Protein 5LNL (pdb70)

B-factor: mean 58.86, std 18.22, range [22.39, 134.0]

Nearest PDB structures (foldseek):
  5lnl-assembly1_C  TM=1.008E+00  e=3.114E-24  Haemophilus influenzae
  5lnl-assembly1_A  TM=9.939E-01  e=5.742E-22  Haemophilus influenzae
  5lnl-assembly3_G  TM=9.935E-01  e=2.084E-21  Haemophilus influenzae
  5lnl-assembly2_F  TM=9.838E-01  e=1.442E-21  Haemophilus influenzae
  5lnl-assembly2_D  TM=9.966E-01  e=5.563E-21  Haemophilus influenzae

Organism: Haemophilus influenzae (NCBI:txid727)

Radius of gyration: 45.95 Å; Cα contacts (8 Å, |Δi|>4): 3246; chains: 9; bounding box: 70×62×180 Å

Solvent-accessible surface area: 55765 Å² total; per-residue (Å²): 32,43,6,49,34,61,43,84,74,11,10,41,18,82,41,64,65,109,97,59,53,67,28,46,3,43,13,10,22,42,68,13,48,12,57,47,50,76,4,86,1,52,4,0,93,73,7,50,80,90,41,131,127,82,49,140,36,84,156,114,32,10,80,24,89,0,66,3,2,1,28,0,121,24,0,6,53,2,5,26,117,2,8,10,35,0,55,21,69,98,47,112,64,7,54,0,17,19,16,28,51,0,42,13,35,71,18,101,20,11,50,17,67,1,55,54,57,162,131,32,36,3,45,5,73,8,27,59,126,126,145,24,41,8,59,38,57,40,87,77,12,10,49,22,87,38,55,64,98,59,75,68,61,36,34,44,0,32,4,8,25,37,64,12,48,9,61,36,62,65,1,85,0,44,5,0,99,74,11,46,87,84,35,126,135,84,44,137,37,82,93,113,39,16,80,28,92,1,67,5,2,1,30,0,95,25,0,3,55,2,5,32,129,4,10,9,37,2,64,42,60,124,126,61,5,54,1,21,18,19,28,54,1,33,7,30,74,24,93,26,8,41,13,58,0,62,110,42,163,133,17,27,2,42,5,53,8,13,41,130,132,82,194,27,54,20,66,29,57,40,85,73,10,13,44,23,89,39,63,58,111,60,113,36,42,37,22,36,4,35,6,11,22,42,67,14,55,14,62,39,55,62,3,88,0,51,10,0,100,91,3,48,78,88,42,123,131,80,43,131,39,82,94,112,37,12,79,26,106,0,60,5,2,1,26,0,98,26,0,2,57,2,8,31,132,4,9,7,43,0,27,22,65,100,101,113,65,20,61,0,15,14,21,30,49,0,38,7,27,73,24,93,47,21,60,15,59,3,60,102,45,159,137,24,36,4,45,3,58,6,21,40,166,134,80,200,118,98,25,85,24,59,41,82,74,9,12,46,24,71,80,121,58,55,159,56,110,86,52,38,2,88,5,9,21,44,64,13,51,13,59,42,73,68,3,76,0,50,18,0,98,28,4,44,84,79,25,120,128,94,53,135,39,85,92,117,34,23,86,28,95,0,64,6,2,1,28,0,96,26,0,2,52,3,9,28,134,6,9,12,36,1,57,22,39,111,74,103,66,14,62,0,16,16,21,31,52,1,28,8,29,74,28,88,24,17,62,14,65,0,56,57,44,58,59,11,31,1,36,2,49,8,19,61,197,113,76,35,65,38,49,26,90,77,12,9,45,23,87,85,60,67,118,90,112,75,50,40,2,37,2,11,17,41,68,14,50,14,58,49,72,68,3,56,0,58,24,0,87,39,7,40,40,70,38,115,108,84,52,134,39,79,112,106,26,13,82,24,123,0,69,4,3,2,31,1,112,26,0,12,64,2,6,23,135,3,8,14,34,0,33,22,51,48,129,89,13,63,51,13,55,0,19,20,22,26,53,2,33,11,35,76,26,89,34,15,28,11,50,0,53,56,56,157,136,27,32,1,37,4,66,8,29,61,142,127,147,114,79,25,78,33,48,42,88,80,12,10,49,21,84,77,59,74,108,185,86,45,4,39,3,14,22,43,62,10,55,13,39,40,64,70,2,90,1,45,4,0,97,67,16,49,79,87,34,120,131,75,43,116,36,82,92,111,30,18,80,27,94,0,62,6,3,2,30,0,55,20,0,7,68,1,8,28,107,3,11,10,37,0,65,11,56,111,90,87,58,16,31,0,3,18,20,12,53,0,37,10,25,63,19,106,27,7,52,16,54,0,57,61,54,165,129,25,29,2,40,4,47,8,16,52,117,133,87,195,121,66,46,73,31,50,43,86,86,12,11,46,18,67,76,119,64,100,49,165,50,110,30,64,21,4,51,4,11,24,42,64,14,52,11,69,23,54,70,2,89,0,52,4,0,96,82,10,42,80,87,39,122,127,91,45,117,47,84,96,113,23,24,91,26,102,0,66,4,2,1,26,0,98,21,1,2,58,2,8,20,103,3,9,9,38,1,94,30,65,96,145,60,16,43,1,2,19,20,14,56,2,36,6,30,77,14,36,12,14,51,13,66,0,57,58,49,163,134,26,34,3,36,1,68,6,28,34,118,35,52,94,110,80,39,76,25,59,44,88,80,12,11,48,21,85,79,60,57,171,58,113,80,79,46,8,47,5,10,25,38,68,7,53,14,50,46,70,67,4,77,0,56,17,0,92,38,3,53,92,91,28,128,141,80,42,124,33,82,96,114,28,19,81,28,97,0,66,8,2,1,32,0,114,28,1,3,59,4,7,27,132,3,11,10,39,1,68,32,65,126,148,56,19,56,1,15,18,22,27,47,1,26,4,28,79,22,76,14,19,55,8,50,2,60,64,47,69,57,14,33,2,43,2,62,4,28,39,69,30,53,65,91,81,38,80,22,50,42,91,84,15,9,48,24,84,89,59,88,108,117,56,27,1,35,4,12,24,38,68,13,56,15,57,40,68,71,4,43,0,47,5,0,86,55,14,44,28,63,29,89,108,84,39,137,34,82,156,113,31,17,87,24,104,0,55,5,2,2,31,0,102,27,0,5,46,4,7,30,120,4,8,10,34,0,32,22,47,77,76,81,95,56,16,58,0,17,16,23,27,54,2,36,5,18,69,24,63,8,13,51,16,75,2,66,62,54,163,133,28,35,2,52,1,11,8,24,43,130,36,54,106

InterPro domains:
  IPR005594 Trimeric autotransporter adhesin YadA-like, C-terminal membrane anchor domain [PF03895] (2353-2413)
  IPR024973 ESPR domain [PF13018] (1-48)
  IPR028230 Trimeric autotransporter adhesin, tryptophan-ring motif [PF15401] (254-320)
  IPR028230 Trimeric autotransporter adhesin, tryptophan-ring motif [PF15401] (920-986)
  IPR028230 Trimeric autotransporter adhesin, tryptophan-ring motif [PF15401] (1619-1686)
  IPR028230 Trimeric autotransporter adhesin, tryptophan-ring motif [PF15401] (2032-2108)
  IPR029275 Trimeric autotransporter adhesin, putative GIN domain [PF15403] (540-591)
  IPR029275 Trimeric autotransporter adhesin, putative GIN domain [PF15403] (1217-1261)
  IPR029275 Trimeric autotransporter adhesin, putative GIN domain [PF15403] (1907-1957)
  IPR037174 Trimeric adhesin [G3DSA:3.90.1780.10] (150-240)
  IPR037174 Trimeric adhesin [G3DSA:3.90.1780.10] (259-375)
  IPR037174 Trimeric adhesin [G3DSA:3.90.1780.10] (376-479)
  IPR037174 Trimeric adhesin [G3DSA:3.90.1780.10] (539-652)
  IPR037174 Trimeric adhesin [G3DSA:3.90.1780.10] (662-791)
  IPR037174 Trimeric adhesin [G3DSA:3.90.1780.10] (925-1046)
  IPR037174 Trimeric adhesin [G3DSA:3.90.1780.10] (1047-1153)
  IPR037174 Trimeric adhesin [G3DSA:3.90.1780.10] (1216-1309)
  IPR037174 Trimeric adhesin [G3DSA:3.90.1780.10] (1624-1741)
  IPR037174 Trimeric adhesin [G3DSA:3.90.1780.10] (1744-1847)
  IPR037174 Trimeric adhesin [G3DSA:3.90.1780.10] (1906-1994)

Structure (mmCIF, N/CA/C/O backbone):
data_5LNL
#
_entry.id   5LNL
#
_cell.length_a   128.438
_cell.length_b   50.400
_cell.length_c   256.796
_cell.angle_alpha   90.00
_cell.angle_beta   101.94
_cell.angle_gamma   90.00
#
_symmetry.space_group_name_H-M   'C 1 2 1'
#
loop_
_atom_site.group_PDB
_atom_site.id
_atom_site.type_symbol
_atom_site.label_atom_id
_atom_site.label_alt_id
_atom_site.label_comp_id
_atom_site.label_asym_id
_atom_site.label_entity_id
_atom_site.label_seq_id
_atom_site.pdbx_PDB_ins_code
_atom_site.Cartn_x
_atom_site.Cartn_y
_atom_site.Cartn_z
_atom_site.occupancy
_atom_site.B_iso_or_equiv
_atom_site.auth_seq_id
_atom_site.auth_comp_id
_atom_site.auth_asym_id
_atom_site.auth_atom_id
_atom_site.pdbx_PDB_model_num
ATOM 1 N N . MET A 1 1 ? 143.376 19.310 72.870 1.00 46.01 1607 MET A N 1
ATOM 2 C CA . MET A 1 1 ? 143.859 18.508 73.987 1.00 68.36 1607 MET A CA 1
ATOM 3 C C . MET A 1 1 ? 144.417 19.411 75.083 1.00 71.40 1607 MET A C 1
ATOM 4 O O . MET A 1 1 ? 145.493 19.988 74.930 1.00 78.65 1607 MET A O 1
ATOM 9 N N . ASP A 1 2 ? 143.694 19.517 76.194 1.00 48.10 1608 ASP A N 1
ATOM 10 C CA . ASP A 1 2 ? 144.127 20.356 77.309 1.00 49.71 1608 ASP A CA 1
ATOM 11 C C . ASP A 1 2 ? 144.424 19.575 78.585 1.00 63.21 1608 ASP A C 1
ATOM 12 O O . ASP A 1 2 ? 143.751 18.593 78.898 1.00 58.76 1608 ASP A O 1
ATOM 17 N N . PHE A 1 3 ? 145.435 20.029 79.318 1.00 61.11 1609 PHE A N 1
ATOM 18 C CA . PHE A 1 3 ? 145.800 19.435 80.598 1.00 51.53 1609 PHE A CA 1
ATOM 19 C C . PHE A 1 3 ? 145.747 20.498 81.690 1.00 54.53 1609 PHE A C 1
ATOM 20 O O . PHE A 1 3 ? 146.709 21.237 81.895 1.00 55.34 1609 PHE A O 1
ATOM 28 N N . VAL A 1 4 ? 144.619 20.573 82.388 1.00 47.47 1610 VAL A N 1
ATOM 29 C CA . VAL A 1 4 ? 144.443 21.567 83.440 1.00 56.23 1610 VAL A CA 1
ATOM 30 C C . VAL A 1 4 ? 144.287 20.912 84.807 1.00 63.81 1610 VAL A C 1
ATOM 31 O O . VAL A 1 4 ? 143.883 19.755 84.911 1.00 58.81 1610 VAL A O 1
ATOM 35 N N . SER A 1 5 ? 144.623 21.659 85.853 1.00 48.68 1611 SER A N 1
ATOM 36 C CA . SER A 1 5 ? 144.543 21.147 87.214 1.00 38.79 1611 SER A CA 1
ATOM 37 C C . SER A 1 5 ? 143.268 21.621 87.902 1.00 53.46 1611 SER A C 1
ATOM 38 O O . SER A 1 5 ? 142.710 22.659 87.545 1.00 46.92 1611 SER A O 1
ATOM 41 N N . GLY A 1 6 ? 142.810 20.853 88.886 1.00 67.91 1612 GLY A N 1
ATOM 42 C CA . GLY A 1 6 ? 141.612 21.199 89.629 1.00 65.63 1612 GLY A CA 1
ATOM 43 C C . GLY A 1 6 ? 141.820 22.445 90.466 1.00 53.33 1612 GLY A C 1
ATOM 44 O O . GLY A 1 6 ? 141.101 23.433 90.319 1.00 69.47 1612 GLY A O 1
ATOM 45 N N . ASP A 1 7 ? 142.810 22.394 91.350 1.00 41.31 1613 ASP A N 1
ATOM 46 C CA . ASP A 1 7 ? 143.172 23.547 92.164 1.00 47.15 1613 ASP A CA 1
ATOM 47 C C . ASP A 1 7 ? 144.618 23.940 91.888 1.00 53.12 1613 ASP A C 1
ATOM 48 O O . ASP A 1 7 ? 145.515 23.099 91.928 1.00 49.71 1613 ASP A O 1
ATOM 50 N N . LYS A 1 8 ? 144.839 25.222 91.614 1.00 55.05 1614 LYS A N 1
ATOM 51 C CA . LYS A 1 8 ? 146.161 25.714 91.242 1.00 51.05 1614 LYS A CA 1
ATOM 52 C C . LYS A 1 8 ? 147.140 25.688 92.413 1.00 54.03 1614 LYS A C 1
ATOM 53 O O . LYS A 1 8 ? 148.355 25.692 92.215 1.00 52.47 1614 LYS A O 1
ATOM 55 N N . ASP A 1 9 ? 146.607 25.659 93.630 1.00 53.29 1615 ASP A N 1
ATOM 56 C CA . ASP A 1 9 ? 147.437 25.691 94.828 1.00 42.76 1615 ASP A CA 1
ATOM 57 C C . ASP A 1 9 ? 147.858 24.288 95.253 1.00 44.62 1615 ASP A C 1
ATOM 58 O O . ASP A 1 9 ? 148.964 24.089 95.753 1.00 45.91 1615 ASP A O 1
ATOM 63 N N . THR A 1 10 ? 146.972 23.320 95.048 1.00 42.57 1616 THR A N 1
ATOM 64 C CA . THR A 1 10 ? 147.246 21.942 95.437 1.00 45.97 1616 THR A CA 1
ATOM 65 C C . THR A 1 10 ? 147.964 21.190 94.322 1.00 42.35 1616 THR A C 1
ATOM 66 O O . THR A 1 10 ? 148.884 20.414 94.574 1.00 41.91 1616 THR A O 1
ATOM 70 N N . THR A 1 11 ? 147.537 21.430 93.086 1.00 46.60 1617 THR A N 1
ATOM 71 C CA . THR A 1 11 ? 148.093 20.732 91.934 1.00 49.37 1617 THR A CA 1
ATOM 72 C C . THR A 1 11 ? 148.563 21.721 90.872 1.00 45.09 1617 THR A C 1
ATOM 73 O O . THR A 1 11 ? 147.884 22.703 90.578 1.00 41.96 1617 THR A O 1
ATOM 77 N N . SER A 1 12 ? 149.733 21.456 90.301 1.00 45.50 1618 SER A N 1
ATOM 78 C CA . SER A 1 12 ? 150.289 22.310 89.261 1.00 64.45 1618 SER A CA 1
ATOM 79 C C . SER A 1 12 ? 150.646 21.501 88.018 1.00 72.47 1618 SER A C 1
ATOM 80 O O . SER A 1 12 ? 151.481 20.598 88.070 1.00 69.57 1618 SER A O 1
ATOM 83 N N . VAL A 1 13 ? 150.005 21.836 86.903 1.00 61.03 1619 VAL A N 1
ATOM 84 C CA . VAL A 1 13 ? 150.258 21.163 85.635 1.00 65.29 1619 VAL A CA 1
ATOM 85 C C . VAL A 1 13 ? 150.749 22.161 84.596 1.00 66.35 1619 VAL A C 1
ATOM 86 O O . VAL A 1 13 ? 150.052 23.121 84.268 1.00 57.17 1619 VAL A O 1
ATOM 90 N N . THR A 1 14 ? 151.952 21.932 84.078 1.00 69.43 1620 THR A N 1
ATOM 91 C CA . THR A 1 14 ? 152.537 22.836 83.095 1.00 71.49 1620 THR A CA 1
ATOM 92 C C . THR A 1 14 ? 152.957 22.107 81.826 1.00 72.76 1620 THR A C 1
ATOM 93 O O . THR A 1 14 ? 153.640 21.087 81.884 1.00 71.92 1620 THR A O 1
ATOM 97 N N . VAL A 1 15 ? 152.544 22.636 80.679 1.00 77.36 1621 VAL A N 1
ATOM 98 C CA . VAL A 1 15 ? 152.923 22.060 79.395 1.00 76.88 1621 VAL A CA 1
ATOM 99 C C . VAL A 1 15 ? 153.958 22.952 78.720 1.00 79.26 1621 VAL A C 1
ATOM 100 O O . VAL A 1 15 ? 153.690 24.119 78.435 1.00 80.99 1621 VAL A O 1
ATOM 104 N N . GLU A 1 16 ? 155.138 22.399 78.464 1.00 67.81 1622 GLU A N 1
ATOM 105 C CA . GLU A 1 16 ? 156.211 23.159 77.834 1.00 79.68 1622 GLU A CA 1
ATOM 106 C C . GLU A 1 16 ? 156.738 22.443 76.599 1.00 98.29 1622 GLU A C 1
ATOM 107 O O . GLU A 1 16 ? 156.414 21.282 76.363 1.00 104.63 1622 GLU A O 1
ATOM 109 N N . SER A 1 17 ? 157.547 23.142 75.809 1.00 89.76 1623 SER A N 1
ATOM 110 C CA . SER A 1 17 ? 158.110 22.552 74.602 1.00 91.24 1623 SER A CA 1
ATOM 111 C C . SER A 1 17 ? 159.616 22.779 74.521 1.00 99.33 1623 SER A C 1
ATOM 112 O O . SER A 1 17 ? 160.120 23.350 73.554 1.00 103.81 1623 SER A O 1
ATOM 115 N N . ASP A 1 19 ? 163.300 22.229 73.731 1.00 118.53 1625 ASP A N 1
ATOM 116 C CA . ASP A 1 19 ? 163.473 23.675 73.734 1.00 112.86 1625 ASP A CA 1
ATOM 117 C C . ASP A 1 19 ? 163.112 24.252 72.371 1.00 104.66 1625 ASP A C 1
ATOM 118 O O . ASP A 1 19 ? 162.531 25.335 72.275 1.00 101.98 1625 ASP A O 1
ATOM 120 N N . ASN A 1 20 ? 163.461 23.521 71.316 1.00 83.47 1626 ASN A N 1
ATOM 121 C CA . ASN A 1 20 ? 163.197 23.982 69.960 1.00 97.82 1626 ASN A CA 1
ATOM 122 C C . ASN A 1 20 ? 161.854 23.501 69.417 1.00 88.15 1626 ASN A C 1
ATOM 123 O O . ASN A 1 20 ? 160.804 24.015 69.800 1.00 81.66 1626 ASN A O 1
ATOM 125 N N . GLY A 1 21 ? 161.889 22.523 68.518 1.00 84.23 1627 GLY A N 1
ATOM 126 C CA . GLY A 1 21 ? 160.667 21.986 67.950 1.00 95.37 1627 GLY A CA 1
ATOM 127 C C . GLY A 1 21 ? 160.413 20.504 68.143 1.00 96.73 1627 GLY A C 1
ATOM 128 O O . GLY A 1 21 ? 161.359 19.712 68.149 1.00 102.34 1627 GLY A O 1
ATOM 129 N N . LYS A 1 22 ? 159.146 20.170 68.402 1.00 85.87 1628 LYS A N 1
ATOM 130 C CA . LYS A 1 22 ? 158.584 18.811 68.346 1.00 87.87 1628 LYS A CA 1
ATOM 131 C C . LYS A 1 22 ? 158.600 18.084 69.686 1.00 101.01 1628 LYS A C 1
ATOM 132 O O . LYS A 1 22 ? 157.941 17.057 69.841 1.00 104.92 1628 LYS A O 1
ATOM 134 N N . ARG A 1 23 ? 159.341 18.608 70.656 1.00 93.52 1629 ARG A N 1
ATOM 135 C CA . ARG A 1 23 ? 159.397 17.964 71.962 1.00 99.97 1629 ARG A CA 1
ATOM 136 C C . ARG A 1 23 ? 158.568 18.710 72.996 1.00 96.24 1629 ARG A C 1
ATOM 137 O O . ARG A 1 23 ? 159.008 19.715 73.549 1.00 95.65 1629 ARG A O 1
ATOM 139 N N . THR A 1 24 ? 157.369 18.201 73.260 1.00 94.03 1630 THR A N 1
ATOM 140 C CA . THR A 1 24 ? 156.478 18.816 74.235 1.00 88.96 1630 THR A CA 1
ATOM 141 C C . THR A 1 24 ? 156.383 17.994 75.517 1.00 82.15 1630 THR A C 1
ATOM 142 O O . THR A 1 24 ? 155.725 16.954 75.552 1.00 62.26 1630 THR A O 1
ATOM 146 N N . GLU A 1 25 ? 157.045 18.466 76.568 1.00 85.20 1631 GLU A N 1
ATOM 147 C CA . GLU A 1 25 ? 157.026 17.783 77.854 1.00 63.14 1631 GLU A CA 1
ATOM 148 C C . GLU A 1 25 ? 155.939 18.356 78.757 1.00 59.52 1631 GLU A C 1
ATOM 149 O O . GLU A 1 25 ? 155.744 19.572 78.814 1.00 49.12 1631 GLU A O 1
ATOM 151 N N . VAL A 1 26 ? 155.229 17.478 79.459 1.00 59.28 1632 VAL A N 1
ATOM 152 C CA . VAL A 1 26 ? 154.203 17.912 80.399 1.00 64.61 1632 VAL A CA 1
ATOM 153 C C . VAL A 1 26 ? 154.617 17.595 81.832 1.00 71.11 1632 VAL A C 1
ATOM 154 O O . VAL A 1 26 ? 154.599 16.438 82.253 1.00 58.98 1632 VAL A O 1
ATOM 158 N N . LYS A 1 27 ? 154.992 18.630 82.575 1.00 74.39 1633 LYS A N 1
ATOM 159 C CA . LYS A 1 27 ? 155.414 18.468 83.960 1.00 60.15 1633 LYS A CA 1
ATOM 160 C C . LYS A 1 27 ? 154.252 18.670 84.926 1.00 59.79 1633 LYS A C 1
ATOM 161 O O . LYS A 1 27 ? 153.645 19.742 84.968 1.00 60.87 1633 LYS A O 1
ATOM 163 N N . ILE A 1 28 ? 153.944 17.632 85.696 1.00 54.92 1634 ILE A N 1
ATOM 164 C CA . ILE A 1 28 ? 152.883 17.706 86.693 1.00 58.89 1634 ILE A CA 1
ATOM 165 C C . ILE A 1 28 ? 153.451 17.518 88.095 1.00 66.74 1634 ILE A C 1
ATOM 166 O O . ILE A 1 28 ? 153.920 16.437 88.448 1.00 64.41 1634 ILE A O 1
ATOM 171 N N . GLY A 1 29 ? 153.400 18.579 88.892 1.00 60.20 1635 GLY A N 1
ATOM 172 C CA . GLY A 1 29 ? 153.934 18.551 90.239 1.00 71.01 1635 GLY A CA 1
ATOM 173 C C . GLY A 1 29 ? 152.905 19.044 91.233 1.00 67.41 1635 GLY A C 1
ATOM 174 O O . GLY A 1 29 ? 151.898 19.632 90.847 1.00 48.67 1635 GLY A O 1
ATOM 175 N N . ALA A 1 30 ? 153.151 18.803 92.516 1.00 63.31 1636 ALA A N 1
ATOM 176 C CA . ALA A 1 30 ? 152.232 19.253 93.552 1.00 55.97 1636 ALA A CA 1
ATOM 177 C C . ALA A 1 30 ? 152.823 20.414 94.340 1.00 61.39 1636 ALA A C 1
ATOM 178 O O . ALA A 1 30 ? 153.837 20.266 95.021 1.00 74.52 1636 ALA A O 1
ATOM 180 N N . LYS A 1 31 ? 152.178 21.572 94.239 1.00 53.29 1637 LYS A N 1
ATOM 181 C CA . LYS A 1 31 ? 152.623 22.762 94.949 1.00 57.92 1637 LYS A CA 1
ATOM 182 C C . LYS A 1 31 ? 152.353 22.614 96.440 1.00 53.10 1637 LYS A C 1
ATOM 183 O O . LYS A 1 31 ? 151.205 22.490 96.864 1.00 60.79 1637 LYS A O 1
ATOM 185 N N . THR A 1 32 ? 153.420 22.629 97.232 1.00 43.81 1638 THR A N 1
ATOM 186 C CA . THR A 1 32 ? 153.304 22.439 98.671 1.00 34.23 1638 THR A CA 1
ATOM 187 C C . THR A 1 32 ? 153.550 23.737 99.427 1.00 46.42 1638 THR A C 1
ATOM 188 O O . THR A 1 32 ? 154.347 24.575 99.003 1.00 59.00 1638 THR A O 1
ATOM 192 N N . SER A 1 33 ? 152.860 23.896 100.551 1.00 43.85 1639 SER A N 1
ATOM 193 C CA . SER A 1 33 ? 153.024 25.075 101.389 1.00 37.57 1639 SER A CA 1
ATOM 194 C C . SER A 1 33 ? 153.777 24.714 102.661 1.00 52.82 1639 SER A C 1
ATOM 195 O O . SER A 1 33 ? 153.704 23.582 103.138 1.00 55.52 1639 SER A O 1
ATOM 198 N N . VAL A 1 34 ? 154.500 25.684 103.209 1.00 59.32 1640 VAL A N 1
ATOM 199 C CA . VAL A 1 34 ? 155.281 25.458 104.416 1.00 43.00 1640 VAL A CA 1
ATOM 200 C C . VAL A 1 34 ? 154.490 25.882 105.652 1.00 54.97 1640 VAL A C 1
ATOM 201 O O . VAL A 1 34 ? 153.770 26.882 105.632 1.00 48.66 1640 VAL A O 1
ATOM 205 N N . ILE A 1 35 ? 154.614 25.102 106.720 1.00 66.20 1641 ILE A N 1
ATOM 206 C CA . ILE A 1 35 ? 153.943 25.411 107.974 1.00 56.87 1641 ILE A CA 1
ATOM 207 C C . ILE A 1 35 ? 154.938 26.011 108.957 1.00 53.03 1641 ILE A C 1
ATOM 208 O O . ILE A 1 35 ? 155.972 25.410 109.249 1.00 52.19 1641 ILE A O 1
ATOM 213 N N . LYS A 1 36 ? 154.625 27.197 109.465 1.00 56.06 1642 LYS A N 1
ATOM 214 C CA . LYS A 1 36 ? 155.501 27.856 110.423 1.00 58.29 1642 LYS A CA 1
ATOM 215 C C . LYS A 1 36 ? 154.919 27.793 111.828 1.00 60.67 1642 LYS A C 1
ATOM 216 O O . LYS A 1 36 ? 153.814 27.290 112.030 1.00 64.39 1642 LYS A O 1
ATOM 222 N N . ASP A 1 37 ? 155.671 28.305 112.796 1.00 51.40 1643 ASP A N 1
ATOM 223 C CA . ASP A 1 37 ? 155.222 28.320 114.181 1.00 45.36 1643 ASP A CA 1
ATOM 224 C C . ASP A 1 37 ? 155.949 29.393 114.979 1.00 39.18 1643 ASP A C 1
ATOM 225 O O . ASP A 1 37 ? 157.083 29.757 114.668 1.00 45.64 1643 ASP A O 1
ATOM 230 N N . HIS A 1 38 ? 155.283 29.893 116.012 1.00 38.64 1644 HIS A N 1
ATOM 231 C CA . HIS A 1 38 ? 155.862 30.888 116.899 1.00 33.99 1644 HIS A CA 1
ATOM 232 C C . HIS A 1 38 ? 155.192 30.790 118.264 1.00 42.14 1644 HIS A C 1
ATOM 233 O O . HIS A 1 38 ? 153.964 30.725 118.354 1.00 41.98 1644 HIS A O 1
ATOM 240 N N . ASN A 1 39 ? 156.005 30.770 119.316 1.00 50.20 1645 ASN A N 1
ATOM 241 C CA . ASN A 1 39 ? 155.516 30.662 120.688 1.00 41.81 1645 ASN A CA 1
ATOM 242 C C . ASN A 1 39 ? 154.596 29.458 120.888 1.00 39.86 1645 ASN A C 1
ATOM 243 O O . ASN A 1 39 ? 153.630 29.522 121.647 1.00 53.42 1645 ASN A O 1
ATOM 248 N N . GLY A 1 40 ? 154.905 28.364 120.199 1.00 27.52 1646 GLY A N 1
ATOM 249 C CA . GLY A 1 40 ? 154.139 27.137 120.322 1.00 24.83 1646 GLY A CA 1
ATOM 250 C C . GLY A 1 40 ? 152.845 27.123 119.530 1.00 45.67 1646 GLY A C 1
ATOM 251 O O . GLY A 1 40 ? 152.108 26.138 119.558 1.00 45.84 1646 GLY A O 1
ATOM 252 N N . LYS A 1 41 ? 152.566 28.212 118.820 1.00 61.88 1647 LYS A N 1
ATOM 253 C CA . LYS A 1 41 ? 151.352 28.305 118.013 1.00 42.98 1647 LYS A CA 1
ATOM 254 C C . LYS A 1 41 ? 151.676 28.290 116.523 1.00 33.24 1647 LYS A C 1
ATOM 255 O O . LYS A 1 41 ? 152.525 29.049 116.061 1.00 42.01 1647 LYS A O 1
ATOM 261 N N . LEU A 1 42 ? 150.994 27.430 115.772 1.00 39.02 1648 LEU A N 1
ATOM 262 C CA . LEU A 1 42 ? 151.258 27.292 114.342 1.00 42.80 1648 LEU A CA 1
ATOM 263 C C . LEU A 1 42 ? 150.725 28.477 113.543 1.00 35.59 1648 LEU A C 1
ATOM 264 O O . LEU A 1 42 ? 149.588 28.907 113.733 1.00 37.84 1648 LEU A O 1
ATOM 269 N N . PHE A 1 43 ? 151.558 28.998 112.648 1.00 31.96 1649 PHE A N 1
ATOM 270 C CA . PHE A 1 43 ? 151.166 30.101 111.780 1.00 45.07 1649 PHE A CA 1
ATOM 271 C C . PHE A 1 43 ? 151.510 29.800 110.326 1.00 57.54 1649 PHE A C 1
ATOM 272 O O . PHE A 1 43 ? 152.423 29.021 110.041 1.00 58.80 1649 PHE A O 1
ATOM 280 N N . THR A 1 44 ? 150.776 30.421 109.409 1.00 61.14 1650 THR A N 1
ATOM 281 C CA . THR A 1 44 ? 151.094 30.325 107.991 1.00 53.16 1650 THR A CA 1
ATOM 282 C C . THR A 1 44 ? 152.252 31.258 107.665 1.00 48.74 1650 THR A C 1
ATOM 283 O O . THR A 1 44 ? 152.758 31.961 108.540 1.00 74.59 1650 THR A O 1
ATOM 287 N N . GLY A 1 45 ? 152.670 31.264 106.406 1.00 35.39 1651 GLY A N 1
ATOM 288 C CA . GLY A 1 45 ? 153.745 32.135 105.975 1.00 39.98 1651 GLY A CA 1
ATOM 289 C C . GLY A 1 45 ? 153.359 33.602 106.009 1.00 47.21 1651 GLY A C 1
ATOM 290 O O . GLY A 1 45 ? 154.064 34.427 106.593 1.00 47.74 1651 GLY A O 1
ATOM 291 N N . LYS A 1 46 ? 152.232 33.922 105.378 1.00 53.94 1652 LYS A N 1
ATOM 292 C CA . LYS A 1 46 ? 151.750 35.297 105.298 1.00 54.22 1652 LYS A CA 1
ATOM 293 C C . LYS A 1 46 ? 151.461 35.874 106.678 1.00 66.04 1652 LYS A C 1
ATOM 294 O O . LYS A 1 46 ? 151.799 37.023 106.963 1.00 67.91 1652 LYS A O 1
ATOM 300 N N . GLU A 1 47 ? 150.831 35.070 107.530 1.00 61.62 1653 GLU A N 1
ATOM 301 C CA . GLU A 1 47 ? 150.493 35.500 108.881 1.00 70.90 1653 GLU A CA 1
ATOM 302 C C . GLU A 1 47 ? 151.746 35.831 109.682 1.00 78.92 1653 GLU A C 1
ATOM 303 O O . GLU A 1 47 ? 151.834 36.892 110.293 1.00 87.81 1653 GLU A O 1
ATOM 309 N N . LEU A 1 48 ? 152.714 34.922 109.673 1.00 68.56 1654 LEU A N 1
ATOM 310 C CA . LEU A 1 48 ? 153.948 35.122 110.424 1.00 60.48 1654 LEU A CA 1
ATOM 311 C C . LEU A 1 48 ? 154.750 36.302 109.880 1.00 68.85 1654 LEU A C 1
ATOM 312 O O . LEU A 1 48 ? 155.352 37.057 110.644 1.00 77.63 1654 LEU A O 1
ATOM 317 N N . LYS A 1 49 ? 154.756 36.459 108.560 1.00 68.98 1655 LYS A N 1
ATOM 318 C CA . LYS A 1 49 ? 155.526 37.526 107.930 1.00 75.28 1655 LYS A CA 1
ATOM 319 C C . LYS A 1 49 ? 154.918 38.912 108.153 1.00 79.19 1655 LYS A C 1
ATOM 320 O O . LYS A 1 49 ? 155.641 39.882 108.381 1.00 88.27 1655 LYS A O 1
ATOM 323 N N . ASP A 1 50 ? 153.593 39.003 108.094 1.00 67.60 1656 ASP A N 1
ATOM 324 C CA . ASP A 1 50 ? 152.922 40.297 108.183 1.00 71.79 1656 ASP A CA 1
ATOM 325 C C . ASP A 1 50 ? 152.597 40.720 109.616 1.00 83.74 1656 ASP A C 1
ATOM 326 O O . ASP A 1 50 ? 152.692 41.899 109.957 1.00 93.90 1656 ASP A O 1
ATOM 329 N N . ALA A 1 51 ? 152.217 39.757 110.448 1.00 86.83 1657 ALA A N 1
ATOM 330 C CA . ALA A 1 51 ? 151.782 40.047 111.812 1.00 90.63 1657 ALA A CA 1
ATOM 331 C C . ALA A 1 51 ? 152.948 40.122 112.792 1.00 84.24 1657 ALA A C 1
ATOM 332 O O . ALA A 1 51 ? 152.945 40.947 113.706 1.00 78.70 1657 ALA A O 1
ATOM 334 N N . ASN A 1 52 ? 153.944 39.264 112.599 1.00 78.75 1658 ASN A N 1
ATOM 335 C CA . ASN A 1 52 ? 155.067 39.198 113.527 1.00 74.21 1658 ASN A CA 1
ATOM 336 C C . ASN A 1 52 ? 156.342 39.796 112.948 1.00 75.04 1658 ASN A C 1
ATOM 337 O O . ASN A 1 52 ? 156.698 39.547 111.796 1.00 87.63 1658 ASN A O 1
ATOM 342 N N . ASN A 1 53 ? 157.020 40.592 113.768 1.00 77.75 1659 ASN A N 1
ATOM 343 C CA . ASN A 1 53 ? 158.223 41.296 113.352 1.00 96.02 1659 ASN A CA 1
ATOM 344 C C . ASN A 1 53 ? 159.443 40.894 114.173 1.00 101.70 1659 ASN A C 1
ATOM 345 O O . ASN A 1 53 ? 160.567 40.891 113.671 1.00 114.89 1659 ASN A O 1
ATOM 350 N N . ASN A 1 54 ? 159.215 40.548 115.436 1.00 88.85 1660 ASN A N 1
ATOM 351 C CA . ASN A 1 54 ? 160.306 40.321 116.377 1.00 98.88 1660 ASN A CA 1
ATOM 352 C C . ASN A 1 54 ? 160.972 38.953 116.256 1.00 94.32 1660 ASN A C 1
ATOM 353 O O . ASN A 1 54 ? 160.306 37.918 116.230 1.00 101.89 1660 ASN A O 1
ATOM 358 N N . GLY A 1 55 ? 162.300 38.970 116.181 1.00 83.25 1661 GLY A N 1
ATOM 359 C CA . GLY A 1 55 ? 163.117 37.768 116.225 1.00 85.10 1661 GLY A CA 1
ATOM 360 C C . GLY A 1 55 ? 162.936 36.734 115.127 1.00 106.00 1661 GLY A C 1
ATOM 361 O O . GLY A 1 55 ? 163.553 35.670 115.180 1.00 107.95 1661 GLY A O 1
ATOM 362 N N . VAL A 1 56 ? 162.108 37.032 114.131 1.00 102.45 1662 VAL A N 1
ATOM 363 C CA . VAL A 1 56 ? 161.812 36.055 113.084 1.00 102.24 1662 VAL A CA 1
ATOM 364 C C . VAL A 1 56 ? 162.213 36.538 111.689 1.00 115.65 1662 VAL A C 1
ATOM 365 O O . VAL A 1 56 ? 161.964 37.687 111.324 1.00 118.71 1662 VAL A O 1
ATOM 369 N N . THR A 1 57 ? 162.835 35.651 110.917 1.00 112.29 1663 THR A N 1
ATOM 370 C CA . THR A 1 57 ? 163.233 35.954 109.546 1.00 101.67 1663 THR A CA 1
ATOM 371 C C . THR A 1 57 ? 162.529 35.025 108.559 1.00 95.89 1663 THR A C 1
ATOM 372 O O . THR A 1 57 ? 162.892 33.857 108.426 1.00 95.77 1663 THR A O 1
ATOM 376 N N . VAL A 1 58 ? 161.520 35.552 107.872 1.00 94.54 1664 VAL A N 1
ATOM 377 C CA . VAL A 1 58 ? 160.760 34.779 106.894 1.00 89.03 1664 VAL A CA 1
ATOM 378 C C . VAL A 1 58 ? 161.064 35.233 105.468 1.00 96.79 1664 VAL A C 1
ATOM 379 O O . VAL A 1 58 ? 161.069 36.429 105.178 1.00 101.71 1664 VAL A O 1
ATOM 383 N N . THR A 1 59 ? 161.316 34.273 104.583 1.00 87.69 1665 THR A N 1
ATOM 384 C CA . THR A 1 59 ? 161.642 34.575 103.193 1.00 82.26 1665 THR A CA 1
ATOM 385 C C . THR A 1 59 ? 160.438 35.131 102.435 1.00 78.41 1665 THR A C 1
ATOM 386 O O . THR A 1 59 ? 159.298 35.010 102.885 1.00 75.15 1665 THR A O 1
ATOM 390 N N . GLU A 1 60 ? 160.702 35.738 101.282 1.00 75.74 1666 GLU A N 1
ATOM 391 C CA . GLU A 1 60 ? 159.654 36.353 100.473 1.00 71.32 1666 GLU A CA 1
ATOM 392 C C . GLU A 1 60 ? 158.713 35.330 99.845 1.00 71.16 1666 GLU A C 1
ATOM 393 O O . GLU A 1 60 ? 157.514 35.581 99.719 1.00 72.52 1666 GLU A O 1
ATOM 399 N N . THR A 1 61 ? 159.255 34.183 99.447 1.00 68.27 1667 THR A N 1
ATOM 400 C CA . THR A 1 61 ? 158.436 33.134 98.851 1.00 65.78 1667 THR A CA 1
ATOM 401 C C . THR A 1 61 ? 157.500 32.560 99.904 1.00 70.43 1667 THR A C 1
ATOM 402 O O . THR A 1 61 ? 156.350 32.226 99.616 1.00 73.29 1667 THR A O 1
ATOM 406 N N . ASP A 1 62 ? 158.003 32.449 101.129 1.00 77.10 1668 ASP A N 1
ATOM 407 C CA . ASP A 1 62 ? 157.195 31.988 102.248 1.00 62.80 1668 ASP A CA 1
ATOM 408 C C . ASP A 1 62 ? 156.337 33.130 102.778 1.00 59.58 1668 ASP A C 1
ATOM 409 O O . ASP A 1 62 ? 155.313 32.902 103.415 1.00 60.40 1668 ASP A O 1
ATOM 414 N N . GLY A 1 63 ? 156.761 34.360 102.506 1.00 57.96 1669 GLY A N 1
ATOM 415 C CA . GLY A 1 63 ? 156.030 35.534 102.948 1.00 53.80 1669 GLY A CA 1
ATOM 416 C C . GLY A 1 63 ? 154.688 35.658 102.255 1.00 55.82 1669 GLY A C 1
ATOM 417 O O . GLY A 1 63 ? 153.726 36.171 102.826 1.00 62.64 1669 GLY A O 1
ATOM 418 N N . LYS A 1 64 ? 154.628 35.188 101.014 1.00 63.49 1670 LYS A N 1
ATOM 419 C CA . LYS A 1 64 ? 153.397 35.226 100.235 1.00 63.67 1670 LYS A CA 1
ATOM 420 C C . LYS A 1 64 ? 152.592 33.946 100.427 1.00 52.11 1670 LYS A C 1
ATOM 421 O O . LYS A 1 64 ? 151.457 33.839 99.964 1.00 57.34 1670 LYS A O 1
ATOM 423 N N . ASP A 1 65 ? 153.189 32.976 101.113 1.00 50.68 1671 ASP A N 1
ATOM 424 C CA . ASP A 1 65 ? 152.544 31.690 101.350 1.00 46.36 1671 ASP A CA 1
ATOM 425 C C . ASP A 1 65 ? 151.368 31.838 102.310 1.00 42.63 1671 ASP A C 1
ATOM 426 O O . ASP A 1 65 ? 151.536 32.257 103.455 1.00 60.99 1671 ASP A O 1
ATOM 431 N N . GLU A 1 66 ? 150.179 31.490 101.831 1.00 39.39 1672 GLU A N 1
ATOM 432 C CA . GLU A 1 66 ? 148.970 31.571 102.641 1.00 38.16 1672 GLU A CA 1
ATOM 433 C C . GLU A 1 66 ? 148.525 30.187 103.101 1.00 37.04 1672 GLU A C 1
ATOM 434 O O . GLU A 1 66 ? 147.448 30.032 103.677 1.00 44.66 1672 GLU A O 1
ATOM 440 N N . GLY A 1 67 ? 149.358 29.184 102.840 1.00 35.33 1673 GLY A N 1
ATOM 441 C CA . GLY A 1 67 ? 149.080 27.830 103.285 1.00 35.90 1673 GLY A CA 1
ATOM 442 C C . GLY A 1 67 ? 147.906 27.184 102.575 1.00 36.62 1673 GLY A C 1
ATOM 443 O O . GLY A 1 67 ? 147.103 26.489 103.197 1.00 38.98 1673 GLY A O 1
ATOM 444 N N . ASN A 1 68 ? 147.805 27.414 101.270 1.00 38.95 1674 ASN A N 1
ATOM 445 C CA . ASN A 1 68 ? 146.720 26.844 100.480 1.00 36.46 1674 ASN A CA 1
ATOM 446 C C . ASN A 1 68 ? 147.137 25.565 99.761 1.00 39.68 1674 ASN A C 1
ATOM 447 O O . ASN A 1 68 ? 146.295 24.836 99.237 1.00 51.62 1674 ASN A O 1
ATOM 452 N N . GLY A 1 69 ? 148.438 25.296 99.742 1.00 36.57 1675 GLY A N 1
ATOM 453 C CA . GLY A 1 69 ? 148.957 24.109 99.088 1.00 34.14 1675 GLY A CA 1
ATOM 454 C C . GLY A 1 69 ? 148.969 22.901 100.003 1.00 29.80 1675 GLY A C 1
ATOM 455 O O . GLY A 1 69 ? 148.601 22.993 101.173 1.00 46.19 1675 GLY A O 1
ATOM 456 N N . LEU A 1 70 ? 149.397 21.763 99.465 1.00 28.05 1676 LEU A N 1
ATOM 457 C CA . LEU A 1 70 ? 149.458 20.524 100.232 1.00 27.93 1676 LEU A CA 1
ATOM 458 C C . LEU A 1 70 ? 150.670 20.515 101.159 1.00 32.54 1676 LEU A C 1
ATOM 459 O O . LEU A 1 70 ? 151.476 21.444 101.145 1.00 37.17 1676 LEU A O 1
ATOM 464 N N . VAL A 1 71 ? 150.791 19.468 101.968 1.00 33.79 1677 VAL A N 1
ATOM 465 C CA . VAL A 1 71 ? 151.907 19.353 102.902 1.00 41.38 1677 VAL A CA 1
ATOM 466 C C . VAL A 1 71 ? 152.519 17.958 102.924 1.00 45.30 1677 VAL A C 1
ATOM 467 O O . VAL A 1 71 ? 151.827 16.956 102.740 1.00 47.55 1677 VAL A O 1
ATOM 471 N N . THR A 1 72 ? 153.827 17.909 103.151 1.00 36.55 1678 THR A N 1
ATOM 472 C CA . THR A 1 72 ? 154.552 16.650 103.251 1.00 43.67 1678 THR A CA 1
ATOM 473 C C . THR A 1 72 ? 154.526 16.137 104.686 1.00 50.01 1678 THR A C 1
ATOM 474 O O . THR A 1 72 ? 154.029 16.813 105.586 1.00 53.41 1678 THR A O 1
ATOM 478 N N . ALA A 1 73 ? 155.061 14.938 104.892 1.00 51.11 1679 ALA A N 1
ATOM 479 C CA . ALA A 1 73 ? 155.108 14.341 106.221 1.00 41.96 1679 ALA A CA 1
ATOM 480 C C . ALA A 1 73 ? 156.056 15.122 107.123 1.00 36.56 1679 ALA A C 1
ATOM 481 O O . ALA A 1 73 ? 155.741 15.400 108.280 1.00 47.31 1679 ALA A O 1
ATOM 483 N N . LYS A 1 74 ? 157.216 15.475 106.578 1.00 35.11 1680 LYS A N 1
ATOM 484 C CA . LYS A 1 74 ? 158.242 16.190 107.329 1.00 35.89 1680 LYS A CA 1
ATOM 485 C C . LYS A 1 74 ? 157.745 17.541 107.832 1.00 48.29 1680 LYS A C 1
ATOM 486 O O . LYS A 1 74 ? 158.046 17.939 108.956 1.00 62.06 1680 LYS A O 1
ATOM 492 N N . ALA A 1 75 ? 156.981 18.241 106.999 1.00 34.95 1681 ALA A N 1
ATOM 493 C CA . ALA A 1 75 ? 156.452 19.548 107.370 1.00 34.38 1681 ALA A CA 1
ATOM 494 C C . ALA A 1 75 ? 155.509 19.449 108.565 1.00 47.58 1681 ALA A C 1
ATOM 495 O O . ALA A 1 75 ? 155.645 20.194 109.536 1.00 69.50 1681 ALA A O 1
ATOM 497 N N . VAL A 1 76 ? 154.562 18.518 108.489 1.00 60.43 1682 VAL A N 1
ATOM 498 C CA . VAL A 1 76 ? 153.603 18.301 109.568 1.00 53.07 1682 VAL A CA 1
ATOM 499 C C . VAL A 1 76 ? 154.293 17.853 110.854 1.00 38.47 1682 VAL A C 1
ATOM 500 O O . VAL A 1 76 ? 154.035 18.399 111.929 1.00 51.46 1682 VAL A O 1
ATOM 504 N N . ILE A 1 77 ? 155.174 16.864 110.731 1.00 27.11 1683 ILE A N 1
ATOM 505 C CA . ILE A 1 77 ? 155.912 16.336 111.874 1.00 32.28 1683 ILE A CA 1
ATOM 506 C C . ILE A 1 77 ? 156.728 17.422 112.571 1.00 37.54 1683 ILE A C 1
ATOM 507 O O . ILE A 1 77 ? 156.655 17.574 113.790 1.00 44.98 1683 ILE A O 1
ATOM 512 N N . ASP A 1 78 ? 157.499 18.177 111.795 1.00 38.30 1684 ASP A N 1
ATOM 513 C CA . ASP A 1 78 ? 158.317 19.248 112.353 1.00 48.49 1684 ASP A CA 1
ATOM 514 C C . ASP A 1 78 ? 157.449 20.348 112.957 1.00 41.31 1684 ASP A C 1
ATOM 515 O O . ASP A 1 78 ? 157.828 20.974 113.945 1.00 46.22 1684 ASP A O 1
ATOM 520 N N . ALA A 1 79 ? 156.286 20.583 112.355 1.00 41.57 1685 ALA A N 1
ATOM 521 C CA . ALA A 1 79 ? 155.374 21.613 112.843 1.00 48.90 1685 ALA A CA 1
ATOM 522 C C . ALA A 1 79 ? 154.774 21.258 114.203 1.00 41.97 1685 ALA A C 1
ATOM 523 O O . ALA A 1 79 ? 154.756 22.084 115.115 1.00 39.27 1685 ALA A O 1
ATOM 525 N N . VAL A 1 80 ? 154.281 20.029 114.330 1.00 32.86 1686 VAL A N 1
ATOM 526 C CA . VAL A 1 80 ? 153.659 19.575 115.572 1.00 34.35 1686 VAL A CA 1
ATOM 527 C C . VAL A 1 80 ? 154.657 19.442 116.724 1.00 37.90 1686 VAL A C 1
ATOM 528 O O . VAL A 1 80 ? 154.379 19.858 117.850 1.00 25.40 1686 VAL A O 1
ATOM 532 N N . ASN A 1 81 ? 155.823 18.875 116.433 1.00 38.93 1687 ASN A N 1
ATOM 533 C CA . ASN A 1 81 ? 156.851 18.660 117.447 1.00 31.67 1687 ASN A CA 1
ATOM 534 C C . ASN A 1 81 ? 157.459 19.953 117.982 1.00 30.55 1687 ASN A C 1
ATOM 535 O O . ASN A 1 81 ? 158.147 19.946 119.002 1.00 29.00 1687 ASN A O 1
ATOM 540 N N . LYS A 1 82 ? 157.210 21.059 117.290 1.00 34.75 1688 LYS A N 1
ATOM 541 C CA . LYS A 1 82 ? 157.657 22.366 117.758 1.00 35.28 1688 LYS A CA 1
ATOM 542 C C . LYS A 1 82 ? 156.480 23.204 118.245 1.00 29.61 1688 LYS A C 1
ATOM 543 O O . LYS A 1 82 ? 156.616 24.403 118.488 1.00 28.68 1688 LYS A O 1
ATOM 549 N N . ALA A 1 83 ? 155.326 22.561 118.390 1.00 26.70 1689 ALA A N 1
ATOM 550 C CA . ALA A 1 83 ? 154.117 23.239 118.842 1.00 28.42 1689 ALA A CA 1
ATOM 551 C C . ALA A 1 83 ? 153.652 22.675 120.179 1.00 44.14 1689 ALA A C 1
ATOM 552 O O . ALA A 1 83 ? 153.856 21.496 120.469 1.00 49.15 1689 ALA A O 1
ATOM 554 N N . GLY A 1 84 ? 153.022 23.519 120.990 1.00 42.95 1690 GLY A N 1
ATOM 555 C CA . GLY A 1 84 ? 152.541 23.094 122.291 1.00 41.11 1690 GLY A CA 1
ATOM 556 C C . GLY A 1 84 ? 152.020 24.230 123.149 1.00 39.21 1690 GLY A C 1
ATOM 557 O O . GLY A 1 84 ? 151.650 25.288 122.641 1.00 37.69 1690 GLY A O 1
ATOM 558 N N . TRP A 1 85 ? 152.003 24.012 124.460 1.00 41.00 1691 TRP A N 1
ATOM 559 C CA . TRP A 1 85 ? 151.440 24.986 125.392 1.00 39.27 1691 TRP A CA 1
ATOM 560 C C . TRP A 1 85 ? 152.514 25.629 126.264 1.00 30.22 1691 TRP A C 1
ATOM 561 O O . TRP A 1 85 ? 153.473 24.976 126.666 1.00 29.62 1691 TRP A O 1
ATOM 572 N N . ARG A 1 86 ? 152.340 26.914 126.556 1.00 24.77 1692 ARG A N 1
ATOM 573 C CA . ARG A 1 86 ? 153.343 27.676 127.294 1.00 30.53 1692 ARG A CA 1
ATOM 574 C C . ARG A 1 86 ? 153.068 27.717 128.796 1.00 48.02 1692 ARG A C 1
ATOM 575 O O . ARG A 1 86 ? 151.919 27.813 129.228 1.00 51.89 1692 ARG A O 1
ATOM 583 N N . VAL A 1 87 ? 154.138 27.644 129.582 1.00 36.58 1693 VAL A N 1
ATOM 584 C CA . VAL A 1 87 ? 154.045 27.673 131.038 1.00 28.06 1693 VAL A CA 1
ATOM 585 C C . VAL A 1 87 ? 154.827 28.854 131.602 1.00 36.74 1693 VAL A C 1
ATOM 586 O O . VAL A 1 87 ? 155.893 29.193 131.091 1.00 51.95 1693 VAL A O 1
ATOM 590 N N . LYS A 1 88 ? 154.304 29.481 132.651 1.00 24.87 1694 LYS A N 1
ATOM 591 C CA . LYS A 1 88 ? 155.011 30.590 133.275 1.00 29.10 1694 LYS A CA 1
ATOM 592 C C . LYS A 1 88 ? 156.220 30.090 134.055 1.00 31.75 1694 LYS A C 1
ATOM 593 O O . LYS A 1 88 ? 156.080 29.389 135.056 1.00 32.32 1694 LYS A O 1
ATOM 599 N N . THR A 1 89 ? 157.407 30.458 133.588 1.00 48.16 1695 THR A N 1
ATOM 600 C CA . THR A 1 89 ? 158.643 30.106 134.270 1.00 51.11 1695 THR A CA 1
ATOM 601 C C . THR A 1 89 ? 159.123 31.261 135.137 1.00 57.24 1695 THR A C 1
ATOM 602 O O . THR A 1 89 ? 159.218 32.400 134.668 1.00 65.30 1695 THR A O 1
ATOM 606 N N . THR A 1 90 ? 159.437 30.958 136.393 1.00 46.83 1696 THR A N 1
ATOM 607 C CA . THR A 1 90 ? 159.901 31.966 137.333 1.00 48.92 1696 THR A CA 1
ATOM 608 C C . THR A 1 90 ? 161.421 31.917 137.428 1.00 57.65 1696 THR A C 1
ATOM 609 O O . THR A 1 90 ? 161.978 31.211 138.269 1.00 53.19 1696 THR A O 1
ATOM 613 N N . GLY A 1 91 ? 162.084 32.672 136.560 1.00 64.47 1697 GLY A N 1
ATOM 614 C CA . GLY A 1 91 ? 163.533 32.739 136.549 1.00 69.60 1697 GLY A CA 1
ATOM 615 C C . GLY A 1 91 ? 164.042 34.148 136.321 1.00 80.38 1697 GLY A C 1
ATOM 616 O O . GLY A 1 91 ? 164.118 34.612 135.183 1.00 77.59 1697 GLY A O 1
ATOM 617 C CA . ASP A 1 97 ? 160.733 35.063 134.885 1.00 68.21 1703 ASP A CA 1
ATOM 618 C C . ASP A 1 97 ? 159.685 35.285 133.804 1.00 80.48 1703 ASP A C 1
ATOM 619 O O . ASP A 1 97 ? 158.780 36.106 133.962 1.00 86.57 1703 ASP A O 1
ATOM 620 N N . ASP A 1 98 ? 159.815 34.557 132.699 1.00 72.16 1704 ASP A N 1
ATOM 621 C CA . ASP A 1 98 ? 158.913 34.768 131.569 1.00 67.00 1704 ASP A CA 1
ATOM 622 C C . ASP A 1 98 ? 158.064 33.548 131.216 1.00 64.89 1704 ASP A C 1
ATOM 623 O O . ASP A 1 98 ? 157.493 32.901 132.092 1.00 61.31 1704 ASP A O 1
ATOM 628 N N . PHE A 1 99 ? 157.981 33.241 129.925 1.00 58.24 1705 PHE A N 1
ATOM 629 C CA . PHE A 1 99 ? 157.227 32.079 129.462 1.00 35.47 1705 PHE A CA 1
ATOM 630 C C . PHE A 1 99 ? 158.125 31.028 128.807 1.00 28.77 1705 PHE A C 1
ATOM 631 O O . PHE A 1 99 ? 159.130 31.365 128.180 1.00 29.93 1705 PHE A O 1
ATOM 639 N N . ALA A 1 100 ? 157.750 29.759 128.944 1.00 30.17 1706 ALA A N 1
ATOM 640 C CA . ALA A 1 100 ? 158.486 28.664 128.313 1.00 26.72 1706 ALA A CA 1
ATOM 641 C C . ALA A 1 100 ? 157.570 27.762 127.485 1.00 31.96 1706 ALA A C 1
ATOM 642 O O . ALA A 1 100 ? 156.517 27.335 127.957 1.00 39.55 1706 ALA A O 1
ATOM 644 N N . THR A 1 101 ? 157.977 27.470 126.254 1.00 37.21 1707 THR A N 1
ATOM 645 C CA . THR A 1 101 ? 157.168 26.651 125.354 1.00 36.20 1707 THR A CA 1
ATOM 646 C C . THR A 1 101 ? 157.338 25.154 125.613 1.00 42.81 1707 THR A C 1
ATOM 647 O O . THR A 1 101 ? 158.435 24.612 125.480 1.00 66.44 1707 THR A O 1
ATOM 651 N N . VAL A 1 102 ? 156.246 24.494 125.984 1.00 32.58 1708 VAL A N 1
ATOM 652 C CA . VAL A 1 102 ? 156.239 23.044 126.160 1.00 34.34 1708 VAL A CA 1
ATOM 653 C C . VAL A 1 102 ? 155.641 22.350 124.942 1.00 37.33 1708 VAL A C 1
ATOM 654 O O . VAL A 1 102 ? 154.429 22.402 124.724 1.00 46.48 1708 VAL A O 1
ATOM 658 N N . ALA A 1 103 ? 156.495 21.710 124.149 1.00 40.56 1709 ALA A N 1
ATOM 659 C CA . ALA A 1 103 ? 156.051 21.026 122.939 1.00 37.14 1709 ALA A CA 1
ATOM 660 C C . ALA A 1 103 ? 155.706 19.564 123.210 1.00 40.68 1709 ALA A C 1
ATOM 661 O O . ALA A 1 103 ? 155.756 19.103 124.351 1.00 49.81 1709 ALA A O 1
ATOM 663 N N . SER A 1 104 ? 155.360 18.839 122.150 1.00 34.74 1710 SER A N 1
ATOM 664 C CA . SER A 1 104 ? 154.986 17.433 122.258 1.00 40.26 1710 SER A CA 1
ATOM 665 C C . SER A 1 104 ? 156.190 16.529 122.502 1.00 49.72 1710 SER A C 1
ATOM 666 O O . SER A 1 104 ? 157.203 16.628 121.810 1.00 58.96 1710 SER A O 1
ATOM 669 N N . GLY A 1 105 ? 156.070 15.647 123.489 1.00 50.46 1711 GLY A N 1
ATOM 670 C CA . GLY A 1 105 ? 157.131 14.711 123.810 1.00 49.91 1711 GLY A CA 1
ATOM 671 C C . GLY A 1 105 ? 158.018 15.208 124.933 1.00 41.77 1711 GLY A C 1
ATOM 672 O O . GLY A 1 105 ? 158.875 14.478 125.432 1.00 44.63 1711 GLY A O 1
ATOM 673 N N . THR A 1 106 ? 157.810 16.459 125.331 1.00 47.98 1712 THR A N 1
ATOM 674 C CA . THR A 1 106 ? 158.598 17.069 126.394 1.00 58.44 1712 THR A CA 1
ATOM 675 C C . THR A 1 106 ? 158.139 16.584 127.766 1.00 52.39 1712 THR A C 1
ATOM 676 O O . THR A 1 106 ? 156.945 16.585 128.067 1.00 56.85 1712 THR A O 1
ATOM 680 N N . ASN A 1 107 ? 159.093 16.171 128.594 1.00 42.34 1713 ASN A N 1
ATOM 681 C CA . ASN A 1 107 ? 158.783 15.660 129.923 1.00 45.60 1713 ASN A CA 1
ATOM 682 C C . ASN A 1 107 ? 158.528 16.780 130.925 1.00 44.19 1713 ASN A C 1
ATOM 683 O O . ASN A 1 107 ? 159.367 17.660 131.114 1.00 36.54 1713 ASN A O 1
ATOM 688 N N . VAL A 1 108 ? 157.363 16.740 131.563 1.00 46.09 1714 VAL A N 1
ATOM 689 C CA . VAL A 1 108 ? 157.025 17.698 132.610 1.00 53.98 1714 VAL A CA 1
ATOM 690 C C . VAL A 1 108 ? 156.851 16.988 133.949 1.00 55.07 1714 VAL A C 1
ATOM 691 O O . VAL A 1 108 ? 155.892 16.241 134.147 1.00 43.35 1714 VAL A O 1
ATOM 695 N N . THR A 1 109 ? 157.785 17.225 134.864 1.00 44.01 1715 THR A N 1
ATOM 696 C CA . THR A 1 109 ? 157.781 16.545 136.154 1.00 52.20 1715 THR A CA 1
ATOM 697 C C . THR A 1 109 ? 157.233 17.425 137.273 1.00 53.25 1715 THR A C 1
ATOM 698 O O . THR A 1 109 ? 157.793 18.476 137.585 1.00 44.09 1715 THR A O 1
ATOM 702 N N . PHE A 1 110 ? 156.130 16.985 137.871 1.00 64.76 1716 PHE A N 1
ATOM 703 C CA . PHE A 1 110 ? 155.554 17.663 139.025 1.00 47.67 1716 PHE A CA 1
ATOM 704 C C . PHE A 1 110 ? 156.251 17.196 140.295 1.00 46.37 1716 PHE A C 1
ATOM 705 O O . PHE A 1 110 ? 155.857 16.197 140.894 1.00 43.51 1716 PHE A O 1
ATOM 713 N N . ALA A 1 111 ? 157.294 17.914 140.699 1.00 47.46 1717 ALA A N 1
ATOM 714 C CA . ALA A 1 111 ? 158.068 17.532 141.875 1.00 31.98 1717 ALA A CA 1
ATOM 715 C C . ALA A 1 111 ? 157.581 18.241 143.135 1.00 47.18 1717 ALA A C 1
ATOM 716 O O . ALA A 1 111 ? 156.869 19.243 143.063 1.00 41.67 1717 ALA A O 1
ATOM 718 N N . ASP A 1 112 ? 157.976 17.710 144.288 1.00 48.74 1718 ASP A N 1
ATOM 719 C CA . ASP A 1 112 ? 157.612 18.288 145.576 1.00 35.72 1718 ASP A CA 1
ATOM 720 C C . ASP A 1 112 ? 158.733 19.147 146.155 1.00 26.36 1718 ASP A C 1
ATOM 721 O O . ASP A 1 112 ? 159.902 18.973 145.810 1.00 22.39 1718 ASP A O 1
ATOM 726 N N . GLY A 1 113 ? 158.369 20.077 147.033 1.00 39.92 1719 GLY A N 1
ATOM 727 C CA . GLY A 1 113 ? 159.339 20.975 147.632 1.00 58.77 1719 GLY A CA 1
ATOM 728 C C . GLY A 1 113 ? 159.301 21.030 149.146 1.00 56.88 1719 GLY A C 1
ATOM 729 O O . GLY A 1 113 ? 159.332 20.002 149.823 1.00 35.98 1719 GLY A O 1
ATOM 730 N N . ASN A 1 114 ? 159.231 22.248 149.674 1.00 50.72 1720 ASN A N 1
ATOM 731 C CA . ASN A 1 114 ? 159.223 22.467 151.114 1.00 44.82 1720 ASN A CA 1
ATOM 732 C C . ASN A 1 114 ? 157.851 22.202 151.720 1.00 50.26 1720 ASN A C 1
ATOM 733 O O . ASN A 1 114 ? 156.901 22.944 151.476 1.00 45.18 1720 ASN A O 1
ATOM 738 N N . GLY A 1 115 ? 157.759 21.137 152.509 1.00 74.30 1721 GLY A N 1
ATOM 739 C CA . GLY A 1 115 ? 156.532 20.790 153.202 1.00 80.02 1721 GLY A CA 1
ATOM 740 C C . GLY A 1 115 ? 155.408 20.340 152.288 1.00 69.46 1721 GLY A C 1
ATOM 741 O O . GLY A 1 115 ? 154.242 20.336 152.684 1.00 66.73 1721 GLY A O 1
ATOM 742 N N . THR A 1 116 ? 155.756 19.961 151.063 1.00 51.59 1722 THR A N 1
ATOM 743 C CA . THR A 1 116 ? 154.767 19.491 150.101 1.00 47.12 1722 THR A CA 1
ATOM 744 C C . THR A 1 116 ? 155.105 18.083 149.622 1.00 47.92 1722 THR A C 1
ATOM 745 O O . THR A 1 116 ? 156.260 17.661 149.675 1.00 58.23 1722 THR A O 1
ATOM 749 N N . THR A 1 117 ? 154.093 17.360 149.155 1.00 42.45 1723 THR A N 1
ATOM 750 C CA . THR A 1 117 ? 154.289 16.007 148.648 1.00 52.63 1723 THR A CA 1
ATOM 751 C C . THR A 1 117 ? 153.539 15.805 147.335 1.00 70.90 1723 THR A C 1
ATOM 752 O O . THR A 1 117 ? 152.309 15.759 147.314 1.00 81.99 1723 THR A O 1
ATOM 756 N N . ALA A 1 118 ? 154.286 15.687 146.243 1.00 55.22 1724 ALA A N 1
ATOM 757 C CA . ALA A 1 118 ? 153.693 15.523 144.921 1.00 44.87 1724 ALA A CA 1
ATOM 758 C C . ALA A 1 118 ? 153.201 14.101 144.681 1.00 57.18 1724 ALA A C 1
ATOM 759 O O . ALA A 1 118 ? 153.904 13.133 144.972 1.00 48.61 1724 ALA A O 1
ATOM 761 N N . GLU A 1 119 ? 151.986 13.981 144.155 1.00 48.27 1725 GLU A N 1
ATOM 762 C CA . GLU A 1 119 ? 151.427 12.678 143.812 1.00 49.01 1725 GLU A CA 1
ATOM 763 C C . GLU A 1 119 ? 150.667 12.731 142.490 1.00 62.46 1725 GLU A C 1
ATOM 764 O O . GLU A 1 119 ? 149.528 13.193 142.440 1.00 75.86 1725 GLU A O 1
ATOM 770 N N . VAL A 1 120 ? 151.299 12.257 141.421 1.00 64.41 1726 VAL A N 1
ATOM 771 C CA . VAL A 1 120 ? 150.656 12.223 140.112 1.00 48.12 1726 VAL A CA 1
ATOM 772 C C . VAL A 1 120 ? 150.322 10.786 139.727 1.00 53.35 1726 VAL A C 1
ATOM 773 O O . VAL A 1 120 ? 151.209 9.942 139.611 1.00 62.77 1726 VAL A O 1
ATOM 777 N N . THR A 1 121 ? 149.035 10.517 139.530 1.00 49.55 1727 THR A N 1
ATOM 778 C CA . THR A 1 121 ? 148.573 9.169 139.215 1.00 56.28 1727 THR A CA 1
ATOM 779 C C . THR A 1 121 ? 147.862 9.104 137.868 1.00 60.59 1727 THR A C 1
ATOM 780 O O . THR A 1 121 ? 147.256 10.079 137.426 1.00 52.53 1727 THR A O 1
ATOM 784 N N . LYS A 1 122 ? 147.943 7.947 137.218 1.00 62.60 1728 LYS A N 1
ATOM 785 C CA . LYS A 1 122 ? 147.279 7.740 135.937 1.00 49.30 1728 LYS A CA 1
ATOM 786 C C . LYS A 1 122 ? 146.251 6.613 136.025 1.00 50.50 1728 LYS A C 1
ATOM 787 O O . LYS A 1 122 ? 146.580 5.477 136.367 1.00 49.98 1728 LYS A O 1
ATOM 790 N N . ALA A 1 123 ? 144.999 6.945 135.729 1.00 52.92 1729 ALA A N 1
ATOM 791 C CA . ALA A 1 123 ? 143.918 5.969 135.759 1.00 63.54 1729 ALA A CA 1
ATOM 792 C C . ALA A 1 123 ? 143.975 5.061 134.536 1.00 79.85 1729 ALA A C 1
ATOM 793 O O . ALA A 1 123 ? 144.784 5.273 133.633 1.00 83.02 1729 ALA A O 1
ATOM 795 N N . ASN A 1 124 ? 143.113 4.050 134.511 1.00 82.27 1730 ASN A N 1
ATOM 796 C CA . ASN A 1 124 ? 143.047 3.133 133.378 1.00 86.10 1730 ASN A CA 1
ATOM 797 C C . ASN A 1 124 ? 142.498 3.809 132.128 1.00 95.90 1730 ASN A C 1
ATOM 798 O O . ASN A 1 124 ? 142.739 3.356 131.009 1.00 82.96 1730 ASN A O 1
ATOM 803 N N . ASP A 1 125 ? 141.759 4.896 132.327 1.00 95.22 1731 ASP A N 1
ATOM 804 C CA . ASP A 1 125 ? 141.200 5.659 131.219 1.00 64.82 1731 ASP A CA 1
ATOM 805 C C . ASP A 1 125 ? 142.254 6.547 130.569 1.00 59.39 1731 ASP A C 1
ATOM 806 O O . ASP A 1 125 ? 142.028 7.116 129.501 1.00 71.12 1731 ASP A O 1
ATOM 811 N N . GLY A 1 126 ? 143.408 6.661 131.218 1.00 60.03 1732 GLY A N 1
ATOM 812 C CA . GLY A 1 126 ? 144.482 7.500 130.722 1.00 53.76 1732 GLY A CA 1
ATOM 813 C C . GLY A 1 126 ? 144.419 8.882 131.341 1.00 48.29 1732 GLY A C 1
ATOM 814 O O . GLY A 1 126 ? 145.339 9.686 131.189 1.00 44.95 1732 GLY A O 1
ATOM 815 N N . SER A 1 127 ? 143.320 9.155 132.037 1.00 60.92 1733 SER A N 1
ATOM 816 C CA . SER A 1 127 ? 143.116 10.439 132.698 1.00 58.79 1733 SER A CA 1
ATOM 817 C C . SER A 1 127 ? 144.117 10.637 133.832 1.00 61.68 1733 SER A C 1
ATOM 818 O O . SER A 1 127 ? 144.304 9.755 134.669 1.00 54.68 1733 SER A O 1
ATOM 821 N N . ILE A 1 128 ? 144.757 11.801 133.851 1.00 55.81 1734 ILE A N 1
ATOM 822 C CA . ILE A 1 128 ? 145.776 12.102 134.850 1.00 63.05 1734 ILE A CA 1
ATOM 823 C C . ILE A 1 128 ? 145.208 12.866 136.041 1.00 65.31 1734 ILE A C 1
ATOM 824 O O . ILE A 1 128 ? 144.519 13.873 135.877 1.00 65.63 1734 ILE A O 1
ATOM 829 N N . THR A 1 129 ? 145.503 12.375 137.240 1.00 62.89 1735 THR A N 1
ATOM 830 C CA . THR A 1 129 ? 145.090 13.040 138.468 1.00 60.41 1735 THR A CA 1
ATOM 831 C C . THR A 1 129 ? 146.313 13.492 139.259 1.00 56.82 1735 THR A C 1
ATOM 832 O O . THR A 1 129 ? 147.090 12.670 139.749 1.00 47.59 1735 THR A O 1
ATOM 836 N N . VAL A 1 130 ? 146.477 14.805 139.373 1.00 52.07 1736 VAL A N 1
ATOM 837 C CA . VAL A 1 130 ? 147.606 15.384 140.091 1.00 44.68 1736 VAL A CA 1
ATOM 838 C C . VAL A 1 130 ? 147.154 15.956 141.428 1.00 65.60 1736 VAL A C 1
ATOM 839 O O . VAL A 1 130 ? 146.245 16.785 141.481 1.00 77.84 1736 VAL A O 1
ATOM 843 N N . LYS A 1 131 ? 147.791 15.511 142.505 1.00 73.78 1737 LYS A N 1
ATOM 844 C CA . LYS A 1 131 ? 147.419 15.946 143.846 1.00 55.27 1737 LYS A CA 1
ATOM 845 C C . LYS A 1 131 ? 148.629 16.298 144.702 1.00 63.22 1737 LYS A C 1
ATOM 846 O O . LYS A 1 131 ? 149.633 15.585 144.710 1.00 60.13 1737 LYS A O 1
ATOM 852 N N . TYR A 1 132 ? 148.518 17.413 145.416 1.00 73.86 1738 TYR A N 1
ATOM 853 C CA . TYR A 1 132 ? 149.545 17.846 146.355 1.00 74.75 1738 TYR A CA 1
ATOM 854 C C . TYR A 1 132 ? 149.141 17.604 147.803 1.00 59.66 1738 TYR A C 1
ATOM 855 O O . TYR A 1 132 ? 147.993 17.826 148.194 1.00 54.23 1738 TYR A O 1
ATOM 864 N N . ASN A 1 133 ? 150.107 17.145 148.590 1.00 53.04 1739 ASN A N 1
ATOM 865 C CA . ASN A 1 133 ? 149.895 16.827 149.994 1.00 65.40 1739 ASN A CA 1
ATOM 866 C C . ASN A 1 133 ? 150.765 17.726 150.860 1.00 69.68 1739 ASN A C 1
ATOM 867 O O . ASN A 1 133 ? 151.670 18.390 150.358 1.00 61.85 1739 ASN A O 1
ATOM 872 N N . VAL A 1 134 ? 150.487 17.755 152.157 1.00 61.21 1740 VAL A N 1
ATOM 873 C CA . VAL A 1 134 ? 151.294 18.548 153.075 1.00 52.27 1740 VAL A CA 1
ATOM 874 C C . VAL A 1 134 ? 152.125 17.636 153.974 1.00 60.02 1740 VAL A C 1
ATOM 875 O O . VAL A 1 134 ? 151.661 16.581 154.413 1.00 51.24 1740 VAL A O 1
ATOM 879 N N . LYS A 1 135 ? 153.371 18.031 154.216 1.00 63.19 1741 LYS A N 1
ATOM 880 C CA . LYS A 1 135 ? 154.265 17.237 155.044 1.00 57.08 1741 LYS A CA 1
ATOM 881 C C . LYS A 1 135 ? 154.480 17.916 156.388 1.00 67.52 1741 LYS A C 1
ATOM 882 O O . LYS A 1 135 ? 155.203 18.907 156.489 1.00 75.44 1741 LYS A O 1
ATOM 888 N N . VAL A 1 136 ? 153.844 17.371 157.419 1.00 72.03 1742 VAL A N 1
ATOM 889 C CA . VAL A 1 136 ? 153.962 17.907 158.767 1.00 68.86 1742 VAL A CA 1
ATOM 890 C C . VAL A 1 136 ? 154.338 16.791 159.739 1.00 61.93 1742 VAL A C 1
ATOM 891 O O . VAL A 1 136 ? 153.475 16.037 160.189 1.00 55.94 1742 VAL A O 1
ATOM 895 N N . ALA A 1 137 ? 155.625 16.677 160.051 1.00 61.84 1743 ALA A N 1
ATOM 896 C CA . ALA A 1 137 ? 156.096 15.643 160.966 1.00 66.45 1743 ALA A CA 1
ATOM 897 C C . ALA A 1 137 ? 156.226 16.172 162.391 1.00 68.98 1743 ALA A C 1
ATOM 898 O O . ALA A 1 137 ? 156.185 17.380 162.623 1.00 70.86 1743 ALA A O 1
ATOM 900 N N . MET B 1 1 ? 145.584 6.025 74.123 1.00 87.98 1607 MET B N 1
ATOM 901 C CA . MET B 1 1 ? 146.094 6.560 75.379 1.00 94.14 1607 MET B CA 1
ATOM 902 C C . MET B 1 1 ? 145.011 6.590 76.450 1.00 85.09 1607 MET B C 1
ATOM 903 O O . MET B 1 1 ? 143.949 7.178 76.252 1.00 93.75 1607 MET B O 1
ATOM 905 N N . ASP B 1 2 ? 145.291 5.963 77.589 1.00 75.07 1608 ASP B N 1
ATOM 906 C CA . ASP B 1 2 ? 144.340 5.932 78.693 1.00 71.89 1608 ASP 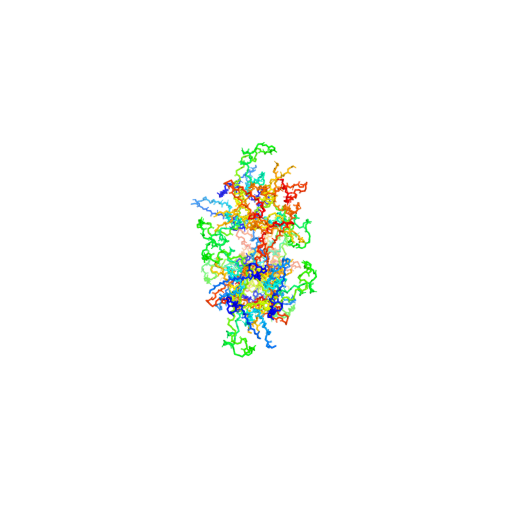B CA 1
ATOM 907 C C . ASP B 1 2 ? 144.873 6.743 79.867 1.00 72.00 1608 ASP B C 1
ATOM 908 O O . ASP B 1 2 ? 146.075 6.756 80.131 1.00 84.87 1608 ASP B O 1
ATOM 913 N N . PHE B 1 3 ? 143.975 7.422 80.573 1.00 81.11 1609 PHE B N 1
ATOM 914 C CA . PHE B 1 3 ? 144.370 8.238 81.714 1.00 81.51 1609 PHE B CA 1
ATOM 915 C C . PHE B 1 3 ? 143.667 7.803 82.994 1.00 59.05 1609 PHE B C 1
ATOM 916 O O . PHE B 1 3 ? 142.547 8.230 83.272 1.00 59.77 1609 PHE B O 1
ATOM 924 N N . VAL B 1 4 ? 144.329 6.952 83.771 1.00 47.39 1610 VAL B N 1
ATOM 925 C CA . VAL B 1 4 ? 143.762 6.464 85.022 1.00 46.96 1610 VAL B CA 1
ATOM 926 C C . VAL B 1 4 ? 144.606 6.912 86.212 1.00 66.01 1610 VAL B C 1
ATOM 927 O O . VAL B 1 4 ? 145.801 7.170 86.072 1.00 75.60 1610 VAL B O 1
ATOM 931 N N . SER B 1 5 ? 143.979 7.009 87.380 1.00 71.33 1611 SER B N 1
ATOM 932 C CA . SER B 1 5 ? 144.679 7.446 88.582 1.00 57.20 1611 SER B CA 1
ATOM 933 C C . SER B 1 5 ? 145.063 6.260 89.460 1.00 59.78 1611 SER B C 1
ATOM 934 O O . SER B 1 5 ? 144.418 5.212 89.419 1.00 58.16 1611 SER B O 1
ATOM 937 N N . GLY B 1 6 ? 146.118 6.430 90.251 1.00 76.46 1612 GLY B N 1
ATOM 938 C CA . GLY B 1 6 ? 146.577 5.385 91.148 1.00 82.56 1612 GLY B CA 1
ATOM 939 C C . GLY B 1 6 ? 145.598 5.129 92.277 1.00 83.92 1612 GLY B C 1
ATOM 940 O O . GLY B 1 6 ? 145.104 4.014 92.445 1.00 93.75 1612 GLY B O 1
ATOM 941 N N . ASP B 1 7 ? 145.319 6.171 93.054 1.00 59.91 1613 ASP B N 1
ATOM 942 C CA . ASP B 1 7 ? 144.341 6.085 94.132 1.00 69.65 1613 ASP B CA 1
ATOM 943 C C . ASP B 1 7 ? 143.212 7.086 93.913 1.00 60.56 1613 ASP B C 1
ATOM 944 O O . ASP B 1 7 ? 143.458 8.268 93.677 1.00 49.92 1613 ASP B O 1
ATOM 946 N N . LYS B 1 8 ? 141.976 6.604 93.993 1.00 46.99 1614 LYS B N 1
ATOM 947 C CA . LYS B 1 8 ? 140.806 7.434 93.728 1.00 48.60 1614 LYS B CA 1
ATOM 948 C C . LYS B 1 8 ? 140.564 8.468 94.826 1.00 69.97 1614 LYS B C 1
ATOM 949 O O . LYS B 1 8 ? 139.892 9.475 94.602 1.00 52.85 1614 LYS B O 1
ATOM 951 N N . ASP B 1 9 ? 141.115 8.216 96.010 1.00 65.27 1615 ASP B N 1
ATOM 952 C CA . ASP B 1 9 ? 140.899 9.092 97.157 1.00 40.80 1615 ASP B CA 1
ATOM 953 C C . ASP B 1 9 ? 141.919 10.223 97.222 1.00 35.98 1615 ASP B C 1
ATOM 954 O O . ASP B 1 9 ? 141.596 11.336 97.637 1.00 33.11 1615 ASP B O 1
ATOM 959 N N . THR B 1 10 ? 143.149 9.937 96.811 1.00 36.26 1616 THR B N 1
ATOM 960 C CA . THR B 1 10 ? 144.217 10.928 96.859 1.00 37.98 1616 THR B CA 1
ATOM 961 C C . THR B 1 10 ? 144.247 11.769 95.588 1.00 51.75 1616 THR B C 1
ATOM 962 O O . THR B 1 10 ? 144.453 12.982 95.639 1.00 45.42 1616 THR B O 1
ATOM 966 N N . THR B 1 11 ? 144.037 11.118 94.449 1.00 56.99 1617 THR B N 1
ATOM 967 C CA . THR B 1 11 ? 144.104 11.788 93.156 1.00 47.49 1617 THR B CA 1
ATOM 968 C C . THR B 1 11 ? 142.838 11.542 92.337 1.00 57.45 1617 THR B C 1
ATOM 969 O O . THR B 1 11 ? 142.323 10.426 92.292 1.00 58.99 1617 THR B O 1
ATOM 973 N N . SER B 1 12 ? 142.342 12.594 91.694 1.00 50.70 1618 SER B N 1
ATOM 974 C CA . SER B 1 12 ? 141.149 12.497 90.862 1.00 57.21 1618 SER B CA 1
ATOM 975 C C . SER B 1 12 ? 141.421 13.035 89.461 1.00 54.75 1618 SER B C 1
ATOM 976 O O . SER B 1 12 ? 141.757 14.208 89.288 1.00 54.01 1618 SER B O 1
ATOM 979 N N . VAL B 1 13 ? 141.272 12.167 88.466 1.00 75.00 1619 VAL B N 1
ATOM 980 C CA . VAL B 1 13 ? 141.494 12.539 87.073 1.00 73.97 1619 VAL B CA 1
ATOM 981 C C . VAL B 1 13 ? 140.236 12.336 86.234 1.00 65.49 1619 VAL B C 1
ATOM 982 O O . VAL B 1 13 ? 139.714 11.225 86.143 1.00 64.20 1619 VAL B O 1
ATOM 986 N N . THR B 1 14 ? 139.754 13.413 85.622 1.00 58.85 1620 THR B N 1
ATOM 987 C CA . THR B 1 14 ? 138.550 13.346 84.803 1.00 61.71 1620 THR B CA 1
ATOM 988 C C . THR B 1 14 ? 138.819 13.876 83.400 1.00 68.58 1620 THR B C 1
ATOM 989 O O . THR B 1 14 ? 139.359 14.967 83.234 1.00 64.17 1620 THR B O 1
ATOM 993 N N . VAL B 1 15 ? 138.433 13.100 82.393 1.00 89.79 1621 VAL B N 1
ATOM 994 C CA . VAL B 1 15 ? 138.614 13.501 81.003 1.00 72.07 1621 VAL B CA 1
ATOM 995 C C . VAL B 1 15 ? 137.288 13.892 80.362 1.00 62.85 1621 VAL B C 1
ATOM 996 O O . VAL B 1 15 ? 136.366 13.079 80.284 1.00 64.36 1621 VAL B O 1
ATOM 1000 N N . GLU B 1 16 ? 137.190 15.136 79.905 1.00 65.58 1622 GLU B N 1
ATOM 1001 C CA . GLU B 1 16 ? 135.964 15.604 79.269 1.00 86.48 1622 GLU B CA 1
ATOM 1002 C C . GLU B 1 16 ? 136.233 16.215 77.899 1.00 71.98 1622 GLU B C 1
ATOM 1003 O O . GLU B 1 16 ? 137.377 16.492 77.546 1.00 77.12 1622 GLU B O 1
ATOM 1005 N N . SER B 1 17 ? 135.168 16.415 77.130 1.00 70.58 1623 SER B N 1
ATOM 1006 C CA . SER B 1 17 ? 135.274 17.013 75.805 1.00 71.93 1623 SER B CA 1
ATOM 1007 C C . SER B 1 17 ? 134.225 18.108 75.645 1.00 73.61 1623 SER B C 1
ATOM 1008 O O . SER B 1 17 ? 133.760 18.382 74.539 1.00 65.00 1623 SER B O 1
ATOM 1011 N N . LYS B 1 18 ? 133.862 18.731 76.762 1.00 103.96 1624 LYS B N 1
ATOM 1012 C CA . LYS B 1 18 ? 132.832 19.764 76.778 1.00 106.30 1624 LYS B CA 1
ATOM 1013 C C . LYS B 1 18 ? 133.259 21.029 76.041 1.00 96.32 1624 LYS B C 1
ATOM 1014 O O . LYS B 1 18 ? 132.423 21.746 75.491 1.00 97.96 1624 LYS B O 1
ATOM 1016 N N . ASP B 1 19 ? 134.560 21.300 76.030 1.00 98.30 1625 ASP B N 1
ATOM 1017 C CA . ASP B 1 19 ? 135.082 22.501 75.385 1.00 93.78 1625 ASP B CA 1
ATOM 1018 C C . ASP B 1 19 ? 134.985 22.410 73.864 1.00 89.24 1625 ASP B C 1
ATOM 1019 O O . ASP B 1 19 ? 136.002 22.428 73.171 1.00 99.93 1625 ASP B O 1
ATOM 1021 N N . ASN B 1 20 ? 133.754 22.310 73.365 1.00 96.07 1626 ASN B N 1
ATOM 1022 C CA . ASN B 1 20 ? 133.464 22.196 71.935 1.00 86.54 1626 ASN B CA 1
ATOM 1023 C C . ASN B 1 20 ? 134.077 20.960 71.278 1.00 82.32 1626 ASN B C 1
ATOM 1024 O O . ASN B 1 20 ? 134.779 20.180 71.918 1.00 97.26 1626 ASN B O 1
ATOM 1026 N N . GLY B 1 21 ? 133.796 20.790 69.991 1.00 88.88 1627 GLY B N 1
ATOM 1027 C CA . GLY B 1 21 ? 134.319 19.678 69.220 1.00 91.49 1627 GLY B CA 1
ATOM 1028 C C . GLY B 1 21 ? 135.823 19.709 69.033 1.00 88.95 1627 GLY B C 1
ATOM 1029 O O . GLY B 1 21 ? 136.414 20.783 68.899 1.00 92.84 1627 GLY B O 1
ATOM 1030 N N . LYS B 1 22 ? 136.430 18.522 69.074 1.00 86.32 1628 LYS B N 1
ATOM 1031 C CA . LYS B 1 22 ? 137.843 18.299 68.746 1.00 89.00 1628 LYS B CA 1
ATOM 1032 C C . LYS B 1 22 ? 138.779 18.737 69.870 1.00 98.09 1628 LYS B C 1
ATOM 1033 O O . LYS B 1 22 ? 139.969 18.422 69.851 1.00 94.96 1628 LYS B O 1
ATOM 1035 N N . ARG B 1 23 ? 138.242 19.462 70.845 1.00 94.22 1629 ARG B N 1
ATOM 1036 C CA . ARG B 1 23 ? 139.028 19.900 71.992 1.00 71.87 1629 ARG B CA 1
ATOM 1037 C C . ARG B 1 23 ? 138.686 19.063 73.220 1.00 61.90 1629 ARG B C 1
ATOM 1038 O O . ARG B 1 23 ? 137.648 19.261 73.852 1.00 71.26 1629 ARG B O 1
ATOM 1040 N N . THR B 1 24 ? 139.568 18.125 73.547 1.00 62.06 1630 THR B N 1
ATOM 1041 C CA . THR B 1 24 ? 139.366 17.229 74.680 1.00 59.45 1630 THR B CA 1
ATOM 1042 C C . THR B 1 24 ? 140.247 17.624 75.860 1.00 60.00 1630 THR B C 1
ATOM 1043 O O . THR B 1 24 ? 141.460 17.418 75.838 1.00 64.42 1630 THR B O 1
ATOM 1047 N N . GLU B 1 25 ? 139.628 18.185 76.894 1.00 65.14 1631 GLU B N 1
ATOM 1048 C CA . GLU B 1 25 ? 140.363 18.641 78.068 1.00 61.73 1631 GLU B CA 1
ATOM 1049 C C . GLU B 1 25 ? 140.469 17.558 79.139 1.00 54.28 1631 GLU B C 1
ATOM 1050 O O . GLU B 1 25 ? 139.501 16.851 79.431 1.00 47.57 1631 GLU B O 1
ATOM 1054 N N . VAL B 1 26 ? 141.660 17.442 79.719 1.00 54.57 1632 VAL B N 1
ATOM 1055 C CA . VAL B 1 26 ? 141.923 16.489 80.790 1.00 64.05 1632 VAL B CA 1
ATOM 1056 C C . VAL B 1 26 ? 142.205 17.205 82.108 1.00 69.52 1632 VAL B C 1
ATOM 1057 O O . VAL B 1 26 ? 143.261 17.815 82.277 1.00 61.67 1632 VAL B O 1
ATOM 1061 N N . LYS B 1 27 ? 141.258 17.132 83.036 1.00 79.10 1633 LYS B N 1
ATOM 1062 C CA . LYS B 1 27 ? 141.409 17.779 84.333 1.00 66.32 1633 LYS B CA 1
ATOM 1063 C C . LYS B 1 27 ? 142.008 16.827 85.366 1.00 56.74 1633 LYS B C 1
ATOM 1064 O O . LYS B 1 27 ? 141.435 15.779 85.667 1.00 44.05 1633 LYS B O 1
ATOM 1066 N N . ILE B 1 28 ? 143.167 17.200 85.900 1.00 59.14 1634 ILE B N 1
ATOM 1067 C CA . ILE B 1 28 ? 143.840 16.406 86.922 1.00 64.36 1634 ILE B CA 1
ATOM 1068 C C . ILE B 1 28 ? 143.942 17.178 88.233 1.00 58.12 1634 ILE B C 1
ATOM 1069 O O . ILE B 1 28 ? 144.658 18.174 88.322 1.00 49.98 1634 ILE B O 1
ATOM 1074 N N . GLY B 1 29 ? 143.231 16.709 89.253 1.00 57.93 1635 GLY B N 1
ATOM 1075 C CA . GLY B 1 29 ? 143.216 17.380 90.540 1.00 65.73 1635 GLY B CA 1
ATOM 1076 C C . GLY B 1 29 ? 143.525 16.447 91.693 1.00 59.70 1635 GLY B C 1
ATOM 1077 O O . GLY B 1 29 ? 143.509 15.228 91.536 1.00 51.15 1635 GLY B O 1
ATOM 1078 N N . ALA B 1 30 ? 143.818 17.023 92.855 1.00 49.40 1636 ALA B N 1
ATOM 1079 C CA . ALA B 1 30 ? 144.101 16.234 94.048 1.00 32.70 1636 ALA B CA 1
ATOM 1080 C C . ALA B 1 30 ? 142.956 16.345 95.049 1.00 32.41 1636 ALA B C 1
ATOM 1081 O O . ALA B 1 30 ? 142.675 17.425 95.567 1.00 37.33 1636 ALA B O 1
ATOM 1083 N N . LYS B 1 31 ? 142.299 15.220 95.313 1.00 40.60 1637 LYS B N 1
ATOM 1084 C CA . LYS B 1 31 ? 141.184 15.181 96.252 1.00 47.61 1637 LYS B CA 1
ATOM 1085 C C . LYS B 1 31 ? 141.666 15.345 97.690 1.00 49.56 1637 LYS B C 1
ATOM 1086 O O . LYS B 1 31 ? 142.428 14.522 98.198 1.00 47.23 1637 LYS B O 1
ATOM 1088 N N . THR B 1 32 ? 141.217 16.414 98.339 1.00 40.63 1638 THR B N 1
ATOM 1089 C CA . THR B 1 32 ? 141.642 16.721 99.699 1.00 35.94 1638 THR B CA 1
ATOM 1090 C C . THR B 1 32 ? 140.531 16.488 100.720 1.00 55.47 1638 THR B C 1
ATOM 1091 O O . THR B 1 32 ? 139.351 16.680 100.425 1.00 68.64 1638 THR B O 1
ATOM 1095 N N . SER B 1 33 ? 140.919 16.071 101.922 1.00 41.97 1639 SER B N 1
ATOM 1096 C CA . SER B 1 33 ? 139.967 15.848 103.005 1.00 34.23 1639 SER B CA 1
ATOM 1097 C C . SER B 1 33 ? 140.098 16.924 104.077 1.00 43.30 1639 SER B C 1
ATOM 1098 O O . SER B 1 33 ? 141.174 17.487 104.277 1.00 44.09 1639 SER B O 1
ATOM 1101 N N . VAL B 1 34 ? 138.995 17.207 104.763 1.00 54.30 1640 VAL B N 1
ATOM 1102 C CA . VAL B 1 34 ? 138.978 18.228 105.804 1.00 36.23 1640 VAL B CA 1
ATOM 1103 C C . VAL B 1 34 ? 139.176 17.610 107.191 1.00 38.23 1640 VAL B C 1
ATOM 1104 O O . VAL B 1 34 ? 138.670 16.524 107.478 1.00 30.30 1640 VAL B O 1
ATOM 1108 N N . ILE B 1 35 ? 139.932 18.300 108.041 1.00 55.13 1641 ILE B N 1
ATOM 1109 C CA . ILE B 1 35 ? 140.173 17.843 109.405 1.00 34.03 1641 ILE B CA 1
ATOM 1110 C C . ILE B 1 35 ? 139.336 18.614 110.423 1.00 33.99 1641 ILE B C 1
ATOM 1111 O O . ILE B 1 35 ? 139.372 19.844 110.470 1.00 34.80 1641 ILE B O 1
ATOM 1116 N N . LYS B 1 36 ? 138.583 17.879 111.235 1.00 34.07 1642 LYS B N 1
ATOM 1117 C CA . LYS B 1 36 ? 137.757 18.473 112.279 1.00 44.40 1642 LYS B CA 1
ATOM 1118 C C . LYS B 1 36 ? 138.379 18.261 113.654 1.00 34.28 1642 LYS B C 1
ATOM 1119 O O . LYS B 1 36 ? 139.406 17.594 113.782 1.00 32.38 1642 LYS B O 1
ATOM 1125 N N . ASP B 1 37 ? 137.753 18.829 114.679 1.00 41.73 1643 ASP B N 1
ATOM 1126 C CA . ASP B 1 37 ? 138.252 18.690 116.043 1.00 52.80 1643 ASP B CA 1
ATOM 1127 C C . ASP B 1 37 ? 137.163 18.940 117.079 1.00 42.96 1643 ASP B C 1
ATOM 1128 O O . ASP B 1 37 ? 136.214 19.684 116.836 1.00 55.41 1643 ASP B O 1
ATOM 1133 N N . HIS B 1 38 ? 137.314 18.309 118.238 1.00 31.30 1644 HIS B N 1
ATOM 1134 C CA . HIS B 1 38 ? 136.403 18.514 119.355 1.00 54.12 1644 HIS B CA 1
ATOM 1135 C C . HIS B 1 38 ? 137.105 18.200 120.670 1.00 56.38 1644 HIS B C 1
ATOM 1136 O O . HIS B 1 38 ? 137.779 17.175 120.788 1.00 54.28 1644 HIS B O 1
ATOM 1143 N N . ASN B 1 39 ? 136.944 19.088 121.647 1.00 48.92 1645 ASN B N 1
ATOM 1144 C CA . ASN B 1 39 ? 137.554 18.929 122.964 1.00 48.75 1645 ASN B CA 1
ATOM 1145 C C . ASN B 1 39 ? 139.064 18.719 122.896 1.00 44.16 1645 ASN B C 1
ATOM 1146 O O . ASN B 1 39 ? 139.634 17.972 123.692 1.00 30.76 1645 ASN B O 1
ATOM 1151 N N . GLY B 1 40 ? 139.704 19.386 121.941 1.00 50.57 1646 GLY B N 1
ATOM 1152 C CA . GLY B 1 40 ? 141.143 19.305 121.783 1.00 55.06 1646 GLY B CA 1
ATOM 1153 C C . GLY B 1 40 ? 141.621 18.056 121.065 1.00 41.76 1646 GLY B C 1
ATOM 1154 O O . GLY B 1 40 ? 142.821 17.867 120.872 1.00 34.49 1646 GLY B O 1
ATOM 1155 N N . LYS B 1 41 ? 140.684 17.202 120.666 1.00 35.83 1647 LYS B N 1
ATOM 1156 C CA . LYS B 1 41 ? 141.027 15.972 119.961 1.00 34.80 1647 LYS B CA 1
ATOM 1157 C C . LYS B 1 41 ? 140.588 16.029 118.503 1.00 43.24 1647 LYS B C 1
ATOM 1158 O O . LYS B 1 41 ? 139.441 16.357 118.207 1.00 47.59 1647 LYS B O 1
ATOM 1164 N N . LEU B 1 42 ? 141.503 15.708 117.594 1.00 45.81 1648 LEU B N 1
ATOM 1165 C CA . LEU B 1 42 ? 141.205 15.767 116.168 1.00 39.29 1648 LEU B CA 1
ATOM 1166 C C . LEU B 1 42 ? 140.305 14.617 115.734 1.00 40.37 1648 LEU B C 1
ATOM 1167 O O . LEU B 1 42 ? 140.532 13.461 116.093 1.00 35.33 1648 LEU B O 1
ATOM 1172 N N . PHE B 1 43 ? 139.280 14.949 114.958 1.00 38.64 1649 PHE B N 1
ATOM 1173 C CA . PHE B 1 43 ? 138.348 13.961 114.435 1.00 42.64 1649 PHE B CA 1
ATOM 1174 C C . PHE B 1 43 ? 138.186 14.156 112.936 1.00 34.88 1649 PHE B C 1
ATOM 1175 O O . PHE B 1 43 ? 138.409 15.250 112.422 1.00 31.08 1649 PHE B O 1
ATOM 1183 N N . THR B 1 44 ? 137.801 13.098 112.232 1.00 28.08 1650 THR B N 1
ATOM 1184 C CA . THR B 1 44 ? 137.487 13.226 110.816 1.00 32.31 1650 THR B CA 1
ATOM 1185 C C . THR B 1 44 ? 136.105 13.851 110.682 1.00 33.77 1650 THR B C 1
ATOM 1186 O O . THR B 1 44 ? 135.455 14.150 111.684 1.00 39.62 1650 THR B O 1
ATOM 1190 N N . GLY B 1 45 ? 135.655 14.049 109.450 1.00 33.67 1651 GLY B N 1
ATOM 1191 C CA . GLY B 1 45 ? 134.338 14.610 109.217 1.00 30.12 1651 GLY B CA 1
ATOM 1192 C C . GLY B 1 45 ? 133.265 13.648 109.684 1.00 33.24 1651 GLY B C 1
ATOM 1193 O O . GLY B 1 45 ? 132.367 14.016 110.447 1.00 51.59 1651 GLY B O 1
ATOM 1194 N N . LYS B 1 46 ? 133.373 12.404 109.227 1.00 33.54 1652 LYS B N 1
ATOM 1195 C CA . LYS B 1 46 ? 132.410 11.366 109.568 1.00 36.80 1652 LYS B CA 1
ATOM 1196 C C . LYS B 1 46 ? 132.381 11.119 111.072 1.00 43.86 1652 LYS B C 1
ATOM 1197 O O . LYS B 1 46 ? 131.311 10.967 111.660 1.00 59.44 1652 LYS B O 1
ATOM 1203 N N . GLU B 1 47 ? 133.557 11.081 111.691 1.00 43.92 1653 GLU B N 1
ATOM 1204 C CA . GLU B 1 47 ? 133.653 10.852 113.130 1.00 38.68 1653 GLU B CA 1
ATOM 1205 C C . GLU B 1 47 ? 132.965 11.954 113.931 1.00 30.74 1653 GLU B C 1
ATOM 1206 O O . GLU B 1 47 ? 132.155 11.669 114.808 1.00 38.69 1653 GLU B O 1
ATOM 1212 N N . LEU B 1 48 ? 133.281 13.209 113.625 1.00 29.53 1654 LEU B N 1
ATOM 1213 C CA . LEU B 1 48 ? 132.692 14.330 114.352 1.00 30.16 1654 LEU B CA 1
ATOM 1214 C C . LEU B 1 48 ? 131.188 14.426 114.122 1.00 46.34 1654 LEU B C 1
ATOM 1215 O O . LEU B 1 48 ? 130.430 14.727 115.045 1.00 45.19 1654 LEU B O 1
ATOM 1220 N N . LYS B 1 49 ? 130.759 14.159 112.894 1.00 49.15 1655 LYS B N 1
ATOM 1221 C CA . LYS B 1 49 ? 129.345 14.270 112.554 1.00 42.70 1655 LYS B CA 1
ATOM 1222 C C . LYS B 1 49 ? 128.514 13.154 113.183 1.00 52.03 1655 LYS B C 1
ATOM 1223 O O . LYS B 1 49 ? 127.391 13.382 113.633 1.00 61.83 1655 LYS B O 1
ATOM 1226 N N . ASP B 1 50 ? 129.074 11.949 113.218 1.00 45.21 1656 ASP B N 1
ATOM 1227 C CA . ASP B 1 50 ? 128.337 10.777 113.676 1.00 55.03 1656 ASP B CA 1
ATOM 1228 C C . ASP B 1 50 ? 128.412 10.535 115.185 1.00 61.96 1656 ASP B C 1
ATOM 1229 O O . ASP B 1 50 ? 127.439 10.087 115.792 1.00 52.49 1656 ASP B O 1
ATOM 1232 N N . ALA B 1 51 ? 129.558 10.829 115.789 1.00 63.44 1657 ALA B N 1
ATOM 1233 C CA . ALA B 1 51 ? 129.764 10.518 117.201 1.00 56.81 1657 ALA B CA 1
ATOM 1234 C C . ALA B 1 51 ? 129.208 11.601 118.118 1.00 60.18 1657 ALA B C 1
ATOM 1235 O O . ALA B 1 51 ? 128.656 11.301 119.176 1.00 68.73 1657 ALA B O 1
ATOM 1237 N N . ASN B 1 52 ? 129.358 12.859 117.722 1.00 65.29 1658 ASN B N 1
ATOM 1238 C CA . ASN B 1 52 ? 128.891 13.958 118.558 1.00 67.01 1658 ASN B CA 1
ATOM 1239 C C . ASN B 1 52 ? 127.666 14.635 117.958 1.00 67.30 1658 ASN B C 1
ATOM 1240 O O . ASN B 1 52 ? 127.603 14.886 116.755 1.00 90.82 1658 ASN B O 1
ATOM 1245 N N . ASN B 1 53 ? 126.693 14.926 118.813 1.00 58.71 1659 ASN B N 1
ATOM 1246 C CA . ASN B 1 53 ? 125.431 15.506 118.381 1.00 72.90 1659 ASN B CA 1
ATOM 1247 C C . ASN B 1 53 ? 125.190 16.886 118.987 1.00 83.71 1659 ASN B C 1
ATOM 1248 O O . ASN B 1 53 ? 124.560 17.743 118.368 1.00 76.00 1659 ASN B O 1
ATOM 1253 N N . ASN B 1 54 ? 125.699 17.096 120.198 1.00 80.19 1660 ASN B N 1
ATOM 1254 C CA . ASN B 1 54 ? 125.393 18.305 120.955 1.00 67.82 1660 ASN B CA 1
ATOM 1255 C C . ASN B 1 54 ? 126.220 19.505 120.502 1.00 64.07 1660 ASN B C 1
ATOM 1256 O O . ASN B 1 54 ? 127.440 19.424 120.360 1.00 72.14 1660 ASN B O 1
ATOM 1261 N N . GLY B 1 55 ? 125.532 20.620 120.274 1.00 62.13 1661 GLY B N 1
ATOM 1262 C CA . GLY B 1 55 ? 126.165 21.894 119.977 1.00 66.08 1661 GLY B CA 1
ATOM 1263 C C . GLY B 1 55 ? 126.989 21.979 118.704 1.00 68.75 1661 GLY B C 1
ATOM 1264 O O . GLY B 1 55 ? 127.623 23.002 118.449 1.00 65.87 1661 GLY B O 1
ATOM 1265 N N . VAL B 1 56 ? 126.983 20.920 117.901 1.00 73.18 1662 VAL B N 1
ATOM 1266 C CA . VAL B 1 56 ? 127.811 20.887 116.699 1.00 74.66 1662 VAL B CA 1
ATOM 1267 C C . VAL B 1 56 ? 126.980 20.741 115.422 1.00 76.50 1662 VAL B C 1
ATOM 1268 O O . VAL B 1 56 ? 126.041 19.946 115.362 1.00 82.84 1662 VAL B O 1
ATOM 1272 N N . THR B 1 57 ? 127.324 21.530 114.407 1.00 68.38 1663 THR B N 1
ATOM 1273 C CA . THR B 1 57 ? 126.652 21.468 113.113 1.00 83.22 1663 THR B CA 1
ATOM 1274 C C . THR B 1 57 ? 127.621 21.090 111.998 1.00 79.31 1663 THR B C 1
ATOM 1275 O O . THR B 1 57 ? 128.428 21.910 111.559 1.00 78.19 1663 THR B O 1
ATOM 1279 N N . VAL B 1 58 ? 127.538 19.844 111.546 1.00 69.25 1664 VAL B N 1
ATOM 1280 C CA . VAL B 1 58 ? 128.393 19.359 110.470 1.00 62.12 1664 VAL B CA 1
ATOM 1281 C C . VAL B 1 58 ? 127.572 19.175 109.198 1.00 77.23 1664 VAL B C 1
ATOM 1282 O O . VAL B 1 58 ? 126.492 18.585 109.226 1.00 87.51 1664 VAL B O 1
ATOM 1286 N N . THR B 1 59 ? 128.090 19.684 108.084 1.00 53.22 1665 THR B N 1
ATOM 1287 C CA . THR B 1 59 ? 127.391 19.604 106.807 1.00 47.86 1665 THR B CA 1
ATOM 1288 C C . THR B 1 59 ? 127.338 18.172 106.281 1.00 55.42 1665 THR B C 1
ATOM 1289 O O . THR B 1 59 ? 128.070 17.300 106.748 1.00 41.85 1665 THR B O 1
ATOM 1293 N N . GLU B 1 60 ? 126.463 17.941 105.307 1.00 79.82 1666 GLU B N 1
ATOM 1294 C CA . GLU B 1 60 ? 126.275 16.612 104.735 1.00 75.49 1666 GLU B CA 1
ATOM 1295 C C . GLU B 1 60 ? 127.495 16.163 103.939 1.00 67.62 1666 GLU B C 1
ATOM 1296 O O . GLU B 1 60 ? 127.843 14.982 103.935 1.00 68.77 1666 GLU B O 1
ATOM 1298 N N . THR B 1 61 ? 128.138 17.108 103.261 1.00 51.01 1667 THR B N 1
ATOM 1299 C CA . THR B 1 61 ? 129.329 16.809 102.476 1.00 65.27 1667 THR B CA 1
ATOM 1300 C C . THR B 1 61 ? 130.498 16.430 103.381 1.00 72.43 1667 THR B C 1
ATOM 1301 O O . THR B 1 61 ? 131.299 15.559 103.044 1.00 74.25 1667 THR B O 1
ATOM 1305 N N . ASP B 1 62 ? 130.587 17.089 104.532 1.00 61.60 1668 ASP B N 1
ATOM 1306 C CA . ASP B 1 62 ? 131.629 16.790 105.507 1.00 46.68 1668 ASP B CA 1
ATOM 1307 C C . ASP B 1 62 ? 131.281 15.548 106.319 1.00 56.00 1668 ASP B C 1
ATOM 1308 O O . ASP B 1 62 ? 132.160 14.900 106.886 1.00 55.40 1668 ASP B O 1
ATOM 1313 N N . GLY B 1 63 ? 129.994 15.221 106.369 1.00 59.99 1669 GLY B N 1
ATOM 1314 C CA . GLY B 1 63 ? 129.527 14.060 107.103 1.00 40.89 1669 GLY B CA 1
ATOM 1315 C C . GLY B 1 63 ? 129.994 12.752 106.496 1.00 50.45 1669 GLY B C 1
ATOM 1316 O O . GLY B 1 63 ? 130.195 11.765 107.204 1.00 34.75 1669 GLY B O 1
ATOM 1317 N N . LYS B 1 64 ? 130.163 12.743 105.178 1.00 62.21 1670 LYS B N 1
ATOM 1318 C CA . LYS B 1 64 ? 130.603 11.548 104.467 1.00 45.02 1670 LYS B CA 1
ATOM 1319 C C . LYS B 1 64 ? 132.123 11.477 104.343 1.00 40.44 1670 LYS B C 1
ATOM 1320 O O . LYS B 1 64 ? 132.667 10.466 103.900 1.00 39.76 1670 LYS B O 1
ATOM 1322 N N . ASP B 1 65 ? 132.802 12.549 104.736 1.00 36.55 1671 ASP B N 1
ATOM 1323 C CA . ASP B 1 65 ? 134.257 12.605 104.644 1.00 29.98 1671 ASP B CA 1
ATOM 1324 C C . ASP B 1 65 ? 134.894 11.647 105.647 1.00 29.81 1671 ASP B C 1
ATOM 1325 O O . ASP B 1 65 ? 134.711 11.788 106.855 1.00 57.07 1671 ASP B O 1
ATOM 1330 N N . GLU B 1 66 ? 135.645 10.675 105.138 1.00 27.69 1672 GLU B N 1
ATOM 1331 C CA . GLU B 1 66 ? 136.306 9.695 105.992 1.00 27.54 1672 GLU B CA 1
ATOM 1332 C C . GLU B 1 66 ? 137.803 9.958 106.110 1.00 27.65 1672 GLU B C 1
ATOM 1333 O O . GLU B 1 66 ? 138.535 9.161 106.697 1.00 44.26 1672 GLU B O 1
ATOM 1339 N N . GLY B 1 67 ? 138.255 11.075 105.551 1.00 30.46 1673 GLY B N 1
ATOM 1340 C CA . GLY B 1 67 ? 139.648 11.467 105.660 1.00 35.23 1673 GLY B CA 1
ATOM 1341 C C . GLY B 1 67 ? 140.616 10.565 104.915 1.00 42.26 1673 GLY B C 1
ATOM 1342 O O . GLY B 1 67 ? 141.702 10.271 105.413 1.00 54.83 1673 GLY B O 1
ATOM 1343 N N . ASN B 1 68 ? 140.229 10.124 103.722 1.00 43.47 1674 ASN B N 1
ATOM 1344 C CA . ASN B 1 68 ? 141.093 9.263 102.922 1.00 40.61 1674 ASN B CA 1
ATOM 1345 C C . ASN B 1 68 ? 141.873 10.066 101.890 1.00 34.11 1674 ASN B C 1
ATOM 1346 O O . ASN B 1 68 ? 142.818 9.566 101.279 1.00 24.64 1674 ASN B O 1
ATOM 1351 N N . GLY B 1 69 ? 141.468 11.318 101.704 1.00 28.34 1675 GLY B N 1
ATOM 1352 C CA . GLY B 1 69 ? 142.128 12.206 100.768 1.00 33.68 1675 GLY B CA 1
ATOM 1353 C C . GLY B 1 69 ? 143.283 12.928 101.429 1.00 27.85 1675 GLY B C 1
ATOM 1354 O O . GLY B 1 69 ? 143.544 12.740 102.616 1.00 28.79 1675 GLY B O 1
ATOM 1355 N N . LEU B 1 70 ? 143.975 13.761 100.660 1.00 33.12 1676 LEU B N 1
ATOM 1356 C CA . LEU B 1 70 ? 145.108 14.517 101.178 1.00 37.11 1676 LEU B CA 1
ATOM 1357 C C . LEU B 1 70 ? 144.611 15.687 102.021 1.00 34.49 1676 LEU B C 1
ATOM 1358 O O . LEU B 1 70 ? 143.407 15.895 102.154 1.00 33.43 1676 LEU B O 1
ATOM 1363 N N . VAL B 1 71 ? 145.536 16.437 102.611 1.00 22.39 1677 VAL B N 1
ATOM 1364 C CA . VAL B 1 71 ? 145.158 17.571 103.445 1.00 28.03 1677 VAL B CA 1
ATOM 1365 C C . VAL B 1 71 ? 146.029 18.790 103.133 1.00 22.39 1677 VAL B C 1
ATOM 1366 O O . VAL B 1 71 ? 147.199 18.653 102.777 1.00 22.39 1677 VAL B O 1
ATOM 1370 N N . THR B 1 72 ? 145.446 19.980 103.251 1.00 22.39 1678 THR B N 1
ATOM 1371 C CA . THR B 1 72 ? 146.174 21.219 103.003 1.00 22.39 1678 THR B CA 1
ATOM 1372 C C . THR B 1 72 ? 146.888 21.711 104.259 1.00 30.84 1678 THR B C 1
ATOM 1373 O O . THR B 1 72 ? 146.711 21.156 105.342 1.00 38.21 1678 THR B O 1
ATOM 1377 N N . ALA B 1 73 ? 147.697 22.755 104.103 1.00 29.25 1679 ALA B N 1
ATOM 1378 C CA . ALA B 1 73 ? 148.445 23.321 105.219 1.00 28.22 1679 ALA B CA 1
ATOM 1379 C C . ALA B 1 73 ? 147.556 24.037 106.230 1.00 39.30 1679 ALA B C 1
ATOM 1380 O O . ALA B 1 73 ? 147.687 23.832 107.436 1.00 47.45 1679 ALA B O 1
ATOM 1382 N N . LYS B 1 74 ? 146.648 24.870 105.730 1.00 36.57 1680 LYS B N 1
ATOM 1383 C CA . LYS B 1 74 ? 145.778 25.668 106.589 1.00 24.24 1680 LYS B CA 1
ATOM 1384 C C . LYS B 1 74 ? 144.880 24.792 107.457 1.00 33.83 1680 LYS B C 1
ATOM 1385 O O . LYS B 1 74 ? 144.641 25.100 108.626 1.00 70.42 1680 LYS B O 1
ATOM 1391 N N . ALA B 1 75 ? 144.387 23.701 106.879 1.00 22.39 1681 ALA B N 1
ATOM 1392 C CA . ALA B 1 75 ? 143.518 22.777 107.598 1.00 28.77 1681 ALA B CA 1
ATOM 1393 C C . ALA B 1 75 ? 144.253 22.165 108.783 1.00 41.17 1681 ALA B C 1
ATOM 1394 O O . ALA B 1 75 ? 143.735 22.138 109.899 1.00 47.12 1681 ALA B O 1
ATOM 1396 N N . VAL B 1 76 ? 145.467 21.683 108.531 1.00 38.39 1682 VAL B N 1
ATOM 1397 C CA . VAL B 1 76 ? 146.301 21.099 109.575 1.00 37.50 1682 VAL B CA 1
ATOM 1398 C C . VAL B 1 76 ? 146.627 22.130 110.650 1.00 40.08 1682 VAL B C 1
ATOM 1399 O O . VAL B 1 76 ? 146.513 21.851 111.844 1.00 48.43 1682 VAL B O 1
ATOM 1403 N N . ILE B 1 77 ? 147.028 23.322 110.216 1.00 28.00 1683 ILE B N 1
ATOM 1404 C CA . ILE B 1 77 ? 147.374 24.404 111.133 1.00 32.45 1683 ILE B CA 1
ATOM 1405 C C . ILE B 1 77 ? 146.221 24.750 112.071 1.00 46.63 1683 ILE B C 1
ATOM 1406 O O . ILE B 1 77 ? 146.396 24.792 113.289 1.00 62.49 1683 ILE B O 1
ATOM 1411 N N . ASP B 1 78 ? 145.041 24.982 111.503 1.00 28.39 1684 ASP B N 1
ATOM 1412 C CA . ASP B 1 78 ? 143.868 25.320 112.303 1.00 39.18 1684 ASP B CA 1
ATOM 1413 C C . ASP B 1 78 ? 143.444 24.156 113.197 1.00 41.08 1684 ASP B C 1
ATOM 1414 O O . ASP B 1 78 ? 142.984 24.359 114.325 1.00 33.16 1684 ASP B O 1
ATOM 1419 N N . ALA B 1 79 ? 143.631 22.938 112.698 1.00 38.62 1685 ALA B N 1
ATOM 1420 C CA . ALA B 1 79 ? 143.253 21.743 113.443 1.00 33.86 1685 ALA B CA 1
ATOM 1421 C C . ALA B 1 79 ? 144.109 21.603 114.693 1.00 37.91 1685 ALA B C 1
ATOM 1422 O O . ALA B 1 79 ? 143.594 21.350 115.781 1.00 53.39 1685 ALA B O 1
ATOM 1424 N N . VAL B 1 80 ? 145.416 21.772 114.530 1.00 33.25 1686 VAL B N 1
ATOM 1425 C CA . VAL B 1 80 ? 146.341 21.686 115.651 1.00 45.16 1686 VAL B CA 1
ATOM 1426 C C . VAL B 1 80 ? 146.099 22.850 116.607 1.00 43.80 1686 VAL B C 1
ATOM 1427 O O . VAL B 1 80 ? 146.099 22.676 117.826 1.00 37.72 1686 VAL B O 1
ATOM 1431 N N . ASN B 1 81 ? 145.879 24.037 116.046 1.00 37.51 1687 ASN B N 1
ATOM 1432 C CA . ASN B 1 81 ? 145.637 25.228 116.854 1.00 37.84 1687 ASN B CA 1
ATOM 1433 C C . ASN B 1 81 ? 144.317 25.149 117.618 1.00 50.28 1687 ASN B C 1
ATOM 1434 O O . ASN B 1 81 ? 144.084 25.923 118.547 1.00 35.87 1687 ASN B O 1
ATOM 1439 N N . LYS B 1 82 ? 143.458 24.214 117.226 1.00 57.95 1688 LYS B N 1
ATOM 1440 C CA . LYS B 1 82 ? 142.224 23.966 117.964 1.00 40.25 1688 LYS B CA 1
ATOM 1441 C C . LYS B 1 82 ? 142.289 22.641 118.720 1.00 43.10 1688 LYS B C 1
ATOM 1442 O O . LYS B 1 82 ? 141.276 22.156 119.224 1.00 60.92 1688 LYS B O 1
ATOM 1448 N N . ALA B 1 83 ? 143.482 22.059 118.797 1.00 31.09 1689 ALA B N 1
ATOM 1449 C CA . ALA B 1 83 ? 143.663 20.782 119.480 1.00 35.44 1689 ALA B CA 1
ATOM 1450 C C . ALA B 1 83 ? 144.577 20.908 120.695 1.00 42.82 1689 ALA B C 1
ATOM 1451 O O . ALA B 1 83 ? 145.489 21.734 120.716 1.00 59.78 1689 ALA B O 1
ATOM 1453 N N . GLY B 1 84 ? 144.327 20.078 121.703 1.00 44.57 1690 GLY B N 1
ATOM 1454 C CA . GLY B 1 84 ? 145.123 20.085 122.916 1.00 53.24 1690 GLY B CA 1
ATOM 1455 C C . GLY B 1 84 ? 144.550 19.212 124.018 1.00 59.76 1690 GLY B C 1
ATOM 1456 O O . GLY B 1 84 ? 143.758 18.309 123.753 1.00 65.50 1690 GLY B O 1
ATOM 1457 N N . TRP B 1 85 ? 144.936 19.491 125.261 1.00 47.64 1691 TRP B N 1
ATOM 1458 C CA . TRP B 1 85 ? 144.516 18.658 126.389 1.00 43.49 1691 TRP B CA 1
ATOM 1459 C C . TRP B 1 85 ? 143.569 19.405 127.324 1.00 44.58 1691 TRP B C 1
ATOM 1460 O O . TRP B 1 85 ? 143.726 20.599 127.543 1.00 47.29 1691 TRP B O 1
ATOM 1471 N N . ARG B 1 86 ? 142.595 18.696 127.886 1.00 44.16 1692 ARG B N 1
ATOM 1472 C CA . ARG B 1 86 ? 141.582 19.333 128.725 1.00 48.01 1692 ARG B CA 1
ATOM 1473 C C . ARG B 1 86 ? 141.922 19.295 130.214 1.00 51.49 1692 ARG B C 1
ATOM 1474 O O . ARG B 1 86 ? 142.480 18.317 130.713 1.00 31.76 1692 ARG B O 1
ATOM 1482 N N . VAL B 1 87 ? 141.579 20.374 130.912 1.00 49.11 1693 VAL B N 1
ATOM 1483 C CA . VAL B 1 87 ? 141.833 20.490 132.345 1.00 46.96 1693 VAL B CA 1
ATOM 1484 C C . VAL B 1 87 ? 140.528 20.666 133.115 1.00 63.80 1693 VAL B C 1
ATOM 1485 O O . VAL B 1 87 ? 139.609 21.341 132.653 1.00 66.77 1693 VAL B O 1
ATOM 1489 N N . LYS B 1 88 ? 140.455 20.056 134.293 1.00 54.02 1694 LYS B N 1
ATOM 1490 C CA . LYS B 1 88 ? 139.280 20.159 135.148 1.00 35.35 1694 LYS B CA 1
ATOM 1491 C C . LYS B 1 88 ? 139.186 21.548 135.774 1.00 36.27 1694 LYS B C 1
ATOM 1492 O O . LYS B 1 88 ? 140.088 21.978 136.491 1.00 53.67 1694 LYS B O 1
ATOM 1498 N N . THR B 1 89 ? 138.091 22.246 135.494 1.00 37.91 1695 THR B N 1
ATOM 1499 C CA . THR B 1 89 ? 137.869 23.582 136.036 1.00 37.65 1695 THR B CA 1
ATOM 1500 C C . THR B 1 89 ? 137.084 23.498 137.342 1.00 66.91 1695 THR B C 1
ATOM 1501 O O . THR B 1 89 ? 136.087 22.782 137.434 1.00 88.20 1695 THR B O 1
ATOM 1505 N N . THR B 1 90 ? 137.542 24.237 138.348 1.00 60.67 1696 THR B N 1
ATOM 1506 C CA . THR B 1 90 ? 136.943 24.193 139.676 1.00 38.37 1696 THR B CA 1
ATOM 1507 C C . THR B 1 90 ? 135.928 25.307 139.889 1.00 47.26 1696 THR B C 1
ATOM 1508 O O . THR B 1 90 ? 136.273 26.406 140.324 1.00 50.25 1696 THR B O 1
ATOM 1512 N N . GLY B 1 91 ? 134.671 25.014 139.575 1.00 55.87 1697 GLY B N 1
ATOM 1513 C CA . GLY B 1 91 ? 133.599 25.972 139.758 1.00 73.17 1697 GLY B CA 1
ATOM 1514 C C . GLY B 1 91 ? 132.345 25.327 140.314 1.00 87.64 1697 GLY B C 1
ATOM 1515 O O . GLY B 1 91 ? 131.829 25.740 141.354 1.00 79.70 1697 GLY B O 1
ATOM 1516 N N . ASP B 1 98 ? 132.622 21.872 132.676 1.00 79.10 1704 ASP B N 1
ATOM 1517 C CA . ASP B 1 98 ? 133.519 21.709 133.814 1.00 68.22 1704 ASP B CA 1
ATOM 1518 C C . ASP B 1 98 ? 134.962 21.489 133.366 1.00 49.22 1704 ASP B C 1
ATOM 1519 O O . ASP B 1 98 ? 135.888 21.554 134.172 1.00 55.25 1704 ASP B O 1
ATOM 1524 N N . PHE B 1 99 ? 135.141 21.227 132.075 1.00 58.39 1705 PHE B N 1
ATOM 1525 C CA . PHE B 1 99 ? 136.470 21.036 131.502 1.00 46.52 1705 PHE B CA 1
ATOM 1526 C C . PHE B 1 99 ? 136.820 22.181 130.558 1.00 47.83 1705 PHE B C 1
ATOM 1527 O O . PHE B 1 99 ? 135.941 22.767 129.926 1.00 60.47 1705 PHE B O 1
ATOM 1535 N N . ALA B 1 100 ? 138.108 22.493 130.466 1.00 41.93 1706 ALA B N 1
ATOM 1536 C CA . ALA B 1 100 ? 138.581 23.549 129.579 1.00 62.47 1706 ALA B CA 1
ATOM 1537 C C . ALA B 1 100 ? 139.657 23.039 128.627 1.00 54.67 1706 ALA B C 1
ATOM 1538 O O . ALA B 1 100 ? 140.610 22.381 129.045 1.00 45.84 1706 ALA B O 1
ATOM 1540 N N . THR B 1 101 ? 139.498 23.353 127.345 1.00 53.46 1707 THR B N 1
ATOM 1541 C CA . THR B 1 101 ? 140.422 22.890 126.317 1.00 61.59 1707 THR B CA 1
ATOM 1542 C C . THR B 1 101 ? 141.677 23.755 126.260 1.00 49.34 1707 THR B C 1
ATOM 1543 O O . THR B 1 101 ? 141.608 24.955 125.991 1.00 53.94 1707 THR B O 1
ATOM 1547 N N . VAL B 1 102 ? 142.823 23.133 126.513 1.00 41.09 1708 VAL B N 1
ATOM 1548 C CA . VAL B 1 102 ? 144.112 23.805 126.410 1.00 54.15 1708 VAL B CA 1
ATOM 1549 C C . VAL B 1 102 ? 144.759 23.483 125.072 1.00 60.97 1708 VAL B C 1
ATOM 1550 O O . VAL B 1 102 ? 145.275 22.382 124.874 1.00 53.79 1708 VAL B O 1
ATOM 1554 N N . ALA B 1 103 ? 144.728 24.452 124.162 1.00 47.78 1709 ALA B N 1
ATOM 1555 C CA . ALA B 1 103 ? 145.284 24.276 122.826 1.00 37.54 1709 ALA B CA 1
ATOM 1556 C C . ALA B 1 103 ? 146.737 24.725 122.765 1.00 38.63 1709 ALA B C 1
ATOM 1557 O O . ALA B 1 103 ? 147.325 25.096 123.779 1.00 43.35 1709 ALA B O 1
ATOM 1559 N N . SER B 1 104 ? 147.317 24.675 121.572 1.00 35.52 1710 SER B N 1
ATOM 1560 C CA . SER B 1 104 ? 148.704 25.077 121.382 1.00 27.13 1710 SER B CA 1
ATOM 1561 C C . SER B 1 104 ? 148.881 26.594 121.400 1.00 30.24 1710 SER B C 1
ATOM 1562 O O . SER B 1 104 ? 148.169 27.321 120.707 1.00 40.02 1710 SER B O 1
ATOM 1565 N N . GLY B 1 105 ? 149.836 27.063 122.197 1.00 37.57 1711 GLY B N 1
ATOM 1566 C CA . GLY B 1 105 ? 150.156 28.478 122.271 1.00 44.50 1711 GLY B CA 1
ATOM 1567 C C . GLY B 1 105 ? 149.473 29.250 123.385 1.00 31.15 1711 GLY B C 1
ATOM 1568 O O . GLY B 1 105 ? 149.814 30.405 123.641 1.00 25.24 1711 GLY B O 1
ATOM 1569 N N . THR B 1 106 ? 148.509 28.620 124.047 1.00 38.92 1712 THR B N 1
ATOM 1570 C CA . THR B 1 106 ? 147.789 29.266 125.141 1.00 49.47 1712 THR B CA 1
ATOM 1571 C C . THR B 1 106 ? 148.632 29.235 126.420 1.00 39.03 1712 THR B C 1
ATOM 1572 O O . THR B 1 106 ? 149.260 28.226 126.748 1.00 33.82 1712 THR B O 1
ATOM 1576 N N . ASN B 1 107 ? 148.672 30.364 127.118 1.00 30.19 1713 ASN B N 1
ATOM 1577 C CA . ASN B 1 107 ? 149.487 30.500 128.319 1.00 31.37 1713 ASN B CA 1
ATOM 1578 C C . ASN B 1 107 ? 148.884 29.843 129.557 1.00 45.54 1713 ASN B C 1
ATOM 1579 O O . ASN B 1 107 ? 147.746 30.120 129.932 1.00 46.25 1713 ASN B O 1
ATOM 1584 N N . VAL B 1 108 ? 149.662 28.969 130.188 1.00 43.14 1714 VAL B N 1
ATOM 1585 C CA . VAL B 1 108 ? 149.258 28.336 131.437 1.00 36.97 1714 VAL B CA 1
ATOM 1586 C C . VAL B 1 108 ? 150.185 28.782 132.562 1.00 37.19 1714 VAL B C 1
ATOM 1587 O O . VAL B 1 108 ? 151.350 28.392 132.611 1.00 49.61 1714 VAL B O 1
ATOM 1591 N N . THR B 1 109 ? 149.661 29.599 133.470 1.00 22.39 1715 THR B N 1
ATOM 1592 C CA . THR B 1 109 ? 150.471 30.171 134.538 1.00 22.39 1715 THR B CA 1
ATOM 1593 C C . THR B 1 109 ? 150.279 29.466 135.876 1.00 35.58 1715 THR B C 1
ATOM 1594 O O . THR B 1 109 ? 149.185 29.470 136.441 1.00 36.61 1715 THR B O 1
ATOM 1598 N N . PHE B 1 110 ? 151.350 28.860 136.377 1.00 34.27 1716 PHE B N 1
ATOM 1599 C CA . PHE B 1 110 ? 151.337 28.258 137.704 1.00 35.14 1716 PHE B CA 1
ATOM 1600 C C . PHE B 1 110 ? 151.656 29.309 138.760 1.00 43.89 1716 PHE B C 1
ATOM 1601 O O . PHE B 1 110 ? 152.821 29.543 139.079 1.00 46.49 1716 PHE B O 1
ATOM 1609 N N . ALA B 1 111 ? 150.619 29.950 139.290 1.00 43.35 1717 ALA B N 1
ATOM 1610 C CA . ALA B 1 111 ? 150.804 30.994 140.289 1.00 37.10 1717 ALA B CA 1
ATOM 1611 C C . ALA B 1 111 ? 150.668 30.443 141.704 1.00 44.55 1717 ALA B C 1
ATOM 1612 O O . ALA B 1 111 ? 150.135 29.352 141.908 1.00 40.46 1717 ALA B O 1
ATOM 1614 N N . ASP B 1 112 ? 151.154 31.206 142.677 1.00 42.15 1718 ASP B N 1
ATOM 1615 C CA . ASP B 1 112 ? 151.054 30.823 144.080 1.00 45.31 1718 ASP B CA 1
ATOM 1616 C C . ASP B 1 112 ? 149.892 31.544 144.755 1.00 64.48 1718 ASP B C 1
ATOM 1617 O O . ASP B 1 112 ? 149.457 32.599 144.295 1.00 54.80 1718 ASP B O 1
ATOM 1622 N N . GLY B 1 113 ? 149.392 30.973 145.847 1.00 64.09 1719 GLY B N 1
ATOM 1623 C CA . GLY B 1 113 ? 148.269 31.558 146.555 1.00 67.04 1719 GLY B CA 1
ATOM 1624 C C . GLY B 1 113 ? 148.520 31.765 148.034 1.00 70.82 1719 GLY B C 1
ATOM 1625 O O . GLY B 1 113 ? 149.529 32.347 148.430 1.00 69.73 1719 GLY B O 1
ATOM 1626 N N . ASN B 1 114 ? 147.590 31.284 148.852 1.00 66.74 1720 ASN B N 1
ATOM 1627 C CA . ASN B 1 114 ? 147.683 31.439 150.298 1.00 60.60 1720 ASN B CA 1
ATOM 1628 C C . ASN B 1 114 ? 148.649 30.435 150.913 1.00 55.91 1720 ASN B C 1
ATOM 1629 O O . ASN B 1 114 ? 148.382 29.234 150.931 1.00 49.62 1720 ASN B O 1
ATOM 1634 N N . GLY B 1 115 ? 149.772 30.937 151.414 1.00 48.78 1721 GLY B N 1
ATOM 1635 C CA . GLY B 1 115 ? 150.760 30.107 152.079 1.00 68.25 1721 GLY B CA 1
ATOM 1636 C C . GLY B 1 115 ? 151.484 29.143 151.157 1.00 62.26 1721 GLY B C 1
ATOM 1637 O O . GLY B 1 115 ? 152.080 28.168 151.613 1.00 69.20 1721 GLY B O 1
ATOM 1638 N N . THR B 1 116 ? 151.431 29.415 149.857 1.00 53.69 1722 THR B N 1
ATOM 1639 C CA . THR B 1 116 ? 152.102 28.572 148.873 1.00 47.96 1722 THR B CA 1
ATOM 1640 C C . THR B 1 116 ? 153.103 29.379 148.055 1.00 53.45 1722 THR B C 1
ATOM 1641 O O . THR B 1 116 ? 152.991 30.599 147.947 1.00 48.89 1722 THR B O 1
ATOM 1645 N N . THR B 1 117 ? 154.083 28.688 147.482 1.00 56.02 1723 THR B N 1
ATOM 1646 C CA . THR B 1 117 ? 155.100 29.337 146.664 1.00 49.31 1723 THR B CA 1
ATOM 1647 C C . THR B 1 117 ? 155.342 28.567 145.371 1.00 46.15 1723 THR B C 1
ATOM 1648 O O . THR B 1 117 ? 155.886 27.464 145.388 1.00 55.19 1723 THR B O 1
ATOM 1652 N N . ALA B 1 118 ? 154.930 29.152 144.252 1.00 43.56 1724 ALA B N 1
ATOM 1653 C CA . ALA B 1 118 ? 155.083 28.508 142.954 1.00 45.94 1724 ALA B CA 1
ATOM 1654 C C . ALA B 1 118 ? 156.514 28.615 142.444 1.00 42.26 1724 ALA B C 1
ATOM 1655 O O . ALA B 1 118 ? 157.112 29.691 142.468 1.00 44.93 1724 ALA B O 1
ATOM 1657 N N . GLU B 1 119 ? 157.058 27.496 141.977 1.00 35.28 1725 GLU B N 1
ATOM 1658 C CA . GLU B 1 119 ? 158.400 27.479 141.407 1.00 42.43 1725 GLU B CA 1
ATOM 1659 C C . GLU B 1 119 ? 158.463 26.593 140.168 1.00 40.55 1725 GLU B C 1
ATOM 1660 O O . GLU B 1 119 ? 158.547 25.370 140.275 1.00 40.54 1725 GLU B O 1
ATOM 1666 N N . VAL B 1 120 ? 158.423 27.215 138.995 1.00 39.71 1726 VAL B N 1
ATOM 1667 C CA . VAL B 1 120 ? 158.514 26.478 137.741 1.00 49.43 1726 VAL B CA 1
ATOM 1668 C C . VAL B 1 120 ? 159.855 26.745 137.068 1.00 45.69 1726 VAL B C 1
ATOM 1669 O O . VAL B 1 120 ? 160.178 27.886 136.741 1.00 43.06 1726 VAL B O 1
ATOM 1673 N N . THR B 1 121 ? 160.633 25.687 136.863 1.00 43.15 1727 THR B N 1
ATOM 1674 C CA . THR B 1 121 ? 161.958 25.824 136.271 1.00 51.16 1727 THR B CA 1
ATOM 1675 C C . THR B 1 121 ? 162.068 25.045 134.964 1.00 68.57 1727 THR B C 1
ATOM 1676 O O . THR B 1 121 ? 161.410 24.021 134.781 1.00 71.02 1727 THR B O 1
ATOM 1680 N N . LYS B 1 122 ? 162.909 25.540 134.062 1.00 55.07 1728 LYS B N 1
ATOM 1681 C CA . LYS B 1 122 ? 163.130 24.891 132.776 1.00 43.25 1728 LYS B CA 1
ATOM 1682 C C . LYS B 1 122 ? 164.581 24.458 132.607 1.00 48.49 1728 LYS B C 1
ATOM 1683 O O . LYS B 1 122 ? 165.493 25.283 132.639 1.00 62.19 1728 LYS B O 1
ATOM 1689 N N . ALA B 1 123 ? 164.784 23.157 132.428 1.00 44.57 1729 ALA B N 1
ATOM 1690 C CA . ALA B 1 123 ? 166.121 22.610 132.236 1.00 59.94 1729 ALA B CA 1
ATOM 1691 C C . ALA B 1 123 ? 166.618 22.865 130.817 1.00 63.04 1729 ALA B C 1
ATOM 1692 O O . ALA B 1 123 ? 165.872 23.347 129.965 1.00 72.70 1729 ALA B O 1
ATOM 1694 N N . ASN B 1 124 ? 167.882 22.537 130.570 1.00 56.58 1730 ASN B N 1
ATOM 1695 C CA . ASN B 1 124 ? 168.466 22.680 129.242 1.00 59.42 1730 ASN B CA 1
ATOM 1696 C C . ASN B 1 124 ? 167.894 21.664 128.260 1.00 52.94 1730 ASN B C 1
ATOM 1697 O O . ASN B 1 124 ? 167.944 21.862 127.046 1.00 47.11 1730 ASN B O 1
ATOM 1702 N N . ASP B 1 125 ? 167.347 20.576 128.794 1.00 52.89 1731 ASP B N 1
ATOM 1703 C CA . ASP B 1 125 ? 166.737 19.539 127.972 1.00 46.33 1731 ASP B CA 1
ATOM 1704 C C . ASP B 1 125 ? 165.357 19.968 127.489 1.00 48.43 1731 ASP B C 1
ATOM 1705 O O . ASP B 1 125 ? 164.759 19.320 126.630 1.00 67.65 1731 ASP B O 1
ATOM 1710 N N . GLY B 1 126 ? 164.857 21.063 128.050 1.00 41.52 1732 GLY B N 1
ATOM 1711 C CA . GLY B 1 126 ? 163.542 21.567 127.705 1.00 43.69 1732 GLY B CA 1
ATOM 1712 C C . GLY B 1 126 ? 162.501 21.030 128.664 1.00 43.24 1732 GLY B C 1
ATOM 1713 O O . GLY B 1 126 ? 161.355 21.481 128.677 1.00 32.94 1732 GLY B O 1
ATOM 1714 N N . SER B 1 127 ? 162.912 20.061 129.476 1.00 51.46 1733 SER B N 1
ATOM 1715 C CA . SER B 1 127 ? 162.028 19.443 130.455 1.00 46.68 1733 SER B CA 1
ATOM 1716 C C . SER B 1 127 ? 161.623 20.441 131.532 1.00 61.39 1733 SER B C 1
ATOM 1717 O O . SER B 1 127 ? 162.467 21.130 132.105 1.00 60.25 1733 SER B O 1
ATOM 1720 N N . ILE B 1 128 ? 160.325 20.512 131.799 1.00 61.47 1734 ILE B N 1
ATOM 1721 C CA . ILE B 1 128 ? 159.793 21.448 132.780 1.00 56.54 1734 ILE B CA 1
ATOM 1722 C C . ILE B 1 128 ? 159.623 20.788 134.142 1.00 55.10 1734 ILE B C 1
ATOM 1723 O O . ILE B 1 128 ? 159.043 19.708 134.253 1.00 54.90 1734 ILE B O 1
ATOM 1728 N N . THR B 1 129 ? 160.138 21.443 135.176 1.00 54.89 1735 THR B N 1
ATOM 1729 C CA . THR B 1 129 ? 159.982 20.954 136.537 1.00 66.59 1735 THR B CA 1
ATOM 1730 C C . THR B 1 129 ? 159.152 21.944 137.342 1.00 50.61 1735 THR B C 1
ATOM 1731 O O . THR B 1 129 ? 159.574 23.076 137.587 1.00 50.73 1735 THR B O 1
ATOM 1735 N N . VAL B 1 130 ? 157.962 21.507 137.740 1.00 45.77 1736 VAL B N 1
ATOM 1736 C CA . VAL B 1 130 ? 157.045 22.343 138.503 1.00 52.78 1736 VAL B CA 1
ATOM 1737 C C . VAL B 1 130 ? 157.009 21.899 139.958 1.00 46.40 1736 VAL B C 1
ATOM 1738 O O . VAL B 1 130 ? 156.751 20.732 140.255 1.00 47.39 1736 VAL B O 1
ATOM 1742 N N . LYS B 1 131 ? 157.270 22.838 140.861 1.00 36.98 1737 LYS B N 1
ATOM 1743 C CA . LYS B 1 131 ? 157.326 22.530 142.281 1.00 39.67 1737 LYS B CA 1
ATOM 1744 C C . LYS B 1 131 ? 156.593 23.572 143.123 1.00 36.28 1737 LYS B C 1
ATOM 1745 O O . LYS B 1 131 ? 156.760 24.776 142.922 1.00 31.95 1737 LYS B O 1
ATOM 1751 N N . TYR B 1 132 ? 155.779 23.099 144.063 1.00 37.90 1738 TYR B N 1
ATOM 1752 C CA . TYR B 1 132 ? 155.081 23.974 145.001 1.00 49.36 1738 TYR B CA 1
ATOM 1753 C C . TYR B 1 132 ? 155.699 23.910 146.392 1.00 55.81 1738 TYR B C 1
ATOM 1754 O O . TYR B 1 132 ? 156.069 22.838 146.876 1.00 45.85 1738 TYR B O 1
ATOM 1763 N N . ASN B 1 133 ? 155.812 25.072 147.024 1.00 40.36 1739 ASN B N 1
ATOM 1764 C CA . ASN B 1 133 ? 156.412 25.185 148.346 1.00 46.23 1739 ASN B CA 1
ATOM 1765 C C . ASN B 1 133 ? 155.434 25.732 149.378 1.00 61.99 1739 ASN B C 1
ATOM 1766 O O . ASN B 1 133 ? 154.372 26.251 149.034 1.00 63.90 1739 ASN B O 1
ATOM 1771 N N . VAL B 1 134 ? 155.805 25.604 150.646 1.00 69.61 1740 VAL B N 1
ATOM 1772 C CA . VAL B 1 134 ? 155.025 26.146 151.750 1.00 71.72 1740 VAL B CA 1
ATOM 1773 C C . VAL B 1 134 ? 155.804 27.326 152.318 1.00 70.18 1740 VAL B C 1
ATOM 1774 O O . VAL B 1 134 ? 157.029 27.271 152.427 1.00 73.89 1740 VAL B O 1
ATOM 1778 N N . LYS B 1 135 ? 155.099 28.393 152.679 1.00 61.94 1741 LYS B N 1
ATOM 1779 C CA . LYS B 1 135 ? 155.761 29.600 153.156 1.00 66.31 1741 LYS B CA 1
ATOM 1780 C C . LYS B 1 135 ? 155.626 29.781 154.662 1.00 69.28 1741 LYS B C 1
ATOM 1781 O O . LYS B 1 135 ? 154.559 30.116 155.177 1.00 68.06 1741 LYS B O 1
ATOM 1787 N N . VAL B 1 136 ? 156.738 29.551 155.353 1.00 74.63 1742 VAL B N 1
ATOM 1788 C CA . VAL B 1 136 ? 156.818 29.674 156.803 1.00 65.05 1742 VAL B CA 1
ATOM 1789 C C . VAL B 1 136 ? 157.973 30.594 157.188 1.00 60.83 1742 VAL B C 1
ATOM 1790 O O . VAL B 1 136 ? 159.127 30.166 157.219 1.00 68.85 1742 VAL B O 1
ATOM 1794 N N . ALA B 1 137 ? 157.671 31.858 157.464 1.00 59.24 1743 ALA B N 1
ATOM 1795 C CA . ALA B 1 137 ? 158.713 32.810 157.837 1.00 69.58 1743 ALA B CA 1
ATOM 1796 C C . ALA B 1 137 ? 158.844 32.933 159.350 1.00 61.77 1743 ALA B C 1
ATOM 1797 O O . ALA B 1 137 ? 158.045 32.368 160.097 1.00 60.71 1743 ALA B O 1
ATOM 1799 N N . ASP B 1 138 ? 159.849 33.692 159.784 1.00 65.83 1744 ASP B N 1
ATOM 1800 C CA . ASP B 1 138 ? 160.088 33.978 161.198 1.00 60.45 1744 ASP B CA 1
ATOM 1801 C C . ASP B 1 138 ? 160.134 32.712 162.050 1.00 61.66 1744 ASP B C 1
ATOM 1802 O O . ASP B 1 138 ? 159.998 32.771 163.271 1.00 74.12 1744 ASP B O 1
ATOM 1807 N N . MET C 1 1 ? 155.530 12.883 73.045 1.00 74.54 1607 MET C N 1
ATOM 1808 C CA . MET C 1 1 ? 155.030 13.478 74.278 1.00 88.09 1607 MET C CA 1
ATOM 1809 C C . MET C 1 1 ? 155.524 12.714 75.500 1.00 78.12 1607 MET C C 1
ATOM 1810 O O . MET C 1 1 ? 155.315 11.507 75.614 1.00 75.19 1607 MET C O 1
ATOM 1812 N N . ASP C 1 2 ? 156.168 13.428 76.418 1.00 72.77 1608 ASP C N 1
ATOM 1813 C CA . ASP C 1 2 ? 156.686 12.820 77.639 1.00 70.46 1608 ASP C CA 1
ATOM 1814 C C . ASP C 1 2 ? 155.929 13.325 78.863 1.00 72.53 1608 ASP C C 1
ATOM 1815 O O . ASP C 1 2 ? 155.513 14.483 78.920 1.00 70.28 1608 ASP C O 1
ATOM 1820 N N . PHE C 1 3 ? 155.760 12.445 79.843 1.00 80.06 1609 PHE C N 1
ATOM 1821 C CA . PHE C 1 3 ? 155.039 12.773 81.067 1.00 84.28 1609 PHE C CA 1
ATOM 1822 C C . PHE C 1 3 ? 155.926 12.618 82.298 1.00 67.13 1609 PHE C C 1
ATOM 1823 O O . PHE C 1 3 ? 156.096 11.515 82.816 1.00 49.82 1609 PHE C O 1
ATOM 1831 N N . VAL C 1 4 ? 156.491 13.729 82.760 1.00 57.81 1610 VAL C N 1
ATOM 1832 C CA . VAL C 1 4 ? 157.374 13.709 83.919 1.00 60.61 1610 VAL C CA 1
ATOM 1833 C C . VAL C 1 4 ? 156.734 14.477 85.074 1.00 72.31 1610 VAL C C 1
ATOM 1834 O O . VAL C 1 4 ? 155.916 15.369 84.856 1.00 65.53 1610 VAL C O 1
ATOM 1838 N N . SER C 1 5 ? 157.111 14.124 86.299 1.00 71.17 1611 SER C N 1
ATOM 1839 C CA . SER C 1 5 ? 156.546 14.744 87.491 1.00 40.87 1611 SER C CA 1
ATOM 1840 C C . SER C 1 5 ? 157.460 15.818 88.071 1.00 40.56 1611 SER C C 1
ATOM 1841 O O . SER C 1 5 ? 158.674 15.786 87.872 1.00 40.61 1611 SER C O 1
ATOM 1844 N N . GLY C 1 6 ? 156.867 16.768 88.789 1.00 41.64 1612 GLY C N 1
ATOM 1845 C CA . GLY C 1 6 ? 157.624 17.837 89.413 1.00 55.97 1612 GLY C CA 1
ATOM 1846 C C . GLY C 1 6 ? 158.506 17.296 90.521 1.00 70.82 1612 GLY C C 1
ATOM 1847 O O . GLY C 1 6 ? 159.725 17.465 90.498 1.00 100.93 1612 GLY C O 1
ATOM 1848 N N . ASP C 1 7 ? 157.883 16.642 91.496 1.00 44.60 1613 ASP C N 1
ATOM 1849 C CA . ASP C 1 7 ? 158.615 15.995 92.577 1.00 43.06 1613 ASP C CA 1
ATOM 1850 C C . ASP C 1 7 ? 158.310 14.501 92.581 1.00 43.86 1613 ASP C C 1
ATOM 1851 O O . ASP C 1 7 ? 157.148 14.097 92.553 1.00 45.71 1613 ASP C O 1
ATOM 1853 N N . LYS C 1 8 ? 159.358 13.684 92.615 1.00 46.66 1614 LYS C N 1
ATOM 1854 C CA . LYS C 1 8 ? 159.203 12.235 92.531 1.00 47.88 1614 LYS C CA 1
ATOM 1855 C C . LYS C 1 8 ? 158.579 11.641 93.791 1.00 48.12 1614 LYS C C 1
ATOM 1856 O O . LYS C 1 8 ? 158.022 10.544 93.758 1.00 53.20 1614 LYS C O 1
ATOM 1858 N N . ASP C 1 9 ? 158.676 12.370 94.899 1.00 51.55 1615 ASP C N 1
ATOM 1859 C CA . ASP C 1 9 ? 158.168 11.893 96.181 1.00 58.00 1615 ASP C CA 1
ATOM 1860 C C . ASP C 1 9 ? 156.705 12.270 96.397 1.00 42.54 1615 ASP C C 1
ATOM 1861 O O . ASP C 1 9 ? 155.947 11.519 97.009 1.00 38.88 1615 ASP C O 1
ATOM 1866 N N . THR C 1 10 ? 156.312 13.434 95.890 1.00 41.38 1616 THR C N 1
ATOM 1867 C CA . THR C 1 10 ? 154.950 13.923 96.072 1.00 39.64 1616 THR C CA 1
ATOM 1868 C C . THR C 1 10 ? 154.025 13.381 94.989 1.00 39.39 1616 THR C C 1
ATOM 1869 O O . THR C 1 10 ? 152.882 13.015 95.263 1.00 49.12 1616 THR C O 1
ATOM 1873 N N . THR C 1 11 ? 154.524 13.329 93.759 1.00 52.43 1617 THR C N 1
ATOM 1874 C CA . THR C 1 11 ? 153.722 12.877 92.630 1.00 59.94 1617 THR C CA 1
ATOM 1875 C C . THR C 1 11 ? 154.439 11.757 91.885 1.00 55.01 1617 THR C C 1
ATOM 1876 O O . THR C 1 11 ? 155.640 11.839 91.629 1.00 47.12 1617 THR C O 1
ATOM 1880 N N . SER C 1 12 ? 153.696 10.711 91.536 1.00 48.22 1618 SER C N 1
ATOM 1881 C CA . SER C 1 12 ? 154.266 9.584 90.808 1.00 49.31 1618 SER C CA 1
ATOM 1882 C C . SER C 1 12 ? 153.463 9.266 89.553 1.00 74.93 1618 SER C C 1
ATOM 1883 O O . SER C 1 12 ? 152.281 8.930 89.628 1.00 77.22 1618 SER C O 1
ATOM 1886 N N . VAL C 1 13 ? 154.114 9.375 88.399 1.00 81.29 1619 VAL C N 1
ATOM 1887 C CA . VAL C 1 13 ? 153.471 9.081 87.125 1.00 55.64 1619 VAL C CA 1
ATOM 1888 C C . VAL C 1 13 ? 154.200 7.968 86.379 1.00 58.78 1619 VAL C C 1
ATOM 1889 O O . VAL C 1 13 ? 155.381 8.098 86.059 1.00 82.39 1619 VAL C O 1
ATOM 1893 N N . THR C 1 14 ? 153.495 6.875 86.105 1.00 58.45 1620 THR C N 1
ATOM 1894 C CA . THR C 1 14 ? 154.091 5.750 85.393 1.00 58.28 1620 THR C CA 1
ATOM 1895 C C . THR C 1 14 ? 153.256 5.400 84.168 1.00 74.60 1620 THR C C 1
ATOM 1896 O O . THR C 1 14 ? 152.045 5.222 84.269 1.00 76.93 1620 THR C O 1
ATOM 1900 N N . VAL C 1 15 ? 153.906 5.288 83.015 1.00 81.05 1621 VAL C N 1
ATOM 1901 C CA . VAL C 1 15 ? 153.206 4.951 81.782 1.00 65.75 1621 VAL C CA 1
ATOM 1902 C C . VAL C 1 15 ? 153.490 3.520 81.342 1.00 63.03 1621 VAL C C 1
ATOM 1903 O O . VAL C 1 15 ? 154.638 3.161 81.083 1.00 61.99 1621 VAL C O 1
ATOM 1907 N N . GLU C 1 16 ? 152.444 2.703 81.258 1.00 64.87 1622 GLU C N 1
ATOM 1908 C CA . GLU C 1 16 ? 152.613 1.317 80.830 1.00 79.82 1622 GLU C CA 1
ATOM 1909 C C . GLU C 1 16 ? 151.666 0.982 79.683 1.00 76.49 1622 GLU C C 1
ATOM 1910 O O . GLU C 1 16 ? 150.739 1.734 79.406 1.00 77.61 1622 GLU C O 1
ATOM 1912 N N . SER C 1 17 ? 151.903 -0.142 79.014 1.00 74.93 1623 SER C N 1
ATOM 1913 C CA . SER C 1 17 ? 151.043 -0.556 77.911 1.00 76.76 1623 SER C CA 1
ATOM 1914 C C . SER C 1 17 ? 150.660 -2.030 78.018 1.00 67.53 1623 SER C C 1
ATOM 1915 O O . SER C 1 17 ? 150.914 -2.808 77.099 1.00 57.38 1623 SER C O 1
ATOM 1918 N N . LYS C 1 18 ? 150.050 -2.412 79.136 1.00 74.73 1624 LYS C N 1
ATOM 1919 C CA . LYS C 1 18 ? 149.678 -3.809 79.364 1.00 88.19 1624 LYS C CA 1
ATOM 1920 C C . LYS C 1 18 ? 148.535 -4.317 78.477 1.00 89.73 1624 LYS C C 1
ATOM 1921 O O . LYS C 1 18 ? 147.675 -5.066 78.940 1.00 88.90 1624 LYS C O 1
ATOM 1923 N N . ASP C 1 19 ? 148.526 -3.913 77.210 1.00 80.59 1625 ASP C N 1
ATOM 1924 C CA . ASP C 1 19 ? 147.594 -4.469 76.236 1.00 84.35 1625 ASP C CA 1
ATOM 1925 C C . ASP C 1 19 ? 148.347 -5.050 75.046 1.00 81.82 1625 ASP C C 1
ATOM 1926 O O . ASP C 1 19 ? 147.749 -5.361 74.015 1.00 58.73 1625 ASP C O 1
ATOM 1928 N N . ASN C 1 20 ? 149.664 -5.166 75.201 1.00 86.15 1626 ASN C N 1
ATOM 1929 C CA . ASN C 1 20 ? 150.553 -5.678 74.162 1.00 74.52 1626 ASN C CA 1
ATOM 1930 C C . ASN C 1 20 ? 150.511 -4.838 72.885 1.00 51.68 1626 ASN C C 1
ATOM 1931 O O . ASN C 1 20 ? 150.842 -5.330 71.804 1.00 67.02 1626 ASN C O 1
ATOM 1933 N N . GLY C 1 21 ? 150.104 -3.576 73.010 1.00 50.48 1627 GLY C N 1
ATOM 1934 C CA . GLY C 1 21 ? 150.070 -2.688 71.863 1.00 75.12 1627 GLY C CA 1
ATOM 1935 C C . GLY C 1 21 ? 148.914 -1.710 71.797 1.00 75.55 1627 GLY C C 1
ATOM 1936 O O . GLY C 1 21 ? 147.783 -2.025 72.171 1.00 62.65 1627 GLY C O 1
ATOM 1937 N N . LYS C 1 22 ? 149.231 -0.504 71.332 1.00 82.37 1628 LYS C N 1
ATOM 1938 C CA . LYS C 1 22 ? 148.265 0.551 71.012 1.00 78.64 1628 LYS C CA 1
ATOM 1939 C C . LYS C 1 22 ? 147.471 1.112 72.195 1.00 64.99 1628 LYS C C 1
ATOM 1940 O O . LYS C 1 22 ? 146.865 2.177 72.080 1.00 70.65 1628 LYS C O 1
ATOM 1942 N N . ARG C 1 23 ? 147.466 0.410 73.322 1.00 74.89 1629 ARG C N 1
ATOM 1943 C CA . ARG C 1 23 ? 146.795 0.925 74.508 1.00 93.90 1629 ARG C CA 1
ATOM 1944 C C . ARG C 1 23 ? 147.829 1.361 75.537 1.00 80.00 1629 ARG C C 1
ATOM 1945 O O . ARG C 1 23 ? 148.391 0.532 76.251 1.00 63.96 1629 ARG C O 1
ATOM 1947 N N . THR C 1 24 ? 148.075 2.663 75.612 1.00 78.54 1630 THR C N 1
ATOM 1948 C CA . THR C 1 24 ? 149.049 3.185 76.558 1.00 60.95 1630 THR C CA 1
ATOM 1949 C C . THR C 1 24 ? 148.354 3.879 77.720 1.00 84.92 1630 THR C C 1
ATOM 1950 O O . THR C 1 24 ? 147.842 4.988 77.578 1.00 88.77 1630 THR C O 1
ATOM 1954 N N . GLU C 1 25 ? 148.345 3.220 78.872 1.00 87.38 1631 GLU C N 1
ATOM 1955 C CA . GLU C 1 25 ? 147.713 3.779 80.053 1.00 62.78 1631 GLU C CA 1
ATOM 1956 C C . GLU C 1 25 ? 148.735 4.559 80.868 1.00 64.20 1631 GLU C C 1
ATOM 1957 O O . GLU C 1 25 ? 149.876 4.120 81.056 1.00 73.08 1631 GLU C O 1
ATOM 1959 N N . VAL C 1 26 ? 148.308 5.723 81.346 1.00 67.91 1632 VAL C N 1
ATOM 1960 C CA . VAL C 1 26 ? 149.144 6.578 82.172 1.00 69.13 1632 VAL C CA 1
ATOM 1961 C C . VAL C 1 26 ? 148.586 6.633 83.587 1.00 58.99 1632 VAL C C 1
ATOM 1962 O O . VAL C 1 26 ? 147.546 7.244 83.829 1.00 71.37 1632 VAL C O 1
ATOM 1966 N N . LYS C 1 27 ? 149.279 5.990 84.519 1.00 62.86 1633 LYS C N 1
ATOM 1967 C CA . LYS C 1 27 ? 148.840 5.960 85.906 1.00 70.10 1633 LYS C CA 1
ATOM 1968 C C . LYS C 1 27 ? 149.459 7.108 86.692 1.00 61.11 1633 LYS C C 1
ATOM 1969 O O . LYS C 1 27 ? 150.683 7.214 86.803 1.00 69.93 1633 LYS C O 1
ATOM 1971 N N . ILE C 1 28 ? 148.600 7.967 87.232 1.00 58.16 1634 ILE C N 1
ATOM 1972 C CA . ILE C 1 28 ? 149.045 9.098 88.033 1.00 66.59 1634 ILE C CA 1
ATOM 1973 C C . ILE C 1 28 ? 148.555 8.949 89.465 1.00 70.20 1634 ILE C C 1
ATOM 1974 O O . ILE C 1 28 ? 147.356 9.027 89.733 1.00 65.50 1634 ILE C O 1
ATOM 1979 N N . GLY C 1 29 ? 149.488 8.735 90.385 1.00 57.09 1635 GLY C N 1
ATOM 1980 C CA . GLY C 1 29 ? 149.144 8.551 91.780 1.00 59.24 1635 GLY C CA 1
ATOM 1981 C C . GLY C 1 29 ? 149.955 9.456 92.680 1.00 66.93 1635 GLY C C 1
ATOM 1982 O O . GLY C 1 29 ? 150.970 10.018 92.264 1.00 77.71 1635 GLY C O 1
ATOM 1983 N N . ALA C 1 30 ? 149.507 9.597 93.922 1.00 55.61 1636 ALA C N 1
ATOM 1984 C CA . ALA C 1 30 ? 150.217 10.414 94.894 1.00 55.39 1636 ALA C CA 1
ATOM 1985 C C . ALA C 1 30 ? 150.873 9.529 95.943 1.00 62.47 1636 ALA C C 1
ATOM 1986 O O . ALA C 1 30 ? 150.193 8.838 96.701 1.00 65.26 1636 ALA C O 1
ATOM 1988 N N . LYS C 1 31 ? 152.201 9.553 95.978 1.00 62.81 1637 LYS C N 1
ATOM 1989 C CA . LYS C 1 31 ? 152.950 8.764 96.944 1.00 56.37 1637 LYS C CA 1
ATOM 1990 C C . LYS C 1 31 ? 152.780 9.356 98.334 1.00 62.60 1637 LYS C C 1
ATOM 1991 O O . LYS C 1 31 ? 153.164 10.499 98.584 1.00 65.45 1637 LYS C O 1
ATOM 1993 N N . THR C 1 32 ? 152.200 8.576 99.238 1.00 57.91 1638 THR C N 1
ATOM 1994 C CA . THR C 1 32 ? 151.935 9.054 100.587 1.00 53.89 1638 THR C CA 1
ATOM 1995 C C . THR C 1 32 ? 152.880 8.408 101.590 1.00 67.01 1638 THR C C 1
ATOM 1996 O O . THR C 1 32 ? 153.260 7.247 101.445 1.00 68.29 1638 THR C O 1
ATOM 2000 N N . SER C 1 33 ? 153.252 9.172 102.610 1.00 69.02 1639 SER C N 1
ATOM 2001 C CA . SER C 1 33 ? 154.127 8.670 103.660 1.00 71.92 1639 SER C CA 1
ATOM 2002 C C . SER C 1 33 ? 153.351 8.480 104.954 1.00 73.56 1639 SER C C 1
ATOM 2003 O O . SER C 1 33 ? 152.368 9.175 105.209 1.00 70.46 1639 SER C O 1
ATOM 2006 N N . VAL C 1 34 ? 153.798 7.533 105.770 1.00 59.84 1640 VAL C N 1
ATOM 2007 C CA . VAL C 1 34 ? 153.137 7.251 107.034 1.00 53.65 1640 VAL C CA 1
ATOM 2008 C C . VAL C 1 34 ? 153.826 8.012 108.164 1.00 56.25 1640 VAL C C 1
ATOM 2009 O O . VAL C 1 34 ? 155.051 8.143 108.184 1.00 52.37 1640 VAL C O 1
ATOM 2013 N N . ILE C 1 35 ? 153.031 8.531 109.093 1.00 61.07 1641 ILE C N 1
ATOM 2014 C CA . ILE C 1 35 ? 153.569 9.245 110.242 1.00 45.34 1641 ILE C CA 1
ATOM 2015 C C . ILE C 1 35 ? 153.527 8.343 111.465 1.00 34.98 1641 ILE C C 1
ATOM 2016 O O . ILE C 1 35 ? 152.473 7.820 111.825 1.00 40.10 1641 ILE C O 1
ATOM 2021 N N . LYS C 1 36 ? 154.678 8.162 112.103 1.00 32.66 1642 LYS C N 1
ATOM 2022 C CA . LYS C 1 36 ? 154.751 7.329 113.292 1.00 43.57 1642 LYS C CA 1
ATOM 2023 C C . LYS C 1 36 ? 154.885 8.205 114.530 1.00 54.83 1642 LYS C C 1
ATOM 2024 O O . LYS C 1 36 ? 154.989 9.427 114.426 1.00 57.38 1642 LYS C O 1
ATOM 2030 N N . ASP C 1 37 ? 154.885 7.577 115.700 1.00 51.92 1643 ASP C N 1
ATOM 2031 C CA . ASP C 1 37 ? 155.004 8.314 116.950 1.00 40.21 1643 ASP C CA 1
ATOM 2032 C C . ASP C 1 37 ? 155.509 7.439 118.091 1.00 38.76 1643 ASP C C 1
ATOM 2033 O O . ASP C 1 37 ? 155.314 6.223 118.096 1.00 33.51 1643 ASP C O 1
ATOM 2038 N N . HIS C 1 38 ? 156.170 8.072 119.052 1.00 37.81 1644 HIS C N 1
ATOM 2039 C CA . HIS C 1 38 ? 156.663 7.376 120.231 1.00 53.71 1644 HIS C CA 1
ATOM 2040 C C . HIS C 1 38 ? 156.802 8.341 121.402 1.00 46.73 1644 HIS C C 1
ATOM 2041 O O . HIS C 1 38 ? 157.347 9.435 121.250 1.00 47.34 1644 HIS C O 1
ATOM 2048 N N . ASN C 1 39 ? 156.298 7.926 122.561 1.00 35.90 1645 ASN C N 1
ATOM 2049 C CA . ASN C 1 39 ? 156.360 8.728 123.779 1.00 48.91 1645 ASN C CA 1
ATOM 2050 C C . ASN C 1 39 ? 155.780 10.131 123.608 1.00 44.72 1645 ASN C C 1
ATOM 2051 O O . ASN C 1 39 ? 156.283 11.096 124.183 1.00 49.64 1645 ASN C O 1
ATOM 2056 N N . GLY C 1 40 ? 154.724 10.236 122.808 1.00 39.53 1646 GLY C N 1
ATOM 2057 C CA . GLY C 1 40 ? 154.054 11.505 122.588 1.00 42.56 1646 GLY C CA 1
ATOM 2058 C C . GLY C 1 40 ? 154.760 12.407 121.593 1.00 37.27 1646 GLY C C 1
ATOM 2059 O O . GLY C 1 40 ? 154.299 13.514 121.316 1.00 35.01 1646 GLY C O 1
ATOM 2060 N N . LYS C 1 41 ? 155.883 11.939 121.057 1.00 34.22 1647 LYS C N 1
ATOM 2061 C CA . LYS C 1 41 ? 156.634 12.712 120.075 1.00 46.01 1647 LYS C CA 1
ATOM 2062 C C . LYS C 1 41 ? 156.552 12.055 118.701 1.00 50.33 1647 LYS C C 1
ATOM 2063 O O . LYS C 1 41 ? 156.800 10.858 118.561 1.00 51.46 1647 LYS C O 1
ATOM 2069 N N . LEU C 1 42 ? 156.203 12.844 117.689 1.00 36.79 1648 LEU C N 1
ATOM 2070 C CA . LEU C 1 42 ? 156.032 12.323 116.337 1.00 45.67 1648 LEU C CA 1
ATOM 2071 C C . LEU C 1 42 ? 157.368 12.004 115.674 1.00 48.56 1648 LEU C C 1
ATOM 2072 O O . LEU C 1 42 ? 158.297 12.811 115.705 1.00 40.01 1648 LEU C O 1
ATOM 2077 N N . PHE C 1 43 ? 157.450 10.824 115.066 1.00 46.98 1649 PHE C N 1
ATOM 2078 C CA . PHE C 1 43 ? 158.656 10.401 114.363 1.00 43.60 1649 PHE C CA 1
ATOM 2079 C C . PHE C 1 43 ? 158.337 9.882 112.965 1.00 64.90 1649 PHE C C 1
ATOM 2080 O O . PHE C 1 43 ? 157.229 9.414 112.703 1.00 49.02 1649 PHE C O 1
ATOM 2088 N N . THR C 1 44 ? 159.315 9.969 112.069 1.00 64.33 1650 THR C N 1
ATOM 2089 C CA . THR C 1 44 ? 159.183 9.388 110.740 1.00 49.63 1650 THR C CA 1
ATOM 2090 C C . THR C 1 44 ? 159.420 7.884 110.801 1.00 47.40 1650 THR C C 1
ATOM 2091 O O . THR C 1 44 ? 159.695 7.334 111.867 1.00 65.03 1650 THR C O 1
ATOM 2095 N N . GLY C 1 45 ? 159.312 7.223 109.654 1.00 44.99 1651 GLY C N 1
ATOM 2096 C CA . GLY C 1 45 ? 159.558 5.795 109.578 1.00 49.02 1651 GLY C CA 1
ATOM 2097 C C . GLY C 1 45 ? 161.019 5.464 109.813 1.00 65.47 1651 GLY C C 1
ATOM 2098 O O . GLY C 1 45 ? 161.352 4.628 110.653 1.00 67.89 1651 GLY C O 1
ATOM 2099 N N . LYS C 1 46 ? 161.892 6.135 109.065 1.00 67.76 1652 LYS C N 1
ATOM 2100 C CA . LYS C 1 46 ? 163.332 5.908 109.142 1.00 72.75 1652 LYS C CA 1
ATOM 2101 C C . LYS C 1 46 ? 163.901 6.210 110.524 1.00 70.31 1652 LYS C C 1
ATOM 2102 O O . LYS C 1 46 ? 164.708 5.444 111.053 1.00 75.51 1652 LYS C O 1
ATOM 2108 N N . GLU C 1 47 ? 163.473 7.326 111.107 1.00 54.98 1653 GLU C N 1
ATOM 2109 C CA . GLU C 1 47 ? 163.948 7.734 112.424 1.00 54.31 1653 GLU C CA 1
ATOM 2110 C C . GLU C 1 47 ? 163.569 6.718 113.496 1.00 63.01 1653 GLU C C 1
ATOM 2111 O O . GLU C 1 47 ? 164.416 6.279 114.273 1.00 78.78 1653 GLU C O 1
ATOM 2117 N N . LEU C 1 48 ? 162.295 6.344 113.527 1.00 59.50 1654 LEU C N 1
ATOM 2118 C CA . LEU C 1 48 ? 161.795 5.397 114.517 1.00 62.92 1654 LEU C CA 1
ATOM 2119 C C . LEU C 1 48 ? 162.410 4.013 114.334 1.00 68.86 1654 LEU C C 1
ATOM 2120 O O . LEU C 1 48 ? 162.714 3.326 115.309 1.00 74.66 1654 LEU C O 1
ATOM 2123 N N . LYS C 1 49 ? 162.594 3.609 113.081 1.00 68.62 1655 LYS C N 1
ATOM 2124 C CA . LYS C 1 49 ? 163.135 2.288 112.781 1.00 77.81 1655 LYS C CA 1
ATOM 2125 C C . LYS C 1 49 ? 164.622 2.184 113.111 1.00 88.82 1655 LYS C C 1
ATOM 2126 O O . LYS C 1 49 ? 165.084 1.151 113.598 1.00 79.42 1655 LYS C O 1
ATOM 2129 N N . ASP C 1 50 ? 165.368 3.253 112.851 1.00 91.60 1656 ASP C N 1
ATOM 2130 C CA . ASP C 1 50 ? 166.817 3.215 113.021 1.00 88.70 1656 ASP C CA 1
ATOM 2131 C C . ASP C 1 50 ? 167.259 3.559 114.442 1.00 94.64 1656 ASP C C 1
ATOM 2132 O O . ASP C 1 50 ? 168.216 2.979 114.955 1.00 105.27 1656 ASP C O 1
ATOM 2135 N N . ALA C 1 51 ? 166.566 4.499 115.078 1.00 87.78 1657 ALA C N 1
ATOM 2136 C CA . ALA C 1 51 ? 166.976 4.962 116.400 1.00 97.95 1657 ALA C CA 1
ATOM 2137 C C . ALA C 1 51 ? 166.413 4.096 117.523 1.00 93.93 1657 ALA C C 1
ATOM 2138 O O . ALA C 1 51 ? 167.105 3.814 118.502 1.00 96.73 1657 ALA C O 1
ATOM 2140 N N . ASN C 1 52 ? 165.160 3.674 117.382 1.00 95.53 1658 ASN C N 1
ATOM 2141 C CA . ASN C 1 52 ? 164.510 2.896 118.432 1.00 100.95 1658 ASN C CA 1
ATOM 2142 C C . ASN C 1 52 ? 164.291 1.440 118.031 1.00 106.63 1658 ASN C C 1
ATOM 2143 O O . ASN C 1 52 ? 163.855 1.144 116.919 1.00 114.11 1658 ASN C O 1
ATOM 2148 N N . ASN C 1 53 ? 164.601 0.539 118.956 1.00 91.10 1659 ASN C N 1
ATOM 2149 C CA . ASN C 1 53 ? 164.490 -0.895 118.724 1.00 104.91 1659 ASN C CA 1
ATOM 2150 C C . ASN C 1 53 ? 163.512 -1.546 119.697 1.00 97.64 1659 ASN C C 1
ATOM 2151 O O . ASN C 1 53 ? 162.858 -2.537 119.370 1.00 98.54 1659 ASN C O 1
ATOM 2156 N N . ASN C 1 54 ? 163.415 -0.975 120.894 1.00 95.33 1660 ASN C N 1
ATOM 2157 C CA . ASN C 1 54 ? 162.660 -1.581 121.985 1.00 109.99 1660 ASN C CA 1
ATOM 2158 C C . ASN C 1 54 ? 161.157 -1.355 121.843 1.00 113.03 1660 ASN C C 1
ATOM 2159 O O . ASN C 1 54 ? 160.701 -0.238 121.600 1.00 110.69 1660 ASN C O 1
ATOM 2164 N N . GLY C 1 55 ? 160.397 -2.435 122.001 1.00 120.63 1661 GLY C N 1
ATOM 2165 C CA . GLY C 1 55 ? 158.945 -2.381 122.025 1.00 120.26 1661 GLY C CA 1
ATOM 2166 C C . GLY C 1 55 ? 158.264 -1.925 120.746 1.00 109.98 1661 GLY C C 1
ATOM 2167 O O . GLY C 1 55 ? 157.046 -1.753 120.721 1.00 98.34 1661 GLY C O 1
ATOM 2168 N N . VAL C 1 56 ? 159.039 -1.732 119.683 1.00 96.68 1662 VAL C N 1
ATOM 2169 C CA . VAL C 1 56 ? 158.493 -1.221 118.430 1.00 104.73 1662 VAL C CA 1
ATOM 2170 C C . VAL C 1 56 ? 158.678 -2.210 117.279 1.00 99.25 1662 VAL C C 1
ATOM 2171 O O . VAL C 1 56 ? 159.747 -2.799 117.121 1.00 103.75 1662 VAL C O 1
ATOM 2175 N N . THR C 1 57 ? 157.629 -2.387 116.482 1.00 77.90 1663 THR C N 1
ATOM 2176 C CA . THR C 1 57 ? 157.678 -3.267 115.320 1.00 67.61 1663 THR C CA 1
ATOM 2177 C C . THR C 1 57 ? 157.436 -2.474 114.040 1.00 84.65 1663 THR C C 1
ATOM 2178 O O . THR C 1 57 ? 156.302 -2.106 113.734 1.00 98.06 1663 THR C O 1
ATOM 2182 N N . VAL C 1 58 ? 158.506 -2.212 113.296 1.00 88.33 1664 VAL C N 1
ATOM 2183 C CA . VAL C 1 58 ? 158.404 -1.460 112.050 1.00 70.93 1664 VAL C CA 1
ATOM 2184 C C . VAL C 1 58 ? 158.635 -2.344 110.829 1.00 80.46 1664 VAL C C 1
ATOM 2185 O O . VAL C 1 58 ? 159.600 -3.107 110.775 1.00 80.95 1664 VAL C O 1
ATOM 2189 N N . THR C 1 59 ? 157.739 -2.237 109.852 1.00 88.81 1665 THR C N 1
ATOM 2190 C CA . THR C 1 59 ? 157.842 -3.013 108.622 1.00 85.31 1665 THR C CA 1
ATOM 2191 C C . THR C 1 59 ? 159.003 -2.513 107.769 1.00 79.87 1665 THR C C 1
ATOM 2192 O O . THR C 1 59 ? 159.527 -1.423 107.998 1.00 78.51 1665 THR C O 1
ATOM 2196 N N . GLU C 1 60 ? 159.402 -3.313 106.785 1.00 72.81 1666 GLU C N 1
ATOM 2197 C CA . GLU C 1 60 ? 160.521 -2.958 105.921 1.00 65.57 1666 GLU C CA 1
ATOM 2198 C C . GLU C 1 60 ? 160.175 -1.769 105.030 1.00 71.75 1666 GLU C C 1
ATOM 2199 O O . GLU C 1 60 ? 161.027 -0.926 104.748 1.00 67.24 1666 GLU C O 1
ATOM 2201 N N . THR C 1 61 ? 158.922 -1.707 104.591 1.00 77.94 1667 THR C N 1
ATOM 2202 C CA . THR C 1 61 ? 158.463 -0.612 103.744 1.00 92.78 1667 THR C CA 1
ATOM 2203 C C . THR C 1 61 ? 158.423 0.704 104.514 1.00 87.12 1667 THR C C 1
ATOM 2204 O O . THR C 1 61 ? 158.736 1.762 103.969 1.00 78.95 1667 THR C O 1
ATOM 2208 N N . ASP C 1 62 ? 158.037 0.632 105.784 1.00 91.36 1668 ASP C N 1
ATOM 2209 C CA . ASP C 1 62 ? 158.009 1.812 106.639 1.00 94.35 1668 ASP C CA 1
ATOM 2210 C C . ASP C 1 62 ? 159.407 2.139 107.153 1.00 87.80 1668 ASP C C 1
ATOM 2211 O O . ASP C 1 62 ? 159.689 3.276 107.530 1.00 89.42 1668 ASP C O 1
ATOM 2216 N N . GLY C 1 63 ? 160.276 1.134 107.166 1.00 82.23 1669 GLY C N 1
ATOM 2217 C CA . GLY C 1 63 ? 161.642 1.311 107.621 1.00 72.09 1669 GLY C CA 1
ATOM 2218 C C . GLY C 1 63 ? 162.453 2.194 106.693 1.00 74.98 1669 GLY C C 1
ATOM 2219 O O . GLY C 1 63 ? 163.352 2.912 107.131 1.00 54.52 1669 GLY C O 1
ATOM 2220 N N . LYS C 1 64 ? 162.132 2.139 105.404 1.00 95.69 1670 LYS C N 1
ATOM 2221 C CA . LYS C 1 64 ? 162.832 2.937 104.404 1.00 81.88 1670 LYS C CA 1
ATOM 2222 C C . LYS C 1 64 ? 162.156 4.287 104.191 1.00 70.92 1670 LYS C C 1
ATOM 2223 O O . LYS C 1 64 ? 162.689 5.153 103.497 1.00 50.07 1670 LYS C O 1
ATOM 2225 N N . ASP C 1 65 ? 160.983 4.460 104.792 1.00 74.28 1671 ASP C N 1
ATOM 2226 C CA . ASP C 1 65 ? 160.229 5.701 104.659 1.00 57.67 1671 ASP C CA 1
ATOM 2227 C C . ASP C 1 65 ? 160.934 6.832 105.400 1.00 54.64 1671 ASP C C 1
ATOM 2228 O O . ASP C 1 65 ? 161.126 6.765 106.614 1.00 70.19 1671 ASP C O 1
ATOM 2233 N N . GLU C 1 66 ? 161.316 7.870 104.664 1.00 52.59 1672 GLU C N 1
ATOM 2234 C CA . GLU C 1 66 ? 161.999 9.015 105.255 1.00 52.55 1672 GLU C CA 1
ATOM 2235 C C . GLU C 1 66 ? 161.065 10.215 105.392 1.00 51.46 1672 GLU C C 1
ATOM 2236 O O . GLU C 1 66 ? 161.495 11.310 105.753 1.00 60.10 1672 GLU C O 1
ATOM 2242 N N . GLY C 1 67 ? 159.786 10.000 105.100 1.00 48.79 1673 GLY C N 1
ATOM 2243 C CA . GLY C 1 67 ? 158.774 11.027 105.272 1.00 52.34 1673 GLY C CA 1
ATOM 2244 C C . GLY C 1 67 ? 158.877 12.219 104.338 1.00 70.65 1673 GLY C C 1
ATOM 2245 O O . GLY C 1 67 ? 158.654 13.356 104.752 1.00 78.38 1673 GLY C O 1
ATOM 2246 N N . ASN C 1 68 ? 159.215 11.966 103.078 1.00 78.65 1674 ASN C N 1
ATOM 2247 C CA . ASN C 1 68 ? 159.323 13.038 102.095 1.00 65.81 1674 ASN C CA 1
ATOM 2248 C C . ASN C 1 68 ? 158.065 13.163 101.240 1.00 76.68 1674 ASN C C 1
ATOM 2249 O O . ASN C 1 68 ? 157.895 14.141 100.511 1.00 66.74 1674 ASN C O 1
ATOM 2254 N N . GLY C 1 69 ? 157.187 12.170 101.334 1.00 70.87 1675 GLY C N 1
ATOM 2255 C CA . GLY C 1 69 ? 155.952 12.174 100.571 1.00 51.80 1675 GLY C CA 1
ATOM 2256 C C . GLY C 1 69 ? 154.842 12.917 101.288 1.00 49.41 1675 GLY C C 1
ATOM 2257 O O . GLY C 1 69 ? 155.030 13.406 102.402 1.00 46.94 1675 GLY C O 1
ATOM 2258 N N . LEU C 1 70 ? 153.681 13.004 100.647 1.00 57.21 1676 LEU C N 1
ATOM 2259 C CA . LEU C 1 70 ? 152.541 13.704 101.226 1.00 49.68 1676 LEU C CA 1
ATOM 2260 C C . LEU C 1 70 ? 151.856 12.860 102.297 1.00 47.64 1676 LEU C C 1
ATOM 2261 O O . LEU C 1 70 ? 152.222 11.707 102.520 1.00 60.43 1676 LEU C O 1
ATOM 2266 N N . VAL C 1 71 ? 150.861 13.445 102.957 1.00 35.26 1677 VAL C N 1
ATOM 2267 C CA . VAL C 1 71 ? 150.123 12.753 104.009 1.00 42.45 1677 VAL C CA 1
ATOM 2268 C C . VAL C 1 71 ? 148.623 12.985 103.888 1.00 39.87 1677 VAL C C 1
ATOM 2269 O O . VAL C 1 71 ? 148.180 14.047 103.450 1.00 44.53 1677 VAL C O 1
ATOM 2273 N N . THR C 1 72 ? 147.844 11.984 104.282 1.00 27.78 1678 THR C N 1
ATOM 2274 C CA . THR C 1 72 ? 146.393 12.093 104.258 1.00 26.63 1678 THR C CA 1
ATOM 2275 C C . THR C 1 72 ? 145.889 12.714 105.556 1.00 36.45 1678 THR C C 1
ATOM 2276 O O . THR C 1 72 ? 146.664 12.943 106.485 1.00 42.71 1678 THR C O 1
ATOM 2280 N N . ALA C 1 73 ? 144.590 12.987 105.614 1.00 27.38 1679 ALA C N 1
ATOM 2281 C CA . ALA C 1 73 ? 143.986 13.586 106.798 1.00 22.39 1679 ALA C CA 1
ATOM 2282 C C . ALA C 1 73 ? 143.998 12.620 107.977 1.00 27.66 1679 ALA C C 1
ATOM 2283 O O . ALA C 1 73 ? 144.324 13.004 109.099 1.00 43.06 1679 ALA C O 1
ATOM 2285 N N . LYS C 1 74 ? 143.649 11.365 107.711 1.00 22.39 1680 LYS C N 1
ATOM 2286 C CA . LYS C 1 74 ? 143.563 10.343 108.750 1.00 24.82 1680 LYS C CA 1
ATOM 2287 C C . LYS C 1 74 ? 144.901 10.118 109.454 1.00 36.11 1680 LYS C C 1
ATOM 2288 O O . LYS C 1 74 ? 144.950 9.957 110.677 1.00 57.87 1680 LYS C O 1
ATOM 2294 N N . ALA C 1 75 ? 145.981 10.121 108.679 1.00 23.37 1681 ALA C N 1
ATOM 2295 C CA . ALA C 1 75 ? 147.320 9.922 109.222 1.00 23.91 1681 ALA C CA 1
ATOM 2296 C C . ALA C 1 75 ? 147.697 11.041 110.187 1.00 25.97 1681 ALA C C 1
ATOM 2297 O O . ALA C 1 75 ? 148.169 10.785 111.295 1.00 44.58 1681 ALA C O 1
ATOM 2299 N N . VAL C 1 76 ? 147.480 12.280 109.756 1.00 22.39 1682 VAL C N 1
ATOM 2300 C CA . VAL C 1 76 ? 147.769 13.451 110.576 1.00 22.39 1682 VAL C CA 1
ATOM 2301 C C . VAL C 1 76 ? 146.925 13.449 111.846 1.00 37.62 1682 VAL C C 1
ATOM 2302 O O . VAL C 1 76 ? 147.438 13.668 112.947 1.00 36.91 1682 VAL C O 1
ATOM 2306 N N . ILE C 1 77 ? 145.630 13.193 111.683 1.00 36.53 1683 ILE C N 1
ATOM 2307 C CA . ILE C 1 77 ? 144.699 13.151 112.805 1.00 28.04 1683 ILE C CA 1
ATOM 2308 C C . ILE C 1 77 ? 145.127 12.125 113.848 1.00 30.94 1683 ILE C C 1
ATOM 2309 O O . ILE C 1 77 ? 145.216 12.441 115.033 1.00 49.27 1683 ILE C O 1
ATOM 2314 N N . ASP C 1 78 ? 145.402 10.902 113.404 1.00 26.52 1684 ASP C N 1
ATOM 2315 C CA . ASP C 1 78 ? 145.815 9.845 114.321 1.00 31.46 1684 ASP C CA 1
ATOM 2316 C C . ASP C 1 78 ? 147.165 10.158 114.966 1.00 36.99 1684 ASP C C 1
ATOM 2317 O O . ASP C 1 78 ? 147.396 9.843 116.140 1.00 45.75 1684 ASP C O 1
ATOM 2322 N N . ALA C 1 79 ? 148.039 10.812 114.205 1.00 26.32 1685 ALA C N 1
ATOM 2323 C CA . ALA C 1 79 ? 149.368 11.156 114.694 1.00 33.99 1685 ALA C CA 1
ATOM 2324 C C . ALA C 1 79 ? 149.275 12.164 115.831 1.00 44.43 1685 ALA C C 1
ATOM 2325 O O . ALA C 1 79 ? 149.916 12.001 116.868 1.00 40.23 1685 ALA C O 1
ATOM 2327 N N . VAL C 1 80 ? 148.469 13.201 115.631 1.00 38.79 1686 VAL C N 1
ATOM 2328 C CA . VAL C 1 80 ? 148.281 14.222 116.654 1.00 41.76 1686 VAL C CA 1
ATOM 2329 C C . VAL C 1 80 ? 147.557 13.619 117.854 1.00 37.54 1686 VAL C C 1
ATOM 2330 O O . VAL C 1 80 ? 147.906 13.891 119.004 1.00 33.88 1686 VAL C O 1
ATOM 2334 N N . ASN C 1 81 ? 146.554 12.789 117.581 1.00 32.87 1687 ASN C N 1
ATOM 2335 C CA . ASN C 1 81 ? 145.779 12.150 118.640 1.00 37.12 1687 ASN C CA 1
ATOM 2336 C C . ASN C 1 81 ? 146.604 11.151 119.447 1.00 45.86 1687 ASN C C 1
ATOM 2337 O O . ASN C 1 81 ? 146.195 10.738 120.532 1.00 53.17 1687 ASN C O 1
ATOM 2342 N N . LYS C 1 82 ? 147.762 10.764 118.921 1.00 37.18 1688 LYS C N 1
ATOM 2343 C CA . LYS C 1 82 ? 148.676 9.914 119.678 1.00 30.20 1688 LYS C CA 1
ATOM 2344 C C . LYS C 1 82 ? 149.912 10.689 120.134 1.00 39.43 1688 LYS C C 1
ATOM 2345 O O . LYS C 1 82 ? 150.885 10.098 120.602 1.00 38.13 1688 LYS C O 1
ATOM 2351 N N . ALA C 1 83 ? 149.866 12.011 120.000 1.00 43.28 1689 ALA C N 1
ATOM 2352 C CA . ALA C 1 83 ? 150.990 12.859 120.388 1.00 43.19 1689 ALA C CA 1
ATOM 2353 C C . ALA C 1 83 ? 150.624 13.804 121.528 1.00 39.59 1689 ALA C C 1
ATOM 2354 O O . ALA C 1 83 ? 149.477 14.234 121.646 1.00 53.09 1689 ALA C O 1
ATOM 2356 N N . GLY C 1 84 ? 151.609 14.128 122.360 1.00 50.46 1690 GLY C N 1
ATOM 2357 C CA . GLY C 1 84 ? 151.401 15.020 123.486 1.00 59.77 1690 GLY C CA 1
ATOM 2358 C C . GLY C 1 84 ? 152.605 15.087 124.408 1.00 43.41 1690 GLY C C 1
ATOM 2359 O O . GLY C 1 84 ? 153.725 14.779 124.002 1.00 48.02 1690 GLY C O 1
ATOM 2360 N N . TRP C 1 85 ? 152.374 15.491 125.654 1.00 33.55 1691 TRP C N 1
ATOM 2361 C CA . TRP C 1 85 ? 153.459 15.656 126.616 1.00 48.75 1691 TRP C CA 1
ATOM 2362 C C . TRP C 1 85 ? 153.353 14.610 127.722 1.00 37.00 1691 TRP C C 1
ATOM 2363 O O . TRP C 1 85 ? 152.254 14.251 128.139 1.00 39.65 1691 TRP C O 1
ATOM 2374 N N . ARG C 1 86 ? 154.496 14.118 128.189 1.00 29.14 1692 ARG C N 1
ATOM 2375 C CA . ARG C 1 86 ? 154.511 13.047 129.180 1.00 35.65 1692 ARG C CA 1
ATOM 2376 C C . ARG C 1 86 ? 154.640 13.591 130.601 1.00 45.40 1692 ARG C C 1
ATOM 2377 O O . ARG C 1 86 ? 155.345 14.572 130.839 1.00 49.03 1692 ARG C O 1
ATOM 2385 N N . VAL C 1 87 ? 153.955 12.947 131.542 1.00 37.50 1693 VAL C N 1
ATOM 2386 C CA . VAL C 1 87 ? 153.990 13.357 132.941 1.00 47.32 1693 VAL C CA 1
ATOM 2387 C C . VAL C 1 87 ? 154.545 12.223 133.795 1.00 59.88 1693 VAL C C 1
ATOM 2388 O O . VAL C 1 87 ? 154.253 11.055 133.549 1.00 67.10 1693 VAL C O 1
ATOM 2392 N N . LYS C 1 88 ? 155.338 12.569 134.803 1.00 51.18 1694 LYS C N 1
ATOM 2393 C CA . LYS C 1 88 ? 155.918 11.568 135.688 1.00 45.17 1694 LYS C CA 1
ATOM 2394 C C . LYS C 1 88 ? 154.863 10.972 136.614 1.00 43.37 1694 LYS C C 1
ATOM 2395 O O . LYS C 1 88 ? 154.255 11.679 137.418 1.00 40.79 1694 LYS C O 1
ATOM 2398 N N . THR C 1 89 ? 154.650 9.666 136.491 1.00 45.85 1695 THR C N 1
ATOM 2399 C CA . THR C 1 89 ? 153.692 8.960 137.334 1.00 51.79 1695 THR C CA 1
ATOM 2400 C C . THR C 1 89 ? 154.394 8.362 138.546 1.00 62.49 1695 THR C C 1
ATOM 2401 O O . THR C 1 89 ? 155.435 7.722 138.415 1.00 63.87 1695 THR C O 1
ATOM 2405 N N . THR C 1 90 ? 153.818 8.572 139.724 1.00 60.44 1696 THR C N 1
ATOM 2406 C CA . THR C 1 90 ? 154.416 8.099 140.967 1.00 49.63 1696 THR C CA 1
ATOM 2407 C C . THR C 1 90 ? 153.807 6.777 141.423 1.00 55.56 1696 THR C C 1
ATOM 2408 O O . THR C 1 90 ? 152.816 6.760 142.152 1.00 64.79 1696 THR C O 1
ATOM 2412 N N . GLY C 1 91 ? 154.406 5.672 140.991 1.00 54.15 1697 GLY C N 1
ATOM 2413 C CA . GLY C 1 91 ? 153.939 4.354 141.379 1.00 51.99 1697 GLY C CA 1
ATOM 2414 C C . GLY C 1 91 ? 154.276 3.286 140.357 1.00 64.89 1697 GLY C C 1
ATOM 2415 O O . GLY C 1 91 ? 153.751 2.174 140.412 1.00 62.15 1697 GLY C O 1
ATOM 2416 N N . ASP C 1 97 ? 157.103 4.691 138.603 1.00 75.65 1703 ASP C N 1
ATOM 2417 C CA . ASP C 1 97 ? 157.949 5.870 138.755 1.00 77.07 1703 ASP C CA 1
ATOM 2418 C C . ASP C 1 97 ? 158.389 6.388 137.389 1.00 63.78 1703 ASP C C 1
ATOM 2419 O O . ASP C 1 97 ? 159.276 7.235 137.304 1.00 50.20 1703 ASP C O 1
ATOM 2421 N N . ASP C 1 98 ? 157.842 5.821 136.317 1.00 73.80 1704 ASP C N 1
ATOM 2422 C CA . ASP C 1 98 ? 158.244 6.260 134.987 1.00 82.47 1704 ASP C CA 1
ATOM 2423 C C . ASP C 1 98 ? 157.397 7.417 134.452 1.00 73.60 1704 ASP C C 1
ATOM 2424 O O . ASP C 1 98 ? 156.969 8.294 135.207 1.00 59.94 1704 ASP C O 1
ATOM 2429 N N . PHE C 1 99 ? 157.142 7.396 133.148 1.00 62.65 1705 PHE C N 1
ATOM 2430 C CA . PHE C 1 99 ? 156.343 8.434 132.505 1.00 54.39 1705 PHE C CA 1
ATOM 2431 C C . PHE C 1 99 ? 155.057 7.899 131.878 1.00 53.79 1705 PHE C C 1
ATOM 2432 O O . PHE C 1 99 ? 154.994 6.747 131.448 1.00 61.10 1705 PHE C O 1
ATOM 2440 N N . ALA C 1 100 ? 154.035 8.746 131.833 1.00 40.28 1706 ALA C N 1
ATOM 2441 C CA . ALA C 1 100 ? 152.770 8.408 131.197 1.00 39.12 1706 ALA C CA 1
ATOM 2442 C C . ALA C 1 100 ? 152.460 9.479 130.162 1.00 51.43 1706 ALA C C 1
ATOM 2443 O O . ALA C 1 100 ? 152.535 10.672 130.455 1.00 51.91 1706 ALA C O 1
ATOM 2445 N N . THR C 1 101 ? 152.110 9.052 128.954 1.00 58.03 1707 THR C N 1
ATOM 2446 C CA . THR C 1 101 ? 151.882 9.979 127.851 1.00 42.53 1707 THR C CA 1
ATOM 2447 C C . THR C 1 101 ? 150.503 10.629 127.873 1.00 35.30 1707 THR C C 1
ATOM 2448 O O . THR C 1 101 ? 149.480 9.948 127.793 1.00 35.28 1707 THR C O 1
ATOM 2452 N N . VAL C 1 102 ? 150.488 11.954 127.983 1.00 32.58 1708 VAL C N 1
ATOM 2453 C CA . VAL C 1 102 ? 149.253 12.723 127.900 1.00 35.41 1708 VAL C CA 1
ATOM 2454 C C . VAL C 1 102 ? 149.097 13.309 126.503 1.00 58.33 1708 VAL C C 1
ATOM 2455 O O . VAL C 1 102 ? 149.789 14.259 126.140 1.00 69.54 1708 VAL C O 1
ATOM 2459 N N . ALA C 1 103 ? 148.185 12.739 125.724 1.00 48.84 1709 ALA C N 1
ATOM 2460 C CA . ALA C 1 103 ? 147.964 13.196 124.359 1.00 41.69 1709 ALA C CA 1
ATOM 2461 C C . ALA C 1 103 ? 146.898 14.282 124.328 1.00 60.10 1709 ALA C C 1
ATOM 2462 O O . ALA C 1 103 ? 146.410 14.715 125.372 1.00 71.79 1709 ALA C O 1
ATOM 2464 N N . SER C 1 104 ? 146.541 14.723 123.128 1.00 59.95 1710 SER C N 1
ATOM 2465 C CA . SER C 1 104 ? 145.538 15.767 122.975 1.00 64.10 1710 SER C CA 1
ATOM 2466 C C . SER C 1 104 ? 144.146 15.217 123.265 1.00 66.56 1710 SER C C 1
ATOM 2467 O O . SER C 1 104 ? 143.761 14.171 122.743 1.00 68.23 1710 SER C O 1
ATOM 2470 N N . GLY C 1 105 ? 143.396 15.928 124.102 1.00 62.28 1711 GLY C N 1
ATOM 2471 C CA . GLY C 1 105 ? 142.050 15.515 124.452 1.00 59.25 1711 GLY C CA 1
ATOM 2472 C C . GLY C 1 105 ? 142.006 14.737 125.753 1.00 56.25 1711 GLY C C 1
ATOM 2473 O O . GLY C 1 105 ? 140.930 14.434 126.269 1.00 64.39 1711 GLY C O 1
ATOM 2474 N N . THR C 1 106 ? 143.181 14.415 126.285 1.00 53.20 1712 THR C N 1
ATOM 2475 C CA . THR C 1 106 ? 143.280 13.659 127.529 1.00 59.13 1712 THR C CA 1
ATOM 2476 C C . THR C 1 106 ? 142.996 14.556 128.730 1.00 55.45 1712 THR C C 1
ATOM 2477 O O . THR C 1 106 ? 143.545 15.652 128.841 1.00 51.23 1712 THR C O 1
ATOM 2481 N N . ASN C 1 107 ? 142.135 14.084 129.626 1.00 57.73 1713 ASN C N 1
ATOM 2482 C CA . ASN C 1 107 ? 141.746 14.864 130.795 1.00 50.17 1713 ASN C CA 1
ATOM 2483 C C . ASN C 1 107 ? 142.782 14.824 131.913 1.00 55.60 1713 ASN C C 1
ATOM 2484 O O . ASN C 1 107 ? 143.160 13.753 132.389 1.00 48.91 1713 ASN C O 1
ATOM 2489 N N . VAL C 1 108 ? 143.235 16.003 132.325 1.00 54.92 1714 VAL C N 1
ATOM 2490 C CA . VAL C 1 108 ? 144.149 16.134 133.453 1.00 49.03 1714 VAL C CA 1
ATOM 2491 C C . VAL C 1 108 ? 143.480 16.925 134.571 1.00 44.04 1714 VAL C C 1
ATOM 2492 O O . VAL C 1 108 ? 143.249 18.127 134.438 1.00 36.77 1714 VAL C O 1
ATOM 2496 N N . THR C 1 109 ? 143.167 16.250 135.672 1.00 48.98 1715 THR C N 1
ATOM 2497 C CA . THR C 1 109 ? 142.448 16.887 136.769 1.00 60.42 1715 THR C CA 1
ATOM 2498 C C . THR C 1 109 ? 143.376 17.288 137.909 1.00 55.67 1715 THR C C 1
ATOM 2499 O O . THR C 1 109 ? 143.993 16.440 138.553 1.00 52.58 1715 THR C O 1
ATOM 2503 N N . PHE C 1 110 ? 143.467 18.592 138.151 1.00 48.56 1716 PHE C N 1
ATOM 2504 C CA . PHE C 1 110 ? 144.227 19.111 139.280 1.00 57.90 1716 PHE C CA 1
ATOM 2505 C C . PHE C 1 110 ? 143.363 19.130 140.534 1.00 72.68 1716 PHE C C 1
ATOM 2506 O O . PHE C 1 110 ? 142.668 20.109 140.806 1.00 73.71 1716 PHE C O 1
ATOM 2514 N N . ALA C 1 111 ? 143.412 18.043 141.296 1.00 61.73 1717 ALA C N 1
ATOM 2515 C CA . ALA C 1 111 ? 142.606 17.920 142.503 1.00 65.37 1717 ALA C CA 1
ATOM 2516 C C . ALA C 1 111 ? 143.390 18.350 143.737 1.00 64.56 1717 ALA C C 1
ATOM 2517 O O . ALA C 1 111 ? 144.615 18.466 143.699 1.00 51.79 1717 ALA C O 1
ATOM 2519 N N . ASP C 1 112 ? 142.675 18.587 144.831 1.00 65.86 1718 ASP C N 1
ATOM 2520 C CA . ASP C 1 112 ? 143.307 18.970 146.085 1.00 53.33 1718 ASP C CA 1
ATOM 2521 C C . ASP C 1 112 ? 143.467 17.746 146.976 1.00 61.31 1718 ASP C C 1
ATOM 2522 O O . ASP C 1 112 ? 142.747 16.759 146.821 1.00 56.08 1718 ASP C O 1
ATOM 2527 N N . GLY C 1 113 ? 144.412 17.811 147.907 1.00 64.08 1719 GLY C N 1
ATOM 2528 C CA . GLY C 1 113 ? 144.684 16.687 148.782 1.00 50.06 1719 GLY C CA 1
ATOM 2529 C C . GLY C 1 113 ? 144.650 17.030 150.257 1.00 63.25 1719 GLY C C 1
ATOM 2530 O O . GLY C 1 113 ? 143.692 17.624 150.751 1.00 75.59 1719 GLY C O 1
ATOM 2531 N N . ASN C 1 114 ? 145.711 16.650 150.961 1.00 59.49 1720 ASN C N 1
ATOM 2532 C CA . ASN C 1 114 ? 145.801 16.865 152.399 1.00 54.14 1720 ASN C CA 1
ATOM 2533 C C . ASN C 1 114 ? 146.177 18.298 152.757 1.00 52.82 1720 ASN C C 1
ATOM 2534 O O . ASN C 1 114 ? 147.296 18.738 152.495 1.00 50.71 1720 ASN C O 1
ATOM 2539 N N . GLY C 1 115 ? 145.232 19.026 153.343 1.00 64.10 1721 GLY C N 1
ATOM 2540 C CA . GLY C 1 115 ? 145.481 20.381 153.804 1.00 67.81 1721 GLY C CA 1
ATOM 2541 C C . GLY C 1 115 ? 145.735 21.371 152.685 1.00 59.89 1721 GLY C C 1
ATOM 2542 O O . GLY C 1 115 ? 146.288 22.448 152.911 1.00 61.83 1721 GLY C O 1
ATOM 2543 N N . THR C 1 116 ? 145.327 21.007 151.474 1.00 63.90 1722 THR C N 1
ATOM 2544 C CA . THR C 1 116 ? 145.523 21.860 150.308 1.00 55.35 1722 THR C CA 1
ATOM 2545 C C . THR C 1 116 ? 144.194 22.202 149.650 1.00 47.70 1722 THR C C 1
ATOM 2546 O O . THR C 1 116 ? 143.204 21.492 149.825 1.00 45.59 1722 THR C O 1
ATOM 2550 N N . THR C 1 117 ? 144.174 23.292 148.889 1.00 42.19 1723 THR C N 1
ATOM 2551 C CA . THR C 1 117 ? 142.959 23.699 148.195 1.00 58.47 1723 THR C CA 1
ATOM 2552 C C . THR C 1 117 ? 143.260 24.043 146.741 1.00 64.90 1723 THR C C 1
ATOM 2553 O O . THR C 1 117 ? 143.890 25.059 146.448 1.00 68.33 1723 THR C O 1
ATOM 2557 N N . ALA C 1 118 ? 142.800 23.186 145.835 1.00 47.92 1724 ALA C N 1
ATOM 2558 C CA . ALA C 1 118 ? 143.041 23.367 144.408 1.00 58.11 1724 ALA C CA 1
ATOM 2559 C C . ALA C 1 118 ? 142.124 24.426 143.809 1.00 52.38 1724 ALA C C 1
ATOM 2560 O O . ALA C 1 118 ? 140.919 24.435 144.060 1.00 55.85 1724 ALA C O 1
ATOM 2562 N N . GLU C 1 119 ? 142.707 25.318 143.016 1.00 34.81 1725 GLU C N 1
ATOM 2563 C CA . GLU C 1 119 ? 141.948 26.355 142.332 1.00 40.72 1725 GLU C CA 1
ATOM 2564 C C . GLU C 1 119 ? 142.458 26.539 140.906 1.00 49.54 1725 GLU C C 1
ATOM 2565 O O . GLU C 1 119 ? 143.464 27.212 140.682 1.00 58.05 1725 GLU C O 1
ATOM 2571 N N . VAL C 1 120 ? 141.762 25.942 139.944 1.00 45.20 1726 VAL C N 1
ATOM 2572 C CA . VAL C 1 120 ? 142.139 26.074 138.541 1.00 41.63 1726 VAL C CA 1
ATOM 2573 C C . VAL C 1 120 ? 141.124 26.924 137.788 1.00 46.21 1726 VAL C C 1
ATOM 2574 O O . VAL C 1 120 ? 139.949 26.568 137.697 1.00 65.69 1726 VAL C O 1
ATOM 2578 N N . THR C 1 121 ? 141.580 28.048 137.246 1.00 35.27 1727 THR C N 1
ATOM 2579 C CA . THR C 1 121 ? 140.688 28.963 136.544 1.00 37.16 1727 THR C CA 1
ATOM 2580 C C . THR C 1 121 ? 141.102 29.199 135.095 1.00 53.84 1727 THR C C 1
ATOM 2581 O O . THR C 1 121 ? 142.282 29.142 134.760 1.00 63.16 1727 THR C O 1
ATOM 2585 N N . LYS C 1 122 ? 140.120 29.461 134.239 1.00 55.86 1728 LYS C N 1
ATOM 2586 C CA . LYS C 1 122 ? 140.382 29.766 132.837 1.00 40.49 1728 LYS C CA 1
ATOM 2587 C C . LYS C 1 122 ? 139.857 31.156 132.499 1.00 41.42 1728 LYS C C 1
ATOM 2588 O O . LYS C 1 122 ? 138.669 31.432 132.662 1.00 69.67 1728 LYS C O 1
ATOM 2594 N N . ALA C 1 123 ? 140.742 32.031 132.034 1.00 39.42 1729 ALA C N 1
ATOM 2595 C CA . ALA C 1 123 ? 140.342 33.387 131.679 1.00 46.14 1729 ALA C CA 1
ATOM 2596 C C . ALA C 1 123 ? 139.590 33.405 130.351 1.00 51.49 1729 ALA C C 1
ATOM 2597 O O . ALA C 1 123 ? 139.520 32.392 129.655 1.00 49.17 1729 ALA C O 1
ATOM 2599 N N . ASN C 1 124 ? 139.030 34.560 130.003 1.00 55.72 1730 ASN C N 1
ATOM 2600 C CA . ASN C 1 124 ? 138.325 34.714 128.736 1.00 55.60 1730 ASN C CA 1
ATOM 2601 C C . ASN C 1 124 ? 139.287 34.699 127.556 1.00 51.94 1730 ASN C C 1
ATOM 2602 O O . ASN C 1 124 ? 138.900 34.400 126.426 1.00 51.57 1730 ASN C O 1
ATOM 2607 N N . ASP C 1 125 ? 140.547 35.022 127.831 1.00 48.50 1731 ASP C N 1
ATOM 2608 C CA . ASP C 1 125 ? 141.590 35.006 126.815 1.00 44.00 1731 ASP C CA 1
ATOM 2609 C C . ASP C 1 125 ? 142.047 33.577 126.549 1.00 42.09 1731 ASP C C 1
ATOM 2610 O O . ASP C 1 125 ? 142.791 33.315 125.604 1.00 59.90 1731 ASP C O 1
ATOM 2615 N N . GLY C 1 126 ? 141.592 32.656 127.392 1.00 39.56 1732 GLY C N 1
ATOM 2616 C CA . GLY C 1 126 ? 141.960 31.260 127.271 1.00 37.74 1732 GLY C CA 1
ATOM 2617 C C . GLY C 1 126 ? 143.137 30.876 128.143 1.00 35.43 1732 GLY C C 1
ATOM 2618 O O . GLY C 1 126 ? 143.451 29.697 128.278 1.00 34.83 1732 GLY C O 1
ATOM 2619 N N . SER C 1 127 ? 143.792 31.871 128.735 1.00 38.59 1733 SER C N 1
ATOM 2620 C CA . SER C 1 127 ? 144.940 31.620 129.601 1.00 39.95 1733 SER C CA 1
ATOM 2621 C C . SER C 1 127 ? 144.529 30.873 130.867 1.00 33.55 1733 SER C C 1
ATOM 2622 O O . SER C 1 127 ? 143.586 31.267 131.553 1.00 46.75 1733 SER C O 1
ATOM 2625 N N . ILE C 1 128 ? 145.242 29.793 131.171 1.00 30.17 1734 ILE C N 1
ATOM 2626 C CA . ILE C 1 128 ? 144.929 28.963 132.331 1.00 39.96 1734 ILE C CA 1
ATOM 2627 C C . ILE C 1 128 ? 145.787 29.326 133.541 1.00 37.07 1734 ILE C C 1
ATOM 2628 O O . ILE C 1 128 ? 147.011 29.403 133.446 1.00 54.44 1734 ILE C O 1
ATOM 2633 N N . THR C 1 129 ? 145.138 29.551 134.679 1.00 25.81 1735 THR C N 1
ATOM 2634 C CA . THR C 1 129 ? 145.843 29.830 135.923 1.00 38.08 1735 THR C CA 1
ATOM 2635 C C . THR C 1 129 ? 145.561 28.760 136.978 1.00 41.00 1735 THR C C 1
ATOM 2636 O O . THR C 1 129 ? 144.430 28.622 137.448 1.00 46.70 1735 THR C O 1
ATOM 2640 N N . VAL C 1 130 ? 146.592 28.002 137.340 1.00 31.11 1736 VAL C N 1
ATOM 2641 C CA . VAL C 1 130 ? 146.459 26.952 138.345 1.00 35.99 1736 VAL C CA 1
ATOM 2642 C C . VAL C 1 130 ? 147.120 27.396 139.645 1.00 49.58 1736 VAL C C 1
ATOM 2643 O O . VAL C 1 130 ? 148.300 27.746 139.662 1.00 53.46 1736 VAL C O 1
ATOM 2647 N N . LYS C 1 131 ? 146.356 27.382 140.732 1.00 54.81 1737 LYS C N 1
ATOM 2648 C CA . LYS C 1 131 ? 146.858 27.850 142.018 1.00 44.92 1737 LYS C CA 1
ATOM 2649 C C . LYS C 1 131 ? 146.462 26.939 143.182 1.00 38.13 1737 LYS C C 1
ATOM 2650 O O . LYS C 1 131 ? 145.313 26.518 143.287 1.00 35.89 1737 LYS C O 1
ATOM 2656 N N . TYR C 1 132 ? 147.423 26.645 144.053 1.00 46.08 1738 TYR C N 1
ATOM 2657 C CA . TYR C 1 132 ? 147.176 25.853 145.257 1.00 54.46 1738 TYR C CA 1
ATOM 2658 C C . TYR C 1 132 ? 147.159 26.733 146.503 1.00 63.24 1738 TYR C C 1
ATOM 2659 O O . TYR C 1 132 ? 147.965 27.655 146.623 1.00 54.72 1738 TYR C O 1
ATOM 2668 N N . ASN C 1 133 ? 146.230 26.466 147.417 1.00 52.83 1739 ASN C N 1
ATOM 2669 C CA . ASN C 1 133 ? 146.138 27.251 148.643 1.00 52.48 1739 ASN C CA 1
ATOM 2670 C C . ASN C 1 133 ? 146.336 26.404 149.899 1.00 59.11 1739 ASN C C 1
ATOM 2671 O O . ASN C 1 133 ? 146.177 25.181 149.868 1.00 50.33 1739 ASN C O 1
ATOM 2676 N N . VAL C 1 134 ? 146.670 27.071 151.002 1.00 65.29 1740 VAL C N 1
ATOM 2677 C CA . VAL C 1 134 ? 146.807 26.422 152.303 1.00 78.47 1740 VAL C CA 1
ATOM 2678 C C . VAL C 1 134 ? 145.740 26.934 153.272 1.00 78.31 1740 VAL C C 1
ATOM 2679 O O . VAL C 1 134 ? 145.458 28.132 153.317 1.00 74.38 1740 VAL C O 1
ATOM 2683 N N . LYS C 1 135 ? 145.152 26.027 154.046 1.00 66.76 1741 LYS C N 1
ATOM 2684 C CA . LYS C 1 135 ? 144.117 26.395 155.007 1.00 70.09 1741 LYS C CA 1
ATOM 2685 C C . LYS C 1 135 ? 144.620 26.269 156.443 1.00 84.57 1741 LYS C C 1
ATOM 2686 O O . LYS C 1 135 ? 144.867 25.164 156.926 1.00 78.20 1741 LYS C O 1
ATOM 2692 N N . VAL C 1 136 ? 144.772 27.402 157.122 1.00 94.44 1742 VAL C N 1
ATOM 2693 C CA . VAL C 1 136 ? 145.253 27.400 158.499 1.00 72.35 1742 VAL C CA 1
ATOM 2694 C C . VAL C 1 136 ? 144.247 28.091 159.416 1.00 67.52 1742 VAL C C 1
ATOM 2695 O O . VAL C 1 136 ? 144.219 29.318 159.524 1.00 65.43 1742 VAL C O 1
ATOM 2699 N N . ALA C 1 137 ? 143.412 27.282 160.062 1.00 55.73 1743 ALA C N 1
ATOM 2700 C CA . ALA C 1 137 ? 142.383 27.770 160.975 1.00 68.46 1743 ALA C CA 1
ATOM 2701 C C . ALA C 1 137 ? 142.835 27.722 162.431 1.00 83.89 1743 ALA C C 1
ATOM 2702 O O . ALA C 1 137 ? 143.929 27.245 162.735 1.00 76.18 1743 ALA C O 1
ATOM 2704 N N . ASP C 1 138 ? 141.971 28.212 163.319 1.00 86.49 1744 ASP C N 1
ATOM 2705 C CA . ASP C 1 138 ? 142.198 28.184 164.764 1.00 64.80 1744 ASP C CA 1
ATOM 2706 C C . ASP C 1 138 ? 143.541 28.791 165.154 1.00 73.41 1744 ASP C C 1
ATOM 2707 O O . ASP C 1 138 ? 143.594 29.809 165.845 1.00 71.10 1744 ASP C O 1
ATOM 2712 N N . MET D 1 1 ? 185.937 22.658 93.462 1.00 51.89 1607 MET D N 1
ATOM 2713 C CA . MET D 1 1 ? 185.246 22.536 92.185 1.00 59.45 1607 MET D CA 1
ATOM 2714 C C . MET D 1 1 ? 185.810 23.504 91.154 1.00 73.15 1607 MET D C 1
ATOM 2715 O O . MET D 1 1 ? 185.861 24.710 91.385 1.00 73.40 1607 MET D O 1
ATOM 2718 N N . ASP D 1 2 ? 186.219 22.964 90.010 1.00 66.19 1608 ASP D N 1
ATOM 2719 C CA . ASP D 1 2 ? 186.782 23.769 88.932 1.00 59.50 1608 ASP D CA 1
ATOM 2720 C C . ASP D 1 2 ? 185.847 23.790 87.729 1.00 68.70 1608 ASP D C 1
ATOM 2721 O O . ASP D 1 2 ? 185.158 22.810 87.445 1.00 66.38 1608 ASP D O 1
ATOM 2726 N N . PHE D 1 3 ? 185.826 24.916 87.025 1.00 71.52 1609 PHE D N 1
ATOM 2727 C CA . PHE D 1 3 ? 184.963 25.067 85.862 1.00 66.22 1609 PHE D CA 1
ATOM 2728 C C . PHE D 1 3 ? 185.783 25.344 84.609 1.00 62.96 1609 PHE D C 1
ATOM 2729 O O . PHE D 1 3 ? 186.149 26.485 84.331 1.00 71.66 1609 PHE D O 1
ATOM 2737 N N . VAL D 1 4 ? 186.067 24.286 83.858 1.00 57.93 1610 VAL D N 1
ATOM 2738 C CA . VAL D 1 4 ? 186.853 24.390 82.637 1.00 57.47 1610 VAL D CA 1
ATOM 2739 C C . VAL D 1 4 ? 185.968 24.013 81.448 1.00 64.39 1610 VAL D C 1
ATOM 2740 O O . VAL D 1 4 ? 184.987 23.288 81.608 1.00 69.02 1610 VAL D O 1
ATOM 2744 N N . SER D 1 5 ? 186.302 24.514 80.264 1.00 55.79 1611 SER D N 1
ATOM 2745 C CA . SER D 1 5 ? 185.493 24.256 79.078 1.00 50.26 1611 SER D CA 1
ATOM 2746 C C . SER D 1 5 ? 186.059 23.141 78.206 1.00 44.94 1611 SER D C 1
ATOM 2747 O O . SER D 1 5 ? 187.261 22.874 78.217 1.00 50.33 1611 SER D O 1
ATOM 2750 N N . GLY D 1 6 ? 185.175 22.492 77.453 1.00 49.47 1612 GLY D N 1
ATOM 2751 C CA . GLY D 1 6 ? 185.561 21.421 76.552 1.00 69.68 1612 GLY D CA 1
ATOM 2752 C C . GLY D 1 6 ? 186.389 21.942 75.394 1.00 56.83 1612 GLY D C 1
ATOM 2753 O O . GLY D 1 6 ? 187.516 21.499 75.172 1.00 65.09 1612 GLY D O 1
ATOM 2754 N N . ASP D 1 7 ? 185.822 22.887 74.652 1.00 50.71 1613 ASP D N 1
ATOM 2755 C CA . ASP D 1 7 ? 186.529 23.527 73.551 1.00 53.04 1613 ASP D CA 1
ATOM 2756 C C . ASP D 1 7 ? 186.654 25.026 73.801 1.00 48.52 1613 ASP D C 1
ATOM 2757 O O . ASP D 1 7 ? 185.670 25.700 74.100 1.00 48.82 1613 ASP D O 1
ATOM 2759 N N . LYS D 1 8 ? 187.873 25.539 73.672 1.00 29.89 1614 LYS D N 1
ATOM 2760 C CA . LYS D 1 8 ? 188.162 26.939 73.966 1.00 28.80 1614 LYS D CA 1
ATOM 2761 C C . LYS D 1 8 ? 187.559 27.893 72.939 1.00 36.72 1614 LYS D C 1
ATOM 2762 O O . LYS D 1 8 ? 187.381 29.080 73.215 1.00 35.15 1614 LYS D O 1
ATOM 2764 N N . ASP D 1 9 ? 187.246 27.374 71.757 1.00 37.58 1615 ASP D N 1
ATOM 2765 C CA . ASP D 1 9 ? 186.733 28.203 70.672 1.00 33.05 1615 ASP D CA 1
ATOM 2766 C C . ASP D 1 9 ? 185.215 28.351 70.727 1.00 41.36 1615 ASP D C 1
ATOM 2767 O O . ASP D 1 9 ? 184.675 29.405 70.389 1.00 41.56 1615 ASP D O 1
ATOM 2772 N N . THR D 1 10 ? 184.530 27.297 71.155 1.00 37.48 1616 THR D N 1
ATOM 2773 C CA . THR D 1 10 ? 183.074 27.320 71.217 1.00 38.11 1616 THR D CA 1
ATOM 2774 C C . THR D 1 10 ? 182.583 27.878 72.550 1.00 53.49 1616 THR D C 1
ATOM 2775 O O . THR D 1 10 ? 181.631 28.656 72.595 1.00 59.42 1616 THR D O 1
ATOM 2779 N N . THR D 1 11 ? 183.241 27.477 73.634 1.00 55.85 1617 THR D N 1
ATOM 2780 C CA . THR D 1 11 ? 182.839 27.892 74.974 1.00 46.49 1617 THR D CA 1
ATOM 2781 C C . THR D 1 11 ? 184.006 28.487 75.758 1.00 44.69 1617 THR D C 1
ATOM 2782 O O . THR D 1 11 ? 185.120 27.964 75.728 1.00 42.94 1617 THR D O 1
ATOM 2786 N N . SER D 1 12 ? 183.739 29.583 76.460 1.00 38.27 1618 SER D N 1
ATOM 2787 C CA . SER D 1 12 ? 184.749 30.244 77.277 1.00 34.53 1618 SER D CA 1
ATOM 2788 C C . SER D 1 12 ? 184.244 30.431 78.703 1.00 49.80 1618 SER D C 1
ATOM 2789 O O . SER D 1 12 ? 183.236 31.101 78.934 1.00 49.19 1618 SER D O 1
ATOM 2792 N N . VAL D 1 13 ? 184.950 29.832 79.657 1.00 50.45 1619 VAL D N 1
ATOM 2793 C CA . VAL D 1 13 ? 184.583 29.928 81.064 1.00 42.95 1619 VAL D CA 1
ATOM 2794 C C . VAL D 1 13 ? 185.698 30.563 81.896 1.00 45.33 1619 VAL D C 1
ATOM 2795 O O . VAL D 1 13 ? 186.827 30.072 81.925 1.00 54.57 1619 VAL D O 1
ATOM 2799 N N . THR D 1 14 ? 185.384 31.673 82.556 1.00 40.58 1620 THR D N 1
ATOM 2800 C CA . THR D 1 14 ? 186.379 32.364 83.369 1.00 43.98 1620 THR D CA 1
ATOM 2801 C C . THR D 1 14 ? 185.894 32.565 84.800 1.00 50.12 1620 THR D C 1
ATOM 2802 O O . THR D 1 14 ? 184.795 33.066 85.027 1.00 48.27 1620 THR D O 1
ATOM 2806 N N . VAL D 1 15 ? 186.724 32.181 85.764 1.00 59.43 1621 VAL D N 1
ATOM 2807 C CA . VAL D 1 15 ? 186.389 32.350 87.173 1.00 42.60 1621 VAL D CA 1
ATOM 2808 C C . VAL D 1 15 ? 187.209 33.472 87.795 1.00 39.87 1621 VAL D C 1
ATOM 2809 O O . VAL D 1 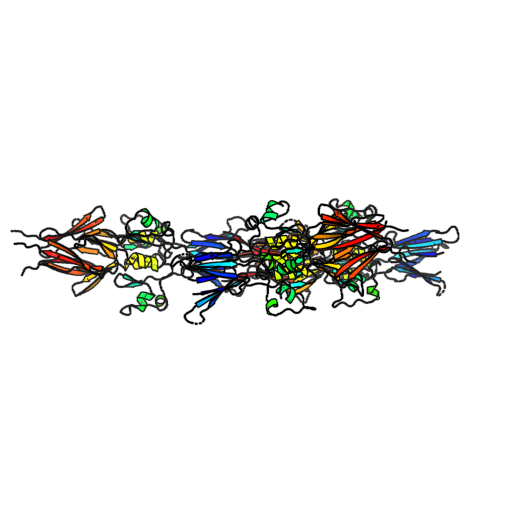15 ? 188.438 33.414 87.817 1.00 56.15 1621 VAL D O 1
ATOM 2813 N N . GLU D 1 16 ? 186.527 34.494 88.302 1.00 40.07 1622 GLU D N 1
ATOM 2814 C CA . GLU D 1 16 ? 187.212 35.623 88.923 1.00 51.72 1622 GLU D CA 1
ATOM 2815 C C . GLU D 1 16 ? 186.675 35.872 90.326 1.00 66.10 1622 GLU D C 1
ATOM 2816 O O . GLU D 1 16 ? 185.662 35.300 90.713 1.00 64.02 1622 GLU D O 1
ATOM 2822 N N . SER D 1 17 ? 187.361 36.715 91.090 1.00 73.40 1623 SER D N 1
ATOM 2823 C CA . SER D 1 17 ? 186.942 37.011 92.456 1.00 63.69 1623 SER D CA 1
ATOM 2824 C C . SER D 1 17 ? 186.904 38.512 92.726 1.00 56.33 1623 SER D C 1
ATOM 2825 O O . SER D 1 17 ? 187.586 39.008 93.622 1.00 58.61 1623 SER D O 1
ATOM 2828 N N . LYS D 1 18 ? 186.103 39.230 91.945 1.00 55.08 1624 LYS D N 1
ATOM 2829 C CA . LYS D 1 18 ? 185.998 40.678 92.083 1.00 53.21 1624 LYS D CA 1
ATOM 2830 N N . ASN D 1 20 ? 187.457 42.235 95.438 1.00 82.00 1626 ASN D N 1
ATOM 2831 C CA . ASN D 1 20 ? 186.665 41.999 96.638 1.00 53.83 1626 ASN D CA 1
ATOM 2832 C C . ASN D 1 20 ? 187.030 40.689 97.322 1.00 44.99 1626 ASN D C 1
ATOM 2833 O O . ASN D 1 20 ? 187.945 39.989 96.896 1.00 47.72 1626 ASN D O 1
ATOM 2838 N N . GLY D 1 21 ? 186.310 40.363 98.388 1.00 53.25 1627 GLY D N 1
ATOM 2839 C CA . GLY D 1 21 ? 186.551 39.135 99.124 1.00 71.58 1627 GLY D CA 1
ATOM 2840 C C . GLY D 1 21 ? 185.383 38.170 99.152 1.00 62.76 1627 GLY D C 1
ATOM 2841 O O . GLY D 1 21 ? 184.227 38.594 99.204 1.00 60.90 1627 GLY D O 1
ATOM 2842 N N . LYS D 1 22 ? 185.696 36.876 99.079 1.00 58.90 1628 LYS D N 1
ATOM 2843 C CA . LYS D 1 22 ? 184.733 35.788 99.279 1.00 63.40 1628 LYS D CA 1
ATOM 2844 C C . LYS D 1 22 ? 183.707 35.632 98.154 1.00 68.43 1628 LYS D C 1
ATOM 2845 O O . LYS D 1 22 ? 182.983 34.638 98.110 1.00 70.62 1628 LYS D O 1
ATOM 2847 N N . ARG D 1 23 ? 183.641 36.603 97.250 1.00 81.43 1629 ARG D N 1
ATOM 2848 C CA . ARG D 1 23 ? 182.705 36.518 96.135 1.00 76.96 1629 ARG D CA 1
ATOM 2849 C C . ARG D 1 23 ? 183.411 36.139 94.835 1.00 62.81 1629 ARG D C 1
ATOM 2850 O O . ARG D 1 23 ? 184.041 36.975 94.187 1.00 54.01 1629 ARG D O 1
ATOM 2853 N N . THR D 1 24 ? 183.296 34.868 94.466 1.00 62.70 1630 THR D N 1
ATOM 2854 C CA . THR D 1 24 ? 183.911 34.354 93.248 1.00 57.42 1630 THR D CA 1
ATOM 2855 C C . THR D 1 24 ? 182.870 34.095 92.163 1.00 50.04 1630 THR D C 1
ATOM 2856 O O . THR D 1 24 ? 182.113 33.127 92.236 1.00 42.64 1630 THR D O 1
ATOM 2860 N N . GLU D 1 25 ? 182.843 34.958 91.153 1.00 58.12 1631 GLU D N 1
ATOM 2861 C CA . GLU D 1 25 ? 181.886 34.833 90.061 1.00 49.77 1631 GLU D CA 1
ATOM 2862 C C . GLU D 1 25 ? 182.453 34.016 88.903 1.00 39.93 1631 GLU D C 1
ATOM 2863 O O . GLU D 1 25 ? 183.626 34.153 88.540 1.00 49.46 1631 GLU D O 1
ATOM 2865 N N . VAL D 1 26 ? 181.606 33.162 88.335 1.00 32.33 1632 VAL D N 1
ATOM 2866 C CA . VAL D 1 26 ? 181.980 32.337 87.193 1.00 44.42 1632 VAL D CA 1
ATOM 2867 C C . VAL D 1 26 ? 181.223 32.776 85.943 1.00 51.36 1632 VAL D C 1
ATOM 2868 O O . VAL D 1 26 ? 180.022 32.539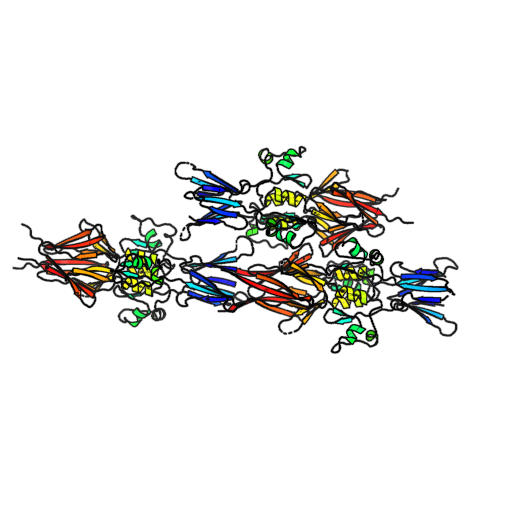 85.817 1.00 58.24 1632 VAL D O 1
ATOM 2872 N N . LYS D 1 27 ? 181.935 33.419 85.024 1.00 40.79 1633 LYS D N 1
ATOM 2873 C CA . LYS D 1 27 ? 181.342 33.906 83.783 1.00 40.47 1633 LYS D CA 1
ATOM 2874 C C . LYS D 1 27 ? 181.483 32.888 82.656 1.00 39.57 1633 LYS D C 1
ATOM 2875 O O . LYS D 1 27 ? 182.593 32.487 82.299 1.00 51.68 1633 LYS D O 1
ATOM 2880 N N . ILE D 1 28 ? 180.347 32.469 82.106 1.00 42.27 1634 ILE D N 1
ATOM 2881 C CA . ILE D 1 28 ? 180.324 31.511 81.007 1.00 47.89 1634 ILE D CA 1
ATOM 2882 C C . ILE D 1 28 ? 179.755 32.146 79.742 1.00 55.14 1634 ILE D C 1
ATOM 2883 O O . ILE D 1 28 ? 178.570 32.474 79.683 1.00 62.92 1634 ILE D O 1
ATOM 2888 N N . GLY D 1 29 ? 180.600 32.313 78.730 1.00 52.30 1635 GLY D N 1
ATOM 2889 C CA . GLY D 1 29 ? 180.181 32.937 77.487 1.00 56.69 1635 GLY D CA 1
ATOM 2890 C C . GLY D 1 29 ? 180.540 32.116 76.265 1.00 60.22 1635 GLY D C 1
ATOM 2891 O O . GLY D 1 29 ? 181.346 31.192 76.345 1.00 51.73 1635 GLY D O 1
ATOM 2892 N N . ALA D 1 30 ? 179.933 32.449 75.130 1.00 58.75 1636 ALA D N 1
ATOM 2893 C CA . ALA D 1 30 ? 180.216 31.753 73.879 1.00 41.69 1636 ALA D CA 1
ATOM 2894 C C . ALA D 1 30 ? 180.994 32.640 72.912 1.00 44.01 1636 ALA D C 1
ATOM 2895 O O . ALA D 1 30 ? 180.493 33.670 72.461 1.00 50.61 1636 ALA D O 1
ATOM 2897 N N . LYS D 1 31 ? 182.221 32.234 72.599 1.00 42.65 1637 LYS D N 1
ATOM 2898 C CA . LYS D 1 31 ? 183.065 32.981 71.674 1.00 46.23 1637 LYS D CA 1
ATOM 2899 C C . LYS D 1 31 ? 182.576 32.847 70.234 1.00 51.32 1637 LYS D C 1
ATOM 2900 O O . LYS D 1 31 ? 182.557 31.749 69.676 1.00 54.89 1637 LYS D O 1
ATOM 2902 N N . THR D 1 32 ? 182.180 33.966 69.636 1.00 43.94 1638 THR D N 1
ATOM 2903 C CA . THR D 1 32 ? 181.658 33.962 68.273 1.00 44.21 1638 THR D CA 1
ATOM 2904 C C . THR D 1 32 ? 182.631 34.608 67.289 1.00 48.94 1638 THR D C 1
ATOM 2905 O O . THR D 1 32 ? 183.343 35.552 67.634 1.00 49.15 1638 THR D O 1
ATOM 2909 N N . SER D 1 33 ? 182.656 34.094 66.063 1.00 35.84 1639 SER D N 1
ATOM 2910 C CA . SER D 1 33 ? 183.508 34.644 65.013 1.00 46.10 1639 SER D CA 1
ATOM 2911 C C . SER D 1 33 ? 182.676 35.360 63.953 1.00 49.51 1639 SER D C 1
ATOM 2912 O O . SER D 1 33 ? 181.519 35.010 63.722 1.00 51.35 1639 SER D O 1
ATOM 2915 N N . VAL D 1 34 ? 183.268 36.364 63.312 1.00 52.95 1640 VAL D N 1
ATOM 2916 C CA . VAL D 1 34 ? 182.568 37.127 62.285 1.00 53.31 1640 VAL D CA 1
ATOM 2917 C C . VAL D 1 34 ? 182.888 36.601 60.883 1.00 34.55 1640 VAL D C 1
ATOM 2918 O O . VAL D 1 34 ? 184.025 36.231 60.589 1.00 30.70 1640 VAL D O 1
ATOM 2922 N N . ILE D 1 35 ? 181.869 36.551 60.029 1.00 41.82 1641 ILE D N 1
ATOM 2923 C CA . ILE D 1 35 ? 182.033 36.109 58.648 1.00 39.88 1641 ILE D CA 1
ATOM 2924 C C . ILE D 1 35 ? 182.015 37.276 57.665 1.00 43.83 1641 ILE D C 1
ATOM 2925 O O . ILE D 1 35 ? 181.066 38.060 57.641 1.00 46.98 1641 ILE D O 1
ATOM 2930 N N . LYS D 1 36 ? 183.064 37.389 56.857 1.00 40.51 1642 LYS D N 1
ATOM 2931 C CA . LYS D 1 36 ? 183.134 38.443 55.848 1.00 42.62 1642 LYS D CA 1
ATOM 2932 C C . LYS D 1 36 ? 182.917 37.865 54.456 1.00 60.43 1642 LYS D C 1
ATOM 2933 O O . LYS D 1 36 ? 182.711 36.663 54.306 1.00 62.21 1642 LYS D O 1
ATOM 2939 N N . ASP D 1 37 ? 182.937 38.725 53.443 1.00 57.17 1643 ASP D N 1
ATOM 2940 C CA . ASP D 1 37 ? 182.726 38.280 52.069 1.00 46.39 1643 ASP D CA 1
ATOM 2941 C C . ASP D 1 37 ? 183.319 39.234 51.036 1.00 61.97 1643 ASP D C 1
ATOM 2942 O O . ASP D 1 37 ? 183.481 40.428 51.291 1.00 65.62 1643 ASP D O 1
ATOM 2947 N N . HIS D 1 38 ? 183.650 38.687 49.872 1.00 52.95 1644 HIS D N 1
ATOM 2948 C CA . HIS D 1 38 ? 184.187 39.477 48.771 1.00 58.33 1644 HIS D CA 1
ATOM 2949 C C . HIS D 1 38 ? 183.872 38.825 47.430 1.00 78.25 1644 HIS D C 1
ATOM 2950 O O . HIS D 1 38 ? 184.045 37.616 47.263 1.00 82.67 1644 HIS D O 1
ATOM 2957 N N . ASN D 1 39 ? 183.399 39.637 46.487 1.00 68.00 1645 ASN D N 1
ATOM 2958 C CA . ASN D 1 39 ? 183.043 39.174 45.149 1.00 47.04 1645 ASN D CA 1
ATOM 2959 C C . ASN D 1 39 ? 182.051 38.015 45.175 1.00 49.30 1645 ASN D C 1
ATOM 2960 O O . ASN D 1 39 ? 182.120 37.103 44.351 1.00 46.65 1645 ASN D O 1
ATOM 2965 N N . GLY D 1 40 ? 181.133 38.059 46.134 1.00 62.83 1646 GLY D N 1
ATOM 2966 C CA . GLY D 1 40 ? 180.104 37.045 46.260 1.00 61.22 1646 GLY D CA 1
ATOM 2967 C C . GLY D 1 40 ? 180.568 35.767 46.933 1.00 62.43 1646 GLY D C 1
ATOM 2968 O O . GLY D 1 40 ? 179.786 34.830 47.095 1.00 53.32 1646 GLY D O 1
ATOM 2969 N N . LYS D 1 41 ? 181.836 35.721 47.329 1.00 60.98 1647 LYS D N 1
ATOM 2970 C CA . LYS D 1 41 ? 182.370 34.538 47.994 1.00 52.77 1647 LYS D CA 1
ATOM 2971 C C . LYS D 1 41 ? 182.673 34.813 49.464 1.00 48.30 1647 LYS D C 1
ATOM 2972 O O . LYS D 1 41 ? 183.336 35.796 49.799 1.00 52.22 1647 LYS D O 1
ATOM 2978 N N . LEU D 1 42 ? 182.176 33.940 50.334 1.00 51.32 1648 LEU D N 1
ATOM 2979 C CA . LEU D 1 42 ? 182.348 34.097 51.774 1.00 41.92 1648 LEU D CA 1
ATOM 2980 C C . LEU D 1 42 ? 183.765 33.766 52.230 1.00 53.83 1648 LEU D C 1
ATOM 2981 O O . LEU D 1 42 ? 184.328 32.739 51.851 1.00 58.00 1648 LEU D O 1
ATOM 2986 N N . PHE D 1 43 ? 184.327 34.643 53.054 1.00 48.35 1649 PHE D N 1
ATOM 2987 C CA . PHE D 1 43 ? 185.659 34.446 53.611 1.00 47.12 1649 PHE D CA 1
ATOM 2988 C C . PHE D 1 43 ? 185.687 34.658 55.122 1.00 39.76 1649 PHE D C 1
ATOM 2989 O O . PHE D 1 43 ? 184.865 35.390 55.684 1.00 38.14 1649 PHE D O 1
ATOM 2997 N N . THR D 1 44 ? 186.652 34.010 55.768 1.00 35.91 1650 THR D N 1
ATOM 2998 C CA . THR D 1 44 ? 186.911 34.206 57.187 1.00 32.59 1650 THR D CA 1
ATOM 2999 C C . THR D 1 44 ? 187.682 35.504 57.389 1.00 33.48 1650 THR D C 1
ATOM 3000 O O . THR D 1 44 ? 187.978 36.211 56.428 1.00 42.31 1650 THR D O 1
ATOM 3004 N N . GLY D 1 45 ? 188.005 35.817 58.639 1.00 39.71 1651 GLY D N 1
ATOM 3005 C CA . GLY D 1 45 ? 188.756 37.021 58.941 1.00 48.95 1651 GLY D CA 1
ATOM 3006 C C . GLY D 1 45 ? 190.174 36.980 58.403 1.00 52.74 1651 GLY D C 1
ATOM 3007 O O . GLY D 1 45 ? 190.602 37.895 57.697 1.00 57.10 1651 GLY D O 1
ATOM 3008 N N . LYS D 1 46 ? 190.899 35.912 58.724 1.00 48.02 1652 LYS D N 1
ATOM 3009 C CA . LYS D 1 46 ? 192.287 35.766 58.297 1.00 45.73 1652 LYS D CA 1
ATOM 3010 C C . LYS D 1 46 ? 192.408 35.736 56.777 1.00 57.40 1652 LYS D C 1
ATOM 3011 O O . LYS D 1 46 ? 193.284 36.383 56.200 1.00 53.65 1652 LYS D O 1
ATOM 3017 N N . GLU D 1 47 ? 191.511 34.991 56.138 1.00 59.11 1653 GLU D N 1
ATOM 3018 C CA . GLU D 1 47 ? 191.508 34.857 54.686 1.00 50.34 1653 GLU D CA 1
ATOM 3019 C C . GLU D 1 47 ? 191.280 36.202 54.008 1.00 50.02 1653 GLU D C 1
ATOM 3020 O O . GLU D 1 47 ? 192.025 36.585 53.108 1.00 62.60 1653 GLU D O 1
ATOM 3022 N N . LEU D 1 48 ? 190.252 36.918 54.452 1.00 42.30 1654 LEU D N 1
ATOM 3023 C CA . LEU D 1 48 ? 189.913 38.213 53.873 1.00 49.02 1654 LEU D CA 1
ATOM 3024 C C . LEU D 1 48 ? 191.019 39.235 54.114 1.00 51.84 1654 LEU D C 1
ATOM 3025 O O . LEU D 1 48 ? 191.309 40.063 53.250 1.00 69.20 1654 LEU D O 1
ATOM 3028 N N . LYS D 1 49 ? 191.636 39.173 55.290 1.00 49.10 1655 LYS D N 1
ATOM 3029 C CA . LYS D 1 49 ? 192.686 40.121 55.649 1.00 65.22 1655 LYS D CA 1
ATOM 3030 C C . LYS D 1 49 ? 193.974 39.885 54.869 1.00 63.27 1655 LYS D C 1
ATOM 3031 O O . LYS D 1 49 ? 194.659 40.836 54.492 1.00 63.30 1655 LYS D O 1
ATOM 3034 N N . ASP D 1 50 ? 194.303 38.621 54.628 1.00 66.76 1656 ASP D N 1
ATOM 3035 C CA . ASP D 1 50 ? 195.570 38.287 53.987 1.00 68.83 1656 ASP D CA 1
ATOM 3036 C C . ASP D 1 50 ? 195.466 38.325 52.464 1.00 58.55 1656 ASP D C 1
ATOM 3037 O O . ASP D 1 50 ? 196.418 38.704 51.782 1.00 73.84 1656 ASP D O 1
ATOM 3040 N N . ALA D 1 51 ? 194.311 37.936 51.934 1.00 53.48 1657 ALA D N 1
ATOM 3041 C CA . ALA D 1 51 ? 194.139 37.822 50.490 1.00 65.98 1657 ALA D CA 1
ATOM 3042 C C . ALA D 1 51 ? 193.754 39.136 49.812 1.00 69.02 1657 ALA D C 1
ATOM 3043 O O . ALA D 1 51 ? 194.223 39.424 48.710 1.00 81.96 1657 ALA D O 1
ATOM 3045 N N . ASN D 1 52 ? 192.910 39.935 50.456 1.00 57.98 1658 ASN D N 1
ATOM 3046 C CA . ASN D 1 52 ? 192.432 41.160 49.821 1.00 64.85 1658 ASN D CA 1
ATOM 3047 C C . ASN D 1 52 ? 193.008 42.440 50.419 1.00 69.38 1658 ASN D C 1
ATOM 3048 O O . ASN D 1 52 ? 193.073 42.607 51.636 1.00 93.42 1658 ASN D O 1
ATOM 3053 N N . ASN D 1 53 ? 193.426 43.338 49.534 1.00 66.16 1659 ASN D N 1
ATOM 3054 C CA . ASN D 1 53 ? 194.020 44.607 49.923 1.00 85.21 1659 ASN D CA 1
ATOM 3055 C C . ASN D 1 53 ? 193.225 45.791 49.379 1.00 90.87 1659 ASN D C 1
ATOM 3056 O O . ASN D 1 53 ? 193.163 46.850 50.004 1.00 99.15 1659 ASN D O 1
ATOM 3061 N N . ASN D 1 54 ? 192.618 45.603 48.209 1.00 70.29 1660 ASN D N 1
ATOM 3062 C CA . ASN D 1 54 ? 191.982 46.703 47.493 1.00 68.82 1660 ASN D CA 1
ATOM 3063 C C . ASN D 1 54 ? 190.597 47.055 48.024 1.00 66.39 1660 ASN D C 1
ATOM 3064 O O . ASN D 1 54 ? 189.746 46.184 48.205 1.00 61.39 1660 ASN D O 1
ATOM 3069 N N . GLY D 1 55 ? 190.382 48.345 48.271 1.00 67.98 1661 GLY D N 1
ATOM 3070 C CA . GLY D 1 55 ? 189.075 48.871 48.629 1.00 71.16 1661 GLY D CA 1
ATOM 3071 C C . GLY D 1 55 ? 188.450 48.357 49.914 1.00 77.58 1661 GLY D C 1
ATOM 3072 O O . GLY D 1 55 ? 187.309 48.701 50.223 1.00 59.16 1661 GLY D O 1
ATOM 3073 N N . VAL D 1 56 ? 189.183 47.544 50.667 1.00 84.03 1662 VAL D N 1
ATOM 3074 C CA . VAL D 1 56 ? 188.627 46.935 51.871 1.00 75.44 1662 VAL D CA 1
ATOM 3075 C C . VAL D 1 56 ? 189.392 47.331 53.136 1.00 90.94 1662 VAL D C 1
ATOM 3076 O O . VAL D 1 56 ? 190.623 47.347 53.155 1.00 93.31 1662 VAL D O 1
ATOM 3080 N N . THR D 1 57 ? 188.649 47.670 54.187 1.00 96.63 1663 THR D N 1
ATOM 3081 C CA . THR D 1 57 ? 189.241 48.024 55.472 1.00 103.61 1663 THR D CA 1
ATOM 3082 C C . THR D 1 57 ? 188.778 47.075 56.577 1.00 95.73 1663 THR D C 1
ATOM 3083 O O . THR D 1 57 ? 187.652 47.181 57.063 1.00 95.82 1663 THR D O 1
ATOM 3087 N N . VAL D 1 58 ? 189.648 46.150 56.969 1.00 90.50 1664 VAL D N 1
ATOM 3088 C CA . VAL D 1 58 ? 189.330 45.197 58.028 1.00 89.69 1664 VAL D CA 1
ATOM 3089 C C . VAL D 1 58 ? 190.142 45.508 59.285 1.00 100.71 1664 VAL D C 1
ATOM 3090 O O . VAL D 1 58 ? 191.349 45.739 59.210 1.00 85.12 1664 VAL D O 1
ATOM 3094 N N . THR D 1 59 ? 189.474 45.512 60.435 1.00 106.76 1665 THR D N 1
ATOM 3095 C CA . THR D 1 59 ? 190.125 45.834 61.702 1.00 89.77 1665 THR D CA 1
ATOM 3096 C C . THR D 1 59 ? 191.122 44.766 62.149 1.00 72.66 1665 THR D C 1
ATOM 3097 O O . THR D 1 59 ? 191.110 43.638 61.654 1.00 72.81 1665 THR D O 1
ATOM 3101 N N . GLU D 1 60 ? 191.980 45.139 63.094 1.00 67.37 1666 GLU D N 1
ATOM 3102 C CA . GLU D 1 60 ? 193.028 44.257 63.602 1.00 79.23 1666 GLU D CA 1
ATOM 3103 C C . GLU D 1 60 ? 192.488 43.090 64.426 1.00 72.04 1666 GLU D C 1
ATOM 3104 O O . GLU D 1 60 ? 193.035 41.988 64.385 1.00 74.07 1666 GLU D O 1
ATOM 3106 N N . THR D 1 61 ? 191.419 43.338 65.176 1.00 70.77 1667 THR D N 1
ATOM 3107 C CA . THR D 1 61 ? 190.814 42.305 66.011 1.00 70.50 1667 THR D CA 1
ATOM 3108 C C . THR D 1 61 ? 190.192 41.207 65.156 1.00 74.28 1667 THR D C 1
ATOM 3109 O O . THR D 1 61 ? 190.227 40.030 65.514 1.00 66.41 1667 THR D O 1
ATOM 3113 N N . ASP D 1 62 ? 189.625 41.605 64.023 1.00 80.70 1668 ASP D N 1
ATOM 3114 C CA . ASP D 1 62 ? 189.042 40.662 63.077 1.00 71.76 1668 ASP D CA 1
ATOM 3115 C C . ASP D 1 62 ? 190.134 40.001 62.241 1.00 71.10 1668 ASP D C 1
ATOM 3116 O O . ASP D 1 62 ? 189.925 38.941 61.653 1.00 71.00 1668 ASP D O 1
ATOM 3121 N N . GLY D 1 63 ? 191.297 40.642 62.193 1.00 60.02 1669 GLY D N 1
ATOM 3122 C CA . GLY D 1 63 ? 192.426 40.138 61.432 1.00 57.39 1669 GLY D CA 1
ATOM 3123 C C . GLY D 1 63 ? 192.996 38.834 61.957 1.00 64.28 1669 GLY D C 1
ATOM 3124 O O . GLY D 1 63 ? 193.517 38.025 61.190 1.00 54.53 1669 GLY D O 1
ATOM 3125 N N . LYS D 1 64 ? 192.897 38.628 63.266 1.00 78.69 1670 LYS D N 1
ATOM 3126 C CA . LYS D 1 64 ? 193.410 37.412 63.887 1.00 59.74 1670 LYS D CA 1
ATOM 3127 C C . LYS D 1 64 ? 192.346 36.320 63.921 1.00 57.34 1670 LYS D C 1
ATOM 3128 O O . LYS D 1 64 ? 192.627 35.177 64.280 1.00 56.46 1670 LYS D O 1
ATOM 3130 N N . ASP D 1 65 ? 191.124 36.682 63.543 1.00 54.34 1671 ASP D N 1
ATOM 3131 C CA . ASP D 1 65 ? 190.007 35.745 63.533 1.00 52.71 1671 ASP D CA 1
ATOM 3132 C C . ASP D 1 65 ? 190.196 34.705 62.433 1.00 50.07 1671 ASP D C 1
ATOM 3133 O O . ASP D 1 65 ? 190.290 35.047 61.254 1.00 74.37 1671 ASP D O 1
ATOM 3138 N N . GLU D 1 66 ? 190.252 33.436 62.824 1.00 49.69 1672 GLU D N 1
ATOM 3139 C CA . GLU D 1 66 ? 190.433 32.350 61.868 1.00 56.37 1672 GLU D CA 1
ATOM 3140 C C . GLU D 1 66 ? 189.122 31.615 61.611 1.00 53.73 1672 GLU D C 1
ATOM 3141 O O . GLU D 1 66 ? 189.098 30.590 60.930 1.00 50.59 1672 GLU D O 1
ATOM 3147 N N . GLY D 1 67 ? 188.034 32.145 62.160 1.00 59.46 1673 GLY D N 1
ATOM 3148 C CA . GLY D 1 67 ? 186.716 31.581 61.938 1.00 64.06 1673 GLY D CA 1
ATOM 3149 C C . GLY D 1 67 ? 186.536 30.216 62.572 1.00 75.83 1673 GLY D C 1
ATOM 3150 O O . GLY D 1 67 ? 185.911 29.329 61.990 1.00 75.67 1673 GLY D O 1
ATOM 3151 N N . ASN D 1 68 ? 187.090 30.044 63.767 1.00 65.34 1674 ASN D N 1
ATOM 3152 C CA . ASN D 1 68 ? 186.974 28.782 64.487 1.00 53.66 1674 ASN D CA 1
ATOM 3153 C C . ASN D 1 68 ? 185.864 28.825 65.531 1.00 45.94 1674 ASN D C 1
ATOM 3154 O O . ASN D 1 68 ? 185.475 27.794 66.082 1.00 37.22 1674 ASN D O 1
ATOM 3159 N N . GLY D 1 69 ? 185.357 30.024 65.796 1.00 42.54 1675 GLY D N 1
ATOM 3160 C CA . GLY D 1 69 ? 184.300 30.205 66.772 1.00 46.92 1675 GLY D CA 1
ATOM 3161 C C . GLY D 1 69 ? 182.923 30.014 66.171 1.00 35.51 1675 GLY D C 1
ATOM 3162 O O . GLY D 1 69 ? 182.788 29.764 64.973 1.00 35.74 1675 GLY D O 1
ATOM 3163 N N . LEU D 1 70 ? 181.898 30.133 67.007 1.00 41.40 1676 LEU D N 1
ATOM 3164 C CA . LEU D 1 70 ? 180.520 29.961 66.562 1.00 39.53 1676 LEU D CA 1
ATOM 3165 C C . LEU D 1 70 ? 180.031 31.196 65.811 1.00 48.08 1676 LEU D C 1
ATOM 3166 O O . LEU D 1 70 ? 180.747 32.191 65.703 1.00 51.56 1676 LEU D O 1
ATOM 3171 N N . VAL D 1 71 ? 178.811 31.125 65.288 1.00 32.73 1677 VAL D N 1
ATOM 3172 C CA . VAL D 1 71 ? 178.239 32.236 64.533 1.00 22.39 1677 VAL D CA 1
ATOM 3173 C C . VAL D 1 71 ? 176.792 32.508 64.927 1.00 22.56 1677 VAL D C 1
ATOM 3174 O O . VAL D 1 71 ? 176.047 31.590 65.272 1.00 29.06 1677 VAL D O 1
ATOM 3178 N N . THR D 1 72 ? 176.399 33.777 64.873 1.00 26.05 1678 THR D N 1
ATOM 3179 C CA . THR D 1 72 ? 175.029 34.167 65.182 1.00 28.40 1678 THR D CA 1
ATOM 3180 C C . THR D 1 72 ? 174.157 34.087 63.933 1.00 37.58 1678 THR D C 1
ATOM 3181 O O . THR D 1 72 ? 174.657 33.854 62.833 1.00 40.87 1678 THR D O 1
ATOM 3185 N N . ALA D 1 73 ? 172.854 34.280 64.106 1.00 34.60 1679 ALA D N 1
ATOM 3186 C CA . ALA D 1 73 ? 171.923 34.228 62.985 1.00 24.61 1679 ALA D CA 1
ATOM 3187 C C . ALA D 1 73 ? 172.103 35.408 62.038 1.00 32.82 1679 ALA D C 1
ATOM 3188 O O . ALA D 1 73 ? 172.137 35.232 60.823 1.00 51.87 1679 ALA D O 1
ATOM 3190 N N . LYS D 1 74 ? 172.222 36.605 62.602 1.00 26.74 1680 LYS D N 1
ATOM 3191 C CA . LYS D 1 74 ? 172.340 37.822 61.804 1.00 27.90 1680 LYS D CA 1
ATOM 3192 C C . LYS D 1 74 ? 173.589 37.812 60.927 1.00 45.38 1680 LYS D C 1
ATOM 3193 O O . LYS D 1 74 ? 173.550 38.236 59.770 1.00 69.08 1680 LYS D O 1
ATOM 3199 N N . ALA D 1 75 ? 174.692 37.317 61.482 1.00 35.72 1681 ALA D N 1
ATOM 3200 C CA . ALA D 1 75 ? 175.954 37.247 60.753 1.00 38.47 1681 ALA D CA 1
ATOM 3201 C C . ALA D 1 75 ? 175.839 36.326 59.542 1.00 45.17 1681 ALA D C 1
ATOM 3202 O O . ALA D 1 75 ? 176.230 36.693 58.433 1.00 54.67 1681 ALA D O 1
ATOM 3204 N N . VAL D 1 76 ? 175.293 35.135 59.764 1.00 39.98 1682 VAL D N 1
ATOM 3205 C CA . VAL D 1 76 ? 175.098 34.160 58.696 1.00 40.54 1682 VAL D CA 1
ATOM 3206 C C . VAL D 1 76 ? 174.152 34.701 57.628 1.00 38.67 1682 VAL D C 1
ATOM 3207 O O . VAL D 1 76 ? 174.435 34.610 56.432 1.00 37.28 1682 VAL D O 1
ATOM 3211 N N . ILE D 1 77 ? 173.033 35.265 58.071 1.00 36.65 1683 ILE D N 1
ATOM 3212 C CA . ILE D 1 77 ? 172.040 35.833 57.166 1.00 35.76 1683 ILE D CA 1
ATOM 3213 C C . ILE D 1 77 ? 172.639 36.916 56.277 1.00 43.52 1683 ILE D C 1
ATOM 3214 O O . ILE D 1 77 ? 172.488 36.876 55.057 1.00 59.76 1683 ILE D O 1
ATOM 3219 N N . ASP D 1 78 ? 173.330 37.874 56.887 1.00 37.47 1684 ASP D N 1
ATOM 3220 C CA . ASP D 1 78 ? 173.938 38.961 56.128 1.00 50.00 1684 ASP D CA 1
ATOM 3221 C C . ASP D 1 78 ? 175.038 38.447 55.201 1.00 43.06 1684 ASP D C 1
ATOM 3222 O O . ASP D 1 78 ? 175.206 38.944 54.083 1.00 48.35 1684 ASP D O 1
ATOM 3227 N N . ALA D 1 79 ? 175.757 37.423 55.653 1.00 42.78 1685 ALA D N 1
ATOM 3228 C CA . ALA D 1 79 ? 176.846 36.856 54.867 1.00 46.11 1685 ALA D CA 1
ATOM 3229 C C . ALA D 1 79 ? 176.313 36.192 53.604 1.00 56.55 1685 ALA D C 1
ATOM 3230 O O . ALA D 1 79 ? 176.825 36.424 52.510 1.00 63.90 1685 ALA D O 1
ATOM 3232 N N . VAL D 1 80 ? 175.273 35.379 53.758 1.00 50.18 1686 VAL D N 1
ATOM 3233 C CA . VAL D 1 80 ? 174.672 34.695 52.620 1.00 50.25 1686 VAL D CA 1
ATOM 3234 C C . VAL D 1 80 ? 174.011 35.711 51.694 1.00 47.50 1686 VAL D C 1
ATOM 3235 O O . VAL D 1 80 ? 174.134 35.625 50.472 1.00 47.39 1686 VAL D O 1
ATOM 3239 N N . ASN D 1 81 ? 173.319 36.681 52.285 1.00 47.74 1687 ASN D N 1
ATOM 3240 C CA . ASN D 1 81 ? 172.637 37.715 51.514 1.00 45.94 1687 ASN D CA 1
ATOM 3241 C C . ASN D 1 81 ? 173.603 38.648 50.787 1.00 48.19 1687 ASN D C 1
ATOM 3242 O O . ASN D 1 81 ? 173.198 39.393 49.895 1.00 57.80 1687 ASN D O 1
ATOM 3247 N N . LYS D 1 82 ? 174.876 38.611 51.170 1.00 46.43 1688 LYS D N 1
ATOM 3248 C CA . LYS D 1 82 ? 175.894 39.377 50.456 1.00 46.21 1688 LYS D CA 1
ATOM 3249 C C . LYS D 1 82 ? 176.814 38.470 49.639 1.00 49.32 1688 LYS D C 1
ATOM 3250 O O . LYS D 1 82 ? 177.854 38.909 49.148 1.00 51.37 1688 LYS D O 1
ATOM 3256 N N . ALA D 1 83 ? 176.426 37.206 49.494 1.00 46.50 1689 ALA D N 1
ATOM 3257 C CA . ALA D 1 83 ? 177.227 36.236 48.751 1.00 50.06 1689 ALA D CA 1
ATOM 3258 C C . ALA D 1 83 ? 176.500 35.719 47.512 1.00 57.77 1689 ALA D C 1
ATOM 3259 O O . ALA D 1 83 ? 175.272 35.636 47.491 1.00 76.27 1689 ALA D O 1
ATOM 3261 N N . GLY D 1 84 ? 177.267 35.370 46.482 1.00 67.57 1690 GLY D N 1
ATOM 3262 C CA . GLY D 1 84 ? 176.698 34.856 45.249 1.00 73.90 1690 GLY D CA 1
ATOM 3263 C C . GLY D 1 84 ? 177.701 34.687 44.121 1.00 65.47 1690 GLY D C 1
ATOM 3264 O O . GLY D 1 84 ? 178.905 34.583 44.354 1.00 68.28 1690 GLY D O 1
ATOM 3265 N N . TRP D 1 85 ? 177.194 34.657 42.892 1.00 49.62 1691 TRP D N 1
ATOM 3266 C CA . TRP D 1 85 ? 178.022 34.425 41.710 1.00 57.60 1691 TRP D CA 1
ATOM 3267 C C . TRP D 1 85 ? 178.102 35.661 40.814 1.00 61.28 1691 TRP D C 1
ATOM 3268 O O . TRP D 1 85 ? 177.134 36.407 40.685 1.00 60.25 1691 TRP D O 1
ATOM 3279 N N . ARG D 1 86 ? 179.264 35.874 40.202 1.00 50.52 1692 ARG D N 1
ATOM 3280 C CA . ARG D 1 86 ? 179.502 37.070 39.396 1.00 51.74 1692 ARG D CA 1
ATOM 3281 C C . ARG D 1 86 ? 179.232 36.849 37.907 1.00 60.11 1692 ARG D C 1
ATOM 3282 O O . ARG D 1 86 ? 179.531 35.788 37.360 1.00 67.42 1692 ARG D O 1
ATOM 3290 N N . VAL D 1 87 ? 178.665 37.866 37.261 1.00 68.42 1693 VAL D N 1
ATOM 3291 C CA . VAL D 1 87 ? 178.348 37.813 35.836 1.00 66.94 1693 VAL D CA 1
ATOM 3292 C C . VAL D 1 87 ? 179.068 38.923 35.069 1.00 70.29 1693 VAL D C 1
ATOM 3293 O O . VAL D 1 87 ? 179.218 40.038 35.572 1.00 83.57 1693 VAL D O 1
ATOM 3297 N N . LYS D 1 88 ? 179.510 38.613 33.853 1.00 58.26 1694 LYS D N 1
ATOM 3298 C CA . LYS D 1 88 ? 180.186 39.592 33.006 1.00 57.49 1694 LYS D CA 1
ATOM 3299 C C . LYS D 1 88 ? 179.230 40.641 32.444 1.00 52.43 1694 LYS D C 1
ATOM 3300 O O . LYS D 1 88 ? 178.318 40.32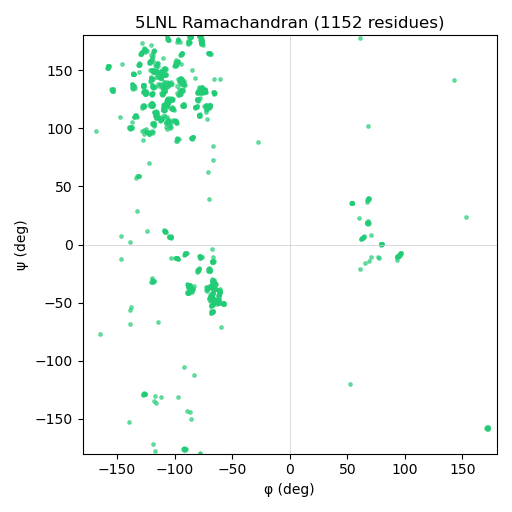4 31.683 1.00 52.48 1694 LYS D O 1
ATOM 3306 N N . THR D 1 89 ? 179.453 41.894 32.824 1.00 53.16 1695 THR D N 1
ATOM 3307 C CA . THR D 1 89 ? 178.665 43.014 32.329 1.00 56.76 1695 THR D CA 1
ATOM 3308 C C . THR D 1 89 ? 179.367 43.676 31.146 1.00 57.43 1695 THR D C 1
ATOM 3309 O O . THR D 1 89 ? 180.563 43.982 31.208 1.00 62.68 1695 THR D O 1
ATOM 3313 N N . THR D 1 90 ? 178.612 43.908 30.076 1.00 56.51 1696 THR D N 1
ATOM 3314 C CA . THR D 1 90 ? 179.154 44.494 28.857 1.00 58.76 1696 THR D CA 1
ATOM 3315 C C . THR D 1 90 ? 178.888 45.994 28.805 1.00 63.48 1696 THR D C 1
ATOM 3316 O O . THR D 1 90 ? 177.849 46.431 28.311 1.00 51.33 1696 THR D O 1
ATOM 3320 N N . GLY D 1 91 ? 179.829 46.777 29.323 1.00 74.25 1697 GLY D N 1
ATOM 3321 C CA . GLY D 1 91 ? 179.711 48.224 29.320 1.00 79.27 1697 GLY D CA 1
ATOM 3322 C C . GLY D 1 91 ? 179.641 48.815 27.925 1.00 63.68 1697 GLY D C 1
ATOM 3323 O O . GLY D 1 91 ? 178.590 49.291 27.495 1.00 65.58 1697 GLY D O 1
ATOM 3324 C CA . ASP D 1 97 ? 183.556 44.879 30.190 1.00 54.08 1703 ASP D CA 1
ATOM 3325 C C . ASP D 1 97 ? 183.994 44.689 31.637 1.00 71.11 1703 ASP D C 1
ATOM 3326 O O . ASP D 1 97 ? 185.173 44.443 31.915 1.00 80.47 1703 ASP D O 1
ATOM 3327 N N . ASP D 1 98 ? 183.039 44.802 32.554 1.00 70.08 1704 ASP D N 1
ATOM 3328 C CA . ASP D 1 98 ? 183.334 44.697 33.978 1.00 73.86 1704 ASP D CA 1
ATOM 3329 C C . ASP D 1 98 ? 182.612 43.484 34.565 1.00 70.69 1704 ASP D C 1
ATOM 3330 O O . ASP D 1 98 ? 181.981 42.722 33.835 1.00 75.45 1704 ASP D O 1
ATOM 3335 N N . PHE D 1 99 ? 182.735 43.280 35.871 1.00 65.00 1705 PHE D N 1
ATOM 3336 C CA . PHE D 1 99 ? 182.018 42.195 36.535 1.00 59.93 1705 PHE D CA 1
ATOM 3337 C C . PHE D 1 99 ? 180.953 42.737 37.487 1.00 59.22 1705 PHE D C 1
ATOM 3338 O O . PHE D 1 99 ? 181.118 43.803 38.082 1.00 62.65 1705 PHE D O 1
ATOM 3346 N N . ALA D 1 100 ? 179.860 41.994 37.627 1.00 54.78 1706 ALA D N 1
ATOM 3347 C CA . ALA D 1 100 ? 178.787 42.368 38.543 1.00 57.30 1706 ALA D CA 1
ATOM 3348 C C . ALA D 1 100 ? 178.435 41.226 39.492 1.00 69.73 1706 ALA D C 1
ATOM 3349 O O . ALA D 1 100 ? 178.240 40.091 39.060 1.00 73.60 1706 ALA D O 1
ATOM 3351 N N . THR D 1 101 ? 178.353 41.528 40.784 1.00 67.39 1707 THR D N 1
ATOM 3352 C CA . THR D 1 101 ? 178.060 40.506 41.782 1.00 59.24 1707 THR D CA 1
ATOM 3353 C C . THR D 1 101 ? 176.563 40.227 41.884 1.00 45.39 1707 THR D C 1
ATOM 3354 O O . THR D 1 101 ? 175.781 41.111 42.232 1.00 62.89 1707 THR D O 1
ATOM 3358 N N . VAL D 1 102 ? 176.168 38.996 41.573 1.00 38.42 1708 VAL D N 1
ATOM 3359 C CA . VAL D 1 102 ? 174.781 38.573 41.744 1.00 54.85 1708 VAL D CA 1
ATOM 3360 C C . VAL D 1 102 ? 174.626 37.759 43.023 1.00 77.14 1708 VAL D C 1
ATOM 3361 O O . VAL D 1 102 ? 175.048 36.604 43.087 1.00 76.50 1708 VAL D O 1
ATOM 3365 N N . ALA D 1 103 ? 174.024 38.367 44.040 1.00 70.88 1709 ALA D N 1
ATOM 3366 C CA . ALA D 1 103 ? 173.839 37.700 45.322 1.00 61.94 1709 ALA D CA 1
ATOM 3367 C C . ALA D 1 103 ? 172.501 36.973 45.374 1.00 61.84 1709 ALA D C 1
ATOM 3368 O O . ALA D 1 103 ? 171.765 36.934 44.388 1.00 56.23 1709 ALA D O 1
ATOM 3370 N N . SER D 1 104 ? 172.193 36.395 46.531 1.00 66.31 1710 SER D N 1
ATOM 3371 C CA . SER D 1 104 ? 170.945 35.665 46.714 1.00 58.96 1710 SER D CA 1
ATOM 3372 C C . SER D 1 104 ? 169.765 36.625 46.823 1.00 56.53 1710 SER D C 1
ATOM 3373 O O . SER D 1 104 ? 169.811 37.595 47.579 1.00 61.91 1710 SER D O 1
ATOM 3376 N N . GLY D 1 105 ? 168.709 36.348 46.065 1.00 48.70 1711 GLY D N 1
ATOM 3377 C CA . GLY D 1 105 ? 167.520 37.180 46.085 1.00 45.64 1711 GLY D CA 1
ATOM 3378 C C . GLY D 1 105 ? 167.527 38.200 44.964 1.00 63.01 1711 GLY D C 1
ATOM 3379 O O . GLY D 1 105 ? 166.538 38.897 44.738 1.00 68.16 1711 GLY D O 1
ATOM 3380 N N . THR D 1 106 ? 168.653 38.287 44.262 1.00 67.23 1712 THR D N 1
ATOM 3381 C CA . THR D 1 106 ? 168.804 39.232 43.161 1.00 68.14 1712 THR D CA 1
ATOM 3382 C C . THR D 1 106 ? 168.090 38.732 41.908 1.00 68.88 1712 THR D C 1
ATOM 3383 O O . THR D 1 106 ? 168.251 37.579 41.507 1.00 56.54 1712 THR D O 1
ATOM 3387 N N . ASN D 1 107 ? 167.302 39.610 41.295 1.00 80.34 1713 ASN D N 1
ATOM 3388 C CA . ASN D 1 107 ? 166.529 39.259 40.109 1.00 71.15 1713 ASN D CA 1
ATOM 3389 C C . ASN D 1 107 ? 167.361 39.271 38.830 1.00 76.85 1713 ASN D C 1
ATOM 3390 O O . ASN D 1 107 ? 167.999 40.271 38.501 1.00 65.81 1713 ASN D O 1
ATOM 3395 N N . VAL D 1 108 ? 167.347 38.151 38.115 1.00 77.48 1714 VAL D N 1
ATOM 3396 C CA . VAL D 1 108 ? 168.018 38.051 36.824 1.00 68.77 1714 VAL D CA 1
ATOM 3397 C C . VAL D 1 108 ? 166.993 37.814 35.720 1.00 62.82 1714 VAL D C 1
ATOM 3398 O O . VAL D 1 108 ? 166.392 36.742 35.638 1.00 55.94 1714 VAL D O 1
ATOM 3402 N N . THR D 1 109 ? 166.796 38.820 34.875 1.00 56.61 1715 THR D N 1
ATOM 3403 C CA . THR D 1 109 ? 165.784 38.751 33.829 1.00 55.74 1715 THR D CA 1
ATOM 3404 C C . THR D 1 109 ? 166.386 38.434 32.465 1.00 56.26 1715 THR D C 1
ATOM 3405 O O . THR D 1 109 ? 167.180 39.207 31.929 1.00 60.77 1715 THR D O 1
ATOM 3409 N N . PHE D 1 110 ? 166.003 37.289 31.908 1.00 54.46 1716 PHE D N 1
ATOM 3410 C CA . PHE D 1 110 ? 166.416 36.920 30.561 1.00 69.49 1716 PHE D CA 1
ATOM 3411 C C . PHE D 1 110 ? 165.481 37.529 29.525 1.00 75.67 1716 PHE D C 1
ATOM 3412 O O . PHE D 1 110 ? 164.462 36.939 29.169 1.00 88.56 1716 PHE D O 1
ATOM 3420 N N . ALA D 1 111 ? 165.835 38.717 29.048 1.00 59.67 1717 ALA D N 1
ATOM 3421 C CA . ALA D 1 111 ? 165.017 39.424 28.073 1.00 44.16 1717 ALA D CA 1
ATOM 3422 C C . ALA D 1 111 ? 165.495 39.120 26.661 1.00 66.17 1717 ALA D C 1
ATOM 3423 O O . ALA D 1 111 ? 166.600 38.614 26.466 1.00 71.36 1717 ALA D O 1
ATOM 3425 N N . ASP D 1 112 ? 164.659 39.433 25.677 1.00 82.74 1718 ASP D N 1
ATOM 3426 C CA . ASP D 1 112 ? 165.018 39.212 24.283 1.00 63.38 1718 ASP D CA 1
ATOM 3427 C C . ASP D 1 112 ? 165.549 40.496 23.658 1.00 64.14 1718 ASP D C 1
ATOM 3428 O O . ASP D 1 112 ? 165.267 41.595 24.137 1.00 65.86 1718 ASP D O 1
ATOM 3433 N N . GLY D 1 113 ? 166.324 40.351 22.589 1.00 65.49 1719 GLY D N 1
ATOM 3434 C CA . GLY D 1 113 ? 166.929 41.494 21.935 1.00 58.59 1719 GLY D CA 1
ATOM 3435 C C . GLY D 1 113 ? 166.627 41.559 20.453 1.00 66.38 1719 GLY D C 1
ATOM 3436 O O . GLY D 1 113 ? 165.469 41.487 20.040 1.00 67.12 1719 GLY D O 1
ATOM 3437 N N . ASN D 1 114 ? 167.676 41.696 19.650 1.00 73.17 1720 ASN D N 1
ATOM 3438 C CA . ASN D 1 114 ? 167.519 41.823 18.209 1.00 67.28 1720 ASN D CA 1
ATOM 3439 C C . ASN D 1 114 ? 167.256 40.490 17.517 1.00 54.49 1720 ASN D C 1
ATOM 3440 O O . ASN D 1 114 ? 168.138 39.639 17.438 1.00 60.57 1720 ASN D O 1
ATOM 3445 N N . GLY D 1 115 ? 166.034 40.317 17.020 1.00 53.14 1721 GLY D N 1
ATOM 3446 C CA . GLY D 1 115 ? 165.671 39.128 16.269 1.00 75.71 1721 GLY D CA 1
ATOM 3447 C C . GLY D 1 115 ? 165.664 37.854 17.092 1.00 74.81 1721 GLY D C 1
ATOM 3448 O O . GLY D 1 115 ? 165.713 36.753 16.543 1.00 78.87 1721 GLY D O 1
ATOM 3449 N N . THR D 1 116 ? 165.602 38.001 18.411 1.00 66.18 1722 THR D N 1
ATOM 3450 C CA . THR D 1 116 ? 165.611 36.852 19.309 1.00 60.58 1722 THR D CA 1
ATOM 3451 C C . THR D 1 116 ? 164.366 36.807 20.188 1.00 77.63 1722 THR D C 1
ATOM 3452 O O . THR D 1 116 ? 163.706 37.823 20.402 1.00 81.72 1722 THR D O 1
ATOM 3456 N N . THR D 1 117 ? 164.050 35.617 20.689 1.00 74.55 1723 THR D N 1
ATOM 3457 C CA . THR D 1 117 ? 162.897 35.431 21.562 1.00 59.88 1723 THR D CA 1
ATOM 3458 C C . THR D 1 117 ? 163.272 34.588 22.775 1.00 73.00 1723 THR D C 1
ATOM 3459 O O . THR D 1 117 ? 163.522 33.389 22.658 1.00 84.33 1723 THR D O 1
ATOM 3463 N N . ALA D 1 118 ? 163.304 35.224 23.941 1.00 81.71 1724 ALA D N 1
ATOM 3464 C CA . ALA D 1 118 ? 163.678 34.553 25.180 1.00 66.58 1724 ALA D CA 1
ATOM 3465 C C . ALA D 1 118 ? 162.541 33.684 25.705 1.00 55.74 1724 ALA D C 1
ATOM 3466 O O . ALA D 1 118 ? 161.385 34.106 25.731 1.00 56.74 1724 ALA D O 1
ATOM 3468 N N . GLU D 1 119 ? 162.876 32.468 26.125 1.00 51.32 1725 GLU D N 1
ATOM 3469 C CA . GLU D 1 119 ? 161.886 31.556 26.684 1.00 57.51 1725 GLU D CA 1
ATOM 3470 C C . GLU D 1 119 ? 162.423 30.848 27.922 1.00 60.27 1725 GLU D C 1
ATOM 3471 O O . GLU D 1 119 ? 163.183 29.886 27.822 1.00 75.55 1725 GLU D O 1
ATOM 3477 N N . VAL D 1 120 ? 162.017 31.333 29.091 1.00 54.68 1726 VAL D N 1
ATOM 3478 C CA . VAL D 1 120 ? 162.429 30.739 30.355 1.00 67.60 1726 VAL D CA 1
ATOM 3479 C C . VAL D 1 120 ? 161.251 30.018 30.998 1.00 64.72 1726 VAL D C 1
ATOM 3480 O O . VAL D 1 120 ? 160.228 30.632 31.301 1.00 54.14 1726 VAL D O 1
ATOM 3484 N N . THR D 1 121 ? 161.401 28.715 31.208 1.00 57.40 1727 THR D N 1
ATOM 3485 C CA . THR D 1 121 ? 160.319 27.909 31.760 1.00 51.08 1727 THR D CA 1
ATOM 3486 C C . THR D 1 121 ? 160.702 27.261 33.084 1.00 55.52 1727 THR D C 1
ATOM 3487 O O . THR D 1 121 ? 161.870 26.955 33.323 1.00 58.39 1727 THR D O 1
ATOM 3491 N N . LYS D 1 122 ? 159.708 27.057 33.941 1.00 76.67 1728 LYS D N 1
ATOM 3492 C CA . LYS D 1 122 ? 159.928 26.409 35.227 1.00 46.63 1728 LYS D CA 1
ATOM 3493 C C . LYS D 1 122 ? 159.110 25.127 35.320 1.00 45.31 1728 LYS D C 1
ATOM 3494 O O . LYS D 1 122 ? 157.882 25.156 35.249 1.00 45.45 1728 LYS D O 1
ATOM 3497 N N . ALA D 1 123 ? 159.801 24.005 35.484 1.00 44.28 1729 ALA D N 1
ATOM 3498 C CA . ALA D 1 123 ? 159.147 22.708 35.597 1.00 47.52 1729 ALA D CA 1
ATOM 3499 C C . ALA D 1 123 ? 158.544 22.515 36.983 1.00 65.21 1729 ALA D C 1
ATOM 3500 O O . ALA D 1 123 ? 158.736 23.342 37.875 1.00 64.22 1729 ALA D O 1
ATOM 3502 N N . ASN D 1 124 ? 157.810 21.421 37.156 1.00 55.11 1730 ASN D N 1
ATOM 3503 C CA . ASN D 1 124 ? 157.225 21.094 38.450 1.00 48.00 1730 ASN D CA 1
ATOM 3504 C C . ASN D 1 124 ? 158.297 20.700 39.460 1.00 62.70 1730 ASN D C 1
ATOM 3505 O O . ASN D 1 124 ? 158.081 20.777 40.670 1.00 77.64 1730 ASN D O 1
ATOM 3510 N N . ASP D 1 125 ? 159.453 20.279 38.956 1.00 64.33 1731 ASP D N 1
ATOM 3511 C CA . ASP D 1 125 ? 160.575 19.913 39.810 1.00 48.08 1731 ASP D CA 1
ATOM 3512 C C . ASP D 1 125 ? 161.291 21.155 40.331 1.00 46.50 1731 ASP D C 1
ATOM 3513 O O . ASP D 1 125 ? 162.138 21.069 41.220 1.00 70.74 1731 ASP D O 1
ATOM 3518 N N . GLY D 1 126 ? 160.950 22.307 39.765 1.00 41.84 1732 GLY D N 1
ATOM 3519 C CA . GLY D 1 126 ? 161.562 23.564 40.154 1.00 41.07 1732 GLY D CA 1
ATOM 3520 C C . GLY D 1 126 ? 162.753 23.903 39.280 1.00 42.89 1732 GLY D C 1
ATOM 3521 O O . GLY D 1 126 ? 163.274 25.017 39.324 1.00 37.81 1732 GLY D O 1
ATOM 3522 N N . SER D 1 127 ? 163.182 22.930 38.482 1.00 32.69 1733 SER D N 1
ATOM 3523 C CA . SER D 1 127 ? 164.312 23.107 37.579 1.00 27.64 1733 SER D CA 1
ATOM 3524 C C . SER D 1 127 ? 163.982 24.114 36.482 1.00 40.83 1733 SER D C 1
ATOM 3525 O O . SER D 1 127 ? 162.932 24.028 35.846 1.00 69.37 1733 SER D O 1
ATOM 3528 N N . ILE D 1 128 ? 164.882 25.066 36.265 1.00 35.25 1734 ILE D N 1
ATOM 3529 C CA . ILE D 1 128 ? 164.663 26.113 35.275 1.00 44.79 1734 ILE D CA 1
ATOM 3530 C C . ILE D 1 128 ? 165.295 25.754 33.934 1.00 45.77 1734 ILE D C 1
ATOM 3531 O O . ILE D 1 128 ? 166.467 25.388 33.869 1.00 61.23 1734 ILE D O 1
ATOM 3536 N N . THR D 1 129 ? 164.511 25.857 32.866 1.00 44.56 1735 THR D N 1
ATOM 3537 C CA . THR D 1 129 ? 165.014 25.607 31.522 1.00 57.05 1735 THR D CA 1
ATOM 3538 C C . THR D 1 129 ? 164.934 26.874 30.677 1.00 49.47 1735 THR D C 1
ATOM 3539 O O . THR D 1 129 ? 163.844 27.365 30.373 1.00 51.43 1735 THR D O 1
ATOM 3543 N N . VAL D 1 130 ? 166.096 27.403 30.309 1.00 44.48 1736 VAL D N 1
ATOM 3544 C CA . VAL D 1 130 ? 166.171 28.622 29.515 1.00 48.62 1736 VAL D CA 1
ATOM 3545 C C . VAL D 1 130 ? 166.590 28.341 28.075 1.00 62.61 1736 VAL D C 1
ATOM 3546 O O . VAL D 1 130 ? 167.632 27.732 27.829 1.00 57.01 1736 VAL D O 1
ATOM 3550 N N . LYS D 1 131 ? 165.771 28.787 27.128 1.00 57.02 1737 LYS D N 1
ATOM 3551 C CA . LYS D 1 131 ? 166.038 28.569 25.712 1.00 38.86 1737 LYS D CA 1
ATOM 3552 C C . LYS D 1 131 ? 165.776 29.832 24.895 1.00 42.53 1737 LYS D C 1
ATOM 3553 O O . LYS D 1 131 ? 164.785 30.531 25.111 1.00 41.74 1737 LYS D O 1
ATOM 3559 N N . TYR D 1 132 ? 166.678 30.122 23.963 1.00 54.30 1738 TYR D N 1
ATOM 3560 C CA . TYR D 1 132 ? 166.520 31.260 23.063 1.00 63.43 1738 TYR D CA 1
ATOM 3561 C C . TYR D 1 132 ? 166.077 30.820 21.672 1.00 71.03 1738 TYR D C 1
ATOM 3562 O O . TYR D 1 132 ? 166.537 29.806 21.148 1.00 66.39 1738 TYR D O 1
ATOM 3571 N N . ASN D 1 133 ? 165.167 31.595 21.092 1.00 72.66 1739 ASN D N 1
ATOM 3572 C CA . ASN D 1 133 ? 164.609 31.309 19.777 1.00 77.67 1739 ASN D CA 1
ATOM 3573 C C . ASN D 1 133 ? 164.938 32.430 18.798 1.00 82.80 1739 ASN D C 1
ATOM 3574 O O . ASN D 1 133 ? 165.369 33.508 19.206 1.00 82.87 1739 ASN D O 1
ATOM 3579 N N . VAL D 1 134 ? 164.741 32.176 17.509 1.00 74.22 1740 VAL D N 1
ATOM 3580 C CA . VAL D 1 134 ? 164.980 33.199 16.497 1.00 86.29 1740 VAL D CA 1
ATOM 3581 C C . VAL D 1 134 ? 163.682 33.693 15.869 1.00 96.85 1740 VAL D C 1
ATOM 3582 O O . VAL D 1 134 ? 162.648 33.029 15.943 1.00 106.88 1740 VAL D O 1
ATOM 3586 N N . LYS D 1 135 ? 163.749 34.869 15.254 1.00 83.49 1741 LYS D N 1
ATOM 3587 C CA . LYS D 1 135 ? 162.587 35.477 14.620 1.00 86.24 1741 LYS D CA 1
ATOM 3588 C C . LYS D 1 135 ? 162.781 35.581 13.112 1.00 68.23 1741 LYS D C 1
ATOM 3589 O O . LYS D 1 135 ? 163.871 35.329 12.600 1.00 73.01 1741 LYS D O 1
ATOM 3595 N N . MET E 1 1 ? 174.113 21.261 95.080 1.00 69.37 1607 MET E N 1
ATOM 3596 C CA . MET E 1 1 ? 174.212 21.966 93.808 1.00 84.30 1607 MET E CA 1
ATOM 3597 C C . MET E 1 1 ? 174.286 20.992 92.640 1.00 88.18 1607 MET E C 1
ATOM 3598 O O . MET E 1 1 ? 175.158 20.124 92.600 1.00 93.17 1607 MET E O 1
ATOM 3600 N N . ASP E 1 2 ? 173.374 21.151 91.686 1.00 83.13 1608 ASP E N 1
ATOM 3601 C CA . ASP E 1 2 ? 173.338 20.291 90.508 1.00 72.87 1608 ASP E CA 1
ATOM 3602 C C . ASP E 1 2 ? 173.688 21.085 89.256 1.00 74.62 1608 ASP E C 1
ATOM 3603 O O . ASP E 1 2 ? 173.330 22.255 89.133 1.00 67.27 1608 ASP E O 1
ATOM 3608 N N . PHE E 1 3 ? 174.385 20.443 88.324 1.00 86.36 1609 PHE E N 1
ATOM 3609 C CA . PHE E 1 3 ? 174.788 21.098 87.084 1.00 76.34 1609 PHE E CA 1
ATOM 3610 C C . PHE E 1 3 ? 174.252 20.384 85.846 1.00 56.45 1609 PHE E C 1
ATOM 3611 O O . PHE E 1 3 ? 174.839 19.409 85.378 1.00 57.40 1609 PHE E O 1
ATOM 3619 N N . VAL E 1 4 ? 173.133 20.876 85.325 1.00 44.13 1610 VAL E N 1
ATOM 3620 C CA . VAL E 1 4 ? 172.505 20.289 84.146 1.00 51.89 1610 VAL E CA 1
ATOM 3621 C C . VAL E 1 4 ? 172.518 21.265 82.970 1.00 70.07 1610 VAL E C 1
ATOM 3622 O O . VAL E 1 4 ? 172.596 22.478 83.161 1.00 69.18 1610 VAL E O 1
ATOM 3626 N N . SER E 1 5 ? 172.449 20.731 81.755 1.00 74.01 1611 SER E N 1
ATOM 3627 C CA . SER E 1 5 ? 172.486 21.565 80.558 1.00 47.44 1611 SER E CA 1
ATOM 3628 C C . SER E 1 5 ? 171.084 21.813 80.011 1.00 47.70 1611 SER E C 1
ATOM 3629 O O . SER E 1 5 ? 170.177 21.005 80.213 1.00 53.58 1611 SER E O 1
ATOM 3632 N N . GLY E 1 6 ? 170.913 22.934 79.314 1.00 49.90 1612 GLY E N 1
ATOM 3633 C CA . GLY E 1 6 ? 169.626 23.292 78.746 1.00 52.68 1612 GLY E CA 1
ATOM 3634 C C . GLY E 1 6 ? 169.178 22.393 77.610 1.00 67.51 1612 GLY E C 1
ATOM 3635 O O . GLY E 1 6 ? 168.124 21.763 77.685 1.00 86.44 1612 GLY E O 1
ATOM 3636 N N . ASP E 1 7 ? 169.984 22.334 76.555 1.00 52.96 1613 ASP E N 1
ATOM 3637 C CA . ASP E 1 7 ? 169.705 21.458 75.423 1.00 38.59 1613 ASP E CA 1
ATOM 3638 C C . ASP E 1 7 ? 170.849 20.472 75.226 1.00 37.78 1613 ASP E C 1
ATOM 3639 O O . ASP E 1 7 ? 172.010 20.868 75.168 1.00 38.03 1613 ASP E O 1
ATOM 3641 N N . LYS E 1 8 ? 170.514 19.191 75.116 1.00 43.97 1614 LYS E N 1
ATOM 3642 C CA . LYS E 1 8 ? 171.523 18.140 75.020 1.00 45.77 1614 LYS E CA 1
ATOM 3643 C C . LYS E 1 8 ? 172.276 18.151 73.690 1.00 57.55 1614 LYS E C 1
ATOM 3644 O O . LYS E 1 8 ? 173.382 17.620 73.596 1.00 48.33 1614 LYS E O 1
ATOM 3646 N N . ASP E 1 9 ? 171.678 18.753 72.666 1.00 60.89 1615 ASP E N 1
ATOM 3647 C CA . ASP E 1 9 ? 172.288 18.770 71.339 1.00 51.17 1615 ASP E CA 1
ATOM 3648 C C . ASP E 1 9 ? 173.217 19.964 71.149 1.00 46.21 1615 ASP E C 1
ATOM 3649 O O . ASP E 1 9 ? 174.249 19.858 70.487 1.00 53.16 1615 ASP E O 1
ATOM 3654 N N . THR E 1 10 ? 172.847 21.100 71.731 1.00 35.89 1616 THR E N 1
ATOM 3655 C CA . THR E 1 10 ? 173.634 22.320 71.593 1.00 37.37 1616 THR E CA 1
ATOM 3656 C C . THR E 1 10 ? 174.704 22.444 72.674 1.00 52.29 1616 THR E C 1
ATOM 3657 O O . THR E 1 10 ? 175.830 22.857 72.398 1.00 54.00 1616 THR E O 1
ATOM 3661 N N . THR E 1 11 ? 174.347 22.084 73.903 1.00 51.67 1617 THR E N 1
ATOM 3662 C CA . THR E 1 11 ? 175.252 22.237 75.037 1.00 38.71 1617 THR E CA 1
ATOM 3663 C C . THR E 1 11 ? 175.427 20.935 75.816 1.00 38.90 1617 THR E C 1
ATOM 3664 O O . THR E 1 11 ? 174.464 20.216 76.073 1.00 38.63 1617 THR E O 1
ATOM 3668 N N . SER E 1 12 ? 176.667 20.639 76.188 1.00 42.35 1618 SER E N 1
ATOM 3669 C CA . SER E 1 12 ? 176.980 19.439 76.953 1.00 49.66 1618 SER E CA 1
ATOM 3670 C C . SER E 1 12 ? 177.774 19.779 78.210 1.00 72.79 1618 SER E C 1
ATOM 3671 O O . SER E 1 12 ? 178.871 20.333 78.133 1.00 73.50 1618 SER E O 1
ATOM 3674 N N . VAL E 1 13 ? 177.212 19.443 79.367 1.00 78.31 1619 VAL E N 1
ATOM 3675 C CA . VAL E 1 13 ? 177.868 19.695 80.644 1.00 60.12 1619 VAL E CA 1
ATOM 3676 C C . VAL E 1 13 ? 178.102 18.379 81.378 1.00 59.08 1619 VAL E C 1
ATOM 3677 O O . VAL E 1 13 ? 177.157 17.652 81.684 1.00 50.43 1619 VAL E O 1
ATOM 3681 N N . THR E 1 14 ? 179.367 18.079 81.659 1.00 54.65 1620 THR E N 1
ATOM 3682 C CA . THR E 1 14 ? 179.727 16.828 82.319 1.00 61.55 1620 THR E CA 1
ATOM 3683 C C . THR E 1 14 ? 180.549 17.052 83.583 1.00 83.34 1620 THR E C 1
ATOM 3684 O O . THR E 1 14 ? 181.524 17.799 83.578 1.00 89.54 1620 THR E O 1
ATOM 3688 N N . VAL E 1 15 ? 180.147 16.393 84.664 1.00 92.68 1621 VAL E N 1
ATOM 3689 C CA . VAL E 1 15 ? 180.844 16.491 85.941 1.00 79.90 1621 VAL E CA 1
ATOM 3690 C C . VAL E 1 15 ? 181.651 15.236 86.254 1.00 86.52 1621 VAL E C 1
ATOM 3691 O O . VAL E 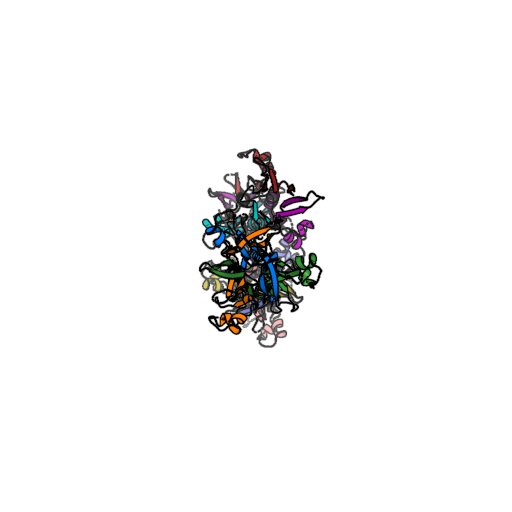1 15 ? 181.101 14.136 86.311 1.00 80.95 1621 VAL E O 1
ATOM 3695 N N . GLU E 1 16 ? 182.955 15.401 86.460 1.00 93.05 1622 GLU E N 1
ATOM 3696 C CA . GLU E 1 16 ? 183.810 14.262 86.770 1.00 92.76 1622 GLU E CA 1
ATOM 3697 C C . GLU E 1 16 ? 184.560 14.486 88.078 1.00 94.39 1622 GLU E C 1
ATOM 3698 O O . GLU E 1 16 ? 184.613 15.605 88.588 1.00 95.62 1622 GLU E O 1
ATOM 3700 N N . SER E 1 17 ? 185.150 13.418 88.606 1.00 92.39 1623 SER E N 1
ATOM 3701 C CA . SER E 1 17 ? 185.864 13.480 89.876 1.00 89.11 1623 SER E CA 1
ATOM 3702 C C . SER E 1 17 ? 187.245 12.835 89.805 1.00 87.38 1623 SER E C 1
ATOM 3703 O O . SER E 1 17 ? 187.533 11.889 90.539 1.00 91.25 1623 SER E O 1
ATOM 3706 N N . LYS E 1 18 ? 188.092 13.344 88.918 1.00 89.97 1624 LYS E N 1
ATOM 3707 C CA . LYS E 1 18 ? 189.433 12.798 88.741 1.00 109.34 1624 LYS E CA 1
ATOM 3708 C C . LYS E 1 18 ? 190.297 13.040 89.976 1.00 102.79 1624 LYS E C 1
ATOM 3709 O O . LYS E 1 18 ? 190.951 12.126 90.478 1.00 93.12 1624 LYS E O 1
ATOM 3711 N N . GLY E 1 21 ? 189.743 10.651 94.286 1.00 51.89 1627 GLY E N 1
ATOM 3712 C CA . GLY E 1 21 ? 189.196 11.850 93.679 1.00 64.26 1627 GLY E CA 1
ATOM 3713 C C . GLY E 1 21 ? 188.424 12.711 94.661 1.00 57.10 1627 GLY E C 1
ATOM 3714 O O . GLY E 1 21 ? 187.250 12.462 94.934 1.00 54.69 1627 GLY E O 1
ATOM 3715 N N . LYS E 1 22 ? 189.091 13.730 95.193 1.00 53.56 1628 LYS E N 1
ATOM 3716 C CA . LYS E 1 22 ? 188.442 14.731 96.033 1.00 75.01 1628 LYS E CA 1
ATOM 3717 C C . LYS E 1 22 ? 188.213 16.020 95.251 1.00 73.72 1628 LYS E C 1
ATOM 3718 O O . LYS E 1 22 ? 187.493 16.916 95.694 1.00 74.68 1628 LYS E O 1
ATOM 3720 N N . ARG E 1 23 ? 188.830 16.095 94.077 1.00 74.95 1629 ARG E N 1
ATOM 3721 C CA . ARG E 1 23 ? 188.714 17.252 93.197 1.00 78.58 1629 ARG E CA 1
ATOM 3722 C C . ARG E 1 23 ? 187.763 16.950 92.046 1.00 82.93 1629 ARG E C 1
ATOM 3723 O O . ARG E 1 23 ? 188.111 16.223 91.115 1.00 91.66 1629 ARG E O 1
ATOM 3725 N N . THR E 1 24 ? 186.563 17.517 92.112 1.00 76.19 1630 THR E N 1
ATOM 3726 C CA . THR E 1 24 ? 185.541 17.272 91.101 1.00 71.75 1630 THR E CA 1
ATOM 3727 C C . THR E 1 24 ? 185.431 18.430 90.113 1.00 72.32 1630 THR E C 1
ATOM 3728 O O . THR E 1 24 ? 184.920 19.501 90.438 1.00 60.69 1630 THR E O 1
ATOM 3732 N N . GLU E 1 25 ? 185.923 18.189 88.901 1.00 81.68 1631 GLU E N 1
ATOM 3733 C CA . GLU E 1 25 ? 185.938 19.189 87.838 1.00 68.58 1631 GLU E CA 1
ATOM 3734 C C . GLU E 1 25 ? 184.697 19.115 86.950 1.00 76.21 1631 GLU E C 1
ATOM 3735 O O . GLU E 1 25 ? 184.207 18.029 86.634 1.00 82.77 1631 GLU E O 1
ATOM 3737 N N . VAL E 1 26 ? 184.195 20.283 86.558 1.00 67.76 1632 VAL E N 1
ATOM 3738 C CA . VAL E 1 26 ? 183.031 20.372 85.684 1.00 67.58 1632 VAL E CA 1
ATOM 3739 C C . VAL E 1 26 ? 183.403 20.891 84.297 1.00 69.31 1632 VAL E C 1
ATOM 3740 O O . VAL E 1 26 ? 183.717 22.069 84.125 1.00 63.21 1632 VAL E O 1
ATOM 3744 N N . LYS E 1 27 ? 183.367 19.997 83.314 1.00 77.72 1633 LYS E N 1
ATOM 3745 C CA . LYS E 1 27 ? 183.697 20.332 81.932 1.00 77.49 1633 LYS E CA 1
ATOM 3746 C C . LYS E 1 27 ? 182.450 20.731 81.146 1.00 63.92 1633 LYS E C 1
ATOM 3747 O O . LYS E 1 27 ? 181.502 19.953 81.025 1.00 54.16 1633 LYS E O 1
ATOM 3749 N N . ILE E 1 28 ? 182.459 21.952 80.619 1.00 54.18 1634 ILE E N 1
ATOM 3750 C CA . ILE E 1 28 ? 181.340 22.467 79.837 1.00 50.65 1634 ILE E CA 1
ATOM 3751 C C . ILE E 1 28 ? 181.738 22.737 78.387 1.00 65.36 1634 ILE E C 1
ATOM 3752 O O . ILE E 1 28 ? 182.531 23.636 78.111 1.00 67.96 1634 ILE E O 1
ATOM 3757 N N . GLY E 1 29 ? 181.176 21.965 77.463 1.00 59.24 1635 GLY E N 1
ATOM 3758 C CA . GLY E 1 29 ? 181.502 22.107 76.056 1.00 62.70 1635 GLY E CA 1
ATOM 3759 C C . GLY E 1 29 ? 180.269 22.249 75.186 1.00 57.15 1635 GLY E C 1
ATOM 3760 O O . GLY E 1 29 ? 179.156 21.980 75.630 1.00 43.62 1635 GLY E O 1
ATOM 3761 N N . ALA E 1 30 ? 180.466 22.681 73.944 1.00 52.06 1636 ALA E N 1
ATOM 3762 C CA . ALA E 1 30 ? 179.360 22.837 73.006 1.00 55.38 1636 ALA E CA 1
ATOM 3763 C C . ALA E 1 30 ? 179.404 21.780 71.907 1.00 44.17 1636 ALA E C 1
ATOM 3764 O O . ALA E 1 30 ? 180.342 21.739 71.111 1.00 42.70 1636 ALA E O 1
ATOM 3766 N N . LYS E 1 31 ? 178.385 20.927 71.871 1.00 39.37 1637 LYS E N 1
ATOM 3767 C CA . LYS E 1 31 ? 178.299 19.879 70.860 1.00 40.91 1637 LYS E CA 1
ATOM 3768 C C . LYS E 1 31 ? 177.976 20.470 69.492 1.00 60.54 1637 LYS E C 1
ATOM 3769 O O . LYS E 1 31 ? 176.916 21.066 69.297 1.00 70.73 1637 LYS E O 1
ATOM 3771 N N . THR E 1 32 ? 178.896 20.301 68.549 1.00 58.32 1638 THR E N 1
ATOM 3772 C CA . THR E 1 32 ? 178.738 20.859 67.211 1.00 35.79 1638 THR E CA 1
ATOM 3773 C C . THR E 1 32 ? 178.468 19.779 66.169 1.00 38.48 1638 THR E C 1
ATOM 3774 O O . THR E 1 32 ? 178.958 18.656 66.280 1.00 37.23 1638 THR E O 1
ATOM 3778 N N . SER E 1 33 ? 177.682 20.130 65.156 1.00 51.52 1639 SER E N 1
ATOM 3779 C CA . SER E 1 33 ? 177.381 19.213 64.064 1.00 50.45 1639 SER E CA 1
ATOM 3780 C C . SER E 1 33 ? 178.102 19.647 62.794 1.00 53.19 1639 SER E C 1
ATOM 3781 O O . SER E 1 33 ? 178.371 20.832 62.595 1.00 48.20 1639 SER E O 1
ATOM 3784 N N . VAL E 1 34 ? 178.411 18.680 61.936 1.00 52.00 1640 VAL E N 1
ATOM 3785 C CA . VAL E 1 34 ? 179.121 18.957 60.694 1.00 44.61 1640 VAL E CA 1
ATOM 3786 C C . VAL E 1 34 ? 178.137 19.133 59.538 1.00 38.09 1640 VAL E C 1
ATOM 3787 O O . VAL E 1 34 ? 177.121 18.441 59.461 1.00 40.05 1640 VAL E O 1
ATOM 3791 N N . ILE E 1 35 ? 178.435 20.077 58.651 1.00 41.48 1641 ILE E N 1
ATOM 3792 C CA . ILE E 1 35 ? 177.591 20.327 57.490 1.00 51.91 1641 ILE E CA 1
ATOM 3793 C C . ILE E 1 35 ? 178.190 19.717 56.229 1.00 43.42 1641 ILE E C 1
ATOM 3794 O O . ILE E 1 35 ? 179.336 19.996 55.876 1.00 47.18 1641 ILE E O 1
ATOM 3799 N N . LYS E 1 36 ? 177.408 18.883 55.552 1.00 37.68 1642 LYS E N 1
ATOM 3800 C CA . LYS E 1 36 ? 177.855 18.265 54.313 1.00 43.85 1642 LYS E CA 1
ATOM 3801 C C . LYS E 1 36 ? 177.157 18.924 53.131 1.00 65.87 1642 LYS E C 1
ATOM 3802 O O . LYS E 1 36 ? 176.299 19.789 53.312 1.00 65.93 1642 LYS E O 1
ATOM 3808 N N . ASP E 1 37 ? 177.524 18.512 51.923 1.00 62.62 1643 ASP E N 1
ATOM 3809 C CA . ASP E 1 37 ? 176.916 19.066 50.721 1.00 53.60 1643 ASP E CA 1
ATOM 3810 C C . ASP E 1 37 ? 177.065 18.114 49.543 1.00 54.83 1643 ASP E C 1
ATOM 3811 O O . ASP E 1 37 ? 178.007 17.325 49.480 1.00 49.57 1643 ASP E O 1
ATOM 3816 N N . HIS E 1 38 ? 176.123 18.198 48.611 1.00 66.96 1644 HIS E N 1
ATOM 3817 C CA . HIS E 1 38 ? 176.158 17.389 47.402 1.00 69.64 1644 HIS E CA 1
ATOM 3818 C C . HIS E 1 38 ? 175.394 18.089 46.286 1.00 59.28 1644 HIS E C 1
ATOM 3819 O O . HIS E 1 38 ? 174.280 18.571 46.499 1.00 51.37 1644 HIS E O 1
ATOM 3826 N N . ASN E 1 39 ? 176.004 18.145 45.105 1.00 44.27 1645 ASN E N 1
ATOM 3827 C CA . ASN E 1 39 ? 175.406 18.790 43.940 1.00 44.90 1645 ASN E CA 1
ATOM 3828 C C . ASN E 1 39 ? 174.985 20.233 44.210 1.00 39.84 1645 ASN E C 1
ATOM 3829 O O . ASN E 1 39 ? 173.971 20.702 43.693 1.00 37.18 1645 ASN E O 1
ATOM 3834 N N . GLY E 1 40 ? 175.770 20.929 45.025 1.00 43.66 1646 GLY E N 1
ATOM 3835 C CA . GLY E 1 40 ? 175.506 22.321 45.339 1.00 45.05 1646 GLY E CA 1
ATOM 3836 C C . GLY E 1 40 ? 174.425 22.522 46.384 1.00 53.49 1646 GLY E C 1
ATOM 3837 O O . GLY E 1 40 ? 174.102 23.655 46.741 1.00 49.50 1646 GLY E O 1
ATOM 3838 N N . LYS E 1 41 ? 173.866 21.423 46.881 1.00 54.24 1647 LYS E N 1
ATOM 3839 C CA . LYS E 1 41 ? 172.818 21.494 47.894 1.00 60.27 1647 LYS E CA 1
ATOM 3840 C C . LYS E 1 41 ? 173.322 20.990 49.242 1.00 63.03 1647 LYS E C 1
ATOM 3841 O O . LYS E 1 41 ? 173.903 19.909 49.333 1.00 65.64 1647 LYS E O 1
ATOM 3847 N N . LEU E 1 42 ? 173.094 21.779 50.287 1.00 57.92 1648 LEU E N 1
ATOM 3848 C CA . LEU E 1 42 ? 173.574 21.443 51.623 1.00 46.32 1648 LEU E CA 1
ATOM 3849 C C . LEU E 1 42 ? 172.769 20.308 52.247 1.00 49.12 1648 LEU E C 1
ATOM 3850 O O . LEU E 1 42 ? 171.539 20.318 52.220 1.00 48.56 1648 LEU E O 1
ATOM 3855 N N . PHE E 1 43 ? 173.477 19.336 52.814 1.00 48.69 1649 PHE E N 1
ATOM 3856 C CA . PHE E 1 43 ? 172.843 18.203 53.480 1.00 59.12 1649 PHE E CA 1
ATOM 3857 C C . PHE E 1 43 ? 173.438 17.970 54.865 1.00 68.68 1649 PHE E C 1
ATOM 3858 O O . PHE E 1 43 ? 174.583 18.338 55.130 1.00 74.08 1649 PHE E O 1
ATOM 3866 N N . THR E 1 44 ? 172.653 17.356 55.746 1.00 73.72 1650 THR E N 1
ATOM 3867 C CA . THR E 1 44 ? 173.148 16.962 57.058 1.00 54.43 1650 THR E CA 1
ATOM 3868 C C . THR E 1 44 ? 173.982 15.693 56.940 1.00 58.49 1650 THR E C 1
ATOM 3869 O O . THR E 1 44 ? 174.133 15.141 55.850 1.00 82.15 1650 THR E O 1
ATOM 3873 N N . GLY E 1 45 ? 174.521 15.231 58.062 1.00 50.95 1651 GLY E N 1
ATOM 3874 C CA . GLY E 1 45 ? 175.312 14.016 58.070 1.00 67.76 1651 GLY E CA 1
ATOM 3875 C C . GLY E 1 45 ? 174.501 12.764 57.797 1.00 69.78 1651 GLY E C 1
ATOM 3876 O O . GLY E 1 45 ? 174.829 11.986 56.901 1.00 64.73 1651 GLY E O 1
ATOM 3877 N N . LYS E 1 46 ? 173.431 12.580 58.565 1.00 74.88 1652 LYS E N 1
ATOM 3878 C CA . LYS E 1 46 ? 172.583 11.396 58.452 1.00 75.45 1652 LYS E CA 1
ATOM 3879 C C . LYS E 1 46 ? 171.921 11.275 57.082 1.00 77.79 1652 LYS E C 1
ATOM 3880 O O . LYS E 1 46 ? 171.899 10.196 56.488 1.00 73.90 1652 LYS E O 1
ATOM 3886 N N . GLU E 1 47 ? 171.394 12.388 56.582 1.00 69.79 1653 GLU E N 1
ATOM 3887 C CA . GLU E 1 47 ? 170.716 12.404 55.291 1.00 60.15 1653 GLU E CA 1
ATOM 3888 C C . GLU E 1 47 ? 171.660 12.038 54.150 1.00 64.37 1653 GLU E C 1
ATOM 3889 O O . GLU E 1 47 ? 171.358 11.160 53.341 1.00 71.41 1653 GLU E O 1
ATOM 3891 N N . LEU E 1 48 ? 172.806 12.709 54.099 1.00 56.30 1654 LEU E N 1
ATOM 3892 C CA . LEU E 1 48 ? 173.786 12.476 53.046 1.00 60.24 1654 LEU E CA 1
ATOM 3893 C C . LEU E 1 48 ? 174.384 11.075 53.126 1.00 77.12 1654 LEU E C 1
ATOM 3894 O O . LEU E 1 48 ? 174.624 10.435 52.102 1.00 86.63 1654 LEU E O 1
ATOM 3897 N N . LYS E 1 49 ? 174.619 10.600 54.346 1.00 76.42 1655 LYS E N 1
ATOM 3898 C CA . LYS E 1 49 ? 175.228 9.289 54.545 1.00 73.33 1655 LYS E CA 1
ATOM 3899 C C . LYS E 1 49 ? 174.266 8.155 54.202 1.00 72.01 1655 LYS E C 1
ATOM 3900 O O . LYS E 1 49 ? 174.674 7.135 53.646 1.00 69.79 1655 LYS E O 1
ATOM 3903 N N . ASP E 1 50 ? 172.990 8.334 54.531 1.00 72.36 1656 ASP E N 1
ATOM 3904 C CA . ASP E 1 50 ? 172.014 7.264 54.349 1.00 86.62 1656 ASP E CA 1
ATOM 3905 C C . ASP E 1 50 ? 171.402 7.248 52.950 1.00 83.71 1656 ASP E C 1
ATOM 3906 O O . ASP E 1 50 ? 171.135 6.179 52.402 1.00 75.06 1656 ASP E O 1
ATOM 3909 N N . ALA E 1 51 ? 171.181 8.424 52.371 1.00 78.22 1657 ALA E N 1
ATOM 3910 C CA . ALA E 1 51 ? 170.510 8.495 51.077 1.00 87.55 1657 ALA E CA 1
ATOM 3911 C C . ALA E 1 51 ? 171.489 8.327 49.919 1.00 91.50 1657 ALA E C 1
ATOM 3912 O O . ALA E 1 51 ? 171.182 7.653 48.935 1.00 97.43 1657 ALA E O 1
ATOM 3914 N N . ASN E 1 52 ? 172.667 8.933 50.035 1.00 79.83 1658 ASN E N 1
ATOM 3915 C CA . ASN E 1 52 ? 173.653 8.860 48.964 1.00 90.25 1658 ASN E CA 1
ATOM 3916 C C . ASN E 1 52 ? 174.858 8.010 49.360 1.00 89.99 1658 ASN E C 1
ATOM 3917 O O . ASN E 1 52 ? 175.392 8.142 50.461 1.00 95.36 1658 ASN E O 1
ATOM 3922 N N . ASN E 1 53 ? 175.275 7.137 48.450 1.00 93.19 1659 ASN E N 1
ATOM 3923 C CA . ASN E 1 53 ? 176.370 6.207 48.699 1.00 97.78 1659 ASN E CA 1
ATOM 3924 C C . ASN E 1 53 ? 177.539 6.378 47.732 1.00 117.15 1659 ASN E C 1
ATOM 3925 O O . ASN E 1 53 ? 178.689 6.105 48.081 1.00 123.60 1659 ASN E O 1
ATOM 3930 N N . ASN E 1 54 ? 177.240 6.838 46.521 1.00 116.27 1660 ASN E N 1
ATOM 3931 C CA . ASN 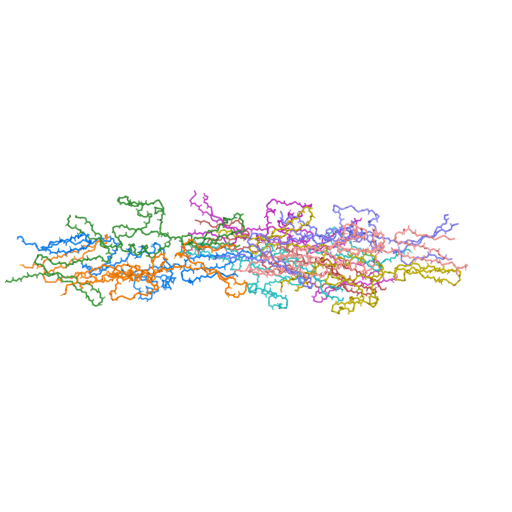E 1 54 ? 178.215 6.854 45.435 1.00 113.58 1660 ASN E CA 1
ATOM 3932 C C . ASN E 1 54 ? 179.234 7.983 45.560 1.00 113.06 1660 ASN E C 1
ATOM 3933 O O . ASN E 1 54 ? 178.884 9.139 45.804 1.00 117.36 1660 ASN E O 1
ATOM 3938 N N . GLY E 1 55 ? 180.504 7.622 45.389 1.00 97.53 1661 GLY E N 1
ATOM 3939 C CA . GLY E 1 55 ? 181.603 8.573 45.355 1.00 86.74 1661 GLY E CA 1
ATOM 3940 C C . GLY E 1 55 ? 181.849 9.337 46.643 1.00 96.48 1661 GLY E C 1
ATOM 3941 O O . GLY E 1 55 ? 182.686 10.239 46.680 1.00 106.07 1661 GLY E O 1
ATOM 3942 N N . VAL E 1 56 ? 181.128 8.978 47.700 1.00 111.27 1662 VAL E N 1
ATOM 3943 C CA . VAL E 1 56 ? 181.222 9.695 48.966 1.00 102.46 1662 VAL E CA 1
ATOM 3944 C C . VAL E 1 56 ? 181.699 8.789 50.106 1.00 91.94 1662 VAL E C 1
ATOM 3945 O O . VAL E 1 56 ? 181.269 7.642 50.227 1.00 80.68 1662 VAL E O 1
ATOM 3949 N N . THR E 1 57 ? 182.606 9.310 50.928 1.00 92.12 1663 THR E N 1
ATOM 3950 C CA . THR E 1 57 ? 183.121 8.579 52.081 1.00 96.35 1663 THR E CA 1
ATOM 3951 C C . THR E 1 57 ? 182.769 9.311 53.374 1.00 80.95 1663 THR E C 1
ATOM 3952 O O . THR E 1 57 ? 183.379 10.326 53.707 1.00 79.80 1663 THR E O 1
ATOM 3956 N N . VAL E 1 58 ? 181.783 8.789 54.097 1.00 78.78 1664 VAL E N 1
ATOM 3957 C CA . VAL E 1 58 ? 181.345 9.399 55.348 1.00 85.12 1664 VAL E CA 1
ATOM 3958 C C . VAL E 1 58 ? 181.761 8.572 56.561 1.00 80.30 1664 VAL E C 1
ATOM 3959 O O . VAL E 1 58 ? 181.562 7.358 56.596 1.00 78.82 1664 VAL E O 1
ATOM 3963 N N . THR E 1 59 ? 182.338 9.243 57.553 1.00 75.92 1665 THR E N 1
ATOM 3964 C CA . THR E 1 59 ? 182.795 8.585 58.771 1.00 87.76 1665 THR E CA 1
ATOM 3965 C C . THR E 1 59 ? 181.620 8.115 59.623 1.00 93.73 1665 THR E C 1
ATOM 3966 O O . THR E 1 59 ? 180.482 8.537 59.416 1.00 87.16 1665 THR E O 1
ATOM 3970 N N . GLU E 1 60 ? 181.905 7.240 60.582 1.00 94.81 1666 GLU E N 1
ATOM 3971 C CA . GLU E 1 60 ? 180.872 6.686 61.451 1.00 90.02 1666 GLU E CA 1
ATOM 3972 C C . GLU E 1 60 ? 180.299 7.746 62.389 1.00 84.22 1666 GLU E C 1
ATOM 3973 O O . GLU E 1 60 ? 179.108 7.731 62.700 1.00 71.62 1666 GLU E O 1
ATOM 3976 N N . THR E 1 61 ? 181.152 8.662 62.836 1.00 95.72 1667 THR E N 1
ATOM 3977 C CA . THR E 1 61 ? 180.728 9.735 63.729 1.00 101.41 1667 THR E CA 1
ATOM 3978 C C . THR E 1 61 ? 179.803 10.716 63.017 1.00 87.46 1667 THR E C 1
ATOM 3979 O O . THR E 1 61 ? 178.858 11.235 63.612 1.00 85.62 1667 THR E O 1
ATOM 3983 N N . ASP E 1 62 ? 180.080 10.966 61.742 1.00 72.10 1668 ASP E N 1
ATOM 3984 C CA . ASP E 1 62 ? 179.246 11.851 60.937 1.00 65.16 1668 ASP E CA 1
ATOM 3985 C C . ASP E 1 62 ? 177.988 11.138 60.453 1.00 65.29 1668 ASP E C 1
ATOM 3986 O O . ASP E 1 62 ? 176.990 11.778 60.120 1.00 55.65 1668 ASP E O 1
ATOM 3991 N N . GLY E 1 63 ? 178.043 9.811 60.414 1.00 69.44 1669 GLY E N 1
ATOM 3992 C CA . GLY E 1 63 ? 176.910 9.014 59.979 1.00 63.66 1669 GLY E CA 1
ATOM 3993 C C . GLY E 1 63 ? 175.744 9.094 60.945 1.00 72.88 1669 GLY E C 1
ATOM 3994 O O . GLY E 1 63 ? 174.584 9.010 60.543 1.00 65.10 1669 GLY E O 1
ATOM 3995 N N . LYS E 1 64 ? 176.057 9.259 62.226 1.00 78.63 1670 LYS E N 1
ATOM 3996 C CA . LYS E 1 64 ? 175.035 9.357 63.263 1.00 61.12 1670 LYS E CA 1
ATOM 3997 C C . LYS E 1 64 ? 174.621 10.806 63.495 1.00 64.16 1670 LYS E C 1
ATOM 3998 O O . LYS E 1 64 ? 173.674 11.080 64.232 1.00 59.68 1670 LYS E O 1
ATOM 4000 N N . ASP E 1 65 ? 175.338 11.729 62.861 1.00 74.16 1671 ASP E N 1
ATOM 4001 C CA . ASP E 1 65 ? 175.063 13.154 63.005 1.00 60.56 1671 ASP E CA 1
ATOM 4002 C C . ASP E 1 65 ? 173.737 13.506 62.339 1.00 48.80 1671 ASP E C 1
ATOM 4003 O O . ASP E 1 65 ? 173.565 13.310 61.137 1.00 58.17 1671 ASP E O 1
ATOM 4008 N N . GLU E 1 66 ? 172.806 14.032 63.128 1.00 48.83 1672 GLU E N 1
ATOM 4009 C CA . GLU E 1 66 ? 171.491 14.402 62.621 1.00 50.59 1672 GLU E CA 1
ATOM 4010 C C . GLU E 1 66 ? 171.390 15.916 62.445 1.00 46.96 1672 GLU E C 1
ATOM 4011 O O . GLU E 1 66 ? 170.324 16.450 62.133 1.00 47.03 1672 GLU E O 1
ATOM 4017 N N . GLY E 1 67 ? 172.511 16.603 62.642 1.00 44.70 1673 GLY E N 1
ATOM 4018 C CA . GLY E 1 67 ? 172.579 18.039 62.438 1.00 46.23 1673 GLY E CA 1
ATOM 4019 C C . GLY E 1 67 ? 171.768 18.845 63.435 1.00 56.24 1673 GLY E C 1
ATOM 4020 O O . GLY E 1 67 ? 171.147 19.844 63.074 1.00 53.90 1673 GLY E O 1
ATOM 4021 N N . ASN E 1 68 ? 171.772 18.412 64.692 1.00 58.87 1674 ASN E N 1
ATOM 4022 C CA . ASN E 1 68 ? 171.039 19.114 65.739 1.00 63.98 1674 ASN E CA 1
ATOM 4023 C C . ASN E 1 68 ? 171.935 20.034 66.563 1.00 63.18 1674 ASN E C 1
ATOM 4024 O O . ASN E 1 68 ? 171.447 20.861 67.334 1.00 63.21 1674 ASN E O 1
ATOM 4029 N N . GLY E 1 69 ? 173.245 19.889 66.395 1.00 56.84 1675 GLY E N 1
ATOM 4030 C CA . GLY E 1 69 ? 174.198 20.701 67.129 1.00 48.81 1675 GLY E CA 1
ATOM 4031 C C . GLY E 1 69 ? 174.503 22.017 66.441 1.00 54.09 1675 GLY E C 1
ATOM 4032 O O . GLY E 1 69 ? 173.989 22.299 65.359 1.00 52.99 1675 GLY E O 1
ATOM 4033 N N . LEU E 1 70 ? 175.344 22.825 67.078 1.00 55.38 1676 LEU E N 1
ATOM 4034 C CA . LEU E 1 70 ? 175.723 24.126 66.538 1.00 52.69 1676 LEU E CA 1
ATOM 4035 C C . LEU E 1 70 ? 176.755 23.986 65.424 1.00 48.60 1676 LEU E C 1
ATOM 4036 O O . LEU E 1 70 ? 177.218 22.884 65.128 1.00 43.79 1676 LEU E O 1
ATOM 4041 N N . VAL E 1 71 ? 177.111 25.108 64.807 1.00 40.49 1677 VAL E N 1
ATOM 4042 C CA . VAL E 1 71 ? 178.087 25.109 63.723 1.00 38.22 1677 VAL E CA 1
ATOM 4043 C C . VAL E 1 71 ? 179.087 26.249 63.885 1.00 44.54 1677 VAL E C 1
ATOM 4044 O O . VAL E 1 71 ? 178.747 27.322 64.384 1.00 48.64 1677 VAL E O 1
ATOM 4048 N N . THR E 1 72 ? 180.323 26.007 63.460 1.00 31.13 1678 THR E N 1
ATOM 4049 C CA . THR E 1 72 ? 181.372 27.017 63.528 1.00 29.53 1678 THR E CA 1
ATOM 4050 C C . THR E 1 72 ? 181.377 27.894 62.282 1.00 35.52 1678 THR E C 1
ATOM 4051 O O . THR E 1 72 ? 180.634 27.643 61.333 1.00 50.16 1678 THR E O 1
ATOM 4055 N N . ALA E 1 73 ? 182.217 28.924 62.293 1.00 39.23 1679 ALA E N 1
ATOM 4056 C CA . ALA E 1 73 ? 182.325 29.835 61.161 1.00 39.84 1679 ALA E CA 1
ATOM 4057 C C . ALA E 1 73 ? 182.937 29.124 59.960 1.00 37.98 1679 ALA E C 1
ATOM 4058 O O . ALA E 1 73 ? 182.466 29.277 58.834 1.00 34.98 1679 ALA E O 1
ATOM 4060 N N . LYS E 1 74 ? 183.991 28.351 60.209 1.00 42.43 1680 LYS E N 1
ATOM 4061 C CA . LYS E 1 74 ? 184.686 27.627 59.149 1.00 42.50 1680 LYS E CA 1
ATOM 4062 C C . LYS E 1 74 ? 183.751 26.642 58.457 1.00 39.87 1680 LYS E C 1
ATOM 4063 O O . LYS E 1 74 ? 183.819 26.459 57.243 1.00 49.50 1680 LYS E O 1
ATOM 4069 N N . ALA E 1 75 ? 182.886 26.006 59.241 1.00 31.67 1681 ALA E N 1
ATOM 4070 C CA . ALA E 1 75 ? 181.928 25.046 58.709 1.00 29.33 1681 ALA E CA 1
ATOM 4071 C C . ALA E 1 75 ? 180.990 25.734 57.724 1.00 40.85 1681 ALA E C 1
ATOM 4072 O O . ALA E 1 75 ? 180.754 25.232 56.625 1.00 44.55 1681 ALA E O 1
ATOM 4074 N N . VAL E 1 76 ? 180.463 26.886 58.127 1.00 38.48 1682 VAL E N 1
ATOM 4075 C CA . VAL E 1 76 ? 179.577 27.675 57.279 1.00 36.55 1682 VAL E CA 1
ATOM 4076 C C . VAL E 1 76 ? 180.297 28.124 56.009 1.00 45.56 1682 VAL E C 1
ATOM 4077 O O . VAL E 1 76 ? 179.760 28.006 54.906 1.00 45.23 1682 VAL E O 1
ATOM 4081 N N . ILE E 1 77 ? 181.514 28.635 56.175 1.00 46.20 1683 ILE E N 1
ATOM 4082 C CA . ILE E 1 77 ? 182.324 29.100 55.053 1.00 30.64 1683 ILE E CA 1
ATOM 4083 C C . ILE E 1 77 ? 182.556 27.999 54.024 1.00 33.44 1683 ILE E C 1
ATOM 4084 O O . ILE E 1 77 ? 182.310 28.190 52.833 1.00 43.91 1683 ILE E O 1
ATOM 4089 N N . ASP E 1 78 ? 183.021 26.846 54.492 1.00 33.79 1684 ASP E N 1
ATOM 4090 C CA . ASP E 1 78 ? 183.294 25.718 53.611 1.00 36.06 1684 ASP E CA 1
ATOM 4091 C C . ASP E 1 78 ? 182.021 25.170 52.976 1.00 37.21 1684 ASP E C 1
ATOM 4092 O O . ASP E 1 78 ? 182.034 24.722 51.830 1.00 48.75 1684 ASP E O 1
ATOM 4097 N N . ALA E 1 79 ? 180.923 25.202 53.725 1.00 39.57 1685 ALA E N 1
ATOM 4098 C CA . ALA E 1 79 ? 179.652 24.694 53.221 1.00 40.82 1685 ALA E CA 1
ATOM 4099 C C . ALA E 1 79 ? 179.077 25.562 52.106 1.00 42.16 1685 ALA E C 1
ATOM 4100 O O . ALA E 1 79 ? 178.691 25.053 51.057 1.00 49.55 1685 ALA E O 1
ATOM 4102 N N . VAL E 1 80 ? 179.029 26.871 52.336 1.00 43.21 1686 VAL E N 1
ATOM 4103 C CA . VAL E 1 80 ? 178.474 27.801 51.356 1.00 47.63 1686 VAL E CA 1
ATOM 4104 C C . VAL E 1 80 ? 179.335 27.939 50.101 1.00 48.80 1686 VAL E C 1
ATOM 4105 O O . VAL E 1 80 ? 178.819 27.929 48.982 1.00 42.73 1686 VAL E O 1
ATOM 4109 N N . ASN E 1 81 ? 180.647 28.048 50.288 1.00 45.67 1687 ASN E N 1
ATOM 4110 C CA . ASN E 1 81 ? 181.564 28.218 49.164 1.00 37.28 1687 ASN E CA 1
ATOM 4111 C C . ASN E 1 81 ? 181.645 26.986 48.269 1.00 37.47 1687 ASN E C 1
ATOM 4112 O O . ASN E 1 81 ? 182.142 27.059 47.145 1.00 56.30 1687 ASN E O 1
ATOM 4117 N N . LYS E 1 82 ? 181.155 25.858 48.769 1.00 34.04 1688 LYS E N 1
ATOM 4118 C CA . LYS E 1 82 ? 181.088 24.641 47.971 1.00 35.82 1688 LYS E CA 1
ATOM 4119 C C . LYS E 1 82 ? 179.642 24.302 47.614 1.00 33.27 1688 LYS E C 1
ATOM 4120 O O . LYS E 1 82 ? 179.350 23.206 47.138 1.00 37.18 1688 LYS E O 1
ATOM 4126 N N . ALA E 1 83 ? 178.743 25.253 47.852 1.00 35.62 1689 ALA E N 1
ATOM 4127 C CA . ALA E 1 83 ? 177.325 25.068 47.559 1.00 51.03 1689 ALA E CA 1
ATOM 4128 C C . ALA E 1 83 ? 176.862 26.048 46.488 1.00 49.76 1689 ALA E C 1
ATOM 4129 O O . ALA E 1 83 ? 177.388 27.155 46.378 1.00 51.54 1689 ALA E O 1
ATOM 4131 N N . GLY E 1 84 ? 175.875 25.635 45.701 1.00 38.74 1690 GLY E N 1
ATOM 4132 C CA . GLY E 1 84 ? 175.354 26.474 44.639 1.00 50.02 1690 GLY E CA 1
ATOM 4133 C C . GLY E 1 84 ? 174.374 25.750 43.737 1.00 51.00 1690 GLY E C 1
ATOM 4134 O O . GLY E 1 84 ? 173.761 24.759 44.134 1.00 36.06 1690 GLY E O 1
ATOM 4135 N N . TRP E 1 85 ? 174.223 26.254 42.518 1.00 53.09 1691 TRP E N 1
ATOM 4136 C CA . TRP E 1 85 ? 173.264 25.698 41.569 1.00 43.24 1691 TRP E CA 1
ATOM 4137 C C . TRP E 1 85 ? 173.967 25.023 40.399 1.00 36.19 1691 TRP E C 1
ATOM 4138 O O . TRP E 1 85 ? 175.017 25.479 39.955 1.00 49.95 1691 TRP E O 1
ATOM 4149 N N . ARG E 1 86 ? 173.387 23.936 39.901 1.00 26.62 1692 ARG E N 1
ATOM 4150 C CA . ARG E 1 86 ? 174.014 23.181 38.825 1.00 32.69 1692 ARG E CA 1
ATOM 4151 C C . ARG E 1 86 ? 173.496 23.639 37.468 1.00 50.35 1692 ARG E C 1
ATOM 4152 O O . ARG E 1 86 ? 172.312 23.936 37.310 1.00 54.84 1692 ARG E O 1
ATOM 4160 N N . VAL E 1 87 ? 174.393 23.692 36.491 1.00 47.70 1693 VAL E N 1
ATOM 4161 C CA . VAL E 1 87 ? 174.036 24.105 35.141 1.00 43.45 1693 VAL E CA 1
ATOM 4162 C C . VAL E 1 87 ? 174.355 22.978 34.162 1.00 52.00 1693 VAL E C 1
ATOM 4163 O O . VAL E 1 87 ? 175.341 22.259 34.330 1.00 48.32 1693 VAL E O 1
ATOM 4167 N N . LYS E 1 88 ? 173.505 22.804 33.155 1.00 56.30 1694 LYS E N 1
ATOM 4168 C CA . LYS E 1 88 ? 173.738 21.774 32.153 1.00 52.94 1694 LYS E CA 1
ATOM 4169 C C . LYS E 1 88 ? 174.886 22.187 31.241 1.00 42.99 1694 LYS E C 1
ATOM 4170 O O . LYS E 1 88 ? 174.792 23.178 30.517 1.00 45.23 1694 LYS E O 1
ATOM 4176 N N . THR E 1 89 ? 175.970 21.420 31.282 1.00 50.80 1695 THR E N 1
ATOM 4177 C CA . THR E 1 89 ? 177.130 21.682 30.439 1.00 53.01 1695 THR E CA 1
ATOM 4178 C C . THR E 1 89 ? 177.080 20.835 29.172 1.00 71.01 1695 THR E C 1
ATOM 4179 O O . THR E 1 89 ? 176.786 19.643 29.227 1.00 70.21 1695 THR E O 1
ATOM 4183 N N . THR E 1 90 ? 177.340 21.457 28.027 1.00 72.90 1696 THR E N 1
ATOM 4184 C CA . THR E 1 90 ? 177.290 20.742 26.757 1.00 49.04 1696 THR E CA 1
ATOM 4185 C C . THR E 1 90 ? 178.688 20.313 26.324 1.00 46.47 1696 THR E C 1
ATOM 4186 O O . THR E 1 90 ? 179.378 21.041 25.613 1.00 57.66 1696 THR E O 1
ATOM 4190 N N . GLY E 1 91 ? 179.100 19.126 26.758 1.00 52.02 1697 GLY E N 1
ATOM 4191 C CA . GLY E 1 91 ? 180.399 18.586 26.399 1.00 62.92 1697 GLY E CA 1
ATOM 4192 C C . GLY E 1 91 ? 180.357 17.100 26.099 1.00 77.05 1697 GLY E C 1
ATOM 4193 O O . GLY E 1 91 ? 179.327 16.574 25.678 1.00 70.87 1697 GLY E O 1
ATOM 4194 N N . ALA E 1 92 ? 181.488 16.432 26.319 1.00 81.23 1698 ALA E N 1
ATOM 4195 C CA . ALA E 1 92 ? 181.611 14.984 26.144 1.00 83.77 1698 ALA E CA 1
ATOM 4196 C C . ALA E 1 92 ? 181.141 14.514 24.770 1.00 89.35 1698 ALA E C 1
ATOM 4197 O O . ALA E 1 92 ? 181.364 13.364 24.389 1.00 81.97 1698 ALA E O 1
ATOM 4199 N N . ASN E 1 96 ? 176.748 10.849 27.414 1.00 98.02 1702 ASN E N 1
ATOM 4200 C CA . ASN E 1 96 ? 176.910 12.171 26.832 1.00 103.38 1702 ASN E CA 1
ATOM 4201 C C . ASN E 1 96 ? 177.387 13.195 27.855 1.00 110.73 1702 ASN E C 1
ATOM 4202 O O . ASN E 1 96 ? 178.164 12.874 28.752 1.00 115.43 1702 ASN E O 1
ATOM 4204 N N . ASP E 1 97 ? 176.896 14.422 27.730 1.00 108.10 1703 ASP E N 1
ATOM 4205 C CA . ASP E 1 97 ? 177.280 15.507 28.633 1.00 89.84 1703 ASP E CA 1
ATOM 4206 C C . ASP E 1 97 ? 176.435 15.497 29.906 1.00 83.58 1703 ASP E C 1
ATOM 4207 O O . ASP E 1 97 ? 175.271 15.080 29.884 1.00 80.13 1703 ASP E O 1
ATOM 4209 N N . ASP E 1 98 ? 177.012 15.962 31.012 1.00 95.88 1704 ASP E N 1
ATOM 4210 C CA . ASP E 1 98 ? 176.302 15.920 32.281 1.00 78.08 1704 ASP E CA 1
ATOM 4211 C C . ASP E 1 98 ? 176.021 17.311 32.859 1.00 67.63 1704 ASP E C 1
ATOM 4212 O O . ASP E 1 98 ? 175.613 18.230 32.143 1.00 73.09 1704 ASP E O 1
ATOM 4217 N N . PHE E 1 99 ? 176.246 17.452 34.161 1.00 70.19 1705 PHE E N 1
ATOM 4218 C CA . PHE E 1 99 ? 176.046 18.710 34.875 1.00 62.24 1705 PHE E CA 1
ATOM 4219 C C . PHE E 1 99 ? 177.333 19.293 35.455 1.00 66.48 1705 PHE E C 1
ATOM 4220 O O . PHE E 1 99 ? 178.269 18.561 35.779 1.00 61.85 1705 PHE E O 1
ATOM 4228 N N . ALA E 1 100 ? 177.370 20.614 35.592 1.00 60.16 1706 ALA E N 1
ATOM 4229 C CA . ALA E 1 100 ? 178.507 21.281 36.219 1.00 45.81 1706 ALA E CA 1
ATOM 4230 C C . ALA E 1 100 ? 178.023 22.135 37.388 1.00 47.65 1706 ALA E C 1
ATOM 4231 O O . ALA E 1 100 ? 177.084 22.920 37.250 1.00 52.11 1706 ALA E O 1
ATOM 4233 N N . THR E 1 101 ? 178.671 21.977 38.538 1.00 54.26 1707 THR E N 1
ATOM 4234 C CA . THR E 1 101 ? 178.264 22.677 39.753 1.00 45.74 1707 THR E CA 1
ATOM 4235 C C . THR E 1 101 ? 178.796 24.106 39.811 1.00 41.56 1707 THR E C 1
ATOM 4236 O O . THR E 1 101 ? 180.007 24.329 39.819 1.00 52.18 1707 THR E O 1
ATOM 4240 N N . VAL E 1 102 ? 177.882 25.070 39.855 1.00 29.01 1708 VAL E N 1
ATOM 4241 C CA . VAL E 1 102 ? 178.258 26.469 40.017 1.00 35.02 1708 VAL E CA 1
ATOM 4242 C C . VAL E 1 102 ? 178.094 26.896 41.471 1.00 44.99 1708 VAL E C 1
ATOM 4243 O O . VAL E 1 102 ? 176.974 27.079 41.954 1.00 49.90 1708 VAL E O 1
ATOM 4247 N N . ALA E 1 103 ? 179.220 27.038 42.163 1.00 46.61 1709 ALA E N 1
ATOM 4248 C CA . ALA E 1 103 ? 179.223 27.426 43.567 1.00 49.52 1709 ALA E CA 1
ATOM 4249 C C . ALA E 1 103 ? 179.333 28.940 43.719 1.00 59.54 1709 ALA E C 1
ATOM 4250 O O . ALA E 1 103 ? 179.332 29.676 42.732 1.00 51.26 1709 ALA E O 1
ATOM 4252 N N . SER E 1 104 ? 179.428 29.396 44.964 1.00 64.41 1710 SER E N 1
ATOM 4253 C CA . SER E 1 104 ? 179.536 30.820 45.258 1.00 58.05 1710 SER E CA 1
ATOM 4254 C C . SER E 1 104 ? 180.922 31.361 44.920 1.00 63.25 1710 SER E C 1
ATOM 4255 O O . SER E 1 104 ? 181.937 30.773 45.295 1.00 61.31 1710 SER E O 1
ATOM 4258 N N . GLY E 1 105 ? 180.957 32.482 44.207 1.00 53.90 1711 GLY E N 1
ATOM 4259 C CA . GLY E 1 105 ? 182.210 33.115 43.841 1.00 49.69 1711 GLY E CA 1
ATOM 4260 C C . GLY E 1 105 ? 182.693 32.745 42.452 1.00 61.29 1711 GLY E C 1
ATOM 4261 O O . GLY E 1 105 ? 183.663 33.314 41.952 1.00 58.00 1711 GLY E O 1
ATOM 4262 N N . THR E 1 106 ? 182.016 31.787 41.826 1.00 64.62 1712 THR E N 1
ATOM 4263 C CA . THR E 1 106 ? 182.391 31.342 40.489 1.00 66.97 1712 THR E CA 1
ATOM 4264 C C . THR E 1 106 ? 181.921 32.332 39.427 1.00 58.18 1712 THR E C 1
ATOM 4265 O O . THR E 1 106 ? 180.761 32.744 39.417 1.00 47.96 1712 THR E O 1
ATOM 4269 N N . ASN E 1 107 ? 182.831 32.709 38.534 1.00 60.85 1713 ASN E N 1
ATOM 4270 C CA . ASN E 1 107 ? 182.520 33.664 37.478 1.00 57.64 1713 ASN E CA 1
ATOM 4271 C C . ASN E 1 107 ? 181.794 33.005 36.311 1.00 71.97 1713 ASN E C 1
ATOM 4272 O O . ASN E 1 107 ? 182.281 32.032 35.737 1.00 79.15 1713 ASN E O 1
ATOM 4277 N N . VAL E 1 108 ? 180.627 33.539 35.964 1.00 71.16 1714 VAL E N 1
ATOM 4278 C CA . VAL E 1 108 ? 179.882 33.051 34.811 1.00 59.48 1714 VAL E CA 1
ATOM 4279 C C . VAL E 1 108 ? 179.777 34.135 33.745 1.00 69.48 1714 VAL E C 1
ATOM 4280 O O . VAL E 1 108 ? 179.072 35.129 33.921 1.00 57.57 1714 VAL E O 1
ATOM 4284 N N . THR E 1 109 ? 180.487 33.935 32.640 1.00 72.07 1715 THR E N 1
ATOM 4285 C CA . THR E 1 109 ? 180.538 34.922 31.570 1.00 61.12 1715 THR E CA 1
ATOM 4286 C C . THR E 1 109 ? 179.634 34.533 30.406 1.00 67.68 1715 THR E C 1
ATOM 4287 O O . THR E 1 109 ? 179.832 33.497 29.771 1.00 63.08 1715 THR E O 1
ATOM 4291 N N . PHE E 1 110 ? 178.641 35.372 30.133 1.00 83.55 1716 PHE E N 1
ATOM 4292 C CA . PHE E 1 110 ? 177.763 35.170 28.987 1.00 80.65 1716 PHE E CA 1
ATOM 4293 C C . PHE E 1 110 ? 178.400 35.743 27.728 1.00 61.81 1716 PHE E C 1
ATOM 4294 O O . PHE E 1 110 ? 178.251 36.926 27.427 1.00 61.45 1716 PHE E O 1
ATOM 4302 N N . ALA E 1 111 ? 179.119 34.892 27.004 1.00 61.42 1717 ALA E N 1
ATOM 4303 C CA . ALA E 1 111 ? 179.819 35.304 25.795 1.00 63.90 1717 ALA E CA 1
ATOM 4304 C C . ALA E 1 111 ? 178.963 35.062 24.558 1.00 61.23 1717 ALA E C 1
ATOM 4305 O O . ALA E 1 111 ? 177.969 34.339 24.610 1.00 61.08 1717 ALA E O 1
ATOM 4307 N N . ASP E 1 112 ? 179.358 35.673 23.446 1.00 60.72 1718 ASP E N 1
ATOM 4308 C CA . ASP E 1 112 ? 178.639 35.518 22.189 1.00 62.70 1718 ASP E CA 1
ATOM 4309 C C . ASP E 1 112 ? 179.288 34.453 21.313 1.00 62.22 1718 ASP E C 1
ATOM 4310 O O . ASP E 1 112 ? 180.467 34.138 21.473 1.00 57.56 1718 ASP E O 1
ATOM 4315 N N . GLY E 1 113 ? 178.511 33.901 20.387 1.00 68.79 1719 GLY E N 1
ATOM 4316 C CA . GLY E 1 113 ? 178.994 32.839 19.524 1.00 67.23 1719 GLY E CA 1
ATOM 4317 C C . GLY E 1 113 ? 178.824 33.125 18.045 1.00 64.28 1719 GLY E C 1
ATOM 4318 O O . GLY E 1 113 ? 179.232 34.178 17.556 1.00 59.74 1719 GLY E O 1
ATOM 4319 N N . ASN E 1 114 ? 178.218 32.182 17.330 1.00 68.51 1720 ASN E N 1
ATOM 4320 C CA . ASN E 1 114 ? 178.048 32.307 15.887 1.00 81.77 1720 ASN E CA 1
ATOM 4321 C C . ASN E 1 114 ? 176.903 33.238 15.507 1.00 72.81 1720 ASN E C 1
ATOM 4322 O O . ASN E 1 114 ? 175.732 32.914 15.710 1.00 61.04 1720 ASN E O 1
ATOM 4327 N N . GLY E 1 115 ? 177.249 34.395 14.951 1.00 77.17 1721 GLY E N 1
ATOM 4328 C CA . GLY E 1 115 ? 176.259 35.348 14.480 1.00 66.05 1721 GLY E CA 1
ATOM 4329 C C . GLY E 1 115 ? 175.442 35.968 15.597 1.00 74.40 1721 GLY E C 1
ATOM 4330 O O . GLY E 1 115 ? 174.365 36.515 15.358 1.00 68.02 1721 GLY E O 1
ATOM 4331 N N . THR E 1 116 ? 175.955 35.886 16.820 1.00 78.53 1722 THR E N 1
ATOM 4332 C CA . THR E 1 116 ? 175.258 36.425 17.982 1.00 58.03 1722 THR E CA 1
ATOM 4333 C C . THR E 1 116 ? 176.090 37.477 18.707 1.00 51.19 1722 THR E C 1
ATOM 4334 O O . THR E 1 116 ? 177.313 37.518 18.578 1.00 57.71 1722 THR E O 1
ATOM 4338 N N . THR E 1 117 ? 175.409 38.329 19.465 1.00 38.71 1723 THR E N 1
ATOM 4339 C CA . THR E 1 117 ? 176.060 39.380 20.235 1.00 49.83 1723 THR E CA 1
ATOM 4340 C C . THR E 1 117 ? 175.499 39.409 21.651 1.00 60.73 1723 THR E C 1
ATOM 4341 O O . THR E 1 117 ? 174.346 39.783 21.863 1.00 57.96 1723 THR E O 1
ATOM 4345 N N . ALA E 1 118 ? 176.321 39.015 22.617 1.00 58.31 1724 ALA E N 1
ATOM 4346 C CA . ALA E 1 118 ? 175.894 38.953 24.009 1.00 37.57 1724 ALA E CA 1
ATOM 4347 C C . ALA E 1 118 ? 175.834 40.341 24.632 1.00 40.98 1724 ALA E C 1
ATOM 4348 O O . ALA E 1 118 ? 176.752 41.143 24.470 1.00 46.21 1724 ALA E O 1
ATOM 4350 N N . GLU E 1 119 ? 174.748 40.621 25.345 1.00 42.73 1725 GLU E N 1
ATOM 4351 C CA . GLU E 1 119 ? 174.605 41.904 26.019 1.00 42.27 1725 GLU E CA 1
ATOM 4352 C C . GLU E 1 119 ? 174.018 41.737 27.418 1.00 66.82 1725 GLU E C 1
ATOM 4353 O O . GLU E 1 119 ? 172.809 41.567 27.580 1.00 79.94 1725 GLU E O 1
ATOM 4359 N N . VAL E 1 120 ? 174.885 41.779 28.424 1.00 67.66 1726 VAL E N 1
ATOM 4360 C CA . VAL E 1 120 ? 174.456 41.672 29.813 1.00 60.65 1726 VAL E CA 1
ATOM 4361 C C . VAL E 1 120 ? 174.620 43.013 30.520 1.00 54.27 1726 VAL E C 1
ATOM 4362 O O . VAL E 1 120 ? 175.727 43.541 30.616 1.00 73.35 1726 VAL E O 1
ATOM 4366 N N . THR E 1 121 ? 173.515 43.558 31.016 1.00 47.10 1727 THR E N 1
ATOM 4367 C CA . THR E 1 121 ? 173.538 44.864 31.665 1.00 56.20 1727 THR E CA 1
ATOM 4368 C C . THR E 1 121 ? 173.084 44.786 33.119 1.00 72.25 1727 THR E C 1
ATOM 4369 O O . THR E 1 121 ? 172.266 43.941 33.481 1.00 85.29 1727 THR E O 1
ATOM 4373 N N . LYS E 1 122 ? 173.623 45.676 33.945 1.00 62.10 1728 LYS E N 1
ATOM 4374 C CA . LYS E 1 122 ? 173.264 45.736 35.356 1.00 58.15 1728 LYS E CA 1
ATOM 4375 C C . LYS E 1 122 ? 172.663 47.090 35.720 1.00 54.53 1728 LYS E C 1
ATOM 4376 O O . LYS E 1 122 ? 173.301 48.129 35.549 1.00 54.20 1728 LYS E O 1
ATOM 4379 N N . ALA E 1 123 ? 171.431 47.072 36.218 1.00 62.98 1729 ALA E N 1
ATOM 4380 C CA . ALA E 1 123 ? 170.750 48.297 36.621 1.00 71.04 1729 ALA E CA 1
ATOM 4381 C C . ALA E 1 123 ? 171.288 48.801 37.956 1.00 71.29 1729 ALA E C 1
ATOM 4382 O O . ALA E 1 123 ? 172.093 48.131 38.602 1.00 68.27 1729 ALA E O 1
ATOM 4384 N N . ASN E 1 124 ? 170.840 49.984 38.365 1.00 70.43 1730 ASN E N 1
ATOM 4385 C CA . ASN E 1 124 ? 171.250 50.558 39.641 1.00 70.02 1730 ASN E CA 1
ATOM 4386 C C . ASN E 1 124 ? 170.663 49.790 40.821 1.00 67.15 1730 ASN E C 1
ATOM 4387 O O . ASN E 1 124 ? 171.198 49.828 41.930 1.00 64.28 1730 ASN E O 1
ATOM 4392 N N . ASP E 1 125 ? 169.565 49.085 40.571 1.00 67.61 1731 ASP E N 1
ATOM 4393 C CA . ASP E 1 125 ? 168.921 48.272 41.595 1.00 54.01 1731 ASP E CA 1
ATOM 4394 C C . ASP E 1 125 ? 169.661 46.956 41.807 1.00 57.87 1731 ASP E C 1
ATOM 4395 O O . ASP E 1 125 ? 169.382 46.222 42.754 1.00 70.62 1731 ASP E O 1
ATOM 4400 N N . GLY E 1 126 ? 170.607 46.663 40.920 1.00 73.11 1732 GLY E N 1
ATOM 4401 C CA . GLY E 1 126 ? 171.363 45.427 40.997 1.00 69.02 1732 GLY E CA 1
ATOM 4402 C C . GLY E 1 126 ? 170.768 44.334 40.131 1.00 75.65 1732 GLY E C 1
ATOM 4403 O O . GLY E 1 126 ? 171.375 43.279 39.947 1.00 65.31 1732 GLY E O 1
ATOM 4404 N N . SER E 1 127 ? 169.575 44.587 39.602 1.00 74.10 1733 SER E N 1
ATOM 4405 C CA . SER E 1 127 ? 168.892 43.621 38.748 1.00 74.77 1733 SER E CA 1
ATOM 4406 C C . SER E 1 127 ? 169.652 43.403 37.444 1.00 78.34 1733 SER E C 1
ATOM 4407 O O . SER E 1 127 ? 170.027 44.358 36.764 1.00 69.55 1733 SER E O 1
ATOM 4410 N N . ILE E 1 128 ? 169.874 42.138 37.103 1.00 74.93 1734 ILE E N 1
ATOM 4411 C CA . ILE E 1 128 ? 170.626 41.785 35.905 1.00 72.91 1734 ILE E CA 1
ATOM 4412 C C . ILE E 1 128 ? 169.709 41.502 34.720 1.00 77.64 1734 ILE E C 1
ATOM 4413 O O . ILE E 1 128 ? 168.764 40.719 34.826 1.00 75.13 1734 ILE E O 1
ATOM 4418 N N . THR E 1 129 ? 169.995 42.145 33.593 1.00 72.34 1735 THR E N 1
ATOM 4419 C CA . THR E 1 129 ? 169.245 41.914 32.366 1.00 61.04 1735 THR E CA 1
ATOM 4420 C C . THR E 1 129 ? 170.152 41.335 31.286 1.00 60.56 1735 THR E C 1
ATOM 4421 O O . THR E 1 129 ? 171.069 42.004 30.808 1.00 65.99 1735 THR E O 1
ATOM 4425 N N . VAL E 1 130 ? 169.895 40.086 30.908 1.00 56.61 1736 VAL E N 1
ATOM 4426 C CA . VAL E 1 130 ? 170.692 39.418 29.886 1.00 54.63 1736 VAL E CA 1
ATOM 4427 C C . VAL E 1 130 ? 169.911 39.299 28.582 1.00 57.46 1736 VAL E C 1
ATOM 4428 O O . VAL E 1 130 ? 168.812 38.747 28.555 1.00 76.72 1736 VAL E O 1
ATOM 4432 N N . LYS E 1 131 ? 170.484 39.824 27.503 1.00 54.52 1737 LYS E N 1
ATOM 4433 C CA . LYS E 1 131 ? 169.827 39.807 26.200 1.00 50.29 1737 LYS E CA 1
ATOM 4434 C C . LYS E 1 131 ? 170.797 39.441 25.078 1.00 46.08 1737 LYS E C 1
ATOM 4435 O O . LYS E 1 131 ? 171.941 39.899 25.056 1.00 53.29 1737 LYS E O 1
ATOM 4441 N N . TYR E 1 132 ? 170.334 38.600 24.156 1.00 55.80 1738 TYR E N 1
ATOM 4442 C CA . TYR E 1 132 ? 171.128 38.220 22.991 1.00 54.62 1738 TYR E CA 1
ATOM 4443 C C . TYR E 1 132 ? 170.659 38.958 21.743 1.00 44.60 1738 TYR E C 1
ATOM 4444 O O . TYR E 1 132 ? 169.461 39.114 21.505 1.00 44.70 1738 TYR E O 1
ATOM 4453 N N . ASN E 1 133 ? 171.624 39.410 20.951 1.00 41.81 1739 ASN E N 1
ATOM 4454 C CA . ASN E 1 133 ? 171.351 40.165 19.738 1.00 60.44 1739 ASN E CA 1
ATOM 4455 C C . ASN E 1 133 ? 171.877 39.443 18.507 1.00 73.21 1739 ASN E C 1
ATOM 4456 O O . ASN E 1 133 ? 172.657 38.499 18.619 1.00 66.40 1739 ASN E O 1
ATOM 4461 N N . VAL E 1 134 ? 171.429 39.872 17.333 1.00 71.06 1740 VAL E N 1
ATOM 4462 C CA . VAL E 1 134 ? 171.937 39.316 16.087 1.00 72.63 1740 VAL E CA 1
ATOM 4463 C C . VAL E 1 134 ? 172.753 40.364 15.334 1.00 67.20 1740 VAL E C 1
ATOM 4464 O O . VAL E 1 134 ? 172.361 41.528 15.246 1.00 60.24 1740 VAL E O 1
ATOM 4468 N N . LYS E 1 135 ? 173.890 39.938 14.793 1.00 62.53 1741 LYS E N 1
ATOM 4469 C CA . LYS E 1 135 ? 174.776 40.818 14.043 1.00 69.39 1741 LYS E CA 1
ATOM 4470 C C . LYS E 1 135 ? 175.456 39.996 12.958 1.00 75.89 1741 LYS E C 1
ATOM 4471 O O . LYS E 1 135 ? 176.309 39.153 13.239 1.00 76.83 1741 LYS E O 1
ATOM 4477 N N . VAL E 1 136 ? 175.067 40.253 11.714 1.00 68.33 1742 VAL E N 1
ATOM 4478 C CA . VAL E 1 136 ? 175.565 39.503 10.568 1.00 59.99 1742 VAL E CA 1
ATOM 4479 C C . VAL E 1 136 ? 176.191 40.396 9.499 1.00 67.01 1742 VAL E C 1
ATOM 4480 O O . VAL E 1 136 ? 175.487 41.017 8.703 1.00 91.42 1742 VAL E O 1
ATOM 4484 N N . ALA E 1 137 ? 177.518 40.473 9.500 1.00 61.53 1743 ALA E N 1
ATOM 4485 C CA . ALA E 1 137 ? 178.235 41.284 8.523 1.00 82.05 1743 ALA E CA 1
ATOM 4486 C C . ALA E 1 137 ? 178.678 40.443 7.328 1.00 69.45 1743 ALA E C 1
ATOM 4487 O O . ALA E 1 137 ? 179.412 39.467 7.478 1.00 79.39 1743 ALA E O 1
ATOM 4489 N N . MET F 1 1 ? 179.403 31.823 94.769 1.00 59.68 1607 MET F N 1
ATOM 4490 C CA . MET F 1 1 ? 179.606 31.483 93.367 1.00 48.33 1607 MET F CA 1
ATOM 4491 C C . MET F 1 1 ? 178.487 32.028 92.491 1.00 55.70 1607 MET F C 1
ATOM 4492 O O . MET F 1 1 ? 177.312 31.755 92.731 1.00 63.14 1607 MET F O 1
ATOM 4495 N N . ASP F 1 2 ? 178.860 32.793 91.470 1.00 41.30 1608 ASP F N 1
ATOM 4496 C CA . ASP F 1 2 ? 177.882 33.358 90.551 1.00 42.35 1608 ASP F CA 1
ATOM 4497 C C . ASP F 1 2 ? 178.031 32.716 89.180 1.00 54.45 1608 ASP F C 1
ATOM 4498 O O . ASP F 1 2 ? 179.141 32.417 88.741 1.00 56.47 1608 ASP F O 1
ATOM 4503 N N . PHE F 1 3 ? 176.909 32.500 88.505 1.00 44.83 1609 PHE F N 1
ATOM 4504 C CA . PHE F 1 3 ? 176.936 31.905 87.178 1.00 44.57 1609 PHE F CA 1
ATOM 4505 C C . PHE F 1 3 ? 176.268 32.814 86.159 1.00 54.05 1609 PHE F C 1
ATOM 4506 O O . PHE F 1 3 ? 175.208 32.490 85.625 1.00 73.02 1609 PHE F O 1
ATOM 4514 N N . VAL F 1 4 ? 176.920 33.931 85.859 1.00 39.72 1610 VAL F N 1
ATOM 4515 C CA . VAL F 1 4 ? 176.377 34.888 84.910 1.00 48.49 1610 VAL F CA 1
ATOM 4516 C C . VAL F 1 4 ? 176.969 34.591 83.544 1.00 61.17 1610 VAL F C 1
ATOM 4517 O O . VAL F 1 4 ? 178.048 34.009 83.439 1.00 72.61 1610 VAL F O 1
ATOM 4521 N N . SER F 1 5 ? 176.254 34.980 82.496 1.00 64.82 1611 SER F N 1
ATOM 4522 C CA . SER F 1 5 ? 176.696 34.703 81.137 1.00 54.23 1611 SER F CA 1
ATOM 4523 C C . SER F 1 5 ? 177.382 35.914 80.521 1.00 50.85 1611 SER F C 1
ATOM 4524 O O . SER F 1 5 ? 177.134 37.051 80.921 1.00 50.78 1611 SER F O 1
ATOM 4527 N N . GLY F 1 6 ? 178.253 35.657 79.551 1.00 59.11 1612 GLY F N 1
ATOM 4528 C CA . GLY F 1 6 ? 178.971 36.717 78.868 1.00 58.23 1612 GLY F CA 1
ATOM 4529 C C . GLY F 1 6 ? 178.013 37.566 78.059 1.00 44.13 1612 GLY F C 1
ATOM 4530 O O . GLY F 1 6 ? 177.932 38.780 78.244 1.00 42.19 1612 GLY F O 1
ATOM 4531 N N . ASP F 1 7 ? 177.284 36.920 77.157 1.00 50.98 1613 ASP F N 1
ATOM 4532 C CA . ASP F 1 7 ? 176.268 37.599 76.365 1.00 71.30 1613 ASP F CA 1
ATOM 4533 C C . ASP F 1 7 ? 174.901 36.981 76.632 1.00 61.95 1613 ASP F C 1
ATOM 4534 O O . ASP F 1 7 ? 174.739 35.762 76.575 1.00 60.64 1613 ASP F O 1
ATOM 4536 N N . LYS F 1 8 ? 173.920 37.829 76.923 1.00 54.32 1614 LYS F N 1
ATOM 4537 C CA . LYS F 1 8 ? 172.586 37.367 77.285 1.00 54.05 1614 LYS F CA 1
ATOM 4538 C C . LYS F 1 8 ? 171.857 36.749 76.096 1.00 63.48 1614 LYS F C 1
ATOM 4539 O O . LYS F 1 8 ? 170.911 35.981 76.269 1.00 71.38 1614 LYS F O 1
ATOM 4541 N N . ASP F 1 9 ? 172.303 37.089 74.890 1.00 67.98 1615 ASP F N 1
ATOM 4542 C CA . ASP F 1 9 ? 171.659 36.608 73.673 1.00 47.50 1615 ASP F CA 1
ATOM 4543 C C . ASP F 1 9 ? 172.230 35.268 73.220 1.00 41.91 1615 ASP F C 1
ATOM 4544 O O . ASP F 1 9 ? 171.505 34.423 72.695 1.00 36.40 1615 ASP F O 1
ATOM 4549 N N . THR F 1 10 ? 173.529 35.077 73.427 1.00 48.25 1616 THR F N 1
ATOM 4550 C CA . THR F 1 10 ? 174.197 33.855 72.993 1.00 62.33 1616 THR F CA 1
ATOM 4551 C C . THR F 1 10 ? 174.137 32.751 74.046 1.00 45.73 1616 THR F C 1
ATOM 4552 O O . THR F 1 10 ? 173.919 31.585 73.720 1.00 42.38 1616 THR F O 1
ATOM 4556 N N . THR F 1 11 ? 174.331 33.121 75.308 1.00 47.07 1617 THR F N 1
ATOM 4557 C CA . THR F 1 11 ? 174.360 32.140 76.387 1.00 57.53 1617 THR F CA 1
ATOM 4558 C C . THR F 1 11 ? 173.396 32.512 77.510 1.00 55.96 1617 THR F C 1
ATOM 4559 O O . THR F 1 11 ? 173.323 33.670 77.918 1.00 59.02 1617 THR F O 1
ATOM 4563 N N . SER F 1 12 ? 172.655 31.524 78.003 1.00 50.60 1618 SER F N 1
ATOM 4564 C CA . SER F 1 12 ? 171.727 31.749 79.104 1.00 68.29 1618 SER F CA 1
ATOM 4565 C C . SER F 1 12 ? 171.953 30.748 80.233 1.00 79.83 1618 SER F C 1
ATOM 4566 O O . SER F 1 12 ? 171.798 29.541 80.046 1.00 78.15 1618 SER F O 1
ATOM 4569 N N . VAL F 1 13 ? 172.322 31.258 81.404 1.00 68.35 1619 VAL F N 1
ATOM 4570 C CA . VAL F 1 13 ? 172.538 30.415 82.575 1.00 79.86 1619 VAL F CA 1
ATOM 4571 C C . VAL F 1 13 ? 171.637 30.841 83.731 1.00 71.35 1619 VAL F C 1
ATOM 4572 O O . VAL F 1 13 ? 171.717 31.976 84.200 1.00 64.05 1619 VAL F O 1
ATOM 4576 N N . THR F 1 14 ? 170.782 29.932 84.191 1.00 61.63 1620 THR F N 1
ATOM 4577 C CA . THR F 1 14 ? 169.874 30.240 85.291 1.00 76.35 1620 THR F CA 1
ATOM 4578 C C . THR F 1 14 ? 170.008 29.223 86.420 1.00 82.46 1620 THR F C 1
ATOM 4579 O O . THR F 1 14 ? 169.953 28.016 86.189 1.00 84.74 1620 THR F O 1
ATOM 4583 N N . VAL F 1 15 ? 170.176 29.719 87.641 1.00 71.96 1621 VAL F N 1
ATOM 4584 C CA . VAL F 1 15 ? 170.301 28.860 88.814 1.00 67.59 1621 VAL F CA 1
ATOM 4585 C C . VAL F 1 15 ? 169.050 28.904 89.684 1.00 79.76 1621 VAL F C 1
ATOM 4586 O O . VAL F 1 15 ? 168.662 29.969 90.165 1.00 80.67 1621 VAL F O 1
ATOM 4590 N N . GLU F 1 16 ? 168.417 27.752 89.889 1.00 73.66 1622 GLU F N 1
ATOM 4591 C CA . GLU F 1 16 ? 167.222 27.705 90.724 1.00 63.55 1622 GLU F CA 1
ATOM 4592 C C . GLU F 1 16 ? 167.355 26.668 91.835 1.00 90.50 1622 GLU F C 1
ATOM 4593 O O . GLU F 1 16 ? 168.239 25.814 91.798 1.00 96.09 1622 GLU F O 1
ATOM 4595 N N . SER F 1 17 ? 166.462 26.747 92.817 1.00 99.82 1623 SER F N 1
ATOM 4596 C CA . SER F 1 17 ? 166.467 25.828 93.951 1.00 99.15 1623 SER F CA 1
ATOM 4597 C C . SER F 1 17 ? 165.065 25.289 94.221 1.00 97.79 1623 SER F C 1
ATOM 4598 O O . SER F 1 17 ? 164.523 25.469 95.311 1.00 112.23 1623 SER F O 1
ATOM 4601 N N . LYS F 1 18 ? 164.484 24.631 93.224 1.00 91.61 1624 LYS F N 1
ATOM 4602 C CA . LYS F 1 18 ? 163.123 24.115 93.331 1.00 99.55 1624 LYS F CA 1
ATOM 4603 C C . LYS F 1 18 ? 162.985 22.992 94.357 1.00 117.01 1624 LYS F C 1
ATOM 4604 O O . LYS F 1 18 ? 163.043 21.812 94.010 1.00 126.68 1624 LYS F O 1
ATOM 4606 N N . ASP F 1 19 ? 162.797 23.373 95.618 1.00 103.73 1625 ASP F N 1
ATOM 4607 C CA . ASP F 1 19 ? 162.528 22.418 96.690 1.00 82.17 1625 ASP F CA 1
ATOM 4608 C C . ASP F 1 19 ? 161.991 23.132 97.926 1.00 79.97 1625 ASP F C 1
ATOM 4609 O O . ASP F 1 19 ? 162.745 23.764 98.666 1.00 83.53 1625 ASP F O 1
ATOM 4614 N N . THR F 1 24 ? 169.292 22.118 94.406 1.00 72.31 1630 THR F N 1
ATOM 4615 C CA . THR F 1 24 ? 169.587 23.341 93.669 1.00 82.86 1630 THR F CA 1
ATOM 4616 C C . THR F 1 24 ? 170.169 23.023 92.295 1.00 82.87 1630 THR F C 1
ATOM 4617 O O . THR F 1 24 ? 171.330 22.632 92.177 1.00 73.00 1630 THR F O 1
ATOM 4621 N N . GLU F 1 25 ? 169.353 23.192 91.260 1.00 90.17 1631 GLU F N 1
ATOM 4622 C CA . GLU F 1 25 ? 169.774 22.906 89.894 1.00 71.62 1631 GLU F CA 1
ATOM 4623 C C . GLU F 1 25 ? 170.305 24.139 89.165 1.00 68.65 1631 GLU F C 1
ATOM 4624 O O . GLU F 1 25 ? 169.750 25.234 89.280 1.00 67.54 1631 GLU F O 1
ATOM 4626 N N . VAL F 1 26 ? 171.387 23.946 88.417 1.00 82.27 1632 VAL F N 1
ATOM 4627 C CA . VAL F 1 26 ? 171.965 25.006 87.599 1.00 92.88 1632 VAL F CA 1
ATOM 4628 C C . VAL F 1 26 ? 171.783 24.668 86.126 1.00 65.71 1632 VAL F C 1
ATOM 4629 O O . VAL F 1 26 ? 172.453 23.781 85.599 1.00 49.39 1632 VAL F O 1
ATOM 4633 N N . LYS F 1 27 ? 170.874 25.376 85.464 1.00 70.51 1633 LYS F N 1
ATOM 4634 C CA . LYS F 1 27 ? 170.593 25.133 84.055 1.00 87.14 1633 LYS F CA 1
ATOM 4635 C C . LYS F 1 27 ? 171.428 26.029 83.148 1.00 76.79 1633 LYS F C 1
ATOM 4636 O O . LYS F 1 27 ? 171.335 27.255 83.210 1.00 76.39 1633 LYS F O 1
ATOM 4638 N N . ILE F 1 28 ? 172.244 25.405 82.305 1.00 56.85 1634 ILE F N 1
ATOM 4639 C CA . ILE F 1 28 ? 173.074 26.137 81.358 1.00 56.75 1634 ILE F CA 1
ATOM 4640 C C . ILE F 1 28 ? 172.684 25.800 79.925 1.00 74.69 1634 ILE F C 1
ATOM 4641 O O . ILE F 1 28 ? 172.896 24.680 79.461 1.00 78.43 1634 ILE F O 1
ATOM 4646 N N . GLY F 1 29 ? 172.112 26.774 79.224 1.00 60.30 1635 GLY F N 1
ATOM 4647 C CA . GLY F 1 29 ? 171.681 26.561 77.857 1.00 78.27 1635 GLY F CA 1
ATOM 4648 C C . GLY F 1 29 ? 172.174 27.632 76.906 1.00 81.48 1635 GLY F C 1
ATOM 4649 O O . GLY F 1 29 ? 172.609 28.703 77.330 1.00 64.87 1635 GLY F O 1
ATOM 4650 N N . ALA F 1 30 ? 172.104 27.337 75.613 1.00 58.91 1636 ALA F N 1
ATOM 4651 C CA . ALA F 1 30 ? 172.497 28.293 74.586 1.00 38.78 1636 ALA F CA 1
ATOM 4652 C C . ALA F 1 30 ? 171.267 28.784 73.833 1.00 46.78 1636 ALA F C 1
ATOM 4653 O O . ALA F 1 30 ? 170.591 28.005 73.161 1.00 58.84 1636 ALA F O 1
ATOM 4655 N N . LYS F 1 31 ? 170.979 30.076 73.948 1.00 40.60 1637 LYS F N 1
ATOM 4656 C CA . LYS F 1 31 ? 169.828 30.654 73.267 1.00 47.22 1637 LYS F CA 1
ATOM 4657 C C . LYS F 1 31 ? 170.072 30.734 71.764 1.00 47.56 1637 LYS F C 1
ATOM 4658 O O . LYS F 1 31 ? 170.973 31.438 71.309 1.00 52.98 1637 LYS F O 1
ATOM 4660 N N . THR F 1 32 ? 169.262 30.010 70.998 1.00 51.45 1638 THR F N 1
ATOM 4661 C CA . THR F 1 32 ? 169.421 29.971 69.550 1.00 40.23 1638 THR F CA 1
ATOM 4662 C C . THR F 1 32 ? 168.294 30.718 68.848 1.00 43.58 1638 THR F C 1
ATOM 4663 O O . THR F 1 32 ? 167.152 30.720 69.309 1.00 63.09 1638 THR F O 1
ATOM 4667 N N . SER F 1 33 ? 168.625 31.352 67.729 1.00 38.50 1639 SER F N 1
ATOM 4668 C CA . SER F 1 33 ? 167.641 32.072 66.932 1.00 32.48 1639 SER F CA 1
ATOM 4669 C C . SER F 1 33 ? 167.363 31.340 65.621 1.00 42.64 1639 SER F C 1
ATOM 4670 O O . SER F 1 33 ? 168.228 30.639 65.095 1.00 30.78 1639 SER F O 1
ATOM 4673 N N . VAL F 1 34 ? 166.153 31.510 65.099 1.00 49.73 1640 VAL F N 1
ATOM 4674 C CA . VAL F 1 34 ? 165.751 30.846 63.865 1.00 30.42 1640 VAL F CA 1
ATOM 4675 C C . VAL F 1 34 ? 165.955 31.754 62.651 1.00 45.31 1640 VAL F C 1
ATOM 4676 O O . VAL F 1 34 ? 165.737 32.965 62.722 1.00 31.34 1640 VAL F O 1
ATOM 4680 N N . ILE F 1 35 ? 166.397 31.163 61.544 1.00 59.37 1641 ILE F N 1
ATOM 4681 C CA . ILE F 1 35 ? 166.600 31.901 60.304 1.00 43.20 1641 ILE F CA 1
ATOM 4682 C C . ILE F 1 35 ? 165.462 31.650 59.320 1.00 46.40 1641 ILE F C 1
ATOM 4683 O O . ILE F 1 35 ? 165.166 30.505 58.979 1.00 71.49 1641 ILE F O 1
ATOM 4688 N N . LYS F 1 36 ? 164.828 32.726 58.869 1.00 35.31 1642 LYS F N 1
ATOM 4689 C CA . LYS F 1 36 ? 163.736 32.628 57.908 1.00 44.45 1642 LYS F CA 1
ATOM 4690 C C . LYS F 1 36 ? 164.185 33.095 56.527 1.00 43.89 1642 LYS F C 1
ATOM 4691 O O . LYS F 1 36 ? 165.330 33.510 56.352 1.00 48.80 1642 LYS F O 1
ATOM 4697 N N . ASP F 1 37 ? 163.288 33.020 55.549 1.00 55.19 1643 ASP F N 1
ATOM 4698 C CA . ASP F 1 37 ? 163.624 33.427 54.188 1.00 51.70 1643 ASP F CA 1
ATOM 4699 C C . ASP F 1 37 ? 162.399 33.808 53.363 1.00 55.84 1643 ASP F C 1
ATOM 4700 O O . ASP F 1 37 ? 161.290 33.333 53.609 1.00 63.51 1643 ASP F O 1
ATOM 4705 N N . HIS F 1 38 ? 162.620 34.674 52.379 1.00 51.11 1644 HIS F N 1
ATOM 4706 C CA . HIS F 1 38 ? 161.578 35.103 51.458 1.00 47.54 1644 HIS F CA 1
ATOM 4707 C C . HIS F 1 38 ? 162.201 35.526 50.132 1.00 61.08 1644 HIS F C 1
ATOM 4708 O O . HIS F 1 38 ? 163.172 36.283 50.111 1.00 69.17 1644 HIS F O 1
ATOM 4715 N N . ASN F 1 39 ? 161.633 35.030 49.035 1.00 62.53 1645 ASN F N 1
ATOM 4716 C CA . ASN F 1 39 ? 162.118 35.324 47.688 1.00 45.96 1645 ASN F CA 1
ATOM 4717 C C . ASN F 1 39 ? 163.603 35.018 47.501 1.00 43.63 1645 ASN F C 1
ATOM 4718 O O . ASN F 1 39 ? 164.306 35.732 46.787 1.00 50.56 1645 ASN F O 1
ATOM 4723 N N . GLY F 1 40 ? 164.074 33.957 48.149 1.00 35.86 1646 GLY F N 1
ATOM 4724 C CA . GLY F 1 40 ? 165.459 33.544 48.022 1.00 37.89 1646 GLY F CA 1
ATOM 4725 C C . GLY F 1 40 ? 166.412 34.367 48.867 1.00 41.44 1646 GLY F C 1
ATOM 4726 O O . GLY F 1 40 ? 167.622 34.140 48.851 1.00 48.90 1646 GLY F O 1
ATOM 4727 N N . LYS F 1 41 ? 165.866 35.326 49.607 1.00 41.09 1647 LYS F N 1
ATOM 4728 C CA . LYS F 1 41 ? 166.670 36.186 50.466 1.00 37.12 1647 LYS F CA 1
ATOM 4729 C C . LYS F 1 41 ? 166.415 35.878 51.936 1.00 47.54 1647 LYS F C 1
ATOM 4730 O O . LYS F 1 41 ? 165.268 35.828 52.377 1.00 56.87 1647 LYS F O 1
ATOM 4736 N N . LEU F 1 42 ? 167.488 35.674 52.693 1.00 52.07 1648 LEU F N 1
ATOM 4737 C CA . LEU F 1 42 ? 167.367 35.320 54.102 1.00 48.97 1648 LEU F CA 1
ATOM 4738 C C . LEU F 1 42 ? 166.950 36.510 54.958 1.00 42.05 1648 LEU F C 1
ATOM 4739 O O . LEU F 1 42 ? 167.498 37.605 54.832 1.00 37.05 1648 LEU F O 1
ATOM 4744 N N . PHE F 1 43 ? 165.972 36.282 55.828 1.00 37.29 1649 PHE F N 1
ATOM 4745 C CA . PHE F 1 43 ? 165.500 37.307 56.748 1.00 41.51 1649 PHE F CA 1
ATOM 4746 C C . PHE F 1 43 ? 165.438 36.763 58.168 1.00 43.66 1649 PHE F C 1
ATOM 4747 O O . PHE F 1 43 ? 165.296 35.556 58.376 1.00 47.57 1649 PHE F O 1
ATOM 4755 N N . THR F 1 44 ? 165.544 37.656 59.145 1.00 39.90 1650 THR F N 1
ATOM 4756 C CA . THR F 1 44 ? 165.351 37.277 60.537 1.00 39.39 1650 THR F CA 1
ATOM 4757 C C . THR F 1 44 ? 163.858 37.164 60.809 1.00 42.21 1650 THR F C 1
ATOM 4758 O O . THR F 1 44 ? 163.040 37.389 59.916 1.00 52.91 1650 THR F O 1
ATOM 4762 N N . GLY F 1 45 ? 163.502 36.818 62.039 1.00 43.21 1651 GLY F N 1
ATOM 4763 C CA . GLY F 1 45 ? 162.105 36.721 62.414 1.00 43.14 1651 GLY F CA 1
ATOM 4764 C C . GLY F 1 45 ? 161.447 38.087 62.395 1.00 44.21 1651 GLY F C 1
ATOM 4765 O O . GLY F 1 45 ? 160.397 38.276 61.778 1.00 47.88 1651 GLY F O 1
ATOM 4766 N N . LYS F 1 46 ? 162.077 39.041 63.075 1.00 44.17 1652 LYS F N 1
ATOM 4767 C CA . LYS F 1 46 ? 161.558 40.401 63.174 1.00 49.79 1652 LYS F CA 1
ATOM 4768 C C . LYS F 1 46 ? 161.450 41.067 61.806 1.00 47.33 1652 LYS F C 1
ATOM 4769 O O . LYS F 1 46 ? 160.464 41.741 61.515 1.00 56.55 1652 LYS F O 1
ATOM 4775 N N . GLU F 1 47 ? 162.469 40.878 60.973 1.00 44.54 1653 GLU F N 1
ATOM 4776 C CA . GLU F 1 47 ? 162.486 41.466 59.637 1.00 58.14 1653 GLU F CA 1
ATOM 4777 C C . GLU F 1 47 ? 161.334 40.952 58.780 1.00 51.49 1653 GLU F C 1
ATOM 4778 O O . GLU F 1 47 ? 160.603 41.736 58.175 1.00 54.14 1653 GLU F O 1
ATOM 4784 N N . LEU F 1 48 ? 161.174 39.633 58.733 1.00 45.42 1654 LEU F N 1
ATOM 4785 C CA . LEU F 1 48 ? 160.119 39.017 57.935 1.00 52.64 1654 LEU F CA 1
ATOM 4786 C C . LEU F 1 48 ? 158.736 39.380 58.469 1.00 67.88 1654 LEU F C 1
ATOM 4787 O O . LEU F 1 48 ? 157.800 39.595 57.699 1.00 77.58 1654 LEU F O 1
ATOM 4792 N N . LYS F 1 49 ? 158.616 39.451 59.791 1.00 62.15 1655 LYS F N 1
ATOM 4793 C CA . LYS F 1 49 ? 157.336 39.746 60.426 1.00 59.42 1655 LYS F CA 1
ATOM 4794 C C . LYS F 1 49 ? 156.917 41.199 60.215 1.00 58.19 1655 LYS F C 1
ATOM 4795 O O . LYS F 1 49 ? 155.736 41.490 60.022 1.00 61.61 1655 LYS F O 1
ATOM 4798 N N . ASP F 1 50 ? 157.887 42.107 60.249 1.00 60.02 1656 ASP F N 1
ATOM 4799 C CA . ASP F 1 50 ? 157.594 43.535 60.172 1.00 68.08 1656 ASP F CA 1
ATOM 4800 C C . ASP F 1 50 ? 157.507 44.056 58.739 1.00 78.72 1656 ASP F C 1
ATOM 4801 O O . ASP F 1 50 ? 156.691 44.929 58.445 1.00 90.43 1656 ASP F O 1
ATOM 4804 N N . ALA F 1 51 ? 158.340 43.527 57.848 1.00 80.09 1657 ALA F N 1
ATOM 4805 C CA . ALA F 1 51 ? 158.392 44.047 56.486 1.00 108.71 1657 ALA F CA 1
ATOM 4806 C C . ALA F 1 51 ? 157.332 43.414 55.591 1.00 111.52 1657 ALA F C 1
ATOM 4807 O O . ALA F 1 51 ? 156.707 44.100 54.782 1.00 126.07 1657 ALA F O 1
ATOM 4809 N N . ASN F 1 52 ? 157.128 42.108 55.735 1.00 98.93 1658 ASN F N 1
ATOM 4810 C CA . ASN F 1 52 ? 156.155 41.410 54.904 1.00 115.71 1658 ASN F CA 1
ATOM 4811 C C . ASN F 1 52 ? 154.950 40.956 55.721 1.00 101.18 1658 ASN F C 1
ATOM 4812 O O . ASN F 1 52 ? 155.100 40.411 56.814 1.00 102.93 1658 ASN F O 1
ATOM 4817 N N . ASN F 1 53 ? 153.758 41.184 55.183 1.00 105.87 1659 ASN F N 1
ATOM 4818 C CA . ASN F 1 53 ? 152.524 40.848 55.882 1.00 120.41 1659 ASN F CA 1
ATOM 4819 C C . ASN F 1 53 ? 151.683 39.840 55.107 1.00 122.05 1659 ASN F C 1
ATOM 4820 O O . ASN F 1 53 ? 150.978 39.019 55.695 1.00 125.37 1659 ASN F O 1
ATOM 4825 N N . ASN F 1 54 ? 151.766 39.907 53.782 1.00 112.45 1660 ASN F N 1
ATOM 4826 C CA . ASN F 1 54 ? 150.899 39.126 52.909 1.00 110.65 1660 ASN F CA 1
ATOM 4827 C C . ASN F 1 54 ? 151.378 37.683 52.769 1.00 112.38 1660 ASN F C 1
ATOM 4828 O O . ASN F 1 54 ? 152.560 37.425 52.542 1.00 109.95 1660 ASN F O 1
ATOM 4833 N N . GLY F 1 55 ? 150.444 36.746 52.912 1.00 108.26 1661 GLY F N 1
ATOM 4834 C CA . GLY F 1 55 ? 150.712 35.337 52.680 1.00 101.29 1661 GLY F CA 1
ATOM 4835 C C . GLY F 1 55 ? 151.707 34.670 53.614 1.00 99.98 1661 GLY F C 1
ATOM 4836 O O . GLY F 1 55 ? 152.076 33.516 53.401 1.00 88.87 1661 GLY F O 1
ATOM 4837 N N . VAL F 1 56 ? 152.141 35.384 54.648 1.00 104.88 1662 VAL F N 1
ATOM 4838 C CA . VAL F 1 56 ? 153.157 34.860 55.556 1.00 103.51 1662 VAL F CA 1
ATOM 4839 C C . VAL F 1 56 ? 152.641 34.715 56.986 1.00 99.38 1662 VAL F C 1
ATOM 4840 O O . VAL F 1 56 ? 151.950 35.593 57.504 1.00 97.34 1662 VAL F O 1
ATOM 4844 N N . THR F 1 57 ? 152.973 33.591 57.614 1.00 89.97 1663 THR F N 1
ATOM 4845 C CA . THR F 1 57 ? 152.575 33.340 58.994 1.00 94.56 1663 THR F CA 1
ATOM 4846 C C . THR F 1 57 ? 153.787 33.183 59.906 1.00 103.67 1663 THR F C 1
ATOM 4847 O O . THR F 1 57 ? 154.437 32.137 59.920 1.00 103.78 1663 THR F O 1
ATOM 4851 N N . VAL F 1 58 ? 154.085 34.232 60.666 1.00 94.87 1664 VAL F N 1
ATOM 4852 C CA . VAL F 1 58 ? 155.201 34.215 61.604 1.00 83.87 1664 VAL F CA 1
ATOM 4853 C C . VAL F 1 58 ? 154.684 34.204 63.039 1.00 94.20 1664 VAL F C 1
ATOM 4854 O O . VAL F 1 58 ? 153.808 34.992 63.394 1.00 92.98 1664 VAL F O 1
ATOM 4858 N N . THR F 1 59 ? 155.224 33.309 63.861 1.00 85.76 1665 THR F N 1
ATOM 4859 C CA . THR F 1 59 ? 154.795 33.200 65.251 1.00 61.09 1665 THR F CA 1
ATOM 4860 C C . THR F 1 59 ? 155.243 34.412 66.061 1.00 61.70 1665 THR F C 1
ATOM 4861 O O . THR F 1 59 ? 156.111 35.172 65.630 1.00 60.02 1665 THR F O 1
ATOM 4865 N N . GLU F 1 60 ? 154.644 34.587 67.234 1.00 68.85 1666 GLU F N 1
ATOM 4866 C CA . GLU F 1 60 ? 154.954 35.723 68.094 1.00 59.31 1666 GLU F CA 1
ATOM 4867 C C . GLU F 1 60 ? 156.361 35.620 68.673 1.00 50.63 1666 GLU F C 1
ATOM 4868 O O . GLU F 1 60 ? 157.050 36.628 68.835 1.00 48.62 1666 GLU F O 1
ATOM 4870 N N . THR F 1 61 ? 156.782 34.397 68.982 1.00 51.54 1667 THR F N 1
ATOM 4871 C CA . THR F 1 61 ? 158.112 34.164 69.533 1.00 62.80 1667 THR F CA 1
ATOM 4872 C C . THR F 1 61 ? 159.184 34.458 68.492 1.00 64.70 1667 THR F C 1
ATOM 4873 O O . THR F 1 61 ? 160.250 34.980 68.815 1.00 66.28 1667 THR F O 1
ATOM 4877 N N . ASP F 1 62 ? 158.892 34.121 67.240 1.00 68.04 1668 ASP F N 1
ATOM 4878 C CA . ASP F 1 62 ? 159.806 34.407 66.144 1.00 50.44 1668 ASP F CA 1
ATOM 4879 C C . ASP F 1 62 ? 159.681 35.866 65.729 1.00 50.92 1668 ASP F C 1
ATOM 4880 O O . ASP F 1 62 ? 160.597 36.434 65.139 1.00 51.83 1668 ASP F O 1
ATOM 4885 N N . GLY F 1 63 ? 158.539 36.469 66.045 1.00 59.36 1669 GLY F N 1
ATOM 4886 C CA . GLY F 1 63 ? 158.304 37.864 65.724 1.00 64.36 1669 GLY F CA 1
ATOM 4887 C C . GLY F 1 63 ? 159.222 38.759 66.532 1.00 61.43 1669 GLY F C 1
ATOM 4888 O O . GLY F 1 63 ? 159.626 39.829 66.077 1.00 59.88 1669 GLY F O 1
ATOM 4889 N N . LYS F 1 64 ? 159.551 38.312 67.740 1.00 55.02 1670 LYS F N 1
ATOM 4890 C CA . LYS F 1 64 ? 160.441 39.061 68.617 1.00 59.84 1670 LYS F CA 1
ATOM 4891 C C . LYS F 1 64 ? 161.889 38.641 68.396 1.00 61.53 1670 LYS F C 1
ATOM 4892 O O . LYS F 1 64 ? 162.813 39.257 68.927 1.00 57.44 1670 LYS F O 1
ATOM 4894 N N . ASP F 1 65 ? 162.079 37.585 67.609 1.00 61.05 1671 ASP F N 1
ATOM 4895 C CA . ASP F 1 65 ? 163.413 37.080 67.313 1.00 49.00 1671 ASP F CA 1
ATOM 4896 C C . ASP F 1 65 ? 164.147 38.067 66.413 1.00 46.18 1671 ASP F C 1
ATOM 4897 O O . ASP F 1 65 ? 163.705 38.353 65.301 1.00 54.13 1671 ASP F O 1
ATOM 4902 N N . GLU F 1 66 ? 165.270 38.585 66.899 1.00 45.75 1672 GLU F N 1
ATOM 4903 C CA . GLU F 1 66 ? 166.053 39.547 66.135 1.00 47.17 1672 GLU F CA 1
ATOM 4904 C C . GLU F 1 66 ? 167.302 38.902 65.544 1.00 38.26 1672 GLU F C 1
ATOM 4905 O O . GLU F 1 66 ? 168.146 39.582 64.960 1.00 39.10 1672 GLU F O 1
ATOM 4911 N N . GLY F 1 67 ? 167.412 37.587 65.701 1.00 35.49 1673 GLY F N 1
ATOM 4912 C CA . GLY F 1 67 ? 168.509 36.831 65.124 1.00 43.42 1673 GLY F CA 1
ATOM 4913 C C . GLY F 1 67 ? 169.866 37.140 65.727 1.00 35.30 1673 GLY F C 1
ATOM 4914 O O . GLY F 1 67 ? 170.869 37.190 65.017 1.00 49.40 1673 GLY F O 1
ATOM 4915 N N . ASN F 1 68 ? 169.901 37.347 67.039 1.00 38.82 1674 ASN F N 1
ATOM 4916 C CA . ASN F 1 68 ? 171.152 37.638 67.730 1.00 38.20 1674 ASN F CA 1
ATOM 4917 C C . ASN F 1 68 ? 171.744 36.401 68.395 1.00 34.82 1674 ASN F C 1
ATOM 4918 O O . ASN F 1 68 ? 172.891 36.414 68.841 1.00 36.50 1674 ASN F O 1
ATOM 4923 N N . GLY F 1 69 ? 170.956 35.334 68.456 1.00 31.61 1675 GLY F N 1
ATOM 4924 C CA . GLY F 1 69 ? 171.396 34.098 69.075 1.00 34.68 1675 GLY F CA 1
ATOM 4925 C C . GLY F 1 69 ? 172.153 33.214 68.106 1.00 34.62 1675 GLY F C 1
ATOM 4926 O O . GLY F 1 69 ? 172.312 33.556 66.936 1.00 34.57 1675 GLY F O 1
ATOM 4927 N N . LEU F 1 70 ? 172.616 32.069 68.595 1.00 41.01 1676 LEU F N 1
ATOM 4928 C CA . LEU F 1 70 ? 173.378 31.140 67.770 1.00 39.78 1676 LEU F CA 1
ATOM 4929 C C . LEU F 1 70 ? 172.454 30.373 66.833 1.00 39.77 1676 LEU F C 1
ATOM 4930 O O . LEU F 1 70 ? 171.234 30.518 66.900 1.00 42.52 1676 LEU F O 1
ATOM 4935 N N . VAL F 1 71 ? 173.036 29.557 65.960 1.00 42.41 1677 VAL F N 1
ATOM 4936 C CA . VAL F 1 71 ? 172.250 28.783 65.004 1.00 34.29 1677 VAL F CA 1
ATOM 4937 C C . VAL F 1 71 ? 172.725 27.340 64.891 1.00 33.42 1677 VAL F C 1
ATOM 4938 O O . VAL F 1 71 ? 173.913 27.048 65.026 1.00 52.13 1677 VAL F O 1
ATOM 4942 N N . THR F 1 72 ? 171.778 26.440 64.647 1.00 25.75 1678 THR F N 1
ATOM 4943 C CA . THR F 1 72 ? 172.080 25.027 64.465 1.00 31.21 1678 THR F CA 1
ATOM 4944 C C . THR F 1 72 ? 172.397 24.734 63.003 1.00 49.47 1678 THR F C 1
ATOM 4945 O O . THR F 1 72 ? 172.287 25.611 62.146 1.00 51.23 1678 THR F O 1
ATOM 4949 N N . ALA F 1 73 ? 172.795 23.497 62.725 1.00 49.39 1679 ALA F N 1
ATOM 4950 C CA . ALA F 1 73 ? 173.118 23.083 61.366 1.00 31.50 1679 ALA F CA 1
ATOM 4951 C C . ALA F 1 73 ? 171.864 23.067 60.499 1.00 31.11 1679 ALA F C 1
ATOM 4952 O O . ALA F 1 73 ? 171.881 23.530 59.359 1.00 39.46 1679 ALA F O 1
ATOM 4954 N N . LYS F 1 74 ? 170.779 22.533 61.052 1.00 27.13 1680 LYS F N 1
ATOM 4955 C CA . LYS F 1 74 ? 169.518 22.410 60.328 1.00 25.19 1680 LYS F CA 1
ATOM 4956 C C . LYS F 1 74 ? 168.975 23.769 59.895 1.00 26.14 1680 LYS F C 1
ATOM 4957 O O . LYS F 1 74 ? 168.457 23.913 58.788 1.00 44.51 1680 LYS F O 1
ATOM 4960 N N . ALA F 1 75 ? 169.102 24.764 60.768 1.00 24.96 1681 ALA F N 1
ATOM 4961 C CA . ALA F 1 75 ? 168.622 26.108 60.468 1.00 25.54 1681 ALA F CA 1
ATOM 4962 C C . ALA F 1 75 ? 169.367 26.711 59.281 1.00 31.14 1681 ALA F C 1
ATOM 4963 O O . ALA F 1 75 ? 168.750 27.230 58.350 1.00 58.28 1681 ALA F O 1
ATOM 4965 N N . VAL F 1 76 ? 170.694 26.632 59.320 1.00 29.86 1682 VAL F N 1
ATOM 4966 C CA . VAL F 1 76 ? 171.532 27.149 58.243 1.00 34.26 1682 VAL F CA 1
ATOM 4967 C C . VAL F 1 76 ? 171.272 26.417 56.928 1.00 29.44 1682 VAL F C 1
ATOM 4968 O O . VAL F 1 76 ? 171.091 27.045 55.884 1.00 35.14 1682 VAL F O 1
ATOM 4972 N N . ILE F 1 77 ? 171.250 25.089 56.991 1.00 26.79 1683 ILE F N 1
ATOM 4973 C CA . ILE F 1 77 ? 171.004 24.259 55.816 1.00 26.79 1683 ILE F CA 1
ATOM 4974 C C . ILE F 1 77 ? 169.661 24.583 55.168 1.00 29.67 1683 ILE F C 1
ATOM 4975 O O . ILE F 1 77 ? 169.586 24.804 53.958 1.00 43.98 1683 ILE F O 1
ATOM 4980 N N . ASP F 1 78 ? 168.605 24.618 55.974 1.00 23.27 1684 ASP F N 1
ATOM 4981 C CA . ASP F 1 78 ? 167.273 24.925 55.464 1.00 28.09 1684 ASP F CA 1
ATOM 4982 C C . ASP F 1 78 ? 167.213 26.350 54.925 1.00 35.05 1684 ASP F C 1
ATOM 4983 O O . ASP F 1 78 ? 166.484 26.630 53.975 1.00 57.02 1684 ASP F O 1
ATOM 4988 N N . ALA F 1 79 ? 167.976 27.249 55.539 1.00 26.55 1685 ALA F N 1
ATOM 4989 C CA . ALA F 1 79 ? 168.003 28.641 55.107 1.00 27.13 1685 ALA F CA 1
ATOM 4990 C C . ALA F 1 79 ? 168.637 28.787 53.726 1.00 39.66 1685 ALA F C 1
ATOM 4991 O O . ALA F 1 79 ? 168.087 29.452 52.849 1.00 55.42 1685 ALA F O 1
ATOM 4993 N N . VAL F 1 80 ? 169.791 28.153 53.538 1.00 38.11 1686 VAL F N 1
ATOM 4994 C CA . VAL F 1 80 ? 170.508 28.222 52.268 1.00 45.78 1686 VAL F CA 1
ATOM 4995 C C . VAL F 1 80 ? 169.754 27.512 51.147 1.00 35.58 1686 VAL F C 1
ATOM 4996 O O . VAL F 1 80 ? 169.654 28.025 50.032 1.00 27.25 1686 VAL F O 1
ATOM 5000 N N . ASN F 1 81 ? 169.205 26.341 51.453 1.00 29.60 1687 ASN F N 1
ATOM 5001 C CA . ASN F 1 81 ? 168.481 25.550 50.462 1.00 34.72 1687 ASN F CA 1
ATOM 5002 C C . ASN F 1 81 ? 167.188 26.218 50.002 1.00 42.45 1687 ASN F C 1
ATOM 5003 O O . ASN F 1 81 ? 166.600 25.822 48.996 1.00 49.45 1687 ASN F O 1
ATOM 5008 N N . LYS F 1 82 ? 166.749 27.230 50.743 1.00 37.96 1688 LYS F N 1
ATOM 5009 C CA . LYS F 1 82 ? 165.589 28.017 50.345 1.00 46.21 1688 LYS F CA 1
ATOM 5010 C C . LYS F 1 82 ? 166.023 29.403 49.886 1.00 44.64 1688 LYS F C 1
ATOM 5011 O O . LYS F 1 82 ? 165.195 30.292 49.691 1.00 40.29 1688 LYS F O 1
ATOM 5017 N N . ALA F 1 83 ? 167.329 29.577 49.711 1.00 44.42 1689 ALA F N 1
ATOM 5018 C CA . ALA F 1 83 ? 167.876 30.858 49.283 1.00 55.80 1689 ALA F CA 1
ATOM 5019 C C . ALA F 1 83 ? 168.548 30.736 47.922 1.00 56.49 1689 ALA F C 1
ATOM 5020 O O . ALA F 1 83 ? 169.105 29.691 47.583 1.00 64.61 1689 ALA F O 1
ATOM 5022 N N . GLY F 1 84 ? 168.495 31.813 47.147 1.00 44.69 1690 GLY F N 1
ATOM 5023 C CA . GLY F 1 84 ? 169.093 31.831 45.827 1.00 58.17 1690 GLY F CA 1
ATOM 5024 C C . GLY F 1 84 ? 168.713 33.076 45.053 1.00 60.49 1690 GLY F C 1
ATOM 5025 O O . GLY F 1 84 ? 168.333 34.088 45.638 1.00 54.15 1690 GLY F O 1
ATOM 5026 N N . TRP F 1 85 ? 168.803 32.995 43.730 1.00 48.38 1691 TRP F N 1
ATOM 5027 C CA . TRP F 1 85 ? 168.526 34.142 42.871 1.00 49.48 1691 TRP F CA 1
ATOM 5028 C C . TRP F 1 85 ? 167.254 33.921 42.063 1.00 50.48 1691 TRP F C 1
ATOM 5029 O O . TRP F 1 85 ? 166.975 32.806 41.636 1.00 47.57 1691 TRP F O 1
ATOM 5040 N N . ARG F 1 86 ? 166.489 34.984 41.844 1.00 42.78 1692 ARG F N 1
ATOM 5041 C CA . ARG F 1 86 ? 165.214 34.857 41.149 1.00 44.37 1692 ARG F CA 1
ATOM 5042 C C . ARG F 1 86 ? 165.365 35.117 39.653 1.00 68.66 1692 ARG F C 1
ATOM 5043 O O . ARG F 1 86 ? 166.122 35.993 39.235 1.00 69.04 1692 ARG F O 1
ATOM 5051 N N . VAL F 1 87 ? 164.635 34.344 38.856 1.00 73.04 1693 VAL F N 1
ATOM 5052 C CA . VAL F 1 87 ? 164.684 34.452 37.403 1.00 47.36 1693 VAL F CA 1
ATOM 5053 C C . VAL F 1 87 ? 163.306 34.782 36.826 1.00 56.08 1693 VAL F C 1
ATOM 5054 O O . VAL F 1 87 ? 162.281 34.333 37.342 1.00 61.94 1693 VAL F O 1
ATOM 5058 N N . LYS F 1 88 ? 163.286 35.590 35.770 1.00 60.49 1694 LYS F N 1
ATOM 5059 C CA . LYS F 1 88 ? 162.043 35.951 35.100 1.00 47.06 1694 LYS F CA 1
ATOM 5060 C C . LYS F 1 88 ? 161.490 34.759 34.327 1.00 40.20 1694 LYS F C 1
ATOM 5061 O O . LYS F 1 88 ? 162.128 34.261 33.400 1.00 48.04 1694 LYS F O 1
ATOM 5067 N N . THR F 1 89 ? 160.302 34.306 34.712 1.00 42.27 1695 THR F N 1
ATOM 5068 C CA . THR F 1 89 ? 159.656 33.184 34.039 1.00 55.15 1695 THR F CA 1
ATOM 5069 C C . THR F 1 89 ? 158.685 33.665 32.967 1.00 67.45 1695 THR F C 1
ATOM 5070 O O . THR F 1 89 ? 157.869 34.555 33.208 1.00 74.88 1695 THR F O 1
ATOM 5074 N N . THR F 1 90 ? 158.779 33.070 31.782 1.00 59.32 1696 THR F N 1
ATOM 5075 C CA . THR F 1 90 ? 157.937 33.458 30.658 1.00 59.91 1696 THR F CA 1
ATOM 5076 C C . THR F 1 90 ? 156.738 32.526 30.520 1.00 70.92 1696 THR F C 1
ATOM 5077 O O . THR F 1 90 ? 155.611 32.894 30.850 1.00 72.77 1696 THR F O 1
ATOM 5081 N N . ASN F 1 96 ? 155.655 35.842 30.120 1.00 78.65 1702 ASN F N 1
ATOM 5082 C CA . ASN F 1 96 ? 154.252 36.130 30.395 1.00 84.47 1702 ASN F CA 1
ATOM 5083 C C . ASN F 1 96 ? 153.878 35.825 31.841 1.00 87.21 1702 ASN F C 1
ATOM 5084 O O . ASN F 1 96 ? 152.891 36.347 32.364 1.00 104.57 1702 ASN F O 1
ATOM 5086 N N . ASP F 1 97 ? 154.675 34.974 32.481 1.00 84.44 1703 ASP F N 1
ATOM 5087 C CA . ASP F 1 97 ? 154.443 34.595 33.871 1.00 84.92 1703 ASP F CA 1
ATOM 5088 C C . ASP F 1 97 ? 155.095 35.633 34.799 1.00 77.99 1703 ASP F C 1
ATOM 5089 O O . ASP F 1 97 ? 155.221 36.800 34.430 1.00 74.77 1703 ASP F O 1
ATOM 5094 N N . ASP F 1 98 ? 155.531 35.210 35.983 1.00 80.39 1704 ASP F N 1
ATOM 5095 C CA . ASP F 1 98 ? 156.124 36.131 36.951 1.00 73.97 1704 ASP F CA 1
ATOM 5096 C C . ASP F 1 98 ? 157.588 35.773 37.223 1.00 60.71 1704 ASP F C 1
ATOM 5097 O O . ASP F 1 98 ? 158.368 35.572 36.289 1.00 69.09 1704 ASP F O 1
ATOM 5102 N N . PHE F 1 99 ? 157.952 35.681 38.499 1.00 68.19 1705 PHE F N 1
ATOM 5103 C CA . PHE F 1 99 ? 159.311 35.317 38.894 1.00 58.49 1705 PHE F CA 1
ATOM 5104 C C . PHE F 1 99 ? 159.376 33.938 39.546 1.00 55.44 1705 PHE F C 1
ATOM 5105 O O . PHE F 1 99 ? 158.432 33.510 40.208 1.00 48.51 1705 PHE F O 1
ATOM 5113 N N . ALA F 1 100 ? 160.503 33.256 39.362 1.00 42.50 1706 ALA F N 1
ATOM 5114 C CA . ALA F 1 100 ? 160.727 31.951 39.978 1.00 47.40 1706 ALA F CA 1
ATOM 5115 C C . ALA F 1 100 ? 162.032 31.928 40.768 1.00 65.56 1706 ALA F C 1
ATOM 5116 O O . ALA F 1 100 ? 163.072 32.363 40.275 1.00 61.00 1706 ALA F O 1
ATOM 5118 N N . THR F 1 101 ? 161.975 31.418 41.994 1.00 65.31 1707 THR F N 1
ATOM 5119 C CA . THR F 1 101 ? 163.148 31.385 42.859 1.00 59.55 1707 THR F CA 1
ATOM 5120 C C . THR F 1 101 ? 164.058 30.210 42.519 1.00 50.61 1707 THR F C 1
ATOM 5121 O O . THR F 1 101 ? 163.654 29.050 42.608 1.00 54.84 1707 THR F O 1
ATOM 5125 N N . VAL F 1 102 ? 165.290 30.520 42.128 1.00 45.38 1708 VAL F N 1
ATOM 5126 C CA . VAL F 1 102 ? 166.295 29.498 41.867 1.00 44.97 1708 VAL F CA 1
ATOM 5127 C C . VAL F 1 102 ? 167.198 29.349 43.084 1.00 47.64 1708 VAL F C 1
ATOM 5128 O O . VAL F 1 102 ? 168.056 30.197 43.343 1.00 37.15 1708 VAL F O 1
ATOM 5132 N N . ALA F 1 103 ? 166.990 28.269 43.829 1.00 55.71 1709 ALA F N 1
ATOM 5133 C CA . ALA F 1 103 ? 167.753 28.001 45.042 1.00 46.30 1709 ALA F CA 1
ATOM 5134 C C . ALA F 1 103 ? 168.976 27.136 44.760 1.00 34.13 1709 ALA F C 1
ATOM 5135 O O . ALA F 1 103 ? 169.267 26.807 43.610 1.00 40.71 1709 ALA F O 1
ATOM 5137 N N . SER F 1 104 ? 169.686 26.772 45.822 1.00 31.87 1710 SER F N 1
ATOM 5138 C CA . SER F 1 104 ? 170.881 25.947 45.705 1.00 44.31 1710 SER F CA 1
ATOM 5139 C C . SER F 1 104 ? 170.532 24.492 45.402 1.00 41.35 1710 SER F C 1
ATOM 5140 O O . SER F 1 104 ? 169.675 23.899 46.057 1.00 42.12 1710 SER F O 1
ATOM 5143 N N . GLY F 1 105 ? 171.200 23.927 44.402 1.00 47.88 1711 GLY F N 1
ATOM 5144 C CA . GLY F 1 105 ? 170.990 22.541 44.026 1.00 50.33 1711 GLY F CA 1
ATOM 5145 C C . GLY F 1 105 ? 170.004 22.374 42.887 1.00 44.92 1711 GLY F C 1
ATOM 5146 O O . GLY F 1 105 ? 169.845 21.279 42.347 1.00 28.14 1711 GLY F O 1
ATOM 5147 N N . THR F 1 106 ? 169.340 23.464 42.519 1.00 47.52 1712 THR F N 1
ATOM 5148 C CA . THR F 1 106 ? 168.366 23.431 41.435 1.00 45.04 1712 THR F CA 1
ATOM 5149 C C . THR F 1 106 ? 169.065 23.434 40.081 1.00 39.70 1712 THR F C 1
ATOM 5150 O O . THR F 1 106 ? 169.957 24.245 39.833 1.00 40.48 1712 THR F O 1
ATOM 5154 N N . ASN F 1 107 ? 168.651 22.523 39.208 1.00 30.41 1713 ASN F N 1
ATOM 5155 C CA . ASN F 1 107 ? 169.256 22.392 37.889 1.00 31.56 1713 ASN F CA 1
ATOM 5156 C C . ASN F 1 107 ? 168.740 23.437 36.907 1.00 40.81 1713 ASN F C 1
ATOM 5157 O O . ASN F 1 107 ? 167.533 23.571 36.705 1.00 55.02 1713 ASN F O 1
ATOM 5162 N N . VAL F 1 108 ? 169.662 24.176 36.301 1.00 33.25 1714 VAL F N 1
ATOM 5163 C CA . VAL F 1 108 ? 169.308 25.149 35.277 1.00 27.78 1714 VAL F CA 1
ATOM 5164 C C . VAL F 1 108 ? 169.890 24.720 33.937 1.00 42.63 1714 VAL F C 1
ATOM 5165 O O . VAL F 1 108 ? 171.103 24.766 33.731 1.00 60.44 1714 VAL F O 1
ATOM 5169 N N . THR F 1 109 ? 169.015 24.300 33.029 1.00 43.51 1715 THR F N 1
ATOM 5170 C CA . THR F 1 109 ? 169.442 23.777 31.737 1.00 44.72 1715 THR F CA 1
ATOM 5171 C C . THR F 1 109 ? 169.280 24.794 30.613 1.00 50.08 1715 THR F C 1
ATOM 5172 O O . THR F 1 109 ? 168.168 25.221 30.301 1.00 54.58 1715 THR F O 1
ATOM 5176 N N . PHE F 1 110 ? 170.399 25.180 30.010 1.00 51.27 1716 PHE F N 1
ATOM 5177 C CA . PHE F 1 110 ? 170.380 26.053 28.845 1.00 60.81 1716 PHE F CA 1
ATOM 5178 C C . PHE F 1 110 ? 170.187 25.229 27.578 1.00 70.59 1716 PHE F C 1
ATOM 5179 O O . PHE F 1 110 ? 171.153 24.757 26.979 1.00 55.95 1716 PHE F O 1
ATOM 5187 N N . ALA F 1 111 ? 168.931 25.056 27.179 1.00 66.52 1717 ALA F N 1
ATOM 5188 C CA . ALA F 1 111 ? 168.602 24.254 26.008 1.00 67.41 1717 ALA F CA 1
ATOM 5189 C C . ALA F 1 111 ? 168.471 25.116 24.758 1.00 67.77 1717 ALA F C 1
ATOM 5190 O O . ALA F 1 111 ? 168.352 26.339 24.843 1.00 66.34 1717 ALA F O 1
ATOM 5192 N N . ASP F 1 112 ? 168.499 24.469 23.599 1.00 66.67 1718 ASP F N 1
ATOM 5193 C CA . ASP F 1 112 ? 168.354 25.164 22.327 1.00 55.15 1718 ASP F CA 1
ATOM 5194 C C . ASP F 1 112 ? 166.918 25.067 21.827 1.00 62.10 1718 ASP F C 1
ATOM 5195 O O . ASP F 1 112 ? 166.179 24.162 22.213 1.00 58.81 1718 ASP F O 1
ATOM 5200 N N . GLY F 1 113 ? 166.527 26.001 20.967 1.00 69.70 1719 GLY F N 1
ATOM 5201 C CA . GLY F 1 113 ? 165.172 26.032 20.449 1.00 78.87 1719 GLY F CA 1
ATOM 5202 C C . GLY F 1 113 ? 165.118 26.056 18.935 1.00 71.62 1719 GLY F C 1
ATOM 5203 O O . GLY F 1 113 ? 165.742 25.231 18.267 1.00 66.83 1719 GLY F O 1
ATOM 5204 N N . ASN F 1 114 ? 164.368 27.008 18.392 1.00 63.70 1720 ASN F N 1
ATOM 5205 C CA . ASN F 1 114 ? 164.197 27.120 16.950 1.00 77.13 1720 ASN F CA 1
ATOM 5206 C C . ASN F 1 114 ? 165.398 27.775 16.278 1.00 75.48 1720 ASN F C 1
ATOM 5207 O O . ASN F 1 114 ? 165.652 28.964 16.466 1.00 69.59 1720 ASN F O 1
ATOM 5212 N N . GLY F 1 115 ? 166.136 26.990 15.501 1.00 66.00 1721 GLY F N 1
ATOM 5213 C CA . GLY F 1 115 ? 167.267 27.502 14.749 1.00 66.23 1721 GLY F CA 1
ATOM 5214 C C . GLY F 1 115 ? 168.437 27.943 15.608 1.00 55.26 1721 GLY F C 1
ATOM 5215 O O . GLY F 1 115 ? 169.294 28.702 15.156 1.00 56.90 1721 GLY F O 1
ATOM 5216 N N . THR F 1 116 ? 168.475 27.469 16.849 1.00 64.32 1722 THR F N 1
ATOM 5217 C CA . THR F 1 116 ? 169.551 27.831 17.765 1.00 65.27 1722 THR F CA 1
ATOM 5218 C C . THR F 1 116 ? 170.309 26.602 18.254 1.00 53.21 1722 THR F C 1
ATOM 5219 O O . THR F 1 116 ? 169.784 25.491 18.249 1.00 61.47 1722 THR F O 1
ATOM 5223 N N . THR F 1 117 ? 171.548 26.817 18.682 1.00 43.39 1723 THR F N 1
ATOM 5224 C CA . THR F 1 117 ? 172.398 25.744 19.181 1.00 63.92 1723 THR F CA 1
ATOM 5225 C C . THR F 1 117 ? 173.086 26.160 20.475 1.00 70.42 1723 THR F C 1
ATOM 5226 O O . THR F 1 117 ? 173.953 27.035 20.475 1.00 68.71 1723 THR F O 1
ATOM 5230 N N . ALA F 1 118 ? 172.690 25.533 21.577 1.00 53.08 1724 ALA F N 1
ATOM 5231 C CA . ALA F 1 118 ? 173.248 25.858 22.882 1.00 39.02 1724 ALA F CA 1
ATOM 5232 C C . ALA F 1 118 ? 174.637 25.264 23.047 1.00 52.64 1724 ALA F C 1
ATOM 5233 O O . ALA F 1 118 ? 174.860 24.094 22.737 1.00 67.45 1724 ALA F O 1
ATOM 5235 N N . GLU F 1 119 ? 175.573 26.070 23.539 1.00 46.97 1725 GLU F N 1
ATOM 5236 C CA . GLU F 1 119 ? 176.916 25.571 23.797 1.00 53.87 1725 GLU F CA 1
ATOM 5237 C C . GLU F 1 119 ? 177.438 26.117 25.120 1.00 60.47 1725 GLU F C 1
ATOM 5238 O O . GLU F 1 119 ? 177.863 27.272 25.216 1.00 70.34 1725 GLU F O 1
ATOM 5244 N N . VAL F 1 120 ? 177.381 25.269 26.141 1.00 68.22 1726 VAL F N 1
ATOM 5245 C CA . VAL F 1 120 ? 177.848 25.609 27.477 1.00 66.04 1726 VAL F CA 1
ATOM 5246 C C . VAL F 1 120 ? 179.131 24.856 27.806 1.00 64.80 1726 VAL F C 1
ATOM 5247 O O . VAL F 1 120 ? 179.156 23.625 27.790 1.00 68.11 1726 VAL F O 1
ATOM 5251 N N . THR F 1 121 ? 180.195 25.594 28.102 1.00 61.96 1727 THR F N 1
ATOM 5252 C CA . THR F 1 121 ? 181.481 24.974 28.392 1.00 68.63 1727 THR F CA 1
ATOM 5253 C C . THR F 1 121 ? 181.935 25.296 29.810 1.00 65.08 1727 THR F C 1
ATOM 5254 O O . THR F 1 121 ? 181.636 26.365 30.342 1.00 54.33 1727 THR F O 1
ATOM 5258 N N . LYS F 1 122 ? 182.661 24.363 30.417 1.00 56.62 1728 LYS F N 1
ATOM 5259 C CA . LYS F 1 122 ? 183.179 24.555 31.766 1.00 53.72 1728 LYS F CA 1
ATOM 5260 C C . LYS F 1 122 ? 184.700 24.483 31.792 1.00 49.25 1728 LYS F C 1
ATOM 5261 O O . LYS F 1 122 ? 185.289 23.462 31.437 1.00 43.37 1728 LYS F O 1
ATOM 5264 N N . ALA F 1 123 ? 185.330 25.572 32.218 1.00 45.52 1729 ALA F N 1
ATOM 5265 C CA . ALA F 1 123 ? 186.782 25.625 32.310 1.00 49.47 1729 ALA F CA 1
ATOM 5266 C C . ALA F 1 123 ? 187.276 24.875 33.542 1.00 57.20 1729 ALA F C 1
ATOM 5267 O O . ALA F 1 123 ? 186.480 24.433 34.370 1.00 67.12 1729 ALA F O 1
ATOM 5269 N N . ASN F 1 124 ? 188.592 24.736 33.656 1.00 61.87 1730 ASN F N 1
ATOM 5270 C CA . ASN F 1 124 ? 189.198 24.093 34.816 1.00 52.82 1730 ASN F CA 1
ATOM 5271 C C . ASN F 1 124 ? 189.055 24.957 36.063 1.00 57.06 1730 ASN F C 1
ATOM 5272 O O . ASN F 1 124 ? 189.137 24.463 37.188 1.00 57.10 1730 ASN F O 1
ATOM 5277 N N . ASP F 1 125 ? 188.835 26.250 35.852 1.00 55.30 1731 ASP F N 1
ATOM 5278 C CA . ASP F 1 125 ? 188.653 27.190 36.950 1.00 50.33 1731 ASP F CA 1
ATOM 5279 C C . ASP F 1 125 ? 187.259 27.058 37.550 1.00 49.50 1731 ASP F C 1
ATOM 5280 O O . ASP F 1 125 ? 186.970 27.616 38.608 1.00 71.78 1731 ASP F O 1
ATOM 5285 N N . GLY F 1 126 ? 186.396 26.317 36.863 1.00 49.11 1732 GLY F N 1
ATOM 5286 C CA . GLY F 1 126 ? 185.029 26.128 37.306 1.00 52.36 1732 GLY F CA 1
ATOM 5287 C C . GLY F 1 126 ? 184.118 27.157 36.671 1.00 54.57 1732 GLY F C 1
ATOM 5288 O O . GLY F 1 126 ? 182.894 27.058 36.755 1.00 57.13 1732 GLY F O 1
ATOM 5289 N N . SER F 1 127 ? 184.726 28.147 36.025 1.00 52.02 1733 SER F N 1
ATOM 5290 C CA . SER F 1 127 ? 183.983 29.214 35.370 1.00 49.80 1733 SER F CA 1
ATOM 5291 C C . SER F 1 127 ? 183.175 28.686 34.192 1.00 52.70 1733 SER F C 1
ATOM 5292 O O . SER F 1 127 ? 183.695 27.971 33.336 1.00 53.27 1733 SER F O 1
ATOM 5295 N N . ILE F 1 128 ? 181.896 29.043 34.159 1.00 49.58 1734 ILE F N 1
ATOM 5296 C CA . ILE F 1 128 ? 181.000 28.586 33.108 1.00 55.09 1734 ILE F CA 1
ATOM 5297 C C . ILE F 1 128 ? 180.884 29.621 31.995 1.00 61.46 1734 ILE F C 1
ATOM 5298 O O . ILE F 1 128 ? 180.625 30.796 32.254 1.00 64.85 1734 ILE F O 1
ATOM 5303 N N . THR F 1 129 ? 181.078 29.180 30.757 1.00 52.80 1735 THR F N 1
ATOM 5304 C CA . THR F 1 129 ? 180.913 30.057 29.607 1.00 59.47 1735 THR F CA 1
ATOM 5305 C C . THR F 1 129 ? 179.769 29.546 28.743 1.00 68.80 1735 THR F C 1
ATOM 5306 O O . THR F 1 129 ? 179.864 28.481 28.132 1.00 64.44 1735 THR F O 1
ATOM 5310 N N . VAL F 1 130 ? 178.686 30.314 28.698 1.00 59.72 1736 VAL F N 1
ATOM 5311 C CA . VAL F 1 130 ? 177.513 29.934 27.925 1.00 53.52 1736 VAL F CA 1
ATOM 5312 C C . VAL F 1 130 ? 177.367 30.780 26.671 1.00 77.89 1736 VAL F C 1
ATOM 5313 O O . VAL F 1 130 ? 177.311 32.007 26.744 1.00 74.80 1736 VAL F O 1
ATOM 5317 N N . LYS F 1 131 ? 177.306 30.121 25.519 1.00 76.08 1737 LYS F N 1
ATOM 5318 C CA . LYS F 1 131 ? 177.177 30.837 24.258 1.00 52.12 1737 LYS F CA 1
ATOM 5319 C C . LYS F 1 131 ? 176.158 30.161 23.347 1.00 52.65 1737 LYS F C 1
ATOM 5320 O O . LYS F 1 131 ? 176.104 28.931 23.246 1.00 42.41 1737 LYS F O 1
ATOM 5326 N N . TYR F 1 132 ? 175.340 30.986 22.701 1.00 67.36 1738 TYR F N 1
ATOM 5327 C CA . TYR F 1 132 ? 174.340 30.513 21.753 1.00 61.12 1738 TYR F CA 1
ATOM 5328 C C . TYR F 1 132 ? 174.782 30.722 20.312 1.00 66.59 1738 TYR F C 1
ATOM 5329 O O . TYR F 1 132 ? 175.343 31.759 19.955 1.00 57.20 1738 TYR F O 1
ATOM 5338 N N . ASN F 1 133 ? 174.518 29.713 19.492 1.00 61.72 1739 ASN F N 1
ATOM 5339 C CA . ASN F 1 133 ? 174.882 29.713 18.086 1.00 63.49 1739 ASN F CA 1
ATOM 5340 C C . ASN F 1 133 ? 173.620 29.624 17.243 1.00 71.27 1739 ASN F C 1
ATOM 5341 O O . ASN F 1 133 ? 172.542 29.358 17.769 1.00 65.73 1739 ASN F O 1
ATOM 5346 N N . VAL F 1 134 ? 173.741 29.870 15.945 1.00 62.38 1740 VAL F N 1
ATOM 5347 C CA . VAL F 1 134 ? 172.590 29.740 15.065 1.00 49.73 1740 VAL F CA 1
ATOM 5348 C C . VAL F 1 134 ? 172.774 28.524 14.163 1.00 51.58 1740 VAL F C 1
ATOM 5349 O O . VAL F 1 134 ? 173.864 28.284 13.643 1.00 56.53 1740 VAL F O 1
ATOM 5353 N N . LYS F 1 135 ? 171.703 27.755 13.988 1.00 44.56 1741 LYS F N 1
ATOM 5354 C CA . LYS F 1 135 ? 171.753 26.551 13.170 1.00 50.71 1741 LYS F CA 1
ATOM 5355 C C . LYS F 1 135 ? 171.862 26.891 11.693 1.00 56.94 1741 LYS F C 1
ATOM 5356 O O . LYS F 1 135 ? 170.905 27.375 11.095 1.00 56.13 1741 LYS F O 1
ATOM 5362 N N . VAL F 1 136 ? 173.032 26.659 11.109 1.00 58.25 1742 VAL F N 1
ATOM 5363 C CA . VAL F 1 136 ? 173.220 26.908 9.687 1.00 60.35 1742 VAL F CA 1
ATOM 5364 C C . VAL F 1 136 ? 173.778 25.648 9.031 1.00 62.09 1742 VAL F C 1
ATOM 5365 O O . VAL F 1 136 ? 174.988 25.416 9.043 1.00 51.30 1742 VAL F O 1
ATOM 5369 N N . ALA F 1 137 ? 172.893 24.829 8.471 1.00 55.50 1743 ALA F N 1
ATOM 5370 C CA . ALA F 1 137 ? 173.307 23.590 7.818 1.00 49.62 1743 ALA F CA 1
ATOM 5371 C C . ALA F 1 137 ? 173.416 23.732 6.303 1.00 49.70 1743 ALA F C 1
ATOM 5372 O O . ALA F 1 137 ? 173.055 24.766 5.739 1.00 45.34 1743 ALA F O 1
ATOM 5374 N N . ASP F 1 138 ? 173.905 22.671 5.663 1.00 58.56 1744 ASP F N 1
ATOM 5375 C CA . ASP F 1 138 ? 173.994 22.576 4.205 1.00 65.42 1744 ASP F CA 1
ATOM 5376 C C . ASP F 1 138 ? 174.671 23.784 3.563 1.00 77.83 1744 ASP F C 1
ATOM 5377 O O . ASP F 1 138 ? 174.183 24.323 2.570 1.00 68.80 1744 ASP F O 1
ATOM 5382 N N . MET G 1 1 ? 142.406 9.781 -11.650 1.00 72.42 1607 MET G N 1
ATOM 5383 C CA . MET G 1 1 ? 142.994 9.224 -10.438 1.00 65.15 1607 MET G CA 1
ATOM 5384 C C . MET G 1 1 ? 143.014 10.251 -9.315 1.00 66.79 1607 MET G C 1
ATOM 5385 O O . MET G 1 1 ? 143.531 11.352 -9.482 1.00 55.15 1607 MET G O 1
ATOM 5387 N N . ASP G 1 2 ? 142.425 9.890 -8.179 1.00 71.91 1608 ASP G N 1
ATOM 5388 C CA . ASP G 1 2 ? 142.389 10.766 -7.012 1.00 49.53 1608 ASP G CA 1
ATOM 5389 C C . ASP G 1 2 ? 143.173 10.189 -5.834 1.00 48.66 1608 ASP G C 1
ATOM 5390 O O . ASP G 1 2 ? 143.229 8.974 -5.648 1.00 47.13 1608 ASP G O 1
ATOM 5395 N N . PHE G 1 3 ? 143.777 11.070 -5.042 1.00 57.76 1609 PHE G N 1
ATOM 5396 C CA . PHE G 1 3 ? 144.522 10.663 -3.853 1.00 51.24 1609 PHE G CA 1
ATOM 5397 C C . PHE G 1 3 ? 143.875 11.284 -2.623 1.00 41.53 1609 PHE G C 1
ATOM 5398 O O . PHE G 1 3 ? 144.139 12.435 -2.280 1.00 37.86 1609 PHE G O 1
ATOM 5406 N N . VAL G 1 4 ? 143.025 10.504 -1.963 1.00 44.92 1610 VAL G N 1
ATOM 5407 C CA . VAL G 1 4 ? 142.292 10.973 -0.794 1.00 48.12 1610 VAL G CA 1
ATOM 5408 C C . VAL G 1 4 ? 142.702 10.232 0.473 1.00 67.18 1610 VAL G C 1
ATOM 5409 O O . VAL G 1 4 ? 143.206 9.110 0.418 1.00 64.78 1610 VAL G O 1
ATOM 5413 N N . SER G 1 5 ? 142.483 10.876 1.615 1.00 63.30 1611 SER G N 1
ATOM 5414 C CA . SER G 1 5 ? 142.858 10.315 2.906 1.00 63.19 1611 SER G CA 1
ATOM 5415 C C . SER G 1 5 ? 141.666 9.657 3.594 1.00 65.84 1611 SER G C 1
ATOM 5416 O O . SER G 1 5 ? 140.515 10.003 3.326 1.00 68.25 1611 SER G O 1
ATOM 5419 N N . GLY G 1 6 ? 141.951 8.705 4.478 1.00 58.91 1612 GLY G N 1
ATOM 5420 C CA . GLY G 1 6 ? 140.911 7.995 5.201 1.00 61.79 1612 GLY G CA 1
ATOM 5421 C C . GLY G 1 6 ? 140.158 8.895 6.161 1.00 66.31 1612 GLY G C 1
ATOM 5422 O O . GLY G 1 6 ? 138.939 9.031 6.067 1.00 70.93 1612 GLY G O 1
ATOM 5423 N N . ASP G 1 7 ? 140.885 9.510 7.087 1.00 59.13 1613 ASP G N 1
ATOM 5424 C CA . ASP G 1 7 ? 140.287 10.463 8.014 1.00 65.35 1613 ASP G CA 1
ATOM 5425 C C . ASP G 1 7 ? 140.944 11.826 7.842 1.00 55.58 1613 ASP G C 1
ATOM 5426 O O . ASP G 1 7 ? 142.168 11.938 7.874 1.00 60.88 1613 ASP G O 1
ATOM 5428 N N . LYS G 1 8 ? 140.126 12.859 7.673 1.00 49.28 1614 LYS G N 1
ATOM 5429 C CA . LYS G 1 8 ? 140.628 14.201 7.399 1.00 45.99 1614 LYS G CA 1
ATOM 5430 C C . LYS G 1 8 ? 141.318 14.833 8.604 1.00 54.21 1614 LYS G C 1
ATOM 5431 O O . LYS G 1 8 ? 142.120 15.755 8.454 1.00 60.62 1614 LYS G O 1
ATOM 5433 N N . ASP G 1 9 ? 141.007 14.336 9.796 1.00 58.54 1615 ASP G N 1
ATOM 5434 C CA . ASP G 1 9 ? 141.559 14.902 11.022 1.00 54.23 1615 ASP G CA 1
ATOM 5435 C C . ASP G 1 9 ? 142.892 14.262 11.396 1.00 54.38 1615 ASP G C 1
ATOM 5436 O O . ASP G 1 9 ? 143.781 14.928 11.925 1.00 41.65 1615 ASP G O 1
ATOM 5441 N N . THR G 1 10 ? 143.026 12.969 11.122 1.00 54.94 1616 THR G N 1
ATOM 5442 C CA . THR G 1 10 ? 144.243 12.243 11.463 1.00 54.86 1616 THR G CA 1
ATOM 5443 C C . THR G 1 10 ? 145.280 12.320 10.347 1.00 51.39 1616 THR G C 1
ATOM 5444 O O . THR G 1 10 ? 146.472 12.491 10.606 1.00 56.74 1616 THR G O 1
ATOM 5448 N N . THR G 1 11 ? 144.819 12.195 9.107 1.00 55.50 1617 THR G N 1
ATOM 5449 C CA . THR G 1 11 ? 145.712 12.182 7.954 1.00 51.45 1617 THR G CA 1
ATOM 5450 C C . THR G 1 11 ? 145.286 13.205 6.906 1.00 51.96 1617 THR G C 1
ATOM 5451 O O . THR G 1 11 ? 144.102 13.343 6.605 1.00 60.63 1617 THR G O 1
ATOM 5455 N N . SER G 1 12 ? 146.255 13.923 6.349 1.00 43.71 1618 SER G N 1
ATOM 5456 C CA . SER G 1 12 ? 145.965 14.911 5.319 1.00 44.42 1618 SER G CA 1
ATOM 5457 C C . SER G 1 12 ? 146.812 14.677 4.074 1.00 56.42 1618 SER G C 1
ATOM 5458 O O . SER G 1 12 ? 148.042 14.731 4.125 1.00 64.56 1618 SER G O 1
ATOM 5461 N N . VAL G 1 13 ? 146.140 14.411 2.957 1.00 63.50 1619 VAL G N 1
ATOM 5462 C CA . VAL G 1 13 ? 146.817 14.198 1.685 1.00 43.36 1619 VAL G CA 1
ATOM 5463 C C . VAL G 1 13 ? 146.338 15.226 0.667 1.00 48.71 1619 VAL G C 1
ATOM 5464 O O . VAL G 1 13 ? 145.155 15.278 0.332 1.00 60.38 1619 VAL G O 1
ATOM 5468 N N . THR G 1 14 ? 147.265 16.041 0.175 1.00 47.20 1620 THR G N 1
ATOM 5469 C CA . THR G 1 14 ? 146.932 17.089 -0.785 1.00 46.75 1620 THR G CA 1
ATOM 5470 C C . THR G 1 14 ? 147.798 16.996 -2.033 1.00 65.74 1620 THR G C 1
ATOM 5471 O O . THR G 1 14 ? 149.016 16.871 -1.935 1.00 67.64 1620 THR G O 1
ATOM 5475 N N . VAL G 1 15 ? 147.178 17.068 -3.206 1.00 74.88 1621 VAL G N 1
ATOM 5476 C CA . VAL G 1 15 ? 147.950 17.023 -4.440 1.00 58.03 1621 VAL G CA 1
ATOM 5477 C C . VAL G 1 15 ? 148.040 18.426 -5.023 1.00 52.31 1621 VAL G C 1
ATOM 5478 O O . VAL G 1 15 ? 147.033 19.038 -5.378 1.00 63.16 1621 VAL G O 1
ATOM 5482 N N . GLU G 1 16 ? 149.269 18.922 -5.113 1.00 45.56 1622 GLU G N 1
ATOM 5483 C CA . GLU G 1 16 ? 149.550 20.264 -5.611 1.00 49.30 1622 GLU G CA 1
ATOM 5484 C C . GLU G 1 16 ? 150.604 20.220 -6.707 1.00 58.04 1622 GLU G C 1
ATOM 5485 O O . GLU G 1 16 ? 151.169 19.169 -6.981 1.00 57.03 1622 GLU G O 1
ATOM 5491 N N . SER G 1 17 ? 150.852 21.358 -7.346 1.00 58.62 1623 SER G N 1
ATOM 5492 C CA . SER G 1 17 ? 151.847 21.429 -8.409 1.00 64.15 1623 SER G CA 1
ATOM 5493 C C . SER G 1 17 ? 152.818 22.568 -8.115 1.00 72.35 1623 SER G C 1
ATOM 5494 O O . SER G 1 17 ? 152.606 23.710 -8.522 1.00 77.90 1623 SER G O 1
ATOM 5497 N N . LYS G 1 18 ? 153.890 22.231 -7.401 1.00 75.95 1624 LYS G N 1
ATOM 5498 C CA . LYS G 1 18 ? 154.891 23.200 -6.962 1.00 86.46 1624 LYS G CA 1
ATOM 5499 C C . LYS G 1 18 ? 155.687 23.820 -8.106 1.00 75.27 1624 LYS G C 1
ATOM 5500 O O . LYS G 1 18 ? 156.422 24.787 -7.904 1.00 79.16 1624 LYS G O 1
ATOM 5502 N N . ASP G 1 19 ? 155.546 23.260 -9.301 1.00 83.15 1625 ASP G N 1
ATOM 5503 C CA . ASP G 1 19 ? 156.179 23.828 -10.481 1.00 74.91 1625 ASP G CA 1
ATOM 5504 C C . ASP G 1 19 ? 155.116 24.192 -11.502 1.00 67.55 1625 ASP G C 1
ATOM 5505 O O . ASP G 1 19 ? 153.943 23.861 -11.329 1.00 74.25 1625 ASP G O 1
ATOM 5507 N N . ASN G 1 20 ? 155.529 24.882 -12.559 1.00 72.21 1626 ASN G N 1
ATOM 5508 C CA . ASN G 1 20 ? 154.606 25.305 -13.600 1.00 69.90 1626 ASN G CA 1
ATOM 5509 C C . ASN G 1 20 ? 153.915 24.105 -14.236 1.00 54.77 1626 ASN G C 1
ATOM 5510 O O . ASN G 1 20 ? 152.721 23.877 -14.040 1.00 47.06 1626 ASN G O 1
ATOM 5515 N N . GLY G 1 21 ? 154.690 23.349 -15.003 1.00 58.98 1627 GLY G N 1
ATOM 5516 C CA . GLY G 1 21 ? 154.222 22.158 -15.685 1.00 65.37 1627 GLY G CA 1
ATOM 5517 C C . GLY G 1 21 ? 154.933 20.883 -15.270 1.00 54.75 1627 GLY G C 1
ATOM 5518 O O . GLY G 1 21 ? 156.015 20.930 -14.684 1.00 74.29 1627 GLY G O 1
ATOM 5519 N N . LYS G 1 22 ? 154.267 19.753 -15.494 1.00 58.50 1628 LYS G N 1
ATOM 5520 C CA . LYS G 1 22 ? 154.870 18.421 -15.386 1.00 71.52 1628 LYS G CA 1
ATOM 5521 C C . LYS G 1 22 ? 155.244 17.956 -13.984 1.00 69.41 1628 LYS G C 1
ATOM 5522 O O . LYS G 1 22 ? 155.508 16.772 -13.780 1.00 64.64 1628 LYS G O 1
ATOM 5524 N N . ARG G 1 23 ? 155.273 18.865 -13.018 1.00 83.83 1629 ARG G N 1
ATOM 5525 C CA . ARG G 1 23 ? 155.594 18.458 -11.658 1.00 75.67 1629 ARG G CA 1
ATOM 5526 C C . ARG G 1 23 ? 154.367 18.459 -10.759 1.00 62.44 1629 ARG G C 1
ATOM 5527 O O . ARG G 1 23 ? 153.946 19.507 -10.268 1.00 63.22 1629 ARG G O 1
ATOM 5529 N N . THR G 1 24 ? 153.793 17.280 -10.549 1.00 57.24 1630 THR G N 1
ATOM 5530 C CA . THR G 1 24 ? 152.645 17.147 -9.666 1.00 60.66 1630 THR G CA 1
ATOM 5531 C C . THR G 1 24 ? 153.094 16.452 -8.389 1.00 80.82 1630 THR G C 1
ATOM 5532 O O . THR G 1 24 ? 153.300 15.239 -8.370 1.00 90.20 1630 THR G O 1
ATOM 5536 N N . GLU G 1 25 ? 153.237 17.226 -7.321 1.00 68.22 1631 GLU G N 1
ATOM 5537 C CA . GLU G 1 25 ? 153.676 16.692 -6.042 1.00 63.41 1631 GLU G CA 1
ATOM 5538 C C . GLU G 1 25 ? 152.490 16.305 -5.171 1.00 62.51 1631 GLU G C 1
ATOM 5539 O O . GLU G 1 25 ? 151.486 17.020 -5.106 1.00 60.60 1631 GLU G O 1
ATOM 5541 N N . VAL G 1 26 ? 152.617 15.165 -4.503 1.00 58.80 1632 VAL G N 1
ATOM 5542 C CA . VAL G 1 26 ? 151.590 14.687 -3.592 1.00 63.49 1632 VAL G CA 1
ATOM 5543 C C . VAL G 1 26 ? 152.121 14.761 -2.168 1.00 61.33 1632 VAL G C 1
ATOM 5544 O O . VAL G 1 26 ? 152.987 13.980 -1.776 1.00 72.70 1632 VAL G O 1
ATOM 5548 N N . LYS G 1 27 ? 151.599 15.710 -1.401 1.00 49.64 1633 LYS G N 1
ATOM 5549 C CA . LYS G 1 27 ? 152.036 15.908 -0.029 1.00 43.34 1633 LYS G CA 1
ATOM 5550 C C . LYS G 1 27 ? 151.174 15.104 0.935 1.00 41.60 1633 LYS G C 1
ATOM 5551 O O . LYS G 1 27 ? 149.960 15.303 1.019 1.00 46.43 1633 LYS G O 1
ATOM 5555 N N . ILE G 1 28 ? 151.815 14.192 1.658 1.00 36.69 1634 ILE G N 1
ATOM 5556 C CA . ILE G 1 28 ? 151.128 13.366 2.641 1.00 38.63 1634 ILE G CA 1
ATOM 5557 C C . ILE G 1 28 ? 151.656 13.659 4.037 1.00 41.91 1634 ILE G C 1
ATOM 5558 O O . ILE G 1 28 ? 152.807 13.353 4.352 1.00 38.52 1634 ILE G O 1
ATOM 5563 N N . GLY G 1 29 ? 150.814 14.254 4.873 1.00 44.81 1635 GLY G N 1
ATOM 5564 C CA . GLY G 1 29 ? 151.213 14.595 6.225 1.00 54.52 1635 GLY G CA 1
ATOM 5565 C C . GLY G 1 29 ? 150.211 14.095 7.242 1.00 62.17 1635 GLY G C 1
ATOM 5566 O O . GLY G 1 29 ? 149.086 13.742 6.893 1.00 65.25 1635 GLY G O 1
ATOM 5567 N N . ALA G 1 30 ? 150.621 14.058 8.505 1.00 54.09 1636 ALA G N 1
ATOM 5568 C CA . ALA G 1 30 ? 149.730 13.637 9.577 1.00 44.61 1636 ALA G CA 1
ATOM 5569 C C . ALA G 1 30 ? 149.363 14.826 10.455 1.00 42.55 1636 ALA G C 1
ATOM 5570 O O . ALA G 1 30 ? 150.225 15.410 11.110 1.00 53.44 1636 ALA G O 1
ATOM 5572 N N . LYS G 1 31 ? 148.083 15.183 10.464 1.00 42.93 1637 LYS G N 1
ATOM 5573 C CA . LYS G 1 31 ? 147.622 16.297 11.280 1.00 37.21 1637 LYS G CA 1
ATOM 5574 C C . LYS G 1 31 ? 147.645 15.909 12.753 1.00 50.89 1637 LYS G C 1
ATOM 5575 O O . LYS G 1 31 ? 146.932 15.000 13.176 1.00 69.82 1637 LYS G O 1
ATOM 5577 N N . THR G 1 32 ? 148.470 16.604 13.528 1.00 55.25 1638 THR G N 1
ATOM 5578 C CA . THR G 1 32 ? 148.623 16.299 14.945 1.00 40.61 1638 THR G CA 1
ATOM 5579 C C . THR G 1 32 ? 148.001 17.378 15.823 1.00 42.21 1638 THR G C 1
ATOM 5580 O O . THR G 1 32 ? 148.009 18.559 15.474 1.00 46.49 1638 THR G O 1
ATOM 5584 N N . SER G 1 33 ? 147.461 16.961 16.963 1.00 49.54 1639 SER G N 1
ATOM 5585 C CA . SER G 1 33 ? 146.875 17.890 17.920 1.00 51.72 1639 SER G CA 1
ATOM 5586 C C . SER G 1 33 ? 147.759 18.001 19.156 1.00 54.01 1639 SER G C 1
ATOM 5587 O O . SER G 1 33 ? 148.463 17.057 19.512 1.00 46.70 1639 SER G O 1
ATOM 5590 N N . VAL G 1 34 ? 147.719 19.158 19.810 1.00 59.89 1640 VAL G N 1
ATOM 5591 C CA . VAL G 1 34 ? 148.529 19.384 20.999 1.00 59.40 1640 VAL G CA 1
ATOM 5592 C C . VAL G 1 34 ? 147.718 19.098 22.264 1.00 46.49 1640 VAL G C 1
ATOM 5593 O O . VAL G 1 34 ? 146.528 19.408 22.335 1.00 34.02 1640 VAL G O 1
ATOM 5597 N N . ILE G 1 35 ? 148.363 18.486 23.252 1.00 47.04 1641 ILE G N 1
ATOM 5598 C CA . ILE G 1 35 ? 147.708 18.186 24.519 1.00 60.79 1641 ILE G CA 1
ATOM 5599 C C . ILE G 1 35 ? 148.125 19.172 25.603 1.00 64.97 1641 ILE G C 1
ATOM 5600 O O . ILE G 1 35 ? 149.313 19.337 25.880 1.00 77.54 1641 ILE G O 1
ATOM 5605 N N . LYS G 1 36 ? 147.142 19.825 26.213 1.00 48.21 1642 LYS G N 1
ATOM 5606 C CA . LYS G 1 36 ? 147.414 20.768 27.287 1.00 51.78 1642 LYS G CA 1
ATOM 5607 C C . LYS G 1 36 ? 147.005 20.190 28.635 1.00 67.64 1642 LYS G C 1
ATOM 5608 O O . LYS G 1 36 ? 146.476 19.081 28.710 1.00 69.00 1642 LYS G O 1
ATOM 5614 N N . ASP G 1 37 ? 147.261 20.943 29.699 1.00 61.66 1643 ASP G N 1
ATOM 5615 C CA . ASP G 1 37 ? 146.910 20.508 31.045 1.00 49.57 1643 ASP G CA 1
ATOM 5616 C C . ASP G 1 37 ? 146.789 21.681 32.010 1.00 61.01 1643 ASP G C 1
ATOM 5617 O O . ASP G 1 37 ? 147.400 22.732 31.813 1.00 50.93 1643 ASP G O 1
ATOM 5622 N N . HIS G 1 38 ? 145.982 21.493 33.047 1.00 64.78 1644 HIS G N 1
ATOM 5623 C CA . HIS G 1 38 ? 145.811 22.504 34.080 1.00 50.41 1644 HIS G CA 1
ATOM 5624 C C . HIS G 1 38 ? 145.407 21.858 35.397 1.00 58.64 1644 HIS G C 1
ATOM 5625 O O . HIS G 1 38 ? 144.524 20.998 35.430 1.00 61.01 1644 HIS G O 1
ATOM 5632 N N . ASN G 1 39 ? 146.068 22.276 36.474 1.00 59.04 1645 ASN G N 1
ATOM 5633 C CA . ASN G 1 39 ? 145.810 21.755 37.812 1.00 41.90 1645 ASN G CA 1
ATOM 5634 C C . ASN G 1 39 ? 145.912 20.234 37.878 1.00 41.60 1645 ASN G C 1
ATOM 5635 O O . ASN G 1 39 ? 145.164 19.580 38.604 1.00 46.17 1645 ASN G O 1
ATOM 5640 N N . GLY G 1 40 ? 146.845 19.681 37.109 1.00 43.69 1646 GLY G N 1
ATOM 5641 C CA . GLY G 1 40 ? 147.080 18.249 37.097 1.00 41.53 1646 GLY G CA 1
ATOM 5642 C C . GLY G 1 40 ? 146.089 17.465 36.259 1.00 42.31 1646 GLY G C 1
ATOM 5643 O O . GLY G 1 40 ? 146.181 16.242 36.170 1.00 36.15 1646 GLY G O 1
ATOM 5644 N N . LYS G 1 41 ? 145.139 18.162 35.642 1.00 47.94 1647 LYS G N 1
ATOM 5645 C CA . LYS G 1 41 ? 144.144 17.500 34.805 1.00 58.81 1647 LYS G CA 1
ATOM 5646 C C . LYS G 1 41 ? 144.359 17.848 33.334 1.00 56.88 1647 LYS G C 1
ATOM 5647 O O . LYS G 1 41 ? 144.470 19.021 32.975 1.00 61.21 1647 LYS G O 1
ATOM 5653 N N . LEU G 1 42 ? 144.416 16.824 32.487 1.00 48.85 1648 LEU G N 1
ATOM 5654 C CA . LEU G 1 42 ? 144.681 17.018 31.064 1.00 75.05 1648 LEU G CA 1
ATOM 5655 C C . LEU G 1 42 ? 143.479 17.590 30.316 1.00 74.78 1648 LEU G C 1
ATOM 5656 O O . LEU G 1 42 ? 142.356 17.109 30.465 1.00 66.37 1648 LEU G O 1
ATOM 5661 N N . PHE G 1 43 ? 143.730 18.615 29.507 1.00 67.50 1649 PHE G N 1
ATOM 5662 C CA . PHE G 1 43 ? 142.694 19.234 28.686 1.00 65.46 1649 PHE G CA 1
ATOM 5663 C C . PHE G 1 43 ? 143.143 19.405 27.237 1.00 73.08 1649 PHE G C 1
ATOM 5664 O O . PHE G 1 43 ? 144.339 19.489 26.948 1.00 77.06 1649 PHE G O 1
ATOM 5672 N N . THR G 1 44 ? 142.173 19.456 26.330 1.00 58.81 1650 THR G N 1
ATOM 5673 C CA . THR G 1 44 ? 142.448 19.758 24.932 1.00 47.45 1650 THR G CA 1
ATOM 5674 C C . THR G 1 44 ? 142.660 21.258 24.773 1.00 51.05 1650 THR G C 1
ATOM 5675 O O . THR G 1 44 ? 142.582 22.008 25.745 1.00 75.49 1650 THR G O 1
ATOM 5679 N N . GLY G 1 45 ? 142.927 21.695 23.548 1.00 45.60 1651 GLY G N 1
ATOM 5680 C CA . GLY G 1 45 ? 143.113 23.108 23.278 1.00 51.97 1651 GLY G CA 1
ATOM 5681 C C . GLY G 1 45 ? 141.827 23.889 23.470 1.00 65.42 1651 GLY G C 1
ATOM 5682 O O . GLY G 1 45 ? 141.797 24.890 24.191 1.00 58.32 1651 GLY G O 1
ATOM 5683 N N . LYS G 1 46 ? 140.762 23.422 22.825 1.00 75.72 1652 LYS G N 1
ATOM 5684 C CA . LYS G 1 46 ? 139.461 24.080 22.889 1.00 70.51 1652 LYS G CA 1
ATOM 5685 C C . LYS G 1 46 ? 138.925 24.117 24.315 1.00 64.64 1652 LYS G C 1
ATOM 5686 O O . LYS G 1 46 ? 138.402 25.136 24.767 1.00 69.18 1652 LYS G O 1
ATOM 5692 N N . GLU G 1 47 ? 139.065 22.999 25.021 1.00 56.73 1653 GLU G N 1
ATOM 5693 C CA . GLU G 1 47 ? 138.594 22.901 26.396 1.00 63.32 1653 GLU G CA 1
ATOM 5694 C C . GLU G 1 47 ? 139.319 23.892 27.302 1.00 73.47 1653 GLU G C 1
ATOM 5695 O O . GLU G 1 47 ? 138.684 24.637 28.046 1.00 70.84 1653 GLU G O 1
ATOM 5701 N N . LEU G 1 48 ? 140.646 23.905 27.229 1.00 70.85 1654 LEU G N 1
ATOM 5702 C CA . LEU G 1 48 ? 141.440 24.794 28.070 1.00 73.72 1654 LEU G CA 1
ATOM 5703 C C . LEU G 1 48 ? 141.205 26.266 27.742 1.00 74.21 1654 LEU G C 1
ATOM 5704 O O . LEU G 1 48 ? 141.142 27.104 28.642 1.00 83.77 1654 LEU G O 1
ATOM 5709 N N . LYS G 1 49 ? 141.069 26.581 26.457 1.00 68.86 1655 LYS G N 1
ATOM 5710 C CA . LYS G 1 49 ? 140.885 27.970 26.048 1.00 80.82 1655 LYS G CA 1
ATOM 5711 C C . LYS G 1 49 ? 139.489 28.486 26.404 1.00 83.73 1655 LYS G C 1
ATOM 5712 O O . LYS G 1 49 ? 139.331 29.649 26.778 1.00 69.49 1655 LYS G O 1
ATOM 5715 N N . ASP G 1 50 ? 138.481 27.625 26.292 1.00 91.69 1656 ASP G N 1
ATOM 5716 C CA . ASP G 1 50 ? 137.098 28.048 26.490 1.00 94.36 1656 ASP G CA 1
ATOM 5717 C C . ASP G 1 50 ? 136.644 27.990 27.949 1.00 93.14 1656 ASP G C 1
ATOM 5718 O O . ASP G 1 50 ? 135.875 28.841 28.395 1.00 92.46 1656 ASP G O 1
ATOM 5721 N N . ALA G 1 51 ? 137.117 26.994 28.691 1.00 90.72 1657 ALA G N 1
ATOM 5722 C CA . ALA G 1 51 ? 136.648 26.790 30.059 1.00 93.05 1657 ALA G CA 1
ATOM 5723 C C . ALA G 1 51 ? 137.402 27.640 31.077 1.00 84.05 1657 ALA G C 1
ATOM 5724 O O . ALA G 1 51 ? 136.804 28.160 32.020 1.00 87.81 1657 ALA G O 1
ATOM 5726 N N . ASN G 1 52 ? 138.710 27.782 30.890 1.00 91.63 1658 ASN G N 1
ATOM 5727 C CA . ASN G 1 52 ? 139.525 28.523 31.847 1.00 94.72 1658 ASN G CA 1
ATOM 5728 C C . ASN G 1 52 ? 140.006 29.858 31.292 1.00 100.54 1658 ASN G C 1
ATOM 5729 O O . ASN G 1 52 ? 140.428 29.956 30.140 1.00 114.61 1658 ASN G O 1
ATOM 5734 N N . ASN G 1 53 ? 139.934 30.885 32.131 1.00 85.40 1659 ASN G N 1
ATOM 5735 C CA . ASN G 1 53 ? 140.292 32.238 31.735 1.00 96.05 1659 ASN G CA 1
ATOM 5736 C C . ASN G 1 53 ? 141.465 32.790 32.542 1.00 92.76 1659 ASN G C 1
ATOM 5737 O O . ASN G 1 53 ? 142.252 33.591 32.037 1.00 103.85 1659 ASN G O 1
ATOM 5742 N N . ASN G 1 54 ? 141.579 32.358 33.795 1.00 89.29 1660 ASN G N 1
ATOM 5743 C CA . ASN G 1 54 ? 142.549 32.940 34.715 1.00 88.59 1660 ASN G CA 1
ATOM 5744 C C . ASN G 1 54 ? 143.964 32.409 34.505 1.00 84.05 1660 ASN G C 1
ATOM 5745 O O . ASN G 1 54 ? 144.179 31.200 34.422 1.00 87.59 1660 ASN G O 1
ATOM 5750 N N . GLY G 1 55 ? 144.925 33.325 34.427 1.00 77.87 1661 GLY G N 1
ATOM 5751 C CA . GLY G 1 55 ? 146.335 32.973 34.375 1.00 86.02 1661 GLY G CA 1
ATOM 5752 C C . GLY G 1 55 ? 146.810 32.174 33.174 1.00 101.63 1661 GLY G C 1
ATOM 5753 O O . GLY G 1 55 ? 147.965 31.753 33.133 1.00 97.39 1661 GLY G O 1
ATOM 5754 N N . VAL G 1 56 ? 145.936 31.964 32.194 1.00 98.73 1662 VAL G N 1
ATOM 5755 C CA . VAL G 1 56 ? 146.281 31.131 31.046 1.00 92.62 1662 VAL G CA 1
ATOM 5756 C C . VAL G 1 56 ? 146.244 31.903 29.727 1.00 104.26 1662 VAL G C 1
ATOM 5757 O O . VAL G 1 56 ? 145.318 32.672 29.469 1.00 101.95 1662 VAL G O 1
ATOM 5761 N N . THR G 1 57 ? 147.264 31.688 28.900 1.00 112.87 1663 THR G N 1
ATOM 5762 C CA . THR G 1 57 ? 147.358 32.315 27.587 1.00 108.42 1663 THR G CA 1
ATOM 5763 C C . THR G 1 57 ? 147.364 31.254 26.489 1.00 89.84 1663 THR G C 1
ATOM 5764 O O . THR G 1 57 ? 148.370 30.577 26.275 1.00 86.47 1663 THR G O 1
ATOM 5768 N N . VAL G 1 58 ? 146.237 31.111 25.797 1.00 85.83 1664 VAL G N 1
ATOM 5769 C CA . VAL G 1 58 ? 146.114 30.124 24.729 1.00 79.96 1664 VAL G CA 1
ATOM 5770 C C . VAL G 1 58 ? 146.080 30.781 23.352 1.00 85.69 1664 VAL G C 1
ATOM 5771 O O . VAL G 1 58 ? 145.348 31.745 23.129 1.00 83.55 1664 VAL G O 1
ATOM 5775 N N . THR G 1 59 ? 146.882 30.249 22.433 1.00 83.44 1665 THR G N 1
ATOM 5776 C CA . THR G 1 59 ? 146.969 30.777 21.076 1.00 66.43 1665 THR G CA 1
ATOM 5777 C C . THR G 1 59 ? 145.697 30.510 20.276 1.00 59.59 1665 THR G C 1
ATOM 5778 O O . THR G 1 59 ? 144.867 29.688 20.663 1.00 52.02 1665 THR G O 1
ATOM 5782 N N . GLU G 1 60 ? 145.557 31.214 19.156 1.00 66.57 1666 GLU G N 1
ATOM 5783 C CA . GLU G 1 60 ? 144.381 31.094 18.301 1.00 70.88 1666 GLU G CA 1
ATOM 5784 C C . GLU G 1 60 ? 144.310 29.733 17.613 1.00 64.16 1666 GLU G C 1
ATOM 5785 O O . GLU G 1 60 ? 143.226 29.189 17.402 1.00 50.35 1666 GLU G O 1
ATOM 5787 N N . THR G 1 61 ? 145.472 29.192 17.262 1.00 59.75 1667 THR G N 1
ATOM 5788 C CA . THR G 1 61 ? 145.552 27.896 16.597 1.00 62.77 1667 THR G CA 1
ATOM 5789 C C . THR G 1 61 ? 145.108 26.764 17.517 1.00 68.81 1667 THR G C 1
ATOM 5790 O O . THR G 1 61 ? 144.495 25.793 17.071 1.00 58.94 1667 THR G O 1
ATOM 5794 N N . ASP G 1 62 ? 145.420 26.895 18.802 1.00 76.24 1668 ASP G N 1
ATOM 5795 C CA . ASP G 1 62 ? 145.027 25.902 19.795 1.00 66.44 1668 ASP G CA 1
ATOM 5796 C C . ASP G 1 62 ? 143.563 26.050 20.199 1.00 72.74 1668 ASP G C 1
ATOM 5797 O O . ASP G 1 62 ? 142.956 25.109 20.708 1.00 61.97 1668 ASP G O 1
ATOM 5802 N N . GLY G 1 63 ? 143.001 27.232 19.969 1.00 80.55 1669 GLY G N 1
ATOM 5803 C CA . GLY G 1 63 ? 141.618 27.493 20.324 1.00 75.93 1669 GLY G CA 1
ATOM 5804 C C . GLY G 1 63 ? 140.622 26.679 19.521 1.00 68.52 1669 GLY G C 1
ATOM 5805 O O . GLY G 1 63 ? 139.556 26.324 20.024 1.00 62.52 1669 GLY G O 1
ATOM 5806 N N . LYS G 1 64 ? 140.964 26.382 18.272 1.00 70.09 1670 LYS G N 1
ATOM 5807 C CA . LYS G 1 64 ? 140.088 25.589 17.416 1.00 71.22 1670 LYS G CA 1
ATOM 5808 C C . LYS G 1 64 ? 140.411 24.101 17.518 1.00 73.71 1670 LYS G C 1
ATOM 5809 O O . LYS G 1 64 ? 139.675 23.261 16.999 1.00 69.51 1670 LYS G O 1
ATOM 5811 N N . ASP G 1 65 ? 141.515 23.782 18.187 1.00 75.62 1671 ASP G N 1
ATOM 5812 C CA . ASP G 1 65 ? 141.943 22.396 18.350 1.00 67.11 1671 ASP G CA 1
ATOM 5813 C C . ASP G 1 65 ? 141.011 21.654 19.302 1.00 53.10 1671 ASP G C 1
ATOM 5814 O O . ASP G 1 65 ? 140.890 22.018 20.471 1.00 63.01 1671 ASP G O 1
ATOM 5819 N N . GLU G 1 66 ? 140.363 20.606 18.803 1.00 50.31 1672 GLU G N 1
ATOM 5820 C CA . GLU G 1 66 ? 139.445 19.822 19.622 1.00 58.97 1672 GLU G CA 1
ATOM 5821 C C . GLU G 1 66 ? 140.079 18.490 20.023 1.00 48.36 1672 GLU G C 1
ATOM 5822 O O . GLU G 1 66 ? 139.429 17.631 20.619 1.00 59.42 1672 GLU G O 1
ATOM 5828 N N . GLY G 1 67 ? 141.358 18.330 19.697 1.00 44.97 1673 GLY G N 1
ATOM 5829 C CA . GLY G 1 67 ? 142.105 17.145 20.080 1.00 49.32 1673 GLY G CA 1
ATOM 5830 C C . GLY G 1 67 ? 141.665 15.866 19.392 1.00 67.40 1673 GLY G C 1
ATOM 5831 O O . GLY G 1 67 ? 141.623 14.803 20.011 1.00 69.35 1673 GLY G O 1
ATOM 5832 N N . ASN G 1 68 ? 141.335 15.967 18.108 1.00 75.00 1674 ASN G N 1
ATOM 5833 C CA . ASN G 1 68 ? 140.919 14.804 17.331 1.00 52.41 1674 ASN G CA 1
ATOM 5834 C C . ASN G 1 68 ? 142.063 14.231 16.500 1.00 56.64 1674 ASN G C 1
ATOM 5835 O O . ASN G 1 68 ? 141.953 13.136 15.948 1.00 56.10 1674 ASN G O 1
ATOM 5840 N N . GLY G 1 69 ? 143.160 14.977 16.417 1.00 47.39 1675 GLY G N 1
ATOM 5841 C CA . GLY G 1 69 ? 144.315 14.551 15.650 1.00 48.26 1675 GLY G CA 1
ATOM 5842 C C . GLY G 1 69 ? 145.244 13.665 16.455 1.00 52.10 1675 GLY G C 1
ATOM 5843 O O . GLY G 1 69 ? 144.994 13.395 17.630 1.00 61.71 1675 GLY G O 1
ATOM 5844 N N . LEU G 1 70 ? 146.320 13.210 15.821 1.00 45.04 1676 LEU G N 1
ATOM 5845 C CA . LEU G 1 70 ? 147.280 12.333 16.479 1.00 47.55 1676 LEU G CA 1
ATOM 5846 C C . LEU G 1 70 ? 148.178 13.118 17.428 1.00 51.37 1676 LEU G C 1
ATOM 5847 O O . LEU G 1 70 ? 148.100 14.344 17.496 1.00 56.71 1676 LEU G O 1
ATOM 5852 N N . VAL G 1 71 ? 149.031 12.407 18.159 1.00 43.35 1677 VAL G N 1
ATOM 5853 C CA . VAL G 1 71 ? 149.935 13.048 19.108 1.00 50.80 1677 VAL G CA 1
ATOM 5854 C C . VAL G 1 71 ? 151.346 12.476 19.032 1.00 49.59 1677 VAL G C 1
ATOM 5855 O O . VAL G 1 71 ? 151.536 11.289 18.763 1.00 47.66 1677 VAL G O 1
ATOM 5859 N N . THR G 1 72 ? 152.332 13.334 19.269 1.00 37.89 1678 THR G N 1
ATOM 5860 C CA . THR G 1 72 ? 153.730 12.922 19.274 1.00 37.27 1678 THR G CA 1
ATOM 5861 C C . THR G 1 72 ? 154.152 12.445 20.660 1.00 33.50 1678 THR G C 1
ATOM 5862 O O . THR G 1 72 ? 153.386 12.539 21.618 1.00 40.77 1678 THR G O 1
ATOM 5866 N N . ALA G 1 73 ? 155.372 11.930 20.756 1.00 34.55 1679 ALA G N 1
ATOM 5867 C CA . ALA G 1 73 ? 155.905 11.451 22.025 1.00 28.81 1679 ALA G CA 1
ATOM 5868 C C . ALA G 1 73 ? 156.137 12.616 22.981 1.00 33.24 1679 ALA G C 1
ATOM 5869 O O . ALA G 1 73 ? 155.814 12.530 24.165 1.00 44.41 1679 ALA G O 1
ATOM 5871 N N . LYS G 1 74 ? 156.702 13.700 22.458 1.00 30.10 1680 LYS G N 1
ATOM 5872 C CA . LYS G 1 74 ? 157.014 14.877 23.262 1.00 27.83 1680 LYS G CA 1
ATOM 5873 C C . LYS G 1 74 ? 155.765 15.482 23.894 1.00 40.75 1680 LYS G C 1
ATOM 5874 O O . LYS G 1 74 ? 155.777 15.878 25.061 1.00 51.50 1680 LYS G O 1
ATOM 5880 N N . ALA G 1 75 ? 154.684 15.534 23.122 1.00 32.73 1681 ALA G N 1
ATOM 5881 C CA . ALA G 1 75 ? 153.424 16.088 23.601 1.00 28.73 1681 ALA G CA 1
ATOM 5882 C C . ALA G 1 75 ? 152.857 15.267 24.753 1.00 35.01 1681 ALA G C 1
ATOM 5883 O O . ALA G 1 75 ? 152.485 15.815 25.792 1.00 55.05 1681 ALA G O 1
ATOM 5885 N N . VAL G 1 76 ? 152.805 13.952 24.565 1.00 31.23 1682 VAL G N 1
ATOM 5886 C CA . VAL G 1 76 ? 152.294 13.047 25.588 1.00 35.37 1682 VAL G CA 1
ATOM 5887 C C . VAL G 1 76 ? 153.142 13.092 26.856 1.00 38.78 1682 VAL G C 1
ATOM 5888 O O . VAL G 1 76 ? 152.613 13.221 27.958 1.00 31.94 1682 VAL G O 1
ATOM 5892 N N . ILE G 1 77 ? 154.457 12.992 26.689 1.00 37.41 1683 ILE G N 1
ATOM 5893 C CA . ILE G 1 77 ? 155.385 13.032 27.815 1.00 24.74 1683 ILE G CA 1
ATOM 5894 C C . ILE G 1 77 ? 155.258 14.331 28.608 1.00 26.26 1683 ILE G C 1
ATOM 5895 O O . ILE G 1 77 ? 155.123 14.305 29.833 1.00 44.14 1683 ILE G O 1
ATOM 5900 N N . ASP G 1 78 ? 155.288 15.462 27.909 1.00 27.36 1684 ASP G N 1
ATOM 5901 C CA . ASP G 1 78 ? 155.177 16.758 28.574 1.00 41.61 1684 ASP G CA 1
ATOM 5902 C C . ASP G 1 78 ? 153.816 16.921 29.246 1.00 43.79 1684 ASP G C 1
ATOM 5903 O O . ASP G 1 78 ? 153.708 17.558 30.294 1.00 42.95 1684 ASP G O 1
ATOM 5908 N N . ALA G 1 79 ? 152.780 16.347 28.641 1.00 30.71 1685 ALA G N 1
ATOM 5909 C CA . ALA G 1 79 ? 151.435 16.425 29.201 1.00 36.27 1685 ALA G CA 1
ATOM 5910 C C . ALA G 1 79 ? 151.322 15.631 30.501 1.00 39.86 1685 ALA G C 1
ATOM 5911 O O . ALA G 1 79 ? 150.794 16.124 31.498 1.00 54.10 1685 ALA G O 1
ATOM 5913 N N . VAL G 1 80 ? 151.824 14.400 30.480 1.00 25.05 1686 VAL G N 1
ATOM 5914 C CA . VAL G 1 80 ? 151.777 13.516 31.641 1.00 22.39 1686 VAL G CA 1
ATOM 5915 C C . VAL G 1 80 ? 152.659 14.016 32.783 1.00 28.97 1686 VAL G C 1
ATOM 5916 O O . VAL G 1 80 ? 152.260 13.979 33.948 1.00 28.89 1686 VAL G O 1
ATOM 5920 N N . ASN G 1 81 ? 153.851 14.500 32.447 1.00 31.77 1687 ASN G N 1
ATOM 5921 C CA . ASN G 1 81 ? 154.792 14.968 33.460 1.00 28.32 1687 ASN G CA 1
ATOM 5922 C C . ASN G 1 81 ? 154.305 16.207 34.212 1.00 28.62 1687 ASN G C 1
ATOM 5923 O O . ASN G 1 81 ? 154.854 16.559 35.256 1.00 32.83 1687 ASN G O 1
ATOM 5928 N N . LYS G 1 82 ? 153.280 16.867 33.682 1.00 33.38 1688 LYS G N 1
ATOM 5929 C CA . LYS G 1 82 ? 152.665 17.995 34.374 1.00 39.23 1688 LYS G CA 1
ATOM 5930 C C . LYS G 1 82 ? 151.274 17.649 34.903 1.00 30.01 1688 LYS G C 1
ATOM 5931 O O . LYS G 1 82 ? 150.520 18.534 35.308 1.00 30.46 1688 LYS G O 1
ATOM 5937 N N . ALA G 1 83 ? 150.937 16.364 34.899 1.00 25.85 1689 ALA G N 1
ATOM 5938 C CA . ALA G 1 83 ? 149.629 15.925 35.373 1.00 28.39 1689 ALA G CA 1
ATOM 5939 C C . ALA G 1 83 ? 149.760 15.054 36.617 1.00 44.84 1689 ALA G C 1
ATOM 5940 O O . ALA G 1 83 ? 150.741 14.328 36.778 1.00 49.21 1689 ALA G O 1
ATOM 5942 N N . GLY G 1 84 ? 148.762 15.128 37.491 1.00 42.34 1690 GLY G N 1
ATOM 5943 C CA . GLY G 1 84 ? 148.769 14.363 38.724 1.00 39.37 1690 GLY G CA 1
ATOM 5944 C C . GLY G 1 84 ? 147.645 14.761 39.661 1.00 43.80 1690 GLY G C 1
ATOM 5945 O O . GLY G 1 84 ? 146.631 15.308 39.229 1.00 50.60 1690 GLY G O 1
ATOM 5946 N N . TRP G 1 85 ? 147.825 14.490 40.951 1.00 31.44 1691 TRP G N 1
ATOM 5947 C CA . TRP G 1 85 ? 146.780 14.762 41.936 1.00 31.01 1691 TRP G CA 1
ATOM 5948 C C . TRP G 1 85 ? 147.175 15.896 42.879 1.00 36.64 1691 TRP G C 1
ATOM 5949 O O . TRP G 1 85 ? 148.337 16.031 43.247 1.00 58.59 1691 TRP G O 1
ATOM 5960 N N . ARG G 1 86 ? 146.193 16.702 43.270 1.00 32.64 1692 ARG G N 1
ATOM 5961 C CA . ARG G 1 86 ? 146.441 17.891 44.082 1.00 46.40 1692 ARG G CA 1
ATOM 5962 C C . ARG G 1 86 ? 146.287 17.636 45.579 1.00 47.48 1692 ARG G C 1
ATOM 5963 O O . ARG G 1 86 ? 145.405 16.888 46.002 1.00 60.75 1692 ARG G O 1
ATOM 5971 N N . VAL G 1 87 ? 147.149 18.262 46.377 1.00 38.03 1693 VAL G N 1
ATOM 5972 C CA . VAL G 1 87 ? 147.087 18.113 47.829 1.00 53.66 1693 VAL G CA 1
ATOM 5973 C C . VAL G 1 87 ? 146.861 19.471 48.486 1.00 57.33 1693 VAL G C 1
ATOM 5974 O O . VAL G 1 87 ? 147.440 20.473 48.071 1.00 56.14 1693 VAL G O 1
ATOM 5978 N N . LYS G 1 88 ? 146.025 19.498 49.518 1.00 55.75 1694 LYS G N 1
ATOM 5979 C CA . LYS G 1 88 ? 145.733 20.732 50.239 1.00 49.58 1694 LYS G CA 1
ATOM 5980 C C . LYS G 1 88 ? 146.896 21.147 51.139 1.00 43.95 1694 LYS G C 1
ATOM 5981 O O . LYS G 1 88 ? 147.280 20.410 52.046 1.00 38.08 1694 LYS G O 1
ATOM 5987 N N . THR G 1 89 ? 147.453 22.327 50.884 1.00 55.77 1695 THR G N 1
ATOM 5988 C CA . THR G 1 89 ? 148.556 22.840 51.690 1.00 55.70 1695 THR G CA 1
ATOM 5989 C C . THR G 1 89 ? 148.045 23.733 52.817 1.00 54.72 1695 THR G C 1
ATOM 5990 O O . THR G 1 89 ? 147.213 24.614 52.599 1.00 63.12 1695 THR G O 1
ATOM 5994 N N . THR G 1 90 ? 148.555 23.498 54.022 1.00 60.15 1696 THR G N 1
ATOM 5995 C CA . THR G 1 90 ? 148.118 24.229 55.206 1.00 51.00 1696 THR G CA 1
ATOM 5996 C C . THR G 1 90 ? 149.053 25.384 55.551 1.00 47.30 1696 THR G C 1
ATOM 5997 O O . THR G 1 90 ? 150.026 25.209 56.282 1.00 48.91 1696 THR G O 1
ATOM 6001 N N . GLY G 1 91 ? 148.755 26.564 55.018 1.00 55.99 1697 GLY G N 1
ATOM 6002 C CA . GLY G 1 91 ? 149.549 27.745 55.299 1.00 58.54 1697 GLY G CA 1
ATOM 6003 C C . GLY G 1 91 ? 148.687 28.971 55.524 1.00 68.67 1697 GLY G C 1
ATOM 6004 O O . GLY G 1 91 ? 149.043 30.075 55.113 1.00 88.88 1697 GLY G O 1
ATOM 6005 N N . ASP G 1 98 ? 146.603 26.812 49.792 1.00 81.13 1704 ASP G N 1
ATOM 6006 C CA . ASP G 1 98 ? 145.648 26.287 48.821 1.00 90.02 1704 ASP G CA 1
ATOM 6007 C C . ASP G 1 98 ? 145.988 24.854 48.426 1.00 67.44 1704 ASP G C 1
ATOM 6008 O O . ASP G 1 98 ? 146.217 24.000 49.284 1.00 64.21 1704 ASP G O 1
ATOM 6013 N N . PHE G 1 99 ? 146.013 24.597 47.122 1.00 45.57 1705 PHE G N 1
ATOM 6014 C CA . PHE G 1 99 ? 146.351 23.275 46.603 1.00 47.54 1705 PHE G CA 1
ATOM 6015 C C . PHE G 1 99 ? 147.686 23.276 45.863 1.00 47.79 1705 PHE G C 1
ATOM 6016 O O . PHE G 1 99 ? 148.075 24.274 45.257 1.00 40.28 1705 PHE G O 1
ATOM 6024 N N . ALA G 1 100 ? 148.378 22.144 45.918 1.00 38.14 1706 ALA G N 1
ATOM 6025 C CA . ALA G 1 100 ? 149.643 21.964 45.218 1.00 37.61 1706 ALA G CA 1
ATOM 6026 C C . ALA G 1 100 ? 149.564 20.727 44.334 1.00 51.88 1706 ALA G C 1
ATOM 6027 O O . ALA G 1 100 ? 149.134 19.662 44.779 1.00 57.99 1706 ALA G O 1
ATOM 6029 N N . THR G 1 101 ? 149.980 20.874 43.080 1.00 49.66 1707 THR G N 1
ATOM 6030 C CA . THR G 1 101 ? 149.892 19.790 42.111 1.00 35.28 1707 THR G CA 1
ATOM 6031 C C . THR G 1 101 ? 151.040 18.795 42.249 1.00 33.72 1707 THR G C 1
ATOM 6032 O O . THR G 1 101 ? 152.207 19.150 42.087 1.00 31.23 1707 THR G O 1
ATOM 6036 N N . VAL G 1 102 ? 150.695 17.547 42.548 1.00 33.19 1708 VAL G N 1
ATOM 6037 C CA . VAL G 1 102 ? 151.673 16.469 42.612 1.00 35.74 1708 VAL G CA 1
ATOM 6038 C C . VAL G 1 102 ? 151.654 15.673 41.317 1.00 35.64 1708 VAL G C 1
ATOM 6039 O O . VAL G 1 102 ? 150.725 14.902 41.066 1.00 41.17 1708 VAL G O 1
ATOM 6043 N N . ALA G 1 103 ? 152.681 15.871 40.497 1.00 32.85 1709 ALA G N 1
ATOM 6044 C CA . ALA G 1 103 ? 152.785 15.199 39.210 1.00 34.56 1709 ALA G CA 1
ATOM 6045 C C . ALA G 1 103 ? 153.550 13.887 39.335 1.00 35.96 1709 ALA G C 1
ATOM 6046 O O . ALA G 1 103 ? 153.917 13.473 40.434 1.00 55.17 1709 ALA G O 1
ATOM 6048 N N . SER G 1 104 ? 153.783 13.237 38.200 1.00 32.46 1710 SER G N 1
ATOM 6049 C CA . SER G 1 104 ? 154.496 11.967 38.177 1.00 36.42 1710 SER G CA 1
ATOM 6050 C C . SER G 1 104 ? 155.986 12.171 38.430 1.00 46.22 1710 SER G C 1
ATOM 6051 O O . SER G 1 104 ? 156.617 13.029 37.814 1.00 42.15 1710 SER G O 1
ATOM 6054 N N . GLY G 1 105 ? 156.543 11.379 39.341 1.00 55.97 1711 GLY G N 1
ATOM 6055 C CA . GLY G 1 105 ? 157.956 11.467 39.659 1.00 43.15 1711 GLY G CA 1
ATOM 6056 C C . GLY G 1 105 ? 158.239 12.327 40.876 1.00 49.06 1711 GLY G C 1
ATOM 6057 O O . GLY G 1 105 ? 159.373 12.392 41.349 1.00 57.05 1711 GLY G O 1
ATOM 6058 N N . THR G 1 106 ? 157.204 12.989 41.384 1.00 52.94 1712 THR G N 1
ATOM 6059 C CA . THR G 1 106 ? 157.352 13.863 42.542 1.00 55.22 1712 THR G CA 1
ATOM 6060 C C . THR G 1 106 ? 157.453 13.064 43.838 1.00 55.63 1712 THR G C 1
ATOM 6061 O O . THR G 1 106 ? 156.646 12.171 44.096 1.00 44.38 1712 THR G O 1
ATOM 6065 N N . ASN G 1 107 ? 158.453 13.395 44.650 1.00 52.52 1713 ASN G N 1
ATOM 6066 C CA . ASN G 1 107 ? 158.688 12.701 45.910 1.00 51.72 1713 ASN G CA 1
ATOM 6067 C C . ASN G 1 107 ? 157.762 13.189 47.018 1.00 53.86 1713 ASN G C 1
ATOM 6068 O O . ASN G 1 107 ? 157.709 14.383 47.314 1.00 41.09 1713 ASN G O 1
ATOM 6073 N N . VAL G 1 108 ? 157.035 12.259 47.628 1.00 51.62 1714 VAL G N 1
ATOM 6074 C CA . VAL G 1 108 ? 156.176 12.583 48.760 1.00 42.03 1714 VAL G CA 1
ATOM 6075 C C . VAL G 1 108 ? 156.660 11.876 50.020 1.00 55.05 1714 VAL G C 1
ATOM 6076 O O . VAL G 1 108 ? 156.554 10.656 50.139 1.00 59.92 1714 VAL G O 1
ATOM 6080 N N . THR G 1 109 ? 157.198 12.651 50.957 1.00 51.83 1715 THR G N 1
ATOM 6081 C CA . THR G 1 109 ? 157.761 12.091 52.179 1.00 47.25 1715 THR G CA 1
ATOM 6082 C C . THR G 1 109 ? 156.815 12.252 53.363 1.00 55.70 1715 THR G C 1
ATOM 6083 O O . THR G 1 109 ? 156.497 13.369 53.771 1.00 57.40 1715 THR G O 1
ATOM 6087 N N . PHE G 1 110 ? 156.367 11.127 53.910 1.00 59.46 1716 PHE G N 1
ATOM 6088 C CA . PHE G 1 110 ? 155.547 11.133 55.114 1.00 56.07 1716 PHE G CA 1
ATOM 6089 C C . PHE G 1 110 ? 156.429 11.181 56.354 1.00 43.63 1716 PHE G C 1
ATOM 6090 O O . PHE G 1 110 ? 156.868 10.145 56.851 1.00 49.54 1716 PHE G O 1
ATOM 6098 N N . ALA G 1 111 ? 156.695 12.387 56.843 1.00 42.51 1717 ALA G N 1
ATOM 6099 C CA . ALA G 1 111 ? 157.557 12.561 58.005 1.00 49.34 1717 ALA G CA 1
ATOM 6100 C C . ALA G 1 111 ? 156.736 12.615 59.288 1.00 57.36 1717 ALA G C 1
ATOM 6101 O O . ALA G 1 111 ? 155.522 12.816 59.253 1.00 58.53 1717 ALA G O 1
ATOM 6103 N N . ASP G 1 112 ? 157.408 12.435 60.420 1.00 59.36 1718 ASP G N 1
ATOM 6104 C CA . ASP G 1 112 ? 156.747 12.479 61.717 1.00 51.70 1718 ASP G CA 1
ATOM 6105 C C . ASP G 1 112 ? 156.914 13.847 62.369 1.00 58.31 1718 ASP G C 1
ATOM 6106 O O . ASP G 1 112 ? 157.849 14.584 62.053 1.00 61.73 1718 ASP G O 1
ATOM 6111 N N . GLY G 1 113 ? 156.007 14.180 63.282 1.00 50.56 1719 GLY G N 1
ATOM 6112 C CA . GLY G 1 113 ? 156.032 15.474 63.938 1.00 45.55 1719 GLY G CA 1
ATOM 6113 C C . GLY G 1 113 ? 156.025 15.399 65.451 1.00 61.59 1719 GLY G C 1
ATOM 6114 O O . GLY G 1 113 ? 156.834 14.693 66.053 1.00 68.69 1719 GLY G O 1
ATOM 6115 N N . ASN G 1 114 ? 155.103 16.133 66.066 1.00 65.48 1720 ASN G N 1
ATOM 6116 C CA . ASN G 1 114 ? 155.021 16.193 67.519 1.00 57.05 1720 ASN G CA 1
ATOM 6117 C C . ASN G 1 114 ? 154.347 14.959 68.104 1.00 48.26 1720 ASN G C 1
ATOM 6118 O O . ASN G 1 114 ? 153.145 14.761 67.937 1.00 46.24 1720 ASN G O 1
ATOM 6123 N N . GLY G 1 115 ? 155.130 14.132 68.789 1.00 58.38 1721 GLY G N 1
ATOM 6124 C CA . GLY G 1 115 ? 154.601 12.956 69.455 1.00 69.49 1721 GLY G CA 1
ATOM 6125 C C . GLY G 1 115 ? 154.083 11.903 68.494 1.00 58.63 1721 GLY G C 1
ATOM 6126 O O . GLY G 1 115 ? 153.309 11.027 68.881 1.00 63.06 1721 GLY G O 1
ATOM 6127 N N . THR G 1 116 ? 154.509 11.985 67.238 1.00 55.09 1722 THR G N 1
ATOM 6128 C CA . THR G 1 116 ? 154.065 11.037 66.224 1.00 58.56 1722 THR G CA 1
ATOM 6129 C C . THR G 1 116 ? 155.234 10.287 65.599 1.00 61.11 1722 THR G C 1
ATOM 6130 O O . THR G 1 116 ? 156.372 10.757 65.620 1.00 58.34 1722 THR G O 1
ATOM 6134 N N . THR G 1 117 ? 154.942 9.112 65.052 1.00 49.65 1723 THR G N 1
ATOM 6135 C CA . THR G 1 117 ? 155.948 8.292 64.393 1.00 51.17 1723 THR G CA 1
ATOM 6136 C C . THR G 1 117 ? 155.411 7.749 63.074 1.00 71.58 1723 THR G C 1
ATOM 6137 O O . THR G 1 117 ? 154.521 6.895 63.060 1.00 87.06 1723 THR G O 1
ATOM 6141 N N . ALA G 1 118 ? 155.947 8.259 61.970 1.00 65.45 1724 ALA G N 1
ATOM 6142 C CA . ALA G 1 118 ? 155.517 7.843 60.641 1.00 42.12 1724 ALA G CA 1
ATOM 6143 C C . ALA G 1 118 ? 156.121 6.494 60.264 1.00 48.86 1724 ALA G C 1
ATOM 6144 O O . ALA G 1 118 ? 157.315 6.263 60.458 1.00 54.15 1724 ALA G O 1
ATOM 6146 N N . GLU G 1 119 ? 155.292 5.606 59.727 1.00 51.08 1725 GLU G N 1
ATOM 6147 C CA . GLU G 1 119 ? 155.753 4.295 59.284 1.00 63.93 1725 GLU G CA 1
ATOM 6148 C C . GLU G 1 119 ? 155.113 3.903 57.954 1.00 68.63 1725 GLU G C 1
ATOM 6149 O O . GLU G 1 119 ? 153.959 3.476 57.910 1.00 68.76 1725 GLU G O 1
ATOM 6155 N N . VAL G 1 120 ? 155.871 4.056 56.873 1.00 65.39 1726 VAL G N 1
ATOM 6156 C CA . VAL G 1 120 ? 155.399 3.707 55.537 1.00 54.59 1726 VAL G CA 1
ATOM 6157 C C . VAL G 1 120 ? 156.098 2.456 55.013 1.00 55.86 1726 VAL G C 1
ATOM 6158 O O . VAL G 1 120 ? 157.323 2.424 54.895 1.00 68.40 1726 VAL G O 1
ATOM 6162 N N . THR G 1 121 ? 155.316 1.428 54.701 1.00 53.22 1727 THR G N 1
ATOM 6163 C CA . THR G 1 121 ? 155.871 0.161 54.236 1.00 67.14 1727 THR G CA 1
ATOM 6164 C C . THR G 1 121 ? 155.397 -0.185 52.827 1.00 71.01 1727 THR G C 1
ATOM 6165 O O . THR G 1 121 ? 154.293 0.180 52.423 1.00 73.62 1727 THR G O 1
ATOM 6169 N N . LYS G 1 122 ? 156.243 -0.892 52.084 1.00 74.46 1728 LYS G N 1
ATOM 6170 C CA . LYS G 1 122 ? 155.914 -1.317 50.728 1.00 59.52 1728 LYS G CA 1
ATOM 6171 C C . LYS G 1 122 ? 155.935 -2.837 50.601 1.00 54.63 1728 LYS G C 1
ATOM 6172 O O . LYS G 1 122 ? 156.960 -3.474 50.845 1.00 67.64 1728 LYS G O 1
ATOM 6175 N N . ALA G 1 123 ? 154.801 -3.413 50.216 1.00 46.68 1729 ALA G N 1
ATOM 6176 C CA . ALA G 1 123 ? 154.700 -4.858 50.046 1.00 48.24 1729 ALA G CA 1
ATOM 6177 C C . ALA G 1 123 ? 155.367 -5.303 48.749 1.00 71.44 1729 ALA G C 1
ATOM 6178 O O . ALA G 1 123 ? 155.784 -4.473 47.941 1.00 81.16 1729 ALA G O 1
ATOM 6180 N N . ASN G 1 124 ? 155.466 -6.614 48.556 1.00 75.26 1730 ASN G N 1
ATOM 6181 C CA . ASN G 1 124 ? 156.043 -7.161 47.333 1.00 77.74 1730 ASN G CA 1
ATOM 6182 C C . ASN G 1 124 ? 155.135 -6.933 46.129 1.00 75.06 1730 ASN G C 1
ATOM 6183 O O . ASN G 1 124 ? 155.591 -6.929 44.986 1.00 77.53 1730 ASN G O 1
ATOM 6188 N N . ASP G 1 125 ? 153.846 -6.743 46.397 1.00 82.82 1731 ASP G N 1
ATOM 6189 C CA . ASP G 1 125 ? 152.871 -6.466 45.349 1.00 63.26 1731 ASP G CA 1
ATOM 6190 C C . ASP G 1 125 ? 152.942 -5.008 44.907 1.00 65.68 1731 ASP G C 1
ATOM 6191 O O . ASP G 1 125 ? 152.330 -4.620 43.912 1.00 82.23 1731 ASP G O 1
ATOM 6196 N N . GLY G 1 126 ? 153.693 -4.205 45.655 1.00 55.06 1732 GLY G N 1
ATOM 6197 C CA . GLY G 1 126 ? 153.829 -2.792 45.359 1.00 59.33 1732 GLY G CA 1
ATOM 6198 C C . GLY G 1 126 ? 152.853 -1.931 46.137 1.00 57.69 1732 GLY G C 1
ATOM 6199 O O . GLY G 1 126 ? 152.960 -0.705 46.136 1.00 51.40 1732 GLY G O 1
ATOM 6200 N N . SER G 1 127 ? 151.902 -2.576 46.805 1.00 65.70 1733 SER G N 1
ATOM 6201 C CA . SER G 1 127 ? 150.900 -1.867 47.594 1.00 58.82 1733 SER G CA 1
ATOM 6202 C C . SER G 1 127 ? 151.534 -1.151 48.784 1.00 55.02 1733 SER G C 1
ATOM 6203 O O . SER G 1 127 ? 152.311 -1.741 49.535 1.00 45.74 1733 SER G O 1
ATOM 6206 N N . ILE G 1 128 ? 151.197 0.124 48.946 1.00 50.02 1734 ILE G N 1
ATOM 6207 C CA . ILE G 1 128 ? 151.762 0.946 50.010 1.00 47.06 1734 ILE G CA 1
ATOM 6208 C C . ILE G 1 128 ? 150.860 0.987 51.241 1.00 50.36 1734 ILE G C 1
ATOM 6209 O O . ILE G 1 128 ? 149.663 1.255 51.138 1.00 55.58 1734 ILE G O 1
ATOM 6214 N N . THR G 1 129 ? 151.447 0.720 52.405 1.00 63.69 1735 THR G N 1
ATOM 6215 C CA . THR G 1 129 ? 150.724 0.786 53.670 1.00 66.56 1735 THR G CA 1
ATOM 6216 C C . THR G 1 129 ? 151.308 1.871 54.572 1.00 53.93 1735 THR G C 1
ATOM 6217 O O . THR G 1 129 ? 152.450 1.773 55.022 1.00 65.51 1735 THR G O 1
ATOM 6221 N N . VAL G 1 130 ? 150.512 2.903 54.832 1.00 37.66 1736 VAL G N 1
ATOM 6222 C CA . VAL G 1 130 ? 150.940 4.028 55.657 1.00 48.43 1736 VAL G CA 1
ATOM 6223 C C . VAL G 1 130 ? 150.291 3.992 57.038 1.00 63.90 1736 VAL G C 1
ATOM 6224 O O . VAL G 1 130 ? 149.068 3.921 57.155 1.00 76.43 1736 VAL G O 1
ATOM 6228 N N . LYS G 1 131 ? 151.116 4.042 58.081 1.00 55.21 1737 LYS G N 1
ATOM 6229 C CA . LYS G 1 131 ? 150.621 3.976 59.452 1.00 42.57 1737 LYS G CA 1
ATOM 6230 C C . LYS G 1 131 ? 151.275 5.031 60.337 1.00 53.77 1737 LYS G C 1
ATOM 6231 O O . LYS G 1 131 ? 152.489 5.219 60.294 1.00 56.46 1737 LYS G O 1
ATOM 6237 N N . TYR G 1 132 ? 150.468 5.720 61.138 1.00 63.75 1738 TYR G N 1
ATOM 6238 C CA . TYR G 1 132 ? 150.993 6.674 62.109 1.00 53.74 1738 TYR G CA 1
ATOM 6239 C C . TYR G 1 132 ? 150.893 6.107 63.520 1.00 48.17 1738 TYR G C 1
ATOM 6240 O O . TYR G 1 132 ? 149.876 5.518 63.891 1.00 42.95 1738 TYR G O 1
ATOM 6249 N N . ASN G 1 133 ? 151.952 6.282 64.305 1.00 50.06 1739 ASN G N 1
ATOM 6250 C CA . ASN G 1 133 ? 151.977 5.784 65.677 1.00 62.73 1739 ASN G CA 1
ATOM 6251 C C . ASN G 1 133 ? 152.178 6.920 66.672 1.00 70.06 1739 ASN G C 1
ATOM 6252 O O . ASN G 1 133 ? 152.577 8.018 66.290 1.00 60.42 1739 ASN G O 1
ATOM 6257 N N . VAL G 1 134 ? 151.885 6.668 67.944 1.00 71.19 1740 VAL G N 1
ATOM 6258 C CA . VAL G 1 134 ? 152.150 7.663 68.977 1.00 71.41 1740 VAL G CA 1
ATOM 6259 C C . VAL G 1 134 ? 153.245 7.179 69.930 1.00 69.76 1740 VAL G C 1
ATOM 6260 O O . VAL G 1 134 ? 153.278 6.012 70.324 1.00 60.42 1740 VAL G O 1
ATOM 6264 N N . LYS G 1 135 ? 154.163 8.079 70.269 1.00 65.77 1741 LYS G N 1
ATOM 6265 C CA . LYS G 1 135 ? 155.261 7.749 71.171 1.00 68.85 1741 LYS G CA 1
ATOM 6266 C C . LYS G 1 135 ? 155.131 8.487 72.500 1.00 79.63 1741 LYS G C 1
ATOM 6267 O O . LYS G 1 135 ? 155.316 9.703 72.559 1.00 78.07 1741 LYS G O 1
ATOM 6273 N N . VAL G 1 136 ? 154.815 7.756 73.564 1.00 90.70 1742 VAL G N 1
ATOM 6274 C CA . VAL G 1 136 ? 154.675 8.364 74.883 1.00 78.94 1742 VAL G CA 1
ATOM 6275 C C . VAL G 1 136 ? 155.580 7.662 75.894 1.00 61.54 1742 VAL G C 1
ATOM 6276 O O . VAL G 1 136 ? 155.228 6.615 76.438 1.00 56.14 1742 VAL G O 1
ATOM 6280 N N . ALA G 1 137 ? 156.755 8.240 76.124 1.00 51.91 1743 ALA G N 1
ATOM 6281 C CA . ALA G 1 137 ? 157.719 7.682 77.067 1.00 64.77 1743 ALA G CA 1
ATOM 6282 C C . ALA G 1 137 ? 157.627 8.349 78.435 1.00 81.14 1743 ALA G C 1
ATOM 6283 O O . ALA G 1 137 ? 156.879 9.311 78.617 1.00 73.25 1743 ALA G O 1
ATOM 6285 N N . ASP G 1 138 ? 158.412 7.836 79.381 1.00 84.89 1744 ASP G N 1
ATOM 6286 C CA . ASP G 1 138 ? 158.516 8.391 80.730 1.00 70.06 1744 ASP G CA 1
ATOM 6287 C C . ASP G 1 138 ? 157.151 8.566 81.391 1.00 77.27 1744 ASP G C 1
ATOM 6288 O O . ASP G 1 138 ? 156.963 8.207 82.553 1.00 76.17 1744 ASP G O 1
ATOM 6293 N N . MET H 1 1 ? 152.989 1.566 -11.054 1.00 35.29 1607 MET H N 1
ATOM 6294 C CA . MET H 1 1 ? 153.140 2.127 -9.715 1.00 59.77 1607 MET H CA 1
ATOM 6295 C C . MET H 1 1 ? 152.381 1.301 -8.678 1.00 40.36 1607 MET H C 1
ATOM 6296 O O . MET H 1 1 ? 151.182 1.058 -8.816 1.00 48.31 1607 MET H O 1
ATOM 6299 N N . ASP H 1 2 ? 153.087 0.875 -7.635 1.00 33.09 1608 ASP H N 1
ATOM 6300 C CA . ASP H 1 2 ? 152.474 0.077 -6.581 1.00 42.28 1608 ASP H CA 1
ATOM 6301 C C . ASP H 1 2 ? 152.408 0.870 -5.281 1.00 46.13 1608 ASP H C 1
ATOM 6302 O O . ASP H 1 2 ? 153.305 1.656 -4.977 1.00 58.97 1608 ASP H O 1
ATOM 6307 N N . PHE H 1 3 ? 151.341 0.660 -4.518 1.00 37.24 1609 PHE H N 1
ATOM 6308 C CA . PHE H 1 3 ? 151.144 1.369 -3.258 1.00 50.45 1609 PHE H CA 1
ATOM 6309 C C . PHE H 1 3 ? 151.033 0.418 -2.071 1.00 63.94 1609 PHE H C 1
ATOM 6310 O O . PHE H 1 3 ? 150.170 -0.459 -2.043 1.00 59.29 1609 PHE H O 1
ATOM 6318 N N . VAL H 1 4 ? 151.923 0.591 -1.100 1.00 45.25 1610 VAL H N 1
ATOM 6319 C CA . VAL H 1 4 ? 151.937 -0.251 0.089 1.00 38.93 1610 VAL H CA 1
ATOM 6320 C C . VAL H 1 4 ? 152.363 0.573 1.308 1.00 63.15 1610 VAL H C 1
ATOM 6321 O O . VAL H 1 4 ? 153.037 1.594 1.168 1.00 65.13 1610 VAL H O 1
ATOM 6325 N N . SER H 1 5 ? 151.953 0.143 2.499 1.00 70.79 1611 SER H N 1
ATOM 6326 C CA . SER H 1 5 ? 152.282 0.857 3.729 1.00 40.44 1611 SER H CA 1
ATOM 6327 C C . SER H 1 5 ? 153.462 0.206 4.443 1.00 41.48 1611 SER H C 1
ATOM 6328 O O . SER H 1 5 ? 153.721 -0.985 4.275 1.00 37.05 1611 SER H O 1
ATOM 6331 N N . GLY H 1 6 ? 154.174 0.996 5.241 1.00 64.98 1612 GLY H N 1
ATOM 6332 C CA . GLY H 1 6 ? 155.323 0.506 5.983 1.00 78.35 1612 GLY H CA 1
ATOM 6333 C C . GLY H 1 6 ? 154.940 -0.495 7.055 1.00 77.22 1612 GLY H C 1
ATOM 6334 O O . GLY H 1 6 ? 155.424 -1.627 7.062 1.00 87.62 1612 GLY H O 1
ATOM 6335 N N . ASP H 1 7 ? 154.067 -0.076 7.965 1.00 72.74 1613 ASP H N 1
ATOM 6336 C CA . ASP H 1 7 ? 153.563 -0.959 9.010 1.00 64.95 1613 ASP H CA 1
ATOM 6337 C C . ASP H 1 7 ? 152.051 -1.100 8.888 1.00 56.86 1613 ASP H C 1
ATOM 6338 O O . ASP H 1 7 ? 151.332 -0.106 8.797 1.00 51.48 1613 ASP H O 1
ATOM 6340 N N . LYS H 1 8 ? 151.575 -2.341 8.894 1.00 48.70 1614 LYS H N 1
ATOM 6341 C CA . LYS H 1 8 ? 150.159 -2.625 8.680 1.00 40.43 1614 LYS H CA 1
ATOM 6342 C C . LYS H 1 8 ? 149.285 -2.173 9.846 1.00 49.49 1614 LYS H C 1
ATOM 6343 O O . LYS H 1 8 ? 148.080 -1.980 9.686 1.00 62.84 1614 LYS H O 1
ATOM 6345 N N . ASP H 1 9 ? 149.892 -2.005 11.016 1.00 55.88 1615 ASP H N 1
ATOM 6346 C CA . ASP H 1 9 ? 149.145 -1.627 12.209 1.00 44.39 1615 ASP H CA 1
ATOM 6347 C C . ASP H 1 9 ? 149.026 -0.113 12.340 1.00 45.84 1615 ASP H C 1
ATOM 6348 O O . ASP H 1 9 ? 148.009 0.399 12.808 1.00 39.24 1615 ASP H O 1
ATOM 6353 N N . THR H 1 10 ? 150.068 0.601 11.927 1.00 45.62 1616 THR H N 1
ATOM 6354 C CA . THR H 1 10 ? 150.081 2.055 12.031 1.00 39.84 1616 THR H CA 1
ATOM 6355 C C . THR H 1 10 ? 149.477 2.728 10.801 1.00 52.04 1616 THR H C 1
ATOM 6356 O O . THR H 1 10 ? 148.728 3.698 10.923 1.00 48.66 1616 THR H O 1
ATOM 6360 N N . THR H 1 11 ? 149.803 2.212 9.619 1.00 51.88 1617 THR H N 1
ATOM 6361 C CA . THR H 1 11 ? 149.337 2.814 8.373 1.00 46.85 1617 THR H CA 1
ATOM 6362 C C . THR H 1 11 ? 148.660 1.796 7.458 1.00 48.12 1617 THR H C 1
ATOM 6363 O O . THR H 1 11 ? 149.151 0.682 7.282 1.00 53.54 1617 THR H O 1
ATOM 6367 N N . SER H 1 12 ? 147.528 2.185 6.879 1.00 45.00 1618 SER H N 1
ATOM 6368 C CA . SER H 1 12 ? 146.801 1.323 5.955 1.00 48.66 1618 SER H CA 1
ATOM 6369 C C . SER H 1 12 ? 146.497 2.049 4.646 1.00 55.61 1618 SER H C 1
ATOM 6370 O O . SER H 1 12 ? 145.800 3.063 4.639 1.00 47.50 1618 SER H O 1
ATOM 6373 N N . VAL H 1 13 ? 147.018 1.525 3.540 1.00 67.14 1619 VAL H N 1
ATOM 6374 C CA . VAL H 1 13 ? 146.774 2.122 2.230 1.00 45.13 1619 VAL H CA 1
ATOM 6375 C C . VAL H 1 13 ? 146.085 1.130 1.298 1.00 37.95 1619 VAL H C 1
ATOM 6376 O O . VAL H 1 13 ? 146.629 0.068 0.994 1.00 36.67 1619 VAL H O 1
ATOM 6380 N N . THR H 1 14 ? 144.886 1.485 0.847 1.00 34.98 1620 THR H N 1
ATOM 6381 C CA . THR H 1 14 ? 144.104 0.621 -0.032 1.00 42.43 1620 THR H CA 1
ATOM 6382 C C . THR H 1 14 ? 143.654 1.339 -1.301 1.00 62.68 1620 THR H C 1
ATOM 6383 O O . THR H 1 14 ? 143.126 2.447 -1.239 1.00 62.00 1620 THR H O 1
ATOM 6387 N N . VAL H 1 15 ? 143.861 0.701 -2.448 1.00 68.00 1621 VAL H N 1
ATOM 6388 C CA . VAL H 1 15 ? 143.426 1.260 -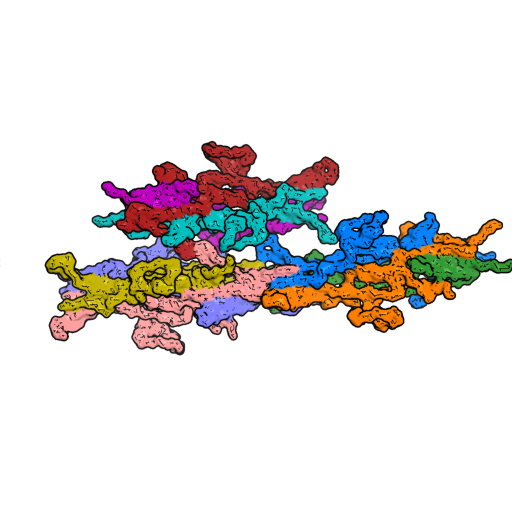3.723 1.00 63.51 1621 VAL H CA 1
ATOM 6389 C C . VAL H 1 15 ? 142.194 0.511 -4.215 1.00 75.42 1621 VAL H C 1
ATOM 6390 O O . VAL H 1 15 ? 142.234 -0.704 -4.412 1.00 80.43 1621 VAL H O 1
ATOM 6394 N N . GLU H 1 16 ? 141.100 1.239 -4.412 1.00 78.61 1622 GLU H N 1
ATOM 6395 C CA . GLU H 1 16 ? 139.851 0.626 -4.851 1.00 83.81 1622 GLU H CA 1
ATOM 6396 C C . GLU H 1 16 ? 139.306 1.285 -6.113 1.00 75.65 1622 GLU H C 1
ATOM 6397 O O . GLU H 1 16 ? 139.788 2.333 -6.532 1.00 66.05 1622 GLU H O 1
ATOM 6399 N N . SER H 1 17 ? 138.309 0.652 -6.721 1.00 90.65 1623 SER H N 1
ATOM 6400 C CA . SER H 1 17 ? 137.701 1.173 -7.941 1.00 76.25 1623 SER H CA 1
ATOM 6401 N N . ASN H 1 20 ? 132.771 4.030 -11.093 1.00 80.86 1626 ASN H N 1
ATOM 6402 C CA . ASN H 1 20 ? 133.012 2.593 -11.127 1.00 88.81 1626 ASN H CA 1
ATOM 6403 C C . ASN H 1 20 ? 134.197 2.249 -12.025 1.00 80.21 1626 ASN H C 1
ATOM 6404 O O . ASN H 1 20 ? 135.350 2.411 -11.630 1.00 77.37 1626 ASN H O 1
ATOM 6409 N N . GLY H 1 21 ? 133.902 1.768 -13.228 1.00 80.73 1627 GLY H N 1
ATOM 6410 C CA . GLY H 1 21 ? 134.930 1.434 -14.198 1.00 90.78 1627 GLY H CA 1
ATOM 6411 C C . GLY H 1 21 ? 135.766 2.642 -14.571 1.00 98.37 1627 GLY H C 1
ATOM 6412 O O . GLY H 1 21 ? 135.242 3.756 -14.645 1.00 91.26 1627 GLY H O 1
ATOM 6413 N N . LYS H 1 22 ? 137.069 2.417 -14.757 1.00 90.23 1628 LYS H N 1
ATOM 6414 C CA . LYS H 1 22 ? 138.010 3.422 -15.267 1.00 72.42 1628 LYS H CA 1
ATOM 6415 C C . LYS H 1 22 ? 138.374 4.447 -14.194 1.00 83.75 1628 LYS H C 1
ATOM 6416 O O . LYS H 1 22 ? 139.289 5.249 -14.375 1.00 65.56 1628 LYS H O 1
ATOM 6418 N N . ARG H 1 23 ? 137.650 4.418 -13.080 1.00 103.66 1629 ARG H N 1
ATOM 6419 C CA . ARG H 1 23 ? 137.908 5.324 -11.967 1.00 75.47 1629 ARG H CA 1
ATOM 6420 C C . ARG H 1 23 ? 138.628 4.604 -10.830 1.00 61.83 1629 ARG H C 1
ATOM 6421 O O . ARG H 1 23 ? 138.016 3.849 -10.074 1.00 67.67 1629 ARG H O 1
ATOM 6424 N N . THR H 1 24 ? 139.933 4.837 -10.719 1.00 62.57 1630 THR H N 1
ATOM 6425 C CA . THR H 1 24 ? 140.738 4.197 -9.685 1.00 77.66 1630 THR H CA 1
ATOM 6426 C C . THR H 1 24 ? 141.098 5.163 -8.559 1.00 72.92 1630 THR H C 1
ATOM 6427 O O . THR H 1 24 ? 141.952 6.034 -8.721 1.00 57.99 1630 THR H O 1
ATOM 6431 N N . GLU H 1 25 ? 140.436 4.998 -7.417 1.00 72.18 1631 GLU H N 1
ATOM 6432 C CA . GLU H 1 25 ? 140.669 5.844 -6.252 1.00 62.95 1631 GLU H CA 1
ATOM 6433 C C . GLU H 1 25 ? 141.699 5.233 -5.304 1.00 59.76 1631 GLU H C 1
ATOM 6434 O O . GLU H 1 25 ? 141.707 4.021 -5.070 1.00 63.70 1631 GLU H O 1
ATOM 6437 N N . VAL H 1 26 ? 142.571 6.082 -4.767 1.00 55.82 1632 VAL H N 1
ATOM 6438 C CA . VAL H 1 26 ? 143.585 5.641 -3.817 1.00 65.93 1632 VAL H CA 1
ATOM 6439 C C . VAL H 1 26 ? 143.318 6.189 -2.417 1.00 61.70 1632 VAL H C 1
ATOM 6440 O O . VAL H 1 26 ? 143.508 7.377 -2.155 1.00 45.75 1632 VAL H O 1
ATOM 6444 N N . LYS H 1 27 ? 142.872 5.311 -1.524 1.00 61.28 1633 LYS H N 1
ATOM 6445 C CA . LYS H 1 27 ? 142.572 5.685 -0.147 1.00 59.52 1633 LYS H CA 1
ATOM 6446 C C . LYS H 1 27 ? 143.765 5.442 0.775 1.00 54.44 1633 LYS H C 1
ATOM 6447 O O . LYS H 1 27 ? 144.236 4.312 0.909 1.00 43.07 1633 LYS H O 1
ATOM 6450 N N . ILE H 1 28 ? 144.249 6.506 1.408 1.00 54.24 1634 ILE H N 1
ATOM 6451 C CA . ILE H 1 28 ? 145.366 6.403 2.341 1.00 53.55 1634 ILE H CA 1
ATOM 6452 C C . ILE H 1 28 ? 144.925 6.790 3.749 1.00 67.79 1634 ILE H C 1
ATOM 6453 O O . ILE H 1 28 ? 144.626 7.952 4.012 1.00 71.78 1634 ILE H O 1
ATOM 6458 N N . GLY H 1 29 ? 144.894 5.820 4.657 1.00 69.68 1635 GLY H N 1
ATOM 6459 C CA . GLY H 1 29 ? 144.447 6.086 6.013 1.00 67.15 1635 GLY H CA 1
ATOM 6460 C C . GLY H 1 29 ? 145.381 5.604 7.105 1.00 60.61 1635 GLY H C 1
ATOM 6461 O O . GLY H 1 29 ? 146.278 4.797 6.864 1.00 46.93 1635 GLY H O 1
ATOM 6462 N N . ALA H 1 30 ? 145.166 6.114 8.314 1.00 72.26 1636 ALA H N 1
ATOM 6463 C CA . ALA H 1 30 ? 145.955 5.722 9.476 1.00 64.28 1636 ALA H CA 1
ATOM 6464 C C . ALA H 1 30 ? 145.122 4.902 10.458 1.00 59.38 1636 ALA H C 1
ATOM 6465 O O . ALA H 1 30 ? 144.146 5.398 11.020 1.00 50.86 1636 ALA H O 1
ATOM 6467 N N . LYS H 1 31 ? 145.510 3.646 10.659 1.00 60.90 1637 LYS H N 1
ATOM 6468 C CA . LYS H 1 31 ? 144.805 2.768 11.587 1.00 48.62 1637 LYS H CA 1
ATOM 6469 C C . LYS H 1 31 ? 145.063 3.186 13.031 1.00 66.47 1637 LYS H C 1
ATOM 6470 O O . LYS H 1 31 ? 146.203 3.165 13.498 1.00 76.80 1637 LYS H O 1
ATOM 6472 N N . THR H 1 32 ? 144.001 3.565 13.736 1.00 69.70 1638 THR H N 1
ATOM 6473 C CA . THR H 1 32 ? 144.127 4.041 15.110 1.00 48.01 1638 THR H CA 1
ATOM 6474 C C . THR H 1 32 ? 143.589 3.031 16.119 1.00 51.56 1638 THR H C 1
ATOM 6475 O O . THR H 1 32 ? 142.623 2.318 15.847 1.00 49.76 1638 THR H O 1
ATOM 6479 N N . SER H 1 33 ? 144.224 2.978 17.287 1.00 61.36 1639 SER H N 1
ATOM 6480 C CA . SER H 1 33 ? 143.796 2.085 18.359 1.00 51.19 1639 SER H CA 1
ATOM 6481 C C . SER H 1 33 ? 143.187 2.849 19.533 1.00 60.17 1639 SER H C 1
ATOM 6482 O O . SER H 1 33 ? 143.540 4.000 19.791 1.00 51.52 1639 SER H O 1
ATOM 6485 N N . VAL H 1 34 ? 142.267 2.196 20.237 1.00 79.09 1640 VAL H N 1
ATOM 6486 C CA . VAL H 1 34 ? 141.597 2.789 21.389 1.00 75.29 1640 VAL H CA 1
ATOM 6487 C C . VAL H 1 34 ? 142.269 2.359 22.698 1.00 65.62 1640 VAL H C 1
ATOM 6488 O O . VAL H 1 34 ? 142.720 1.221 22.829 1.00 62.62 1640 VAL H O 1
ATOM 6492 N N . ILE H 1 35 ? 142.350 3.278 23.657 1.00 80.42 1641 ILE H N 1
ATOM 6493 C CA . ILE H 1 35 ? 142.930 2.976 24.962 1.00 78.54 1641 ILE H CA 1
ATOM 6494 C C . ILE H 1 35 ? 141.831 2.756 25.997 1.00 69.00 1641 ILE H C 1
ATOM 6495 O O . ILE H 1 35 ? 140.966 3.611 26.186 1.00 71.09 1641 ILE H O 1
ATOM 6500 N N . LYS H 1 36 ? 141.870 1.608 26.667 1.00 71.56 1642 LYS H N 1
ATOM 6501 C CA . LYS H 1 36 ? 140.876 1.292 27.685 1.00 92.45 1642 LYS H CA 1
ATOM 6502 C C . LYS H 1 36 ? 141.492 1.434 29.074 1.00 89.52 1642 LYS H C 1
ATOM 6503 O O . LYS H 1 36 ? 142.684 1.715 29.201 1.00 84.39 1642 LYS H O 1
ATOM 6509 N N . ASP H 1 37 ? 140.685 1.244 30.114 1.00 87.47 1643 ASP H N 1
ATOM 6510 C CA . ASP H 1 37 ? 141.182 1.368 31.482 1.00 79.70 1643 ASP H CA 1
ATOM 6511 C C . ASP H 1 37 ? 140.330 0.633 32.517 1.00 75.33 1643 ASP H C 1
ATOM 6512 O O . ASP H 1 37 ? 139.134 0.416 32.321 1.00 83.40 1643 ASP H O 1
ATOM 6517 N N . HIS H 1 38 ? 140.971 0.242 33.615 1.00 71.28 1644 HIS H N 1
ATOM 6518 C CA . HIS H 1 38 ? 140.295 -0.407 34.732 1.00 75.94 1644 HIS H CA 1
ATOM 6519 C C . HIS H 1 38 ? 141.058 -0.172 36.032 1.00 70.88 1644 HIS H C 1
ATOM 6520 O O . HIS H 1 38 ? 142.279 -0.335 36.080 1.00 69.19 1644 HIS H O 1
ATOM 6527 N N . ASN H 1 39 ? 140.328 0.211 37.078 1.00 66.40 1645 ASN H N 1
ATOM 6528 C CA . ASN H 1 39 ? 140.905 0.485 38.393 1.00 59.67 1645 ASN H CA 1
ATOM 6529 C C . ASN H 1 39 ? 142.041 1.504 38.353 1.00 51.88 1645 ASN H C 1
ATOM 6530 O O . ASN H 1 39 ? 143.012 1.393 39.102 1.00 70.66 1645 ASN H O 1
ATOM 6535 N N . GLY H 1 40 ? 141.917 2.493 37.474 1.00 44.34 1646 GLY H N 1
ATOM 6536 C CA . GLY H 1 40 ? 142.913 3.543 37.364 1.00 50.71 1646 GLY H CA 1
ATOM 6537 C C . GLY H 1 40 ? 144.141 3.129 36.576 1.00 61.15 1646 GL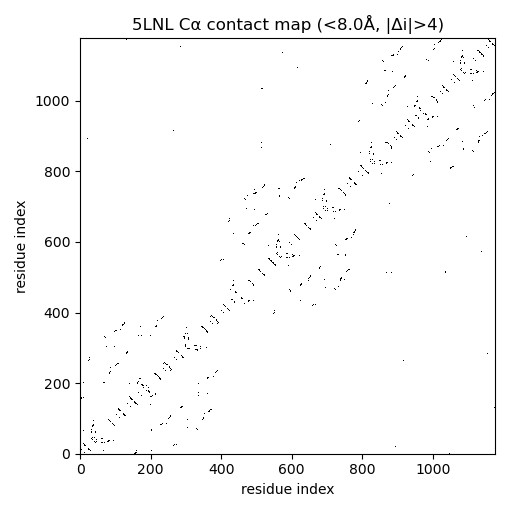Y H C 1
ATOM 6538 O O . GLY H 1 40 ? 145.074 3.914 36.410 1.00 48.42 1646 GLY H O 1
ATOM 6539 N N . LYS H 1 41 ? 144.145 1.891 36.091 1.00 69.79 1647 LYS H N 1
ATOM 6540 C CA . LYS H 1 41 ? 145.266 1.379 35.310 1.00 50.88 1647 LYS H CA 1
ATOM 6541 C C . LYS H 1 41 ? 144.867 1.187 33.851 1.00 51.22 1647 LYS H C 1
ATOM 6542 O O . LYS H 1 41 ? 143.845 0.570 33.555 1.00 54.91 1647 LYS H O 1
ATOM 6548 N N . LEU H 1 42 ? 145.680 1.714 32.941 1.00 55.59 1648 LEU H N 1
ATOM 6549 C CA . LEU H 1 42 ? 145.375 1.648 31.516 1.00 50.86 1648 LEU H CA 1
ATOM 6550 C C . LEU H 1 42 ? 145.579 0.244 30.958 1.00 46.53 1648 LEU H C 1
ATOM 6551 O O . LEU H 1 42 ? 146.597 -0.399 31.215 1.00 46.47 1648 LEU H O 1
ATOM 6556 N N . PHE H 1 43 ? 144.598 -0.219 30.192 1.00 46.38 1649 PHE H N 1
ATOM 6557 C CA . PHE H 1 43 ? 144.647 -1.532 29.560 1.00 62.39 1649 PHE H CA 1
ATOM 6558 C C . PHE H 1 43 ? 144.302 -1.429 28.078 1.00 75.10 1649 PHE H C 1
ATOM 6559 O O . PHE H 1 43 ? 143.627 -0.489 27.655 1.00 80.90 1649 PHE H O 1
ATOM 6567 N N . THR H 1 44 ? 144.766 -2.393 27.290 1.00 64.02 1650 THR H N 1
ATOM 6568 C CA . THR H 1 44 ? 144.389 -2.455 25.884 1.00 48.40 1650 THR H CA 1
ATOM 6569 C C . THR H 1 44 ? 142.976 -3.013 25.762 1.00 53.08 1650 THR H C 1
ATOM 6570 O O . THR H 1 44 ? 142.354 -3.360 26.764 1.00 83.38 1650 THR H O 1
ATOM 6574 N N . GLY H 1 45 ? 142.471 -3.101 24.537 1.00 44.27 1651 GLY H N 1
ATOM 6575 C CA . GLY H 1 45 ? 141.138 -3.630 24.313 1.00 56.61 1651 GLY H CA 1
ATOM 6576 C C . GLY H 1 45 ? 141.009 -5.111 24.613 1.00 63.20 1651 GLY H C 1
ATOM 6577 O O . GLY H 1 45 ? 140.139 -5.525 25.382 1.00 82.23 1651 GLY H O 1
ATOM 6578 N N . LYS H 1 46 ? 141.884 -5.908 24.007 1.00 64.71 1652 LYS H N 1
ATOM 6579 C CA . LYS H 1 46 ? 141.859 -7.357 24.177 1.00 78.47 1652 LYS H CA 1
ATOM 6580 C C . LYS H 1 46 ? 142.106 -7.755 25.628 1.00 75.93 1652 LYS H C 1
ATOM 6581 O O . LYS H 1 46 ? 141.432 -8.636 26.162 1.00 63.57 1652 LYS H O 1
ATOM 6587 N N . GLU H 1 47 ? 143.074 -7.097 26.258 1.00 73.55 1653 GLU H N 1
ATOM 6588 C CA . GLU H 1 47 ? 143.422 -7.377 27.647 1.00 72.96 1653 GLU H CA 1
ATOM 6589 C C . GLU H 1 47 ? 142.251 -7.092 28.582 1.00 78.72 1653 GLU H C 1
ATOM 6590 O O . GLU H 1 47 ? 141.888 -7.930 29.407 1.00 80.90 1653 GLU H O 1
ATOM 6592 N N . LEU H 1 48 ? 141.660 -5.910 28.439 1.00 74.09 1654 LEU H N 1
ATOM 6593 C CA . LEU H 1 48 ? 140.544 -5.500 29.284 1.00 73.15 1654 LEU H CA 1
ATOM 6594 C C . LEU H 1 48 ? 139.323 -6.386 29.058 1.00 74.21 1654 LEU H C 1
ATOM 6595 O O . LEU H 1 48 ? 138.599 -6.711 29.999 1.00 77.05 1654 LEU H O 1
ATOM 6598 N N . LYS H 1 49 ? 139.102 -6.776 27.807 1.00 65.95 1655 LYS H N 1
ATOM 6599 C CA . LYS H 1 49 ? 137.949 -7.598 27.455 1.00 82.92 1655 LYS H CA 1
ATOM 6600 C C . LYS H 1 49 ? 138.094 -9.033 27.964 1.00 89.01 1655 LYS H C 1
ATOM 6601 O O . LYS H 1 49 ? 137.116 -9.651 28.387 1.00 83.62 1655 LYS H O 1
ATOM 6604 N N . ASP H 1 50 ? 139.316 -9.555 27.925 1.00 82.52 1656 ASP H N 1
ATOM 6605 C CA . ASP H 1 50 ? 139.571 -10.953 28.267 1.00 84.44 1656 ASP H CA 1
ATOM 6606 C C . ASP H 1 50 ? 139.784 -11.176 29.765 1.00 90.98 1656 ASP H C 1
ATOM 6607 O O . ASP H 1 50 ? 139.394 -12.211 30.304 1.00 103.93 1656 ASP H O 1
ATOM 6610 N N . ALA H 1 51 ? 140.399 -10.206 30.432 1.00 93.39 1657 ALA H N 1
ATOM 6611 C CA . ALA H 1 51 ? 140.751 -10.346 31.843 1.00 106.11 1657 ALA H CA 1
ATOM 6612 C C . ALA H 1 51 ? 139.567 -10.005 32.742 1.00 105.33 1657 ALA H C 1
ATOM 6613 O O . ALA H 1 51 ? 139.373 -10.617 33.793 1.00 86.68 1657 ALA H O 1
ATOM 6615 N N . ASN H 1 52 ? 138.779 -9.024 32.318 1.00 100.83 1658 ASN H N 1
ATOM 6616 C CA . ASN H 1 52 ? 137.642 -8.540 33.091 1.00 80.46 1658 ASN H CA 1
ATOM 6617 C C . ASN H 1 52 ? 136.334 -9.008 32.461 1.00 81.23 1658 ASN H C 1
ATOM 6618 O O . ASN H 1 52 ? 136.195 -9.020 31.238 1.00 102.52 1658 ASN H O 1
ATOM 6623 N N . ASN H 1 53 ? 135.380 -9.398 33.301 1.00 73.68 1659 ASN H N 1
ATOM 6624 C CA . ASN H 1 53 ? 134.126 -9.961 32.818 1.00 77.25 1659 ASN H CA 1
ATOM 6625 C C . ASN H 1 53 ? 132.925 -9.072 33.140 1.00 84.40 1659 ASN H C 1
ATOM 6626 O O . ASN H 1 53 ? 132.288 -8.524 32.240 1.00 79.81 1659 ASN H O 1
ATOM 6631 N N . ASN H 1 54 ? 132.623 -8.940 34.426 1.00 89.70 1660 ASN H N 1
ATOM 6632 C CA . ASN H 1 54 ? 131.426 -8.240 34.887 1.00 89.88 1660 ASN H CA 1
ATOM 6633 C C . ASN H 1 54 ? 131.610 -6.722 34.936 1.00 80.47 1660 ASN H C 1
ATOM 6634 O O . ASN H 1 54 ? 132.687 -6.223 35.263 1.00 66.33 1660 ASN H O 1
ATOM 6639 N N . GLY H 1 55 ? 130.546 -6.000 34.595 1.00 87.56 1661 GLY H N 1
ATOM 6640 C CA . GLY H 1 55 ? 130.524 -4.551 34.699 1.00 84.22 1661 GLY H CA 1
ATOM 6641 C C . GLY H 1 55 ? 131.387 -3.786 33.716 1.00 102.46 1661 GLY H C 1
ATOM 6642 O O . GLY H 1 55 ? 131.550 -2.572 33.841 1.00 106.35 1661 GLY H O 1
ATOM 6643 N N . VAL H 1 56 ? 131.947 -4.492 32.741 1.00 108.19 1662 VAL H N 1
ATOM 6644 C CA . VAL H 1 56 ? 132.802 -3.864 31.742 1.00 95.14 1662 VAL H CA 1
ATOM 6645 C C . VAL H 1 56 ? 132.141 -4.037 30.375 1.00 85.17 1662 VAL H C 1
ATOM 6646 O O . VAL H 1 56 ? 131.635 -5.112 30.053 1.00 81.16 1662 VAL H O 1
ATOM 6650 N N . THR H 1 57 ? 132.119 -2.971 29.581 1.00 90.81 1663 THR H N 1
ATOM 6651 C CA . THR H 1 57 ? 131.519 -3.045 28.254 1.00 91.38 1663 THR H CA 1
ATOM 6652 C C . THR H 1 57 ? 132.527 -2.768 27.147 1.00 89.14 1663 THR H C 1
ATOM 6653 O O . THR H 1 57 ? 132.873 -1.617 26.879 1.00 83.96 1663 THR H O 1
ATOM 6657 N N . VAL H 1 58 ? 132.995 -3.834 26.507 1.00 85.80 1664 VAL H N 1
ATOM 6658 C CA . VAL H 1 58 ? 133.933 -3.713 25.400 1.00 84.22 1664 VAL H CA 1
ATOM 6659 C C . VAL H 1 58 ? 133.267 -4.123 24.090 1.00 88.33 1664 VAL H C 1
ATOM 6660 O O . VAL H 1 58 ? 132.640 -5.180 24.011 1.00 84.27 1664 VAL H O 1
ATOM 6664 N N . THR H 1 59 ? 133.401 -3.287 23.066 1.00 87.53 1665 THR H N 1
ATOM 6665 C CA . THR H 1 59 ? 132.819 -3.587 21.762 1.00 92.59 1665 THR H CA 1
ATOM 6666 C C . THR H 1 59 ? 133.589 -4.724 21.097 1.00 93.47 1665 THR H C 1
ATOM 6667 O O . THR H 1 59 ? 134.694 -5.065 21.522 1.00 79.40 1665 THR H O 1
ATOM 6671 N N . GLU H 1 60 ? 133.005 -5.309 20.057 1.00 98.43 1666 GLU H N 1
ATOM 6672 C CA . GLU H 1 60 ? 133.633 -6.425 19.360 1.00 93.70 1666 GLU H CA 1
ATOM 6673 C C . GLU H 1 60 ? 134.885 -5.969 18.617 1.00 97.61 1666 GLU H C 1
ATOM 6674 O O . GLU H 1 60 ? 135.869 -6.704 18.530 1.00 104.23 1666 GLU H O 1
ATOM 6676 N N . THR H 1 61 ? 134.839 -4.753 18.082 1.00 96.19 1667 THR H N 1
ATOM 6677 C CA . THR H 1 61 ? 135.972 -4.182 17.363 1.00 88.95 1667 THR H CA 1
ATOM 6678 C C . THR H 1 61 ? 137.135 -3.892 18.308 1.00 100.21 1667 THR H C 1
ATOM 6679 O O . THR H 1 61 ? 138.300 -4.047 17.940 1.00 85.82 1667 THR H O 1
ATOM 6683 N N . ASP H 1 62 ? 136.811 -3.473 19.527 1.00 105.56 1668 ASP H N 1
ATOM 6684 C CA . ASP H 1 62 ? 137.824 -3.201 20.542 1.00 78.84 1668 ASP H CA 1
ATOM 6685 C C . ASP H 1 62 ? 138.330 -4.489 21.181 1.00 83.07 1668 ASP H C 1
ATOM 6686 O O . ASP H 1 62 ? 139.418 -4.520 21.754 1.00 81.16 1668 ASP H O 1
ATOM 6691 N N . GLY H 1 63 ? 137.535 -5.550 21.083 1.00 84.19 1669 GLY H N 1
ATOM 6692 C CA . GLY H 1 63 ? 137.908 -6.834 21.647 1.00 77.23 1669 GLY H CA 1
ATOM 6693 C C . GLY H 1 63 ? 139.104 -7.448 20.943 1.00 86.96 1669 GLY H C 1
ATOM 6694 O O . GLY H 1 63 ? 139.895 -8.166 21.555 1.00 72.82 1669 GLY H O 1
ATOM 6695 N N . LYS H 1 64 ? 139.235 -7.162 19.652 1.00 83.83 1670 LYS H N 1
ATOM 6696 C CA . LYS H 1 64 ? 140.345 -7.681 18.860 1.00 85.19 1670 LYS H CA 1
ATOM 6697 C C . LYS H 1 64 ? 141.532 -6.723 18.880 1.00 78.23 1670 LYS H C 1
ATOM 6698 O O . LYS H 1 64 ? 142.613 -7.048 18.388 1.00 71.98 1670 LYS H O 1
ATOM 6700 N N . ASP H 1 65 ? 141.321 -5.541 19.449 1.00 69.98 1671 ASP H N 1
ATOM 6701 C CA . ASP H 1 65 ? 142.363 -4.523 19.525 1.00 57.73 1671 ASP H CA 1
ATOM 6702 C C . ASP H 1 65 ? 143.478 -4.913 20.490 1.00 49.68 1671 ASP H C 1
ATOM 6703 O O . ASP H 1 65 ? 143.238 -5.125 21.678 1.00 69.58 1671 ASP H O 1
ATOM 6708 N N . GLU H 1 66 ? 144.697 -5.004 19.970 1.00 52.66 1672 GLU H N 1
ATOM 6709 C CA . GLU H 1 66 ? 145.855 -5.359 20.782 1.00 48.46 1672 GLU H CA 1
ATOM 6710 C C . GLU H 1 66 ? 146.692 -4.121 21.084 1.00 46.90 1672 GLU H C 1
ATOM 6711 O O . GLU H 1 66 ? 147.786 -4.218 21.639 1.00 57.60 1672 GLU H O 1
ATOM 6717 N N . GLY H 1 67 ? 146.165 -2.958 20.712 1.00 47.93 1673 GLY H N 1
ATOM 6718 C CA . GLY H 1 67 ? 146.818 -1.692 20.989 1.00 48.36 1673 GLY H CA 1
ATOM 6719 C C . GLY H 1 67 ? 148.098 -1.476 20.206 1.00 50.55 1673 GLY H C 1
ATOM 6720 O O . GLY H 1 67 ? 149.072 -0.937 20.730 1.00 59.96 1673 GLY H O 1
ATOM 6721 N N . ASN H 1 68 ? 148.095 -1.896 18.946 1.00 48.02 1674 ASN H N 1
ATOM 6722 C CA . ASN H 1 68 ? 149.256 -1.726 18.081 1.00 40.65 1674 ASN H CA 1
ATOM 6723 C C . ASN H 1 68 ? 149.115 -0.504 17.181 1.00 42.46 1674 ASN H C 1
ATOM 6724 O O . ASN H 1 68 ? 150.077 -0.077 16.542 1.00 45.58 1674 ASN H O 1
ATOM 6729 N N . GLY H 1 69 ? 147.911 0.056 17.135 1.00 46.20 1675 GLY H N 1
ATOM 6730 C CA . GLY H 1 69 ? 147.643 1.220 16.312 1.00 44.61 1675 GLY H CA 1
ATOM 6731 C C . GLY H 1 69 ? 147.956 2.523 17.020 1.00 47.20 1675 GLY H C 1
ATOM 6732 O O . GLY H 1 69 ? 148.359 2.530 18.183 1.00 52.99 1675 GLY H O 1
ATOM 6733 N N . LEU H 1 70 ? 147.768 3.632 16.312 1.00 38.74 1676 LEU H N 1
ATOM 6734 C CA . LEU H 1 70 ? 148.042 4.955 16.861 1.00 44.93 1676 LEU H CA 1
ATOM 6735 C C . LEU H 1 70 ? 146.932 5.413 17.804 1.00 47.14 1676 LEU H C 1
ATOM 6736 O O . LEU H 1 70 ? 145.920 4.730 17.963 1.00 54.31 1676 LEU H O 1
ATOM 6741 N N . VAL H 1 71 ? 147.126 6.573 18.426 1.00 40.55 1677 VAL H N 1
ATOM 6742 C CA . VAL H 1 71 ? 146.144 7.117 19.360 1.00 48.49 1677 VAL H CA 1
ATOM 6743 C C . VAL H 1 71 ? 145.912 8.610 19.145 1.00 46.35 1677 VAL H C 1
ATOM 6744 O O . VAL H 1 71 ? 146.826 9.343 18.766 1.00 41.80 1677 VAL H O 1
ATOM 6748 N N . THR H 1 72 ? 144.682 9.052 19.388 1.00 42.97 1678 THR H N 1
ATOM 6749 C CA . THR H 1 72 ? 144.334 10.463 19.264 1.00 41.72 1678 THR H CA 1
ATOM 6750 C C . THR H 1 72 ? 144.589 11.203 20.573 1.00 52.41 1678 THR H C 1
ATOM 6751 O O . THR H 1 72 ? 144.912 10.589 21.589 1.00 64.65 1678 THR H O 1
ATOM 6755 N N . ALA H 1 73 ? 144.443 12.524 20.542 1.00 58.48 1679 ALA H N 1
ATOM 6756 C CA . ALA H 1 73 ? 144.652 13.343 21.731 1.00 53.42 1679 ALA H CA 1
ATOM 6757 C C . ALA H 1 73 ? 143.559 13.118 22.771 1.00 49.10 1679 ALA H C 1
ATOM 6758 O O . ALA H 1 73 ? 143.845 12.955 23.957 1.00 51.39 1679 ALA H O 1
ATOM 6760 N N . LYS H 1 74 ? 142.309 13.102 22.316 1.00 37.68 1680 LYS H N 1
ATOM 6761 C CA . LYS H 1 74 ? 141.162 12.947 23.206 1.00 50.20 1680 LYS H CA 1
ATOM 6762 C C . LYS H 1 74 ? 141.188 11.616 23.951 1.00 69.60 1680 LYS H C 1
ATOM 6763 O O . LYS H 1 74 ? 140.874 11.552 25.143 1.00 82.56 1680 LYS H O 1
ATOM 6769 N N . ALA H 1 75 ? 141.577 10.560 23.243 1.00 46.18 1681 ALA H N 1
ATOM 6770 C CA . ALA H 1 75 ? 141.647 9.226 23.827 1.00 46.91 1681 ALA H CA 1
ATOM 6771 C C . ALA H 1 75 ? 142.670 9.176 24.954 1.00 57.24 1681 ALA H C 1
ATOM 6772 O O . ALA H 1 75 ? 142.378 8.685 26.044 1.00 79.75 1681 ALA H O 1
ATOM 6774 N N . VAL H 1 76 ? 143.864 9.694 24.685 1.00 41.78 1682 VAL H N 1
ATOM 6775 C CA . VAL H 1 76 ? 144.931 9.736 25.679 1.00 62.14 1682 VAL H CA 1
ATOM 6776 C C . VAL H 1 76 ? 144.540 10.590 26.882 1.00 58.22 1682 VAL H C 1
ATOM 6777 O O . VAL H 1 76 ? 144.711 10.175 28.031 1.00 42.51 1682 VAL H O 1
ATOM 6781 N N . ILE H 1 77 ? 144.010 11.780 26.609 1.00 50.53 1683 ILE H N 1
ATOM 6782 C CA . ILE H 1 77 ? 143.589 12.698 27.662 1.00 50.65 1683 ILE H CA 1
ATOM 6783 C C . ILE H 1 77 ? 142.550 12.066 28.583 1.00 63.79 1683 ILE H C 1
ATOM 6784 O O . ILE H 1 77 ? 142.707 12.077 29.805 1.00 71.28 1683 ILE H O 1
ATOM 6789 N N . ASP H 1 78 ? 141.498 11.504 27.996 1.00 53.30 1684 ASP H N 1
ATOM 6790 C CA . ASP H 1 78 ? 140.449 10.871 28.787 1.00 60.30 1684 ASP H CA 1
ATOM 6791 C C . ASP H 1 78 ? 140.976 9.642 29.526 1.00 60.36 1684 ASP H C 1
ATOM 6792 O O . ASP H 1 78 ? 140.564 9.362 30.653 1.00 67.54 1684 ASP H O 1
ATOM 6797 N N . ALA H 1 79 ? 141.914 8.935 28.903 1.00 56.76 1685 ALA H N 1
ATOM 6798 C CA . ALA H 1 79 ? 142.478 7.731 29.502 1.00 64.36 1685 ALA H CA 1
ATOM 6799 C C . ALA H 1 79 ? 143.268 8.071 30.758 1.00 59.27 1685 ALA H C 1
ATOM 6800 O O . ALA H 1 79 ? 143.106 7.426 31.792 1.00 53.14 1685 ALA H O 1
ATOM 6802 N N . VAL H 1 80 ? 144.121 9.086 30.664 1.00 65.93 1686 VAL H N 1
ATOM 6803 C CA . VAL H 1 80 ? 144.920 9.514 31.805 1.00 57.96 1686 VAL H CA 1
ATOM 6804 C C . VAL H 1 80 ? 144.020 10.117 32.880 1.00 53.12 1686 VAL H C 1
ATOM 6805 O O . VAL H 1 80 ? 144.187 9.842 34.070 1.00 56.88 1686 VAL H O 1
ATOM 6809 N N . ASN H 1 81 ? 143.056 10.930 32.455 1.00 54.15 1687 ASN H N 1
ATOM 6810 C CA . ASN H 1 81 ? 142.130 11.570 33.385 1.00 49.71 1687 ASN H CA 1
ATOM 6811 C C . ASN H 1 81 ? 141.201 10.567 34.064 1.00 44.46 1687 ASN H C 1
ATOM 6812 O O . ASN H 1 81 ? 140.541 10.894 35.050 1.00 37.28 1687 ASN H O 1
ATOM 6817 N N . LYS H 1 82 ? 141.146 9.349 33.533 1.00 51.96 1688 LYS H N 1
ATOM 6818 C CA . LYS H 1 82 ? 140.395 8.278 34.179 1.00 50.66 1688 LYS H CA 1
ATOM 6819 C C . LYS H 1 82 ? 141.352 7.263 34.798 1.00 48.18 1688 LYS H C 1
ATOM 6820 O O . LYS H 1 82 ? 140.941 6.181 35.215 1.00 49.19 1688 LYS H O 1
ATOM 6826 N N . ALA H 1 83 ? 142.630 7.625 34.855 1.00 48.13 1689 ALA H N 1
ATOM 6827 C CA . ALA H 1 83 ? 143.657 6.754 35.418 1.00 47.98 1689 ALA H CA 1
ATOM 6828 C C . ALA H 1 83 ? 144.298 7.383 36.651 1.00 50.37 1689 ALA H C 1
ATOM 6829 O O . ALA H 1 83 ? 144.406 8.604 36.749 1.00 52.83 1689 ALA H O 1
ATOM 6831 N N . GLY H 1 84 ? 144.729 6.541 37.586 1.00 58.99 1690 GLY H N 1
ATOM 6832 C CA . GLY H 1 84 ? 145.353 7.016 38.808 1.00 64.06 1690 GLY H CA 1
ATOM 6833 C C . GLY H 1 84 ? 145.589 5.911 39.820 1.00 61.99 1690 GLY H C 1
ATOM 6834 O O . GLY H 1 84 ? 145.661 4.736 39.460 1.00 61.15 1690 GLY H O 1
ATOM 6835 N N . TRP H 1 85 ? 145.713 6.286 41.089 1.00 63.39 1691 TRP H N 1
ATOM 6836 C CA . TRP H 1 85 ? 146.009 5.316 42.142 1.00 65.80 1691 TRP H CA 1
ATOM 6837 C C . TRP H 1 85 ? 144.822 5.144 43.082 1.00 65.68 1691 TRP H C 1
ATOM 6838 O O . TRP H 1 85 ? 144.118 6.104 43.383 1.00 65.74 1691 TRP H O 1
ATOM 6849 N N . ARG H 1 86 ? 144.615 3.920 43.558 1.00 61.23 1692 ARG H N 1
ATOM 6850 C CA . ARG H 1 86 ? 143.452 3.615 44.385 1.00 56.73 1692 ARG H CA 1
ATOM 6851 C C . ARG H 1 86 ? 143.759 3.738 45.874 1.00 54.39 1692 ARG H C 1
ATOM 6852 O O . ARG H 1 86 ? 144.841 3.370 46.330 1.00 61.36 1692 ARG H O 1
ATOM 6860 N N . VAL H 1 87 ? 142.793 4.260 46.624 1.00 45.83 1693 VAL H N 1
ATOM 6861 C CA . VAL H 1 87 ? 142.945 4.447 48.062 1.00 54.60 1693 VAL H CA 1
ATOM 6862 C C . VAL H 1 87 ? 141.873 3.674 48.834 1.00 48.31 1693 VAL H C 1
ATOM 6863 O O . VAL H 1 87 ? 140.726 3.570 48.395 1.00 45.08 1693 VAL H O 1
ATOM 6867 N N . LYS H 1 88 ? 142.266 3.111 49.974 1.00 45.08 1694 LYS H N 1
ATOM 6868 C CA . LYS H 1 88 ? 141.348 2.373 50.835 1.00 49.66 1694 LYS H CA 1
ATOM 6869 C C . LYS H 1 88 ? 140.391 3.297 51.583 1.00 47.51 1694 LYS H C 1
ATOM 6870 O O . LYS H 1 88 ? 140.819 4.140 52.370 1.00 42.45 1694 LYS H O 1
ATOM 6876 N N . THR H 1 89 ? 139.096 3.134 51.332 1.00 53.14 1695 THR H N 1
ATOM 6877 C CA . THR H 1 89 ? 138.080 3.922 52.020 1.00 43.28 1695 THR H CA 1
ATOM 6878 C C . THR H 1 89 ? 137.559 3.163 53.236 1.00 64.17 1695 THR H C 1
ATOM 6879 O O . THR H 1 89 ? 137.234 1.979 53.147 1.00 61.63 1695 THR H O 1
ATOM 6883 N N . THR H 1 90 ? 137.482 3.853 54.369 1.00 83.77 1696 THR H N 1
ATOM 6884 C CA . THR H 1 90 ? 137.060 3.232 55.620 1.00 60.18 1696 THR H CA 1
ATOM 6885 C C . THR H 1 90 ? 135.585 3.480 55.916 1.00 66.04 1696 THR H C 1
ATOM 6886 O O . THR H 1 90 ? 135.225 4.477 56.539 1.00 82.04 1696 THR H O 1
ATOM 6890 N N . GLY H 1 91 ? 134.733 2.571 55.455 1.00 68.11 1697 GLY H N 1
ATOM 6891 C CA . GLY H 1 91 ? 133.309 2.679 55.703 1.00 79.75 1697 GLY H CA 1
ATOM 6892 C C . GLY H 1 91 ? 132.679 1.342 56.037 1.00 78.45 1697 GLY H C 1
ATOM 6893 O O . GLY H 1 91 ? 131.510 1.278 56.416 1.00 56.15 1697 GLY H O 1
ATOM 6894 N N . ASP H 1 98 ? 135.338 -0.206 50.118 1.00 59.90 1704 ASP H N 1
ATOM 6895 C CA . ASP H 1 98 ? 136.315 -0.872 49.262 1.00 68.72 1704 ASP H CA 1
ATOM 6896 C C . ASP H 1 98 ? 137.451 0.073 48.887 1.00 62.15 1704 ASP H C 1
ATOM 6897 O O . ASP H 1 98 ? 138.033 0.735 49.748 1.00 60.70 1704 ASP H O 1
ATOM 6902 N N . PHE H 1 99 ? 137.764 0.125 47.596 1.00 70.93 1705 PHE H N 1
ATOM 6903 C CA . PHE H 1 99 ? 138.800 1.014 47.085 1.00 51.77 1705 PHE H CA 1
ATOM 6904 C C . PHE H 1 99 ? 138.185 2.113 46.227 1.00 48.82 1705 PHE H C 1
ATOM 6905 O O . PHE H 1 99 ? 137.159 1.904 45.580 1.00 56.00 1705 PHE H O 1
ATOM 6913 N N . ALA H 1 100 ? 138.817 3.282 46.221 1.00 42.37 1706 ALA H N 1
ATOM 6914 C CA . ALA H 1 100 ? 138.352 4.394 45.401 1.00 38.57 1706 ALA H CA 1
ATOM 6915 C C . ALA H 1 100 ? 139.474 4.892 44.501 1.00 60.67 1706 ALA H C 1
ATOM 6916 O O . ALA H 1 100 ? 140.590 5.129 44.960 1.00 73.32 1706 ALA H O 1
ATOM 6918 N N . THR H 1 101 ? 139.170 5.056 43.218 1.00 66.96 1707 THR H N 1
ATOM 6919 C CA . THR H 1 101 ? 140.177 5.464 42.248 1.00 54.91 1707 THR H CA 1
ATOM 6920 C C . THR H 1 101 ? 140.412 6.968 42.281 1.00 46.48 1707 THR H C 1
ATOM 6921 O O . THR H 1 101 ? 139.507 7.759 42.015 1.00 41.01 1707 THR H O 1
ATOM 6925 N N . VAL H 1 102 ? 141.641 7.351 42.609 1.00 57.06 1708 VAL H N 1
ATOM 6926 C CA . VAL H 1 102 ? 142.049 8.748 42.586 1.00 62.00 1708 VAL H CA 1
ATOM 6927 C C . VAL H 1 102 ? 142.797 9.037 41.293 1.00 60.76 1708 VAL H C 1
ATOM 6928 O O . VAL H 1 102 ? 143.946 8.622 41.121 1.00 58.50 1708 VAL H O 1
ATOM 6932 N N . ALA H 1 103 ? 142.131 9.740 40.385 1.00 49.01 1709 ALA H N 1
ATOM 6933 C CA . ALA H 1 103 ? 142.704 10.069 39.087 1.00 44.47 1709 ALA H CA 1
ATOM 6934 C C . ALA H 1 103 ? 143.424 11.411 39.119 1.00 42.82 1709 ALA H C 1
ATOM 6935 O O . ALA H 1 103 ? 143.544 12.039 40.170 1.00 41.04 1709 ALA H O 1
ATOM 6937 N N . SER H 1 104 ? 143.902 11.842 37.957 1.00 40.73 1710 SER H N 1
ATOM 6938 C CA . SER H 1 104 ? 144.618 13.105 37.844 1.00 37.76 1710 SER H CA 1
ATOM 6939 C C . SER H 1 104 ? 143.660 14.286 37.953 1.00 46.50 1710 SER H C 1
ATOM 6940 O O . SER H 1 104 ? 142.625 14.322 37.288 1.00 69.32 1710 SER H O 1
ATOM 6943 N N . GLY H 1 105 ? 144.012 15.250 38.797 1.00 38.47 1711 GLY H N 1
ATOM 6944 C CA . GLY H 1 105 ? 143.192 16.432 38.988 1.00 38.69 1711 GLY H CA 1
ATOM 6945 C C . GLY H 1 105 ? 142.280 16.285 40.189 1.00 29.88 1711 GLY H C 1
ATOM 6946 O O . GLY H 1 105 ? 141.615 17.237 40.599 1.00 27.38 1711 GLY H O 1
ATOM 6947 N N . THR H 1 106 ? 142.250 15.082 40.753 1.00 28.95 1712 THR H N 1
ATOM 6948 C CA . THR H 1 106 ? 141.415 14.800 41.912 1.00 36.94 1712 THR H CA 1
ATOM 6949 C C . THR H 1 106 ? 142.050 15.359 43.180 1.00 41.19 1712 THR H C 1
ATOM 6950 O O . THR H 1 106 ? 143.232 15.136 43.442 1.00 37.04 1712 THR H O 1
ATOM 6954 N N . ASN H 1 107 ? 141.261 16.085 43.965 1.00 40.67 1713 ASN H N 1
ATOM 6955 C CA . ASN H 1 107 ? 141.765 16.694 45.188 1.00 38.44 1713 ASN H CA 1
ATOM 6956 C C . ASN H 1 107 ? 141.839 15.701 46.339 1.00 42.44 1713 ASN H C 1
ATOM 6957 O O . ASN H 1 107 ? 140.843 15.075 46.697 1.00 43.84 1713 ASN H O 1
ATOM 6962 N N . VAL H 1 108 ? 143.027 15.561 46.917 1.00 38.33 1714 VAL H N 1
ATOM 6963 C CA . VAL H 1 108 ? 143.197 14.728 48.099 1.00 36.69 1714 VAL H CA 1
ATOM 6964 C C . VAL H 1 108 ? 143.632 15.603 49.265 1.00 54.06 1714 VAL H C 1
ATOM 6965 O O . VAL H 1 108 ? 144.762 16.091 49.303 1.00 48.90 1714 VAL H O 1
ATOM 6969 N N . THR H 1 109 ? 142.724 15.802 50.213 1.00 57.52 1715 THR H N 1
ATOM 6970 C CA . THR H 1 109 ? 142.983 16.682 51.343 1.00 35.38 1715 THR H CA 1
ATOM 6971 C C . THR H 1 109 ? 143.318 15.910 52.610 1.00 46.07 1715 THR H C 1
ATOM 6972 O O . THR H 1 109 ? 142.496 15.151 53.122 1.00 45.76 1715 THR H O 1
ATOM 6976 N N . PHE H 1 110 ? 144.530 16.108 53.114 1.00 56.76 1716 PHE H N 1
ATOM 6977 C CA . PHE H 1 110 ? 144.914 15.532 54.393 1.00 61.83 1716 PHE H CA 1
ATOM 6978 C C . PHE H 1 110 ? 144.431 16.468 55.489 1.00 53.79 1716 PHE H C 1
ATOM 6979 O O . PHE H 1 110 ? 145.123 17.413 55.863 1.00 52.05 1716 PHE H O 1
ATOM 6987 N N . ALA H 1 111 ? 143.228 16.206 55.986 1.00 44.22 1717 ALA H N 1
ATOM 6988 C CA . ALA H 1 111 ? 142.613 17.055 56.997 1.00 48.90 1717 ALA H CA 1
ATOM 6989 C C . ALA H 1 111 ? 142.904 16.545 58.400 1.00 54.12 1717 ALA H C 1
ATOM 6990 O O . ALA H 1 111 ? 143.336 15.407 58.583 1.00 52.67 1717 ALA H O 1
ATOM 6992 N N . ASP H 1 112 ? 142.666 17.400 59.387 1.00 59.66 1718 ASP H N 1
ATOM 6993 C CA . ASP H 1 112 ? 142.885 17.039 60.780 1.00 52.58 1718 ASP H CA 1
ATOM 6994 C C . ASP H 1 112 ? 141.586 16.596 61.444 1.00 66.38 1718 ASP H C 1
ATOM 6995 O O . ASP H 1 112 ? 140.494 16.938 60.990 1.00 67.75 1718 ASP H O 1
ATOM 7000 N N . GLY H 1 113 ? 141.715 15.825 62.518 1.00 58.75 1719 GLY H N 1
ATOM 7001 C CA . GLY H 1 113 ? 140.560 15.304 63.223 1.00 51.03 1719 GLY H CA 1
ATOM 7002 C C . GLY H 1 113 ? 140.597 15.637 64.699 1.00 57.58 1719 GLY H C 1
ATOM 7003 O O . GLY H 1 113 ? 140.770 16.794 65.082 1.00 55.97 1719 GLY H O 1
ATOM 7004 N N . ASN H 1 114 ? 140.433 14.615 65.531 1.00 65.84 1720 ASN H N 1
ATOM 7005 C CA . ASN H 1 114 ? 140.408 14.801 66.974 1.00 50.79 1720 ASN H CA 1
ATOM 7006 C C . ASN H 1 114 ? 141.807 14.970 67.556 1.00 45.82 1720 ASN H C 1
ATOM 7007 O O . ASN H 1 114 ? 142.605 14.035 67.549 1.00 37.09 1720 ASN H O 1
ATOM 7012 N N . GLY H 1 115 ? 142.107 16.173 68.034 1.00 57.79 1721 GLY H N 1
ATOM 7013 C CA . GLY H 1 115 ? 143.373 16.440 68.695 1.00 47.63 1721 GLY H CA 1
ATOM 7014 C C . GLY H 1 115 ? 144.592 16.361 67.796 1.00 35.59 1721 GLY H C 1
ATOM 7015 O O . GLY H 1 115 ? 145.715 16.220 68.279 1.00 45.44 1721 GLY H O 1
ATOM 7016 N N . THR H 1 116 ? 144.376 16.454 66.489 1.00 45.85 1722 THR H N 1
ATOM 7017 C CA . THR H 1 116 ? 145.472 16.372 65.530 1.00 39.67 1722 THR H CA 1
ATOM 7018 C C . THR H 1 116 ? 145.565 17.636 64.683 1.00 36.63 1722 THR H C 1
ATOM 7019 O O . THR H 1 116 ? 144.594 18.379 64.547 1.00 39.42 1722 THR H O 1
ATOM 7023 N N . THR H 1 117 ? 146.747 17.877 64.124 1.00 34.29 1723 THR H N 1
ATOM 7024 C CA . THR H 1 117 ? 146.979 19.045 63.284 1.00 37.37 1723 THR H CA 1
ATOM 7025 C C . THR H 1 117 ? 147.722 18.662 62.009 1.00 51.46 1723 THR H C 1
ATOM 7026 O O . THR H 1 117 ? 148.896 18.297 62.046 1.00 57.16 1723 THR H O 1
ATOM 7030 N N . ALA H 1 118 ? 147.027 18.750 60.880 1.00 46.81 1724 ALA H N 1
ATOM 7031 C CA . ALA H 1 118 ? 147.596 18.380 59.591 1.00 50.59 1724 ALA H CA 1
ATOM 7032 C C . ALA H 1 118 ? 148.553 19.448 59.073 1.00 57.03 1724 ALA H C 1
ATOM 7033 O O . ALA H 1 118 ? 148.259 20.642 59.137 1.00 46.92 1724 ALA H O 1
ATOM 7035 N N . GLU H 1 119 ? 149.702 19.012 58.566 1.00 65.23 1725 GLU H N 1
ATOM 7036 C CA . GLU H 1 119 ? 150.689 19.930 58.009 1.00 59.88 1725 GLU H CA 1
ATOM 7037 C C . GLU H 1 119 ? 151.284 19.407 56.704 1.00 60.80 1725 GLU H C 1
ATOM 7038 O O . GLU H 1 119 ? 152.171 18.556 56.711 1.00 56.26 1725 GLU H O 1
ATOM 7044 N N . VAL H 1 120 ? 150.791 19.928 55.586 1.00 62.10 1726 VAL H N 1
ATOM 7045 C CA . VAL H 1 120 ? 151.297 19.548 54.272 1.00 69.29 1726 VAL H CA 1
ATOM 7046 C C . VAL H 1 120 ? 152.083 20.702 53.662 1.00 66.34 1726 VAL H C 1
ATOM 7047 O O . VAL H 1 120 ? 151.541 21.788 53.454 1.00 64.31 1726 VAL H O 1
ATOM 7051 N N . THR H 1 121 ? 153.360 20.468 53.376 1.00 56.12 1727 THR H N 1
ATOM 7052 C CA . THR H 1 121 ? 154.212 21.524 52.841 1.00 57.56 1727 THR H CA 1
ATOM 7053 C C . THR H 1 121 ? 154.762 21.180 51.462 1.00 65.54 1727 THR H C 1
ATOM 7054 O O . THR H 1 121 ? 154.989 20.013 51.144 1.00 52.80 1727 THR H O 1
ATOM 7058 N N . LYS H 1 122 ? 154.972 22.209 50.647 1.00 68.91 1728 LYS H N 1
ATOM 7059 C CA . LYS H 1 122 ? 155.537 22.028 49.317 1.00 47.14 1728 LYS H CA 1
ATOM 7060 C C . LYS H 1 122 ? 156.843 22.800 49.181 1.00 50.99 1728 LYS H C 1
ATOM 7061 O O . LYS H 1 122 ? 156.867 24.025 49.301 1.00 46.26 1728 LYS H O 1
ATOM 7064 N N . ALA H 1 123 ? 157.927 22.076 48.926 1.00 53.57 1729 ALA H N 1
ATOM 7065 C CA . ALA H 1 123 ? 159.238 22.688 48.756 1.00 62.03 1729 ALA H CA 1
ATOM 7066 C C . ALA H 1 123 ? 159.369 23.323 47.378 1.00 73.36 1729 ALA H C 1
ATOM 7067 O O . ALA H 1 123 ? 158.486 23.178 46.532 1.00 69.80 1729 ALA H O 1
ATOM 7069 N N . ASN H 1 124 ? 160.475 24.026 47.156 1.00 77.64 1730 ASN H N 1
ATOM 7070 C CA . ASN H 1 124 ? 160.747 24.623 45.855 1.00 65.03 1730 ASN H CA 1
ATOM 7071 C C . ASN H 1 124 ? 161.047 23.539 44.829 1.00 46.10 1730 ASN H C 1
ATOM 7072 O O . ASN H 1 124 ? 160.919 23.753 43.624 1.00 53.56 1730 ASN H O 1
ATOM 7077 N N . ASP H 1 125 ? 161.448 22.371 45.322 1.00 44.36 1731 ASP H N 1
ATOM 7078 C CA . ASP H 1 125 ? 161.731 21.227 44.467 1.00 42.62 1731 ASP H CA 1
ATOM 7079 C C . ASP H 1 125 ? 160.439 20.559 44.010 1.00 45.58 1731 ASP H C 1
ATOM 7080 O O . ASP H 1 125 ? 160.450 19.701 43.128 1.00 54.57 1731 ASP H O 1
ATOM 7085 N N . GLY H 1 126 ? 159.327 20.953 44.622 1.00 47.45 1732 GLY H N 1
ATOM 7086 C CA . GLY H 1 126 ? 158.033 20.388 44.290 1.00 53.27 1732 GLY H CA 1
ATOM 7087 C C . GLY H 1 126 ? 157.674 19.219 45.185 1.00 54.99 1732 GLY H C 1
ATOM 7088 O O . GLY H 1 126 ? 156.541 18.740 45.173 1.00 43.33 1732 GLY H O 1
ATOM 7089 N N . SER H 1 127 ? 158.649 18.763 45.966 1.00 61.28 1733 SER H N 1
ATOM 7090 C CA . SER H 1 127 ? 158.455 17.634 46.869 1.00 56.26 1733 SER H CA 1
ATOM 7091 C C . SER H 1 127 ? 157.466 17.957 47.984 1.00 48.22 1733 SER H C 1
ATOM 7092 O O . SER H 1 127 ? 157.575 18.987 48.648 1.00 46.12 1733 SER H O 1
ATOM 7095 N N . ILE H 1 128 ? 156.501 17.065 48.180 1.00 47.59 1734 ILE H N 1
ATOM 7096 C CA . ILE H 1 128 ? 155.472 17.255 49.194 1.00 46.22 1734 ILE H CA 1
ATOM 7097 C C . ILE H 1 128 ? 155.839 16.534 50.485 1.00 51.93 1734 ILE H C 1
ATOM 7098 O O . ILE H 1 128 ? 156.180 15.352 50.474 1.00 52.55 1734 ILE H O 1
ATOM 7103 N N . THR H 1 129 ? 155.769 17.259 51.595 1.00 47.84 1735 THR H N 1
ATOM 7104 C CA . THR H 1 129 ? 156.036 16.685 52.906 1.00 59.30 1735 THR H CA 1
ATOM 7105 C C . THR H 1 129 ? 154.789 16.735 53.778 1.00 71.51 1735 THR H C 1
ATOM 7106 O O . THR H 1 129 ? 154.303 17.814 54.124 1.00 75.02 1735 THR H O 1
ATOM 7110 N N . VAL H 1 130 ? 154.267 15.562 54.122 1.00 65.91 1736 VAL H N 1
ATOM 7111 C CA . VAL H 1 130 ? 153.075 15.480 54.953 1.00 58.06 1736 VAL H CA 1
ATOM 7112 C C . VAL H 1 130 ? 153.462 15.061 56.363 1.00 69.25 1736 VAL H C 1
ATOM 7113 O O . VAL H 1 130 ? 154.074 14.013 56.570 1.00 69.26 1736 VAL H O 1
ATOM 7117 N N . LYS H 1 131 ? 153.095 15.893 57.329 1.00 73.55 1737 LYS H N 1
ATOM 7118 C CA . LYS H 1 131 ? 153.439 15.658 58.722 1.00 56.31 1737 LYS H CA 1
ATOM 7119 C C . LYS H 1 131 ? 152.242 15.946 59.618 1.00 52.76 1737 LYS H C 1
ATOM 7120 O O . LYS H 1 131 ? 151.558 16.955 59.447 1.00 49.15 1737 LYS H O 1
ATOM 7126 N N . TYR H 1 132 ? 151.988 15.055 60.571 1.00 68.41 1738 TYR H N 1
ATOM 7127 C CA . TYR H 1 132 ? 150.903 15.260 61.523 1.00 69.36 1738 TYR H CA 1
ATOM 7128 C C . TYR H 1 132 ? 151.434 15.672 62.891 1.00 48.46 1738 TYR H C 1
ATOM 7129 O O . TYR H 1 132 ? 152.433 15.137 63.372 1.00 43.03 1738 TYR H O 1
ATOM 7138 N N . ASN H 1 133 ? 150.755 16.633 63.511 1.00 35.66 1739 ASN H N 1
ATOM 7139 C CA . ASN H 1 133 ? 151.164 17.152 64.808 1.00 48.98 1739 ASN H CA 1
ATOM 7140 C C . ASN H 1 133 ? 150.107 16.928 65.884 1.00 49.37 1739 ASN H C 1
ATOM 7141 O O . ASN H 1 133 ? 148.942 16.672 65.582 1.00 42.10 1739 ASN H O 1
ATOM 7146 N N . VAL H 1 134 ? 150.522 17.036 67.141 1.00 58.28 1740 VAL H N 1
ATOM 7147 C CA . VAL H 1 134 ? 149.597 16.952 68.263 1.00 57.21 1740 VAL H CA 1
ATOM 7148 C C . VAL H 1 134 ? 149.534 18.323 68.930 1.00 60.93 1740 VAL H C 1
ATOM 7149 O O . VAL H 1 134 ? 150.560 18.981 69.106 1.00 71.87 1740 VAL H O 1
ATOM 7153 N N . LYS H 1 135 ? 148.334 18.753 69.303 1.00 50.82 1741 LYS H N 1
ATOM 7154 C CA . LYS H 1 135 ? 148.157 20.062 69.918 1.00 60.99 1741 LYS H CA 1
ATOM 7155 C C . LYS H 1 135 ? 147.831 19.930 71.399 1.00 77.16 1741 LYS H C 1
ATOM 7156 O O . LYS H 1 135 ? 146.740 19.498 71.767 1.00 87.72 1741 LYS H O 1
ATOM 7159 N N . VAL H 1 136 ? 148.781 20.313 72.245 1.00 68.66 1742 VAL H N 1
ATOM 7160 C CA . VAL H 1 136 ? 148.595 20.219 73.687 1.00 60.67 1742 VAL H CA 1
ATOM 7161 C C . VAL H 1 136 ? 148.804 21.578 74.348 1.00 75.03 1742 VAL H C 1
ATOM 7162 O O . VAL H 1 136 ? 149.935 21.987 74.615 1.00 81.58 1742 VAL H O 1
ATOM 7166 N N . ALA H 1 137 ? 147.700 22.277 74.588 1.00 78.86 1743 ALA H N 1
ATOM 7167 C CA . ALA H 1 137 ? 147.730 23.589 75.225 1.00 89.65 1743 ALA H CA 1
ATOM 7168 C C . ALA H 1 137 ? 147.459 23.486 76.722 1.00 76.27 1743 ALA H C 1
ATOM 7169 O O . ALA H 1 137 ? 147.168 22.403 77.235 1.00 66.23 1743 ALA H O 1
ATOM 7171 N N . ASP H 1 138 ? 147.546 24.625 77.406 1.00 67.63 1744 ASP H N 1
ATOM 7172 C CA . ASP H 1 138 ? 147.245 24.727 78.833 1.00 80.68 1744 ASP H CA 1
ATOM 7173 C C . ASP H 1 138 ? 148.008 23.704 79.669 1.00 84.40 1744 ASP H C 1
ATOM 7174 O O . ASP H 1 138 ? 147.862 23.655 80.891 1.00 80.02 1744 ASP H O 1
ATOM 7176 N N . MET I 1 1 ? 155.333 12.942 -11.402 1.00 74.26 1607 MET I N 1
ATOM 7177 C CA . MET I 1 1 ? 154.672 12.848 -10.107 1.00 62.00 1607 MET I CA 1
ATOM 7178 C C . MET I 1 1 ? 155.685 12.697 -8.979 1.00 75.42 1607 MET I C 1
ATOM 7179 O O . MET I 1 1 ? 156.522 11.794 -9.002 1.00 72.40 1607 MET I O 1
ATOM 7181 N N . ASP I 1 2 ? 155.602 13.584 -7.992 1.00 82.10 1608 ASP I N 1
ATOM 7182 C CA . ASP I 1 2 ? 156.507 13.534 -6.851 1.00 69.12 1608 ASP I CA 1
ATOM 7183 C C . ASP I 1 2 ? 155.748 13.166 -5.581 1.00 58.35 1608 ASP I C 1
ATOM 7184 O O . ASP I 1 2 ? 154.603 13.576 -5.387 1.00 55.46 1608 ASP I O 1
ATOM 7189 N N . PHE I 1 3 ? 156.390 12.386 -4.718 1.00 60.80 1609 PHE I N 1
ATOM 7190 C CA . PHE I 1 3 ? 155.778 11.973 -3.461 1.00 53.76 1609 PHE I CA 1
ATOM 7191 C C . PHE I 1 3 ? 156.630 12.390 -2.268 1.00 34.36 1609 PHE I C 1
ATOM 7192 O O . PHE I 1 3 ? 157.561 11.684 -1.882 1.00 27.72 1609 PHE I O 1
ATOM 7200 N N . VAL I 1 4 ? 156.306 13.539 -1.686 1.00 33.23 1610 VAL I N 1
ATOM 7201 C CA . VAL I 1 4 ? 157.052 14.050 -0.544 1.00 36.86 1610 VAL I CA 1
ATOM 7202 C C . VAL I 1 4 ? 156.141 14.113 0.685 1.00 48.39 1610 VAL I C 1
ATOM 7203 O O . VAL I 1 4 ? 154.921 14.215 0.554 1.00 40.50 1610 VAL I O 1
ATOM 7207 N N . SER I 1 5 ? 156.735 14.038 1.873 1.00 44.47 1611 SER I N 1
ATOM 7208 C CA . SER I 1 5 ? 155.973 14.063 3.117 1.00 38.06 1611 SER I CA 1
ATOM 7209 C C . SER I 1 5 ? 155.988 15.455 3.738 1.00 39.36 1611 SER I C 1
ATOM 7210 O O . SER I 1 5 ? 156.907 16.239 3.501 1.00 38.29 1611 SER I O 1
ATOM 7213 N N . GLY I 1 6 ? 154.965 15.756 4.532 1.00 33.67 1612 GLY I N 1
ATOM 7214 C CA . GLY I 1 6 ? 154.859 17.049 5.183 1.00 47.01 1612 GLY I CA 1
ATOM 7215 C C . GLY I 1 6 ? 155.932 17.270 6.232 1.00 70.48 1612 GLY I C 1
ATOM 7216 O O . GLY I 1 6 ? 156.701 18.228 6.153 1.00 77.22 1612 GLY I O 1
ATOM 7217 N N . ASP I 1 7 ? 155.985 16.379 7.216 1.00 65.52 1613 ASP I N 1
ATOM 7218 C CA . ASP I 1 7 ? 157.006 16.444 8.254 1.00 69.90 1613 ASP I CA 1
ATOM 7219 C C . ASP I 1 7 ? 157.858 15.180 8.256 1.00 60.56 1613 ASP I C 1
ATOM 7220 O O . ASP I 1 7 ? 157.333 14.067 8.259 1.00 55.56 1613 ASP I O 1
ATOM 7222 N N . LYS I 1 8 ? 159.174 15.361 8.255 1.00 53.40 1614 LYS I N 1
ATOM 7223 C CA . LYS I 1 8 ? 160.106 14.242 8.172 1.00 48.29 1614 LYS I CA 1
ATOM 7224 C C . LYS I 1 8 ? 160.105 13.407 9.449 1.00 47.67 1614 LYS I C 1
ATOM 7225 O O . LYS I 1 8 ? 160.513 12.246 9.440 1.00 36.52 1614 LYS I O 1
ATOM 7227 N N . ASP I 1 9 ? 159.644 14.002 10.545 1.00 70.26 1615 ASP I N 1
ATOM 7228 C CA . ASP I 1 9 ? 159.644 13.325 11.837 1.00 61.75 1615 ASP I CA 1
ATOM 7229 C C . ASP I 1 9 ? 158.370 12.514 12.049 1.00 55.98 1615 ASP I C 1
ATOM 7230 O O . ASP I 1 9 ? 158.400 11.444 12.658 1.00 43.03 1615 ASP I O 1
ATOM 7235 N N . THR I 1 10 ? 157.250 13.027 11.549 1.00 57.14 1616 THR I N 1
ATOM 7236 C CA . THR I 1 10 ? 155.963 12.360 11.721 1.00 59.52 1616 THR I CA 1
ATOM 7237 C C . THR I 1 10 ? 155.643 11.364 10.607 1.00 63.37 1616 THR I C 1
ATOM 7238 O O . THR I 1 10 ? 155.139 10.272 10.870 1.00 48.72 1616 THR I O 1
ATOM 7242 N N . THR I 1 11 ? 155.939 11.740 9.366 1.00 76.73 1617 THR I N 1
ATOM 7243 C CA . THR I 1 11 ? 155.597 10.908 8.214 1.00 57.39 1617 THR I CA 1
ATOM 7244 C C . THR I 1 11 ? 156.796 10.641 7.305 1.00 53.07 1617 THR I C 1
ATOM 7245 O O . THR I 1 11 ? 157.582 11.542 7.017 1.00 51.99 1617 THR I O 1
ATOM 7249 N N . SER I 1 12 ? 156.928 9.395 6.857 1.00 57.22 1618 SER I N 1
ATOM 7250 C CA . SER I 1 12 ? 158.017 9.008 5.964 1.00 69.26 1618 SER I CA 1
ATOM 7251 C C . SER I 1 12 ? 157.503 8.303 4.710 1.00 72.75 1618 SER I C 1
ATOM 7252 O O . SER I 1 12 ? 156.862 7.255 4.795 1.00 74.06 1618 SER I O 1
ATOM 7255 N N . VAL I 1 13 ? 157.788 8.883 3.548 1.00 73.39 1619 VAL I N 1
ATOM 7256 C CA . VAL I 1 13 ? 157.380 8.301 2.272 1.00 58.34 1619 VAL I CA 1
ATOM 7257 C C . VAL I 1 13 ? 158.596 7.996 1.394 1.00 56.89 1619 VAL I C 1
ATOM 7258 O O . VAL I 1 13 ? 159.395 8.880 1.083 1.00 58.34 1619 VAL I O 1
ATOM 7262 N N . THR I 1 14 ? 158.740 6.731 1.013 1.00 54.29 1620 THR I N 1
ATOM 7263 C CA . THR I 1 14 ? 159.875 6.300 0.203 1.00 54.76 1620 THR I CA 1
ATOM 7264 C C . THR I 1 14 ? 159.422 5.607 -1.077 1.00 66.63 1620 THR I C 1
ATOM 7265 O O . THR I 1 14 ? 158.577 4.714 -1.047 1.00 68.40 1620 THR I O 1
ATOM 7269 N N . VAL I 1 15 ? 159.996 6.025 -2.200 1.00 74.61 1621 VAL I N 1
ATOM 7270 C CA . VAL I 1 15 ? 159.669 5.448 -3.500 1.00 51.45 1621 VAL I CA 1
ATOM 7271 C C . VAL I 1 15 ? 160.781 4.539 -4.020 1.00 46.16 1621 VAL I C 1
ATOM 7272 O O . VAL I 1 15 ? 161.927 4.962 -4.170 1.00 45.66 1621 VAL I O 1
ATOM 7276 N N . GLU I 1 16 ? 160.436 3.282 -4.280 1.00 47.21 1622 GLU I N 1
ATOM 7277 C CA . GLU I 1 16 ? 161.402 2.314 -4.787 1.00 60.98 1622 GLU I CA 1
ATOM 7278 C C . GLU I 1 16 ? 160.894 1.684 -6.079 1.00 52.12 1622 GLU I C 1
ATOM 7279 O O . GLU I 1 16 ? 159.727 1.838 -6.432 1.00 56.76 1622 GLU I O 1
ATOM 7281 N N . SER I 1 17 ? 161.772 0.977 -6.782 1.00 41.73 1623 SER I N 1
ATOM 7282 C CA . SER I 1 17 ? 161.404 0.353 -8.049 1.00 57.97 1623 SER I CA 1
ATOM 7283 C C . SER I 1 17 ? 161.827 -1.111 -8.118 1.00 60.58 1623 SER I C 1
ATOM 7284 O O . SER I 1 17 ? 162.588 -1.504 -9.003 1.00 55.15 1623 SER I O 1
ATOM 7287 N N . LYS I 1 18 ? 161.333 -1.913 -7.180 1.00 69.93 1624 LYS I N 1
ATOM 7288 C CA . LYS I 1 18 ? 161.678 -3.329 -7.123 1.00 80.18 1624 LYS I CA 1
ATOM 7289 C C . LYS I 1 18 ? 161.112 -4.087 -8.320 1.00 57.52 1624 LYS I C 1
ATOM 7291 N N . ARG I 1 23 ? 157.967 -2.169 -12.265 1.00 45.41 1629 ARG I N 1
ATOM 7292 C CA . ARG I 1 23 ? 157.243 -2.233 -11.001 1.00 49.43 1629 ARG I CA 1
ATOM 7293 C C . ARG I 1 23 ? 157.798 -1.228 -9.996 1.00 50.99 1629 ARG I C 1
ATOM 7294 O O . ARG I 1 23 ? 158.839 -1.460 -9.381 1.00 55.67 1629 ARG I O 1
ATOM 7296 N N . THR I 1 24 ? 157.095 -0.112 -9.836 1.00 40.67 1630 THR I N 1
ATOM 7297 C CA . THR I 1 24 ? 157.508 0.939 -8.911 1.00 42.82 1630 THR I CA 1
ATOM 7298 C C . THR I 1 24 ? 156.629 0.956 -7.663 1.00 50.30 1630 THR I C 1
ATOM 7299 O O . THR I 1 24 ? 155.480 1.391 -7.712 1.00 61.32 1630 THR I O 1
ATOM 7303 N N . GLU I 1 25 ? 157.171 0.487 -6.544 1.00 50.20 1631 GLU I N 1
ATOM 7304 C CA . GLU I 1 25 ? 156.411 0.442 -5.300 1.00 49.47 1631 GLU I CA 1
ATOM 7305 C C . GLU I 1 25 ? 156.618 1.702 -4.462 1.00 46.83 1631 GLU I C 1
ATOM 7306 O O . GLU I 1 25 ? 157.737 2.203 -4.336 1.00 55.34 1631 GLU I O 1
ATOM 7308 N N . VAL I 1 26 ? 155.527 2.205 -3.893 1.00 43.71 1632 VAL I N 1
ATOM 7309 C CA . VAL I 1 26 ? 155.571 3.382 -3.030 1.00 53.26 1632 VAL I CA 1
ATOM 7310 C C . VAL I 1 26 ? 155.231 3.027 -1.585 1.00 52.78 1632 VAL I C 1
ATOM 7311 O O . VAL I 1 26 ? 154.080 2.732 -1.264 1.00 45.82 1632 VAL I O 1
ATOM 7315 N N . LYS I 1 27 ? 156.238 3.056 -0.718 1.00 61.68 1633 LYS I N 1
ATOM 7316 C CA . LYS I 1 27 ? 156.047 2.731 0.691 1.00 67.50 1633 LYS I CA 1
ATOM 7317 C C . LYS I 1 27 ? 155.747 3.980 1.515 1.00 63.58 1633 LYS I C 1
ATOM 7318 O O . LYS I 1 27 ? 156.552 4.910 1.571 1.00 47.46 1633 LYS I O 1
ATOM 7320 N N . ILE I 1 28 ? 154.581 3.990 2.154 1.00 66.39 1634 ILE I N 1
ATOM 7321 C CA . ILE I 1 28 ? 154.169 5.106 2.998 1.00 61.14 1634 ILE I CA 1
ATOM 7322 C C . ILE I 1 28 ? 154.029 4.669 4.451 1.00 57.42 1634 ILE I C 1
ATOM 7323 O O . ILE I 1 28 ? 153.143 3.883 4.786 1.00 59.98 1634 ILE I O 1
ATOM 7328 N N . GLY I 1 29 ? 154.904 5.179 5.311 1.00 57.48 1635 GLY I N 1
ATOM 7329 C CA . GLY I 1 29 ? 154.883 4.806 6.713 1.00 71.78 1635 GLY I CA 1
ATOM 7330 C C . GLY I 1 29 ? 154.882 5.979 7.674 1.00 78.68 1635 GLY I C 1
ATOM 7331 O O . GLY I 1 29 ? 155.185 7.113 7.299 1.00 77.25 1635 GLY I O 1
ATOM 7332 N N . ALA I 1 30 ? 154.537 5.693 8.926 1.00 70.69 1636 ALA I N 1
ATOM 7333 C CA . ALA I 1 30 ? 154.518 6.696 9.983 1.00 63.23 1636 ALA I CA 1
ATOM 7334 C C . ALA I 1 30 ? 155.647 6.453 10.979 1.00 53.12 1636 ALA I C 1
ATOM 7335 O O . ALA I 1 30 ? 155.686 5.415 11.640 1.00 56.47 1636 ALA I O 1
ATOM 7337 N N . LYS I 1 31 ? 156.565 7.408 11.082 1.00 54.87 1637 LYS I N 1
ATOM 7338 C CA . LYS I 1 31 ? 157.690 7.286 12.002 1.00 55.11 1637 LYS I CA 1
ATOM 7339 C C . LYS I 1 31 ? 157.229 7.407 13.451 1.00 63.49 1637 LYS I C 1
ATOM 7340 O O . LYS I 1 31 ? 156.705 8.442 13.863 1.00 62.29 1637 LYS I O 1
ATOM 7342 N N . THR I 1 32 ? 157.428 6.339 14.218 1.00 60.04 1638 THR I N 1
ATOM 7343 C CA . THR I 1 32 ? 156.985 6.296 15.607 1.00 50.27 1638 THR I CA 1
ATOM 7344 C C . THR I 1 32 ? 158.154 6.364 16.586 1.00 59.94 1638 THR I C 1
ATOM 7345 O O . THR I 1 32 ? 159.239 5.850 16.314 1.00 55.13 1638 THR I O 1
ATOM 7349 N N . SER I 1 33 ? 157.920 7.005 17.728 1.00 53.28 1639 SER I N 1
ATOM 7350 C CA . SER I 1 33 ? 158.932 7.118 18.773 1.00 57.66 1639 SER I CA 1
ATOM 7351 C C . SER I 1 33 ? 158.586 6.270 19.994 1.00 64.75 1639 SER I C 1
ATOM 7352 O O . SER I 1 33 ? 157.415 6.023 20.281 1.00 56.87 1639 SER I O 1
ATOM 7355 N N . VAL I 1 34 ? 159.616 5.829 20.710 1.00 68.37 1640 VAL I N 1
ATOM 7356 C CA . VAL I 1 34 ? 159.432 5.013 21.904 1.00 44.94 1640 VAL I CA 1
ATOM 7357 C C . VAL I 1 34 ? 159.454 5.907 23.145 1.00 44.54 1640 VAL I C 1
ATOM 7358 O O . VAL I 1 34 ? 160.214 6.875 23.210 1.00 34.63 1640 VAL I O 1
ATOM 7362 N N . ILE I 1 35 ? 158.603 5.595 24.117 1.00 57.57 1641 ILE I N 1
ATOM 7363 C CA . ILE I 1 35 ? 158.541 6.363 25.355 1.00 39.00 1641 ILE I CA 1
ATOM 7364 C C . ILE I 1 35 ? 159.250 5.642 26.498 1.00 41.55 1641 ILE I C 1
ATOM 7365 O O . ILE I 1 35 ? 158.949 4.487 26.799 1.00 54.23 1641 ILE I O 1
ATOM 7370 N N . LYS I 1 36 ? 160.195 6.333 27.129 1.00 33.10 1642 LYS I N 1
ATOM 7371 C CA . LYS I 1 36 ? 160.934 5.772 28.253 1.00 43.08 1642 LYS I CA 1
ATOM 7372 C C . LYS I 1 36 ? 160.470 6.382 29.572 1.00 45.76 1642 LYS I C 1
ATOM 7373 O O . LYS I 1 36 ? 159.616 7.267 29.588 1.00 46.71 1642 LYS I O 1
ATOM 7379 N N . ASP I 1 37 ? 161.032 5.899 30.675 1.00 48.46 1643 ASP I N 1
ATOM 7380 C CA . ASP I 1 37 ? 160.669 6.400 31.997 1.00 50.67 1643 ASP I CA 1
ATOM 7381 C C . ASP I 1 37 ? 161.746 6.132 33.046 1.00 49.84 1643 ASP I C 1
ATOM 7382 O O . ASP I 1 37 ? 162.535 5.194 32.922 1.00 55.98 1643 ASP I O 1
ATOM 7387 N N . HIS I 1 38 ? 161.778 6.976 34.071 1.00 45.54 1644 HIS I N 1
ATOM 7388 C CA . HIS I 1 38 ? 162.704 6.813 35.183 1.00 59.84 1644 HIS I CA 1
ATOM 7389 C C . HIS I 1 38 ? 162.133 7.457 36.442 1.00 54.93 1644 HIS I C 1
ATOM 7390 O O . HIS I 1 38 ? 161.662 8.596 36.403 1.00 52.06 1644 HIS I O 1
ATOM 7397 N N . ASN I 1 39 ? 162.176 6.719 37.548 1.00 50.16 1645 ASN I N 1
ATOM 7398 C CA . ASN I 1 39 ? 161.662 7.188 38.834 1.00 51.91 1645 ASN I CA 1
ATOM 7399 C C . ASN I 1 39 ? 160.216 7.671 38.758 1.00 46.86 1645 ASN I C 1
ATOM 7400 O O . ASN I 1 39 ? 159.836 8.630 39.429 1.00 59.42 1645 ASN I O 1
ATOM 7405 N N . GLY I 1 40 ? 159.415 7.001 37.936 1.00 37.71 1646 GLY I N 1
ATOM 7406 C CA . GLY I 1 40 ? 158.010 7.337 37.797 1.00 47.13 1646 GLY I CA 1
ATOM 7407 C C . GLY I 1 40 ? 157.741 8.526 36.893 1.00 52.44 1646 GLY I C 1
ATOM 7408 O O . GLY I 1 40 ? 156.589 8.913 36.699 1.00 48.53 1646 GLY I O 1
ATOM 7409 N N . LYS I 1 41 ? 158.799 9.108 36.337 1.00 47.34 1647 LYS I N 1
ATOM 7410 C CA . LYS I 1 41 ? 158.652 10.249 35.437 1.00 39.02 1647 LYS I CA 1
ATOM 7411 C C . LYS I 1 41 ? 158.997 9.860 34.005 1.00 45.87 1647 LYS I C 1
ATOM 7412 O O . LYS I 1 41 ? 160.039 9.261 33.750 1.00 56.58 1647 LYS I O 1
ATOM 7418 N N . LEU I 1 42 ? 158.115 10.204 33.073 1.00 36.72 1648 LEU I N 1
ATOM 7419 C CA . LEU I 1 42 ? 158.302 9.840 31.674 1.00 33.43 1648 LEU I CA 1
ATOM 7420 C C . LEU I 1 42 ? 159.393 10.673 31.004 1.00 38.79 1648 LEU I C 1
ATOM 7421 O O . LEU I 1 42 ? 159.427 11.897 31.137 1.00 31.09 1648 LEU I O 1
ATOM 7426 N N . PHE I 1 43 ? 160.282 9.994 30.285 1.00 36.45 1649 PHE I N 1
ATOM 7427 C CA . PHE I 1 43 ? 161.361 10.649 29.555 1.00 40.96 1649 PHE I CA 1
ATOM 7428 C C . PHE I 1 43 ? 161.430 10.148 28.116 1.00 36.44 1649 PHE I C 1
ATOM 7429 O O . PHE I 1 43 ? 160.989 9.039 27.816 1.00 29.68 1649 PHE I O 1
ATOM 7437 N N . THR I 1 44 ? 161.983 10.969 27.229 1.00 36.32 1650 THR I N 1
ATOM 7438 C CA . THR I 1 44 ? 162.231 10.539 25.858 1.00 38.20 1650 THR I CA 1
ATOM 7439 C C . THR I 1 44 ? 163.476 9.661 25.833 1.00 44.45 1650 THR I C 1
ATOM 7440 O O . THR I 1 44 ? 164.091 9.417 26.870 1.00 57.92 1650 THR I O 1
ATOM 7444 N N . GLY I 1 45 ? 163.844 9.186 24.649 1.00 36.88 1651 GLY I N 1
ATOM 7445 C CA . GLY I 1 45 ? 165.035 8.370 24.503 1.00 39.28 1651 GLY I CA 1
ATOM 7446 C C . GLY I 1 45 ? 166.283 9.182 24.790 1.00 41.17 1651 GLY I C 1
ATOM 7447 O O . GLY I 1 45 ? 167.135 8.778 25.587 1.00 44.30 1651 GLY I O 1
ATOM 7448 N N . LYS I 1 46 ? 166.385 10.335 24.134 1.00 41.52 1652 LYS I N 1
ATOM 7449 C CA . LYS I 1 46 ? 167.533 11.218 24.293 1.00 46.42 1652 LYS I CA 1
ATOM 7450 C C . LYS I 1 46 ? 167.661 11.686 25.735 1.00 59.28 1652 LYS I C 1
ATOM 7451 O O . LYS I 1 46 ? 168.760 11.747 26.279 1.00 63.86 1652 LYS I O 1
ATOM 7457 N N . GLU I 1 47 ? 166.530 12.027 26.346 1.00 56.57 1653 GLU I N 1
ATOM 7458 C CA . GLU I 1 47 ? 166.516 12.496 27.726 1.00 49.36 1653 GLU I CA 1
ATOM 7459 C C . GLU I 1 47 ? 167.041 11.434 28.686 1.00 42.79 1653 GLU I C 1
ATOM 7460 O O . GLU I 1 47 ? 167.917 11.709 29.504 1.00 43.98 1653 GLU I O 1
ATOM 7466 N N . LEU I 1 48 ? 166.513 10.219 28.579 1.00 38.43 1654 LEU I N 1
ATOM 7467 C CA . LEU I 1 48 ? 166.928 9.134 29.462 1.00 41.17 1654 LEU I CA 1
ATOM 7468 C C . LEU I 1 48 ? 168.388 8.751 29.239 1.00 52.83 1654 LEU I C 1
ATOM 7469 O O . LEU I 1 48 ? 169.113 8.462 30.191 1.00 71.10 1654 LEU I O 1
ATOM 7474 N N . LYS I 1 49 ? 168.818 8.753 27.981 1.00 53.41 1655 LYS I N 1
ATOM 7475 C CA . LYS I 1 49 ? 170.184 8.357 27.652 1.00 57.39 1655 LYS I CA 1
ATOM 7476 C C . LYS I 1 49 ? 171.223 9.398 28.071 1.00 56.83 1655 LYS I C 1
ATOM 7477 O O . LYS I 1 49 ? 172.304 9.049 28.546 1.00 55.69 1655 LYS I O 1
ATOM 7480 N N . ASP I 1 50 ? 170.888 10.673 27.899 1.00 58.73 1656 ASP I N 1
ATOM 7481 C CA . ASP I 1 50 ? 171.835 11.758 28.146 1.00 72.40 1656 ASP I CA 1
ATOM 7482 C C . ASP I 1 50 ? 171.841 12.265 29.588 1.00 68.44 1656 ASP I C 1
ATOM 7483 O O . ASP I 1 50 ? 172.893 12.624 30.116 1.00 72.62 1656 ASP I O 1
ATOM 7486 N N . ALA I 1 51 ? 170.674 12.292 30.225 1.00 72.52 1657 ALA I N 1
ATOM 7487 C CA . ALA I 1 51 ? 170.566 12.868 31.563 1.00 84.13 1657 ALA I CA 1
ATOM 7488 C C . ALA I 1 51 ? 170.947 11.858 32.637 1.00 90.02 1657 ALA I C 1
ATOM 7489 O O . ALA I 1 51 ? 171.581 12.210 33.631 1.00 90.29 1657 ALA I O 1
ATOM 7491 N N . ASN I 1 52 ? 170.561 10.603 32.436 1.00 86.21 1658 ASN I N 1
ATOM 7492 C CA . ASN I 1 52 ? 170.845 9.571 33.423 1.00 75.66 1658 ASN I CA 1
ATOM 7493 C C . ASN I 1 52 ? 171.921 8.618 32.923 1.00 75.42 1658 ASN I C 1
ATOM 7494 O O . ASN I 1 52 ? 171.887 8.166 31.778 1.00 77.71 1658 ASN I O 1
ATOM 7499 N N . ASN I 1 53 ? 172.878 8.318 33.794 1.00 83.98 1659 ASN I N 1
ATOM 7500 C CA . ASN I 1 53 ? 174.003 7.466 33.439 1.00 94.37 1659 ASN I CA 1
ATOM 7501 C C . ASN I 1 53 ? 174.034 6.213 34.302 1.00 99.62 1659 ASN I C 1
ATOM 7502 O O . ASN I 1 53 ? 174.454 5.145 33.853 1.00 109.96 1659 ASN I O 1
ATOM 7507 N N . ASN I 1 54 ? 173.579 6.352 35.542 1.00 78.84 1660 ASN I N 1
ATOM 7508 C CA . ASN I 1 54 ? 173.693 5.281 36.521 1.00 92.30 1660 ASN I CA 1
ATOM 7509 C C . ASN I 1 54 ? 172.598 4.237 36.337 1.00 79.90 1660 ASN I C 1
ATOM 7510 O O . ASN I 1 54 ? 171.417 4.567 36.220 1.00 72.38 1660 ASN I O 1
ATOM 7515 N N . GLY I 1 55 ? 173.005 2.972 36.306 1.00 77.84 1661 GLY I N 1
ATOM 7516 C CA . GLY I 1 55 ? 172.081 1.852 36.281 1.00 72.56 1661 GLY I CA 1
ATOM 7517 C C . GLY I 1 55 ? 171.162 1.737 35.078 1.00 74.80 1661 GLY I C 1
ATOM 7518 O O . GLY I 1 55 ? 170.291 0.868 35.052 1.00 81.33 1661 GLY I O 1
ATOM 7519 N N . VAL I 1 56 ? 171.346 2.596 34.080 1.00 84.28 1662 VAL I N 1
ATOM 7520 C CA . VAL I 1 56 ? 170.454 2.600 32.924 1.00 76.23 1662 VAL I CA 1
ATOM 7521 C C . VAL I 1 56 ? 171.198 2.290 31.623 1.00 85.44 1662 VAL I C 1
ATOM 7522 O O . VAL I 1 56 ? 172.282 2.815 31.370 1.00 87.31 1662 VAL I O 1
ATOM 7526 N N . THR I 1 57 ? 170.609 1.417 30.810 1.00 87.89 1663 THR I N 1
ATOM 7527 C CA . THR I 1 57 ? 171.181 1.048 29.519 1.00 88.20 1663 THR I CA 1
ATOM 7528 C C . THR I 1 57 ? 170.244 1.390 28.364 1.00 77.31 1663 THR I C 1
ATOM 7529 O O . THR I 1 57 ? 169.251 0.698 28.136 1.00 67.93 1663 THR I O 1
ATOM 7533 N N . VAL I 1 58 ? 170.557 2.460 27.639 1.00 82.88 1664 VAL I N 1
ATOM 7534 C CA . VAL I 1 58 ? 169.745 2.869 26.499 1.00 71.76 1664 VAL I CA 1
ATOM 7535 C C . VAL I 1 58 ? 170.484 2.607 25.188 1.00 72.66 1664 VAL I C 1
ATOM 7536 O O . VAL I 1 58 ? 171.650 2.970 25.040 1.00 74.20 1664 VAL I O 1
ATOM 7540 N N . THR I 1 59 ? 169.796 1.974 24.242 1.00 80.46 1665 THR I N 1
ATOM 7541 C CA . THR I 1 59 ? 170.385 1.645 22.947 1.00 78.25 1665 THR I CA 1
ATOM 7542 C C . THR I 1 59 ? 170.612 2.891 22.095 1.00 72.23 1665 THR I C 1
ATOM 7543 O O . THR I 1 59 ? 170.066 3.957 22.379 1.00 72.45 1665 THR I O 1
ATOM 7547 N N . GLU I 1 60 ? 171.420 2.747 21.049 1.00 65.07 1666 GLU I N 1
ATOM 7548 C CA . GLU I 1 60 ? 171.746 3.865 20.170 1.00 80.25 1666 GLU I CA 1
ATOM 7549 C C . GLU I 1 60 ? 170.536 4.313 19.359 1.00 78.62 1666 GLU I C 1
ATOM 7550 O O . GLU I 1 60 ? 170.351 5.506 19.111 1.00 73.37 1666 GLU I O 1
ATOM 7556 N N . THR I 1 61 ? 169.708 3.354 18.954 1.00 79.27 1667 THR I N 1
ATOM 7557 C CA . THR I 1 61 ? 168.514 3.665 18.179 1.00 60.82 1667 THR I CA 1
ATOM 7558 C C . THR I 1 61 ? 167.520 4.430 19.042 1.00 65.23 1667 THR I C 1
ATOM 7559 O O . THR I 1 61 ? 166.842 5.341 18.567 1.00 54.97 1667 THR I O 1
ATOM 7563 N N . ASP I 1 62 ? 167.439 4.054 20.314 1.00 80.21 1668 ASP I N 1
ATOM 7564 C CA . ASP I 1 62 ? 166.585 4.758 21.260 1.00 71.05 1668 ASP I CA 1
ATOM 7565 C C . ASP I 1 62 ? 167.289 6.020 21.745 1.00 64.58 1668 ASP I C 1
ATOM 7566 O O . ASP I 1 62 ? 166.649 6.973 22.184 1.00 60.91 1668 ASP I O 1
ATOM 7571 N N . GLY I 1 63 ? 168.615 6.015 21.653 1.00 59.83 1669 GLY I N 1
ATOM 7572 C CA . GLY I 1 63 ? 169.428 7.143 22.070 1.00 60.81 1669 GLY I CA 1
ATOM 7573 C C . GLY I 1 63 ? 169.260 8.372 21.199 1.00 58.63 1669 GLY I C 1
ATOM 7574 O O . GLY I 1 63 ? 169.383 9.502 21.671 1.00 53.76 1669 GLY I O 1
ATOM 7575 N N . LYS I 1 64 ? 168.975 8.149 19.920 1.00 71.68 1670 LYS I N 1
ATOM 7576 C CA . LYS I 1 64 ? 168.805 9.242 18.970 1.00 66.19 1670 LYS I CA 1
ATOM 7577 C C . LYS I 1 64 ? 167.357 9.713 18.915 1.00 55.00 1670 LYS I C 1
ATOM 7578 O O . LYS I 1 64 ? 167.045 10.714 18.270 1.00 60.48 1670 LYS I O 1
ATOM 7580 N N . ASP I 1 65 ? 166.477 8.985 19.594 1.00 50.21 1671 ASP I N 1
ATOM 7581 C CA . ASP I 1 65 ? 165.061 9.326 19.616 1.00 48.33 1671 ASP I CA 1
ATOM 7582 C C . ASP I 1 65 ? 164.852 10.613 20.408 1.00 44.38 1671 ASP I C 1
ATOM 7583 O O . ASP I 1 65 ? 165.178 10.685 21.592 1.00 56.91 1671 ASP I O 1
ATOM 7588 N N . GLU I 1 66 ? 164.304 11.627 19.746 1.00 44.26 1672 GLU I N 1
ATOM 7589 C CA . GLU I 1 66 ? 164.060 12.916 20.380 1.00 42.08 1672 GLU I CA 1
ATOM 7590 C C . GLU I 1 66 ? 162.580 13.064 20.713 1.00 36.64 1672 GLU I C 1
ATOM 7591 O O . GLU I 1 66 ? 162.130 14.118 21.162 1.00 43.70 1672 GLU I O 1
ATOM 7597 N N . GLY I 1 67 ? 161.830 11.990 20.490 1.00 37.39 1673 GLY I N 1
ATOM 7598 C CA . GLY I 1 67 ? 160.417 11.950 20.816 1.00 36.91 1673 GLY I CA 1
ATOM 7599 C C . GLY I 1 67 ? 159.591 12.890 19.960 1.00 42.32 1673 GLY I C 1
ATOM 7600 O O . GLY I 1 67 ? 158.634 13.497 20.438 1.00 54.77 1673 GLY I O 1
ATOM 7601 N N . ASN I 1 68 ? 159.963 13.007 18.690 1.00 49.78 1674 ASN I N 1
ATOM 7602 C CA . ASN I 1 68 ? 159.238 13.858 17.755 1.00 35.37 1674 ASN I CA 1
ATOM 7603 C C . ASN I 1 68 ? 158.285 13.055 16.879 1.00 35.06 1674 ASN I C 1
ATOM 7604 O O . ASN I 1 68 ? 157.438 13.618 16.186 1.00 46.52 1674 ASN I O 1
ATOM 7609 N N . GLY I 1 69 ? 158.428 11.735 16.918 1.00 35.05 1675 GLY I N 1
ATOM 7610 C CA . GLY I 1 69 ? 157.598 10.852 16.121 1.00 47.53 1675 GLY I CA 1
ATOM 7611 C C . GLY I 1 69 ? 156.295 10.506 16.809 1.00 41.59 1675 GLY I C 1
ATOM 7612 O O . GLY I 1 69 ? 156.040 10.941 17.932 1.00 40.21 1675 GLY I O 1
ATOM 7613 N N . LEU I 1 70 ? 155.467 9.716 16.133 1.00 43.89 1676 LEU I N 1
ATOM 7614 C CA . LEU I 1 70 ? 154.170 9.326 16.670 1.00 46.99 1676 LEU I CA 1
ATOM 7615 C C . LEU I 1 70 ? 154.319 8.245 17.736 1.00 57.81 1676 LEU I C 1
ATOM 7616 O O . LEU I 1 70 ? 155.422 7.764 17.993 1.00 66.69 1676 LEU I O 1
ATOM 7621 N N . VAL I 1 71 ? 153.206 7.871 18.359 1.00 40.46 1677 VAL I N 1
ATOM 7622 C CA . VAL I 1 71 ? 153.224 6.853 19.405 1.00 42.13 1677 VAL I CA 1
ATOM 7623 C C . VAL I 1 71 ? 152.078 5.859 19.249 1.00 38.29 1677 VAL I C 1
ATOM 7624 O O . VAL I 1 71 ? 150.991 6.216 18.794 1.00 39.52 1677 VAL I O 1
ATOM 7628 N N . THR I 1 72 ? 152.329 4.608 19.624 1.00 33.90 1678 THR I N 1
ATOM 7629 C CA . THR I 1 72 ? 151.301 3.576 19.570 1.00 36.84 1678 THR I CA 1
ATOM 7630 C C . THR I 1 72 ? 150.503 3.551 20.869 1.00 46.55 1678 THR I C 1
ATOM 7631 O O . THR I 1 72 ? 150.850 4.237 21.831 1.00 50.27 1678 THR I O 1
ATOM 7635 N N . ALA I 1 73 ? 149.435 2.761 20.896 1.00 53.12 1679 ALA I N 1
ATOM 7636 C CA . ALA I 1 73 ? 148.601 2.650 22.088 1.00 45.36 1679 ALA I CA 1
ATOM 7637 C C . ALA I 1 73 ? 149.321 1.915 23.213 1.00 54.63 1679 ALA I C 1
ATOM 7638 O O . ALA I 1 73 ? 149.316 2.359 24.363 1.00 69.25 1679 ALA I O 1
ATOM 7640 N N . LYS I 1 74 ? 149.948 0.794 22.868 1.00 56.68 1680 LYS I N 1
ATOM 7641 C CA . LYS I 1 74 ? 150.638 -0.041 23.845 1.00 61.51 1680 LYS I CA 1
ATOM 7642 C C . LYS I 1 74 ? 151.784 0.712 24.510 1.00 52.73 1680 LYS I C 1
ATOM 7643 O O . LYS I 1 74 ? 152.022 0.560 25.707 1.00 52.32 1680 LYS I O 1
ATOM 7649 N N . ALA I 1 75 ? 152.493 1.516 23.726 1.00 40.02 1681 ALA I N 1
ATOM 7650 C CA . ALA I 1 75 ? 153.612 2.296 24.239 1.00 45.28 1681 ALA I CA 1
ATOM 7651 C C . ALA I 1 75 ? 153.143 3.286 25.299 1.00 51.60 1681 ALA I C 1
ATOM 7652 O O . ALA I 1 75 ? 153.733 3.380 26.375 1.00 71.01 1681 ALA I O 1
ATOM 7654 N N . VAL I 1 76 ? 152.080 4.021 24.988 1.00 43.76 1682 VAL I N 1
ATOM 7655 C CA . VAL I 1 76 ? 151.505 4.986 25.920 1.00 47.05 1682 VAL I CA 1
ATOM 7656 C C . VAL I 1 76 ? 150.991 4.297 27.181 1.00 48.83 1682 VAL I C 1
ATOM 7657 O O . VAL I 1 76 ? 151.268 4.739 28.299 1.00 53.36 1682 VAL I O 1
ATOM 7661 N N . ILE I 1 77 ? 150.246 3.210 26.993 1.00 36.43 1683 ILE I N 1
ATOM 7662 C CA . ILE I 1 77 ? 149.693 2.445 28.107 1.00 44.73 1683 ILE I CA 1
ATOM 7663 C C . ILE I 1 77 ? 150.788 1.952 29.052 1.00 47.99 1683 ILE I C 1
ATOM 7664 O O . ILE I 1 77 ? 150.708 2.150 30.266 1.00 58.66 1683 ILE I O 1
ATOM 7669 N N . ASP I 1 78 ? 151.812 1.321 28.488 1.00 48.94 1684 ASP I N 1
ATOM 7670 C CA . ASP I 1 78 ? 152.929 0.806 29.274 1.00 48.30 1684 ASP I CA 1
ATOM 7671 C C . ASP I 1 78 ? 153.702 1.942 29.936 1.00 41.89 1684 ASP I C 1
ATOM 7672 O O . ASP I 1 78 ? 154.240 1.780 31.031 1.00 47.40 1684 ASP I O 1
ATOM 7677 N N . ALA I 1 79 ? 153.757 3.088 29.265 1.00 35.33 1685 ALA I N 1
ATOM 7678 C CA . ALA I 1 79 ? 154.461 4.251 29.793 1.00 40.52 1685 ALA I CA 1
ATOM 7679 C C . ALA I 1 79 ? 153.759 4.771 31.041 1.00 47.78 1685 ALA I C 1
ATOM 7680 O O . ALA I 1 79 ? 154.400 5.054 32.053 1.00 44.07 1685 ALA I O 1
ATOM 7682 N N . VAL I 1 80 ? 152.438 4.895 30.959 1.00 43.39 1686 VAL I N 1
ATOM 7683 C CA . VAL I 1 80 ? 151.642 5.371 32.083 1.00 50.66 1686 VAL I CA 1
ATOM 7684 C C . VAL I 1 80 ? 151.672 4.360 33.227 1.00 45.42 1686 VAL I C 1
ATOM 7685 O O . VAL I 1 80 ? 151.799 4.731 34.394 1.00 47.40 1686 VAL I O 1
ATOM 7689 N N . ASN I 1 81 ? 151.569 3.079 32.883 1.00 42.36 1687 ASN I N 1
ATOM 7690 C CA . ASN I 1 81 ? 151.565 2.014 33.881 1.00 40.35 1687 ASN I CA 1
ATOM 7691 C C . ASN I 1 81 ? 152.899 1.872 34.613 1.00 51.24 1687 ASN I C 1
ATOM 7692 O O . ASN I 1 81 ? 152.977 1.215 35.651 1.00 51.07 1687 ASN I O 1
ATOM 7697 N N . LYS I 1 82 ? 153.947 2.485 34.070 1.00 53.87 1688 LYS I N 1
ATOM 7698 C CA . LYS I 1 82 ? 155.243 2.510 34.739 1.00 57.93 1688 LYS I CA 1
ATOM 7699 C C . LYS I 1 82 ? 155.551 3.904 35.273 1.00 53.18 1688 LYS I C 1
ATOM 7700 O O . LYS I 1 82 ? 156.674 4.183 35.695 1.00 58.43 1688 LYS I O 1
ATOM 7706 N N . ALA I 1 83 ? 154.548 4.775 35.255 1.00 42.85 1689 ALA I N 1
ATOM 7707 C CA . ALA I 1 83 ? 154.720 6.143 35.726 1.00 44.51 1689 ALA I CA 1
ATOM 7708 C C . ALA I 1 83 ? 153.840 6.420 36.938 1.00 64.78 1689 ALA I C 1
ATOM 7709 O O . ALA I 1 83 ? 152.755 5.855 37.071 1.00 69.20 1689 ALA I O 1
ATOM 7711 N N . GLY I 1 84 ? 154.315 7.294 37.818 1.00 62.77 1690 GLY I N 1
ATOM 7712 C CA . GLY I 1 84 ? 153.572 7.644 39.013 1.00 48.66 1690 GLY I CA 1
ATOM 7713 C C . GLY I 1 84 ? 154.375 8.493 39.977 1.00 56.62 1690 GLY I C 1
ATOM 7714 O O . GLY I 1 84 ? 155.344 9.143 39.586 1.00 47.52 1690 GLY I O 1
ATOM 7715 N N . TRP I 1 85 ? 153.974 8.482 41.244 1.00 52.58 1691 TRP I N 1
ATOM 7716 C CA . TRP I 1 85 ? 154.620 9.316 42.254 1.00 44.85 1691 TRP I CA 1
ATOM 7717 C C . TRP I 1 85 ? 155.374 8.477 43.281 1.00 52.24 1691 TRP I C 1
ATOM 7718 O O . TRP I 1 85 ? 154.920 7.404 43.668 1.00 52.34 1691 TRP I O 1
ATOM 7729 N N . ARG I 1 86 ? 156.521 8.980 43.731 1.00 46.88 1692 ARG I N 1
ATOM 7730 C CA . ARG I 1 86 ? 157.384 8.226 44.638 1.00 38.40 1692 ARG I CA 1
ATOM 7731 C C . ARG I 1 86 ? 157.127 8.559 46.105 1.00 52.30 1692 ARG I C 1
ATOM 7732 O O . ARG I 1 86 ? 156.869 9.711 46.457 1.00 46.65 1692 ARG I O 1
ATOM 7740 N N . VAL I 1 87 ? 157.200 7.538 46.955 1.00 65.28 1693 VAL I N 1
ATOM 7741 C CA . VAL I 1 87 ? 156.969 7.699 48.387 1.00 51.39 1693 VAL I CA 1
ATOM 7742 C C . VAL I 1 87 ? 158.184 7.275 49.214 1.00 61.43 1693 VAL I C 1
ATOM 7743 O O . VAL I 1 87 ? 158.863 6.302 48.884 1.00 65.29 1693 VAL I O 1
ATOM 7747 N N . LYS I 1 88 ? 158.448 8.014 50.288 1.00 69.24 1694 LYS I N 1
ATOM 7748 C CA . LYS I 1 88 ? 159.540 7.703 51.207 1.00 56.34 1694 LYS I CA 1
ATOM 7749 C C . LYS I 1 88 ? 159.227 6.485 52.071 1.00 41.91 1694 LYS I C 1
ATOM 7750 O O . LYS I 1 88 ? 158.251 6.483 52.818 1.00 50.21 1694 LYS I O 1
ATOM 7756 N N . THR I 1 89 ? 160.056 5.452 51.968 1.00 42.97 1695 THR I N 1
ATOM 7757 C CA . THR I 1 89 ? 159.865 4.251 52.773 1.00 54.66 1695 THR I CA 1
ATOM 7758 C C . THR I 1 89 ? 160.680 4.341 54.061 1.00 60.16 1695 THR I C 1
ATOM 7759 O O . THR I 1 89 ? 161.861 4.687 54.038 1.00 71.02 1695 THR I O 1
ATOM 7763 N N . THR I 1 90 ? 160.039 4.031 55.184 1.00 49.73 1696 THR I N 1
ATOM 7764 C CA . THR I 1 90 ? 160.676 4.136 56.493 1.00 56.20 1696 THR I CA 1
ATOM 7765 C C . THR I 1 90 ? 161.218 2.798 56.983 1.00 62.44 1696 THR I C 1
ATOM 7766 O O . THR I 1 90 ? 160.507 2.030 57.627 1.00 48.17 1696 THR I O 1
ATOM 7770 N N . GLY I 1 91 ? 162.478 2.520 56.666 1.00 80.27 1697 GLY I N 1
ATOM 7771 C CA . GLY I 1 91 ? 163.116 1.293 57.104 1.00 75.68 1697 GLY I CA 1
ATOM 7772 C C . GLY I 1 91 ? 164.545 1.517 57.554 1.00 61.31 1697 GLY I C 1
ATOM 7773 O O . GLY I 1 91 ? 165.073 2.622 57.438 1.00 60.16 1697 GLY I O 1
ATOM 7774 N N . ASN I 1 96 ? 165.295 6.895 57.033 1.00 95.14 1702 ASN I N 1
ATOM 7775 C CA . ASN I 1 96 ? 165.378 7.114 55.594 1.00 88.93 1702 ASN I CA 1
ATOM 7776 C C . ASN I 1 96 ? 165.902 5.893 54.847 1.00 90.51 1702 ASN I C 1
ATOM 7777 O O . ASN I 1 96 ? 167.104 5.756 54.614 1.00 87.89 1702 ASN I O 1
ATOM 7782 N N . ASP I 1 97 ? 164.991 5.008 54.459 1.00 77.28 1703 ASP I N 1
ATOM 7783 C CA . ASP I 1 97 ? 165.383 3.819 53.716 1.00 64.70 1703 ASP I CA 1
ATOM 7784 C C . ASP I 1 97 ? 165.497 4.200 52.245 1.00 72.70 1703 ASP I C 1
ATOM 7785 O O . ASP I 1 97 ? 166.402 4.943 51.861 1.00 79.67 1703 ASP I O 1
ATOM 7790 N N . ASP I 1 98 ? 164.598 3.680 51.419 1.00 84.69 1704 ASP I N 1
ATOM 7791 C CA . ASP I 1 98 ? 164.627 3.992 49.997 1.00 72.87 1704 ASP I CA 1
ATOM 7792 C C . ASP I 1 98 ? 163.319 4.680 49.588 1.00 64.49 1704 ASP I C 1
ATOM 7793 O O . ASP I 1 98 ? 162.491 5.036 50.435 1.00 60.85 1704 ASP I O 1
ATOM 7798 N N . PHE I 1 99 ? 163.145 4.857 48.283 1.00 60.66 1705 PHE I N 1
ATOM 7799 C CA . PHE I 1 99 ? 161.923 5.412 47.719 1.00 46.59 1705 PHE I CA 1
ATOM 7800 C C . PHE I 1 99 ? 161.190 4.309 46.968 1.00 51.26 1705 PHE I C 1
ATOM 7801 O O . PHE I 1 99 ? 161.811 3.395 46.424 1.00 60.82 1705 PHE I O 1
ATOM 7809 N N . ALA I 1 100 ? 159.866 4.396 46.933 1.00 51.65 1706 ALA I N 1
ATOM 7810 C CA . ALA I 1 100 ? 159.074 3.415 46.207 1.00 57.97 1706 ALA I CA 1
ATOM 7811 C C . ALA I 1 100 ? 158.159 4.088 45.194 1.00 69.61 1706 ALA I C 1
ATOM 7812 O O . ALA I 1 100 ? 157.444 5.036 45.520 1.00 65.01 1706 ALA I O 1
ATOM 7814 N N . THR I 1 101 ? 158.187 3.590 43.963 1.00 63.27 1707 THR I N 1
ATOM 7815 C CA . THR I 1 101 ? 157.392 4.168 42.889 1.00 58.05 1707 THR I CA 1
ATOM 7816 C C . THR I 1 101 ? 155.956 3.661 42.932 1.00 47.35 1707 THR I C 1
ATOM 7817 O O . THR I 1 101 ? 155.705 2.462 42.803 1.00 49.36 1707 THR I O 1
ATOM 7821 N N . VAL I 1 102 ? 155.017 4.581 43.118 1.00 38.71 1708 VAL I N 1
ATOM 7822 C CA . VAL I 1 102 ? 153.600 4.249 43.072 1.00 52.73 1708 VAL I CA 1
ATOM 7823 C C . VAL I 1 102 ? 153.035 4.607 41.706 1.00 64.09 1708 VAL I C 1
ATOM 7824 O O . VAL I 1 102 ? 152.834 5.784 41.393 1.00 65.87 1708 VAL I O 1
ATOM 7828 N N . ALA I 1 103 ? 152.792 3.581 40.898 1.00 50.87 1709 ALA I N 1
ATOM 7829 C CA . ALA I 1 103 ? 152.274 3.757 39.548 1.00 55.64 1709 ALA I CA 1
ATOM 7830 C C . ALA I 1 103 ? 150.752 3.706 39.541 1.00 65.26 1709 ALA I C 1
ATOM 7831 O O . ALA I 1 103 ? 150.119 3.625 40.593 1.00 79.56 1709 ALA I O 1
ATOM 7833 N N . SER I 1 104 ? 150.170 3.755 38.347 1.00 48.02 1710 SER I N 1
ATOM 7834 C CA . SER I 1 104 ? 148.721 3.722 38.203 1.00 48.12 1710 SER I CA 1
ATOM 7835 C C . SER I 1 104 ? 148.178 2.326 38.486 1.00 60.48 1710 SER I C 1
ATOM 7836 O O . SER I 1 104 ? 148.684 1.333 37.963 1.00 44.64 1710 SER I O 1
ATOM 7839 N N . GLY I 1 105 ? 147.144 2.259 39.320 1.00 69.54 1711 GLY I N 1
ATOM 7840 C CA . GLY I 1 105 ? 146.524 0.995 39.668 1.00 65.10 1711 GLY I CA 1
ATOM 7841 C C . GLY I 1 105 ? 147.048 0.426 40.972 1.00 61.35 1711 GLY I C 1
ATOM 7842 O O . GLY I 1 105 ? 146.528 -0.567 41.480 1.00 60.57 1711 GLY I O 1
ATOM 7843 N N . THR I 1 106 ? 148.082 1.059 41.517 1.00 52.59 1712 THR I N 1
ATOM 7844 C CA . THR I 1 106 ? 148.684 0.604 42.765 1.00 47.02 1712 THR I CA 1
ATOM 7845 C C . THR I 1 106 ? 147.838 1.008 43.969 1.00 65.34 1712 THR I C 1
ATOM 7846 O O . THR I 1 106 ? 147.441 2.165 44.103 1.00 66.04 1712 THR I O 1
ATOM 7850 N N . ASN I 1 107 ? 147.568 0.043 44.844 1.00 69.77 1713 ASN I N 1
ATOM 7851 C CA . ASN I 1 107 ? 146.752 0.277 46.030 1.00 47.08 1713 ASN I CA 1
ATOM 7852 C C . ASN I 1 107 ? 147.538 0.921 47.167 1.00 46.67 1713 ASN I C 1
ATOM 7853 O O . ASN I 1 107 ? 148.568 0.400 47.592 1.00 41.70 1713 ASN I O 1
ATOM 7858 N N . VAL I 1 108 ? 147.047 2.054 47.658 1.00 47.77 1714 VAL I N 1
ATOM 7859 C CA . VAL I 1 108 ? 147.655 2.709 48.810 1.00 48.13 1714 VAL I CA 1
ATOM 7860 C C . VAL I 1 108 ? 146.683 2.735 49.986 1.00 52.23 1714 VAL I C 1
ATOM 7861 O O . VAL I 1 108 ? 145.688 3.460 49.965 1.00 65.68 1714 VAL I O 1
ATOM 7865 N N . THR I 1 109 ? 146.975 1.940 51.010 1.00 41.94 1715 THR I N 1
ATOM 7866 C CA . THR I 1 109 ? 146.089 1.824 52.162 1.00 59.02 1715 THR I CA 1
ATOM 7867 C C . THR I 1 109 ? 146.603 2.623 53.357 1.00 64.98 1715 THR I C 1
ATOM 7868 O O . THR I 1 109 ? 147.672 2.335 53.895 1.00 67.66 1715 THR I O 1
ATOM 7872 N N . PHE I 1 110 ? 145.833 3.626 53.767 1.00 53.76 1716 PHE I N 1
ATOM 7873 C CA . PHE I 1 110 ? 146.153 4.404 54.958 1.00 42.99 1716 PHE I CA 1
ATOM 7874 C C . PHE I 1 110 ? 145.605 3.722 56.207 1.00 50.24 1716 PHE I C 1
ATOM 7875 O O . PHE I 1 110 ? 144.460 3.950 56.596 1.00 67.23 1716 PHE I O 1
ATOM 7883 N N . ALA I 1 111 ? 146.425 2.884 56.832 1.00 48.08 1717 ALA I N 1
ATOM 7884 C CA . ALA I 1 111 ? 145.998 2.139 58.011 1.00 48.85 1717 ALA I CA 1
ATOM 7885 C C . ALA I 1 111 ? 146.375 2.848 59.309 1.00 53.40 1717 ALA I C 1
ATOM 7886 O O . ALA I 1 111 ? 147.210 3.752 59.319 1.00 42.03 1717 ALA I O 1
ATOM 7888 N N . ASP I 1 112 ? 145.745 2.428 60.402 1.00 58.32 1718 ASP I N 1
ATOM 7889 C CA . ASP I 1 112 ? 146.016 2.987 61.722 1.00 63.61 1718 ASP I CA 1
ATOM 7890 C C . ASP I 1 112 ? 146.973 2.096 62.509 1.00 61.42 1718 ASP I C 1
ATOM 7891 O O . ASP I 1 112 ? 147.108 0.908 62.220 1.00 63.08 1718 ASP I O 1
ATOM 7896 N N . GLY I 1 113 ? 147.634 2.677 63.505 1.00 47.46 1719 GLY I N 1
ATOM 7897 C CA . GLY I 1 113 ? 148.599 1.945 64.305 1.00 51.54 1719 GLY I CA 1
ATOM 7898 C C . GLY I 1 113 ? 148.304 2.019 65.790 1.00 72.57 1719 GLY I C 1
ATOM 7899 O O . GLY I 1 113 ? 147.188 1.737 66.226 1.00 68.52 1719 GLY I O 1
ATOM 7900 N N . ASN I 1 114 ? 149.310 2.399 66.571 1.00 77.44 1720 ASN I N 1
ATOM 7901 C CA . ASN I 1 114 ? 149.170 2.466 68.021 1.00 76.07 1720 ASN I CA 1
ATOM 7902 C C . ASN I 1 114 ? 148.425 3.711 68.490 1.00 68.12 1720 ASN I C 1
ATOM 7903 O O . ASN I 1 114 ? 148.923 4.829 68.363 1.00 53.58 1720 ASN I O 1
ATOM 7908 N N . GLY I 1 115 ? 147.226 3.507 69.027 1.00 66.59 1721 GLY I N 1
ATOM 7909 C CA . GLY I 1 115 ? 146.439 4.595 69.578 1.00 63.16 1721 GLY I CA 1
ATOM 7910 C C . GLY I 1 115 ? 145.925 5.577 68.542 1.00 72.70 1721 GLY I C 1
ATOM 7911 O O . GLY I 1 115 ? 145.570 6.708 68.874 1.00 71.83 1721 GLY I O 1
ATOM 7912 N N . THR I 1 116 ? 145.884 5.146 67.285 1.00 72.21 1722 THR I N 1
ATOM 7913 C CA . THR I 1 116 ? 145.422 6.005 66.200 1.00 59.77 1722 THR I CA 1
ATOM 7914 C C . THR I 1 116 ? 144.216 5.405 65.483 1.00 56.44 1722 THR I C 1
ATOM 7915 O O . THR I 1 116 ? 143.992 4.196 65.529 1.00 61.88 1722 THR I O 1
ATOM 7919 N N . THR I 1 117 ? 143.440 6.261 64.824 1.00 56.06 1723 THR I N 1
ATOM 7920 C CA . THR I 1 117 ? 142.261 5.818 64.087 1.00 57.46 1723 THR I CA 1
ATOM 7921 C C . THR I 1 117 ? 142.193 6.461 62.704 1.00 71.03 1723 THR I C 1
ATOM 7922 O O . THR I 1 117 ? 141.945 7.660 62.580 1.00 75.32 1723 THR I O 1
ATOM 7926 N N . ALA I 1 118 ? 142.398 5.655 61.668 1.00 75.71 1724 ALA I N 1
ATOM 7927 C CA . ALA I 1 118 ? 142.396 6.153 60.296 1.00 64.54 1724 ALA I CA 1
ATOM 7928 C C . ALA I 1 118 ? 140.978 6.417 59.802 1.00 55.46 1724 ALA I C 1
ATOM 7929 O O . ALA I 1 118 ? 140.080 5.597 59.995 1.00 45.93 1724 ALA I O 1
ATOM 7931 N N . GLU I 1 119 ? 140.783 7.568 59.165 1.00 48.73 1725 GLU I N 1
ATOM 7932 C CA . GLU I 1 119 ? 139.481 7.925 58.610 1.00 62.18 1725 GLU I CA 1
ATOM 7933 C C . GLU I 1 119 ? 139.609 8.560 57.228 1.00 80.46 1725 GLU I C 1
ATOM 7934 O O . GLU I 1 119 ? 139.906 9.747 57.108 1.00 89.37 1725 GLU I O 1
ATOM 7940 N N . VAL I 1 120 ? 139.375 7.765 56.189 1.00 76.00 1726 VAL I N 1
ATOM 7941 C CA . VAL I 1 120 ? 139.433 8.254 54.814 1.00 68.02 1726 VAL I CA 1
ATOM 7942 C C . VAL I 1 120 ? 138.044 8.304 54.183 1.00 58.52 1726 VAL I C 1
ATOM 7943 O O . VAL I 1 120 ? 137.366 7.281 54.081 1.00 64.99 1726 VAL I O 1
ATOM 7947 N N . THR I 1 121 ? 137.621 9.491 53.761 1.00 47.04 1727 THR I N 1
ATOM 7948 C CA . THR I 1 121 ? 136.296 9.651 53.172 1.00 51.31 1727 THR I CA 1
ATOM 7949 C C . THR I 1 121 ? 136.378 10.156 51.734 1.00 60.66 1727 THR I C 1
ATOM 7950 O O . THR I 1 121 ? 137.288 10.903 51.377 1.00 66.77 1727 THR I O 1
ATOM 7954 N N . LYS I 1 122 ? 135.415 9.741 50.916 1.00 49.33 1728 LYS I N 1
ATOM 7955 C CA . LYS I 1 122 ? 135.348 10.162 49.521 1.00 61.38 1728 LYS I CA 1
ATOM 7956 C C . LYS I 1 122 ? 134.040 10.886 49.223 1.00 67.08 1728 LYS I C 1
ATOM 7957 O O . LYS I 1 122 ? 132.958 10.324 49.393 1.00 71.20 1728 LYS I O 1
ATOM 7960 N N . ALA I 1 123 ? 134.142 12.134 48.779 1.00 52.83 1729 ALA I N 1
ATOM 7961 C CA . ALA I 1 123 ? 132.960 12.920 48.450 1.00 49.49 1729 ALA I CA 1
ATOM 7962 C C . ALA I 1 123 ? 132.370 12.502 47.106 1.00 68.25 1729 ALA I C 1
ATOM 7963 O O . ALA I 1 123 ? 132.965 11.705 46.379 1.00 60.34 1729 ALA I O 1
ATOM 7965 N N . ASN I 1 124 ? 131.199 13.043 46.780 1.00 77.18 1730 ASN I N 1
ATOM 7966 C CA . ASN I 1 124 ? 130.566 12.770 45.494 1.00 61.11 1730 ASN I CA 1
ATOM 7967 C C . ASN I 1 124 ? 131.325 13.439 44.356 1.00 59.30 1730 ASN I C 1
ATOM 7968 O O . ASN I 1 124 ? 131.227 13.028 43.201 1.00 88.63 1730 ASN I O 1
ATOM 7973 N N . ASP I 1 125 ? 132.085 14.476 44.697 1.00 52.51 1731 ASP I N 1
ATOM 7974 C CA . ASP I 1 125 ? 132.901 15.188 43.724 1.00 48.23 1731 ASP I CA 1
ATOM 7975 C C . ASP I 1 125 ? 134.165 14.398 43.409 1.00 50.06 1731 ASP I C 1
ATOM 7976 O O . ASP I 1 125 ? 134.899 14.723 42.477 1.00 79.34 1731 ASP I O 1
ATOM 7981 N N . GLY I 1 126 ? 134.410 13.356 44.197 1.00 47.60 1732 GLY I N 1
ATOM 7982 C CA . GLY I 1 126 ? 135.589 12.529 44.025 1.00 51.37 1732 GLY I CA 1
ATOM 7983 C C . GLY I 1 126 ? 136.739 12.966 44.911 1.00 38.10 1732 GLY I C 1
ATOM 7984 O O . GLY I 1 126 ? 137.741 12.263 45.027 1.00 34.89 1732 GLY I O 1
ATOM 7985 N N . SER I 1 127 ? 136.587 14.123 45.548 1.00 42.51 1733 SER I N 1
ATOM 7986 C CA . SER I 1 127 ? 137.627 14.662 46.419 1.00 49.59 1733 SER I CA 1
ATOM 7987 C C . SER I 1 127 ? 137.848 13.777 47.642 1.00 36.63 1733 SER I C 1
ATOM 7988 O O . SER I 1 127 ? 136.900 13.403 48.330 1.00 46.20 1733 SER I O 1
ATOM 7991 N N . ILE I 1 128 ? 139.109 13.446 47.901 1.00 34.57 1734 ILE I N 1
ATOM 7992 C CA . ILE I 1 128 ? 139.466 12.570 49.011 1.00 41.30 1734 ILE I CA 1
ATOM 7993 C C . ILE I 1 128 ? 139.874 13.358 50.255 1.00 57.47 1734 ILE I C 1
ATOM 7994 O O . ILE I 1 128 ? 140.718 14.250 50.185 1.00 55.74 1734 ILE I O 1
ATOM 7999 N N . THR I 1 129 ? 139.267 13.024 51.391 1.00 48.33 1735 THR I N 1
ATOM 8000 C CA . THR I 1 129 ? 139.618 13.648 52.662 1.00 41.46 1735 THR I CA 1
ATOM 8001 C C . THR I 1 129 ? 140.166 12.624 53.654 1.00 50.21 1735 THR I C 1
ATOM 8002 O O . THR I 1 129 ? 139.448 11.725 54.091 1.00 49.73 1735 THR I O 1
ATOM 8006 N N . VAL I 1 130 ? 141.442 12.763 54.000 1.00 50.47 1736 VAL I N 1
ATOM 8007 C CA . VAL I 1 130 ? 142.094 11.851 54.936 1.00 48.16 1736 VAL I CA 1
ATOM 8008 C C . VAL I 1 130 ? 142.332 12.512 56.294 1.00 56.55 1736 VAL I C 1
ATOM 8009 O O . VAL I 1 130 ? 142.952 13.571 56.376 1.00 50.35 1736 VAL I O 1
ATOM 8013 N N . LYS I 1 131 ? 141.841 11.878 57.356 1.00 66.64 1737 LYS I N 1
ATOM 8014 C CA . LYS I 1 131 ? 141.970 12.422 58.705 1.00 52.97 1737 LYS I CA 1
ATOM 8015 C C . LYS I 1 131 ? 142.401 11.337 59.690 1.00 54.51 1737 LYS I C 1
ATOM 8016 O O . LYS I 1 131 ? 141.886 10.216 59.664 1.00 49.05 1737 LYS I O 1
ATOM 8018 N N . TYR I 1 132 ? 143.350 11.683 60.555 1.00 55.55 1738 TYR I N 1
ATOM 8019 C CA . TYR I 1 132 ? 143.853 10.760 61.563 1.00 62.20 1738 TYR I CA 1
ATOM 8020 C C . TYR I 1 132 ? 143.296 11.137 62.942 1.00 67.15 1738 TYR I C 1
ATOM 8021 O O . TYR I 1 132 ? 143.241 12.320 63.281 1.00 58.38 1738 TYR I O 1
ATOM 8030 N N . ASN I 1 133 ? 142.877 10.151 63.735 1.00 57.66 1739 ASN I N 1
ATOM 8031 C CA . ASN I 1 133 ? 142.315 10.445 65.056 1.00 59.00 1739 ASN I CA 1
ATOM 8032 C C . ASN I 1 133 ? 143.084 9.824 66.227 1.00 67.84 1739 ASN I C 1
ATOM 8033 O O . ASN I 1 133 ? 143.837 8.866 66.054 1.00 56.81 1739 ASN I O 1
ATOM 8038 N N . VAL I 1 134 ? 142.862 10.375 67.420 1.00 70.69 1740 VAL I N 1
ATOM 8039 C CA . VAL I 1 134 ? 143.465 9.879 68.661 1.00 71.78 1740 VAL I CA 1
ATOM 8040 C C . VAL I 1 134 ? 142.419 9.310 69.626 1.00 86.40 1740 VAL I C 1
ATOM 8041 O O . VAL I 1 134 ? 141.294 9.807 69.703 1.00 97.88 1740 VAL I O 1
ATOM 8045 N N . LYS I 1 135 ? 142.786 8.251 70.341 1.00 88.08 1741 LYS I N 1
ATOM 8046 C CA . LYS I 1 135 ? 141.874 7.612 71.287 1.00 87.31 1741 LYS I CA 1
ATOM 8047 C C . LYS I 1 135 ? 142.245 7.902 72.740 1.00 94.48 1741 LYS I C 1
ATOM 8048 O O . LYS I 1 135 ? 143.257 7.412 73.242 1.00 102.87 1741 LYS I O 1
ATOM 8054 N N . VAL I 1 136 ? 141.419 8.701 73.410 1.00 104.21 1742 VAL I N 1
ATOM 8055 C CA . VAL I 1 136 ? 141.650 9.050 74.809 1.00 93.81 1742 VAL I CA 1
ATOM 8056 C C . VAL I 1 136 ? 140.425 8.700 75.653 1.00 78.78 1742 VAL I C 1
ATOM 8057 O O . VAL I 1 136 ? 139.460 9.463 75.713 1.00 67.96 1742 VAL I O 1
ATOM 8061 N N . ALA I 1 137 ? 140.467 7.533 76.291 1.00 76.65 1743 ALA I N 1
ATOM 8062 C CA . ALA I 1 137 ? 139.365 7.070 77.130 1.00 97.56 1743 ALA I CA 1
ATOM 8063 C C . ALA I 1 137 ? 139.595 7.375 78.608 1.00 97.81 1743 ALA I C 1
ATOM 8064 O O . ALA I 1 137 ? 140.659 7.864 78.991 1.00 86.14 1743 ALA I O 1
ATOM 8066 N N . ASP I 1 138 ? 138.589 7.064 79.424 1.00 88.85 1744 ASP I N 1
ATOM 8067 C CA . ASP I 1 138 ? 138.658 7.213 80.878 1.00 82.00 1744 ASP I CA 1
ATOM 8068 C C . ASP I 1 138 ? 139.100 8.608 81.309 1.00 80.06 1744 ASP I C 1
ATOM 8069 O O . ASP I 1 138 ? 139.114 8.924 82.499 1.00 56.85 1744 ASP I O 1
#

Foldseek 3Di:
DDDDDDDCQQKPWDWDAPDDDRIDIDIDGHFAAWDDDLQHIDFQCCCLPVPDPPDDGDPVSNPTPGPYHHDPVRVVVSQQSHADWDDDDDDDIDGDGPPDDDDDCDDPQKHWDWDADPVRDIDTDIDGHDD/DDDDDDDVAQKPKDWADVPDPPDIDIDIDTHFAAWDDDLQGIDALCCCVPVDDPPDDGDPVSNPGPGPYHHDDVRVVVSQQSHAHWDCVVVHIDRDGPPDDDDDCADPQKHWDWDADPVRDIDTDMDGDDDD/DDDDDPDCQQKPWDWDAVPVDDRIDIDIDGHAAAWDDDLQGIDALCCCLPVDDPPDDHDPVSNPTPGPYHHDPVRVVVRQQSHDHWDADDVGRIDRDGPPRDDDDCADPQKDWDWDADPVRDIDTDIDGDDDD/DDDDDDDCQQKDWDWDDDDPPDIDIDIDGHFAAWDDDLQGIDALCCCLVPDDPPDDDDPVSNVTPGSGHHDPVRVVVRQQSHDHWDDDDDDDIDRDGPPRDDDDCADPQKDWDWDADPVRDIDTDMDGD/DDDDDDDVAFKDWDWACPPPPIDIDIDTHFFAWDDDLQGIDAQCCCVPVDDPPDDHDPVRNPTPGSYHHDPVRVVVSQQQHDHWDFDVDDVGGIDRDGPPDDDDDQADPQKHWDWDADPVRDIDTDIDGDDD/DDDDDPDVQQWDWDFPDVCTDIDTDGHFAAWDDDLQHIDFLCRCVPVDDPPDDGDPVSNPGPGPYHYDPVRVVVSQQSHDHWDQDDVDGIDRDGPPDDDDDCADPQKDWDWDADPVRDIDTDMDGRDDD/DDDDDDDVQFKDWDWDAPDDPDRIDIDIDTHFFAWDDDLQGIDFLCCCVPVDDPPDDGDPVRNVTRGPYHHDPVRVVVRQQQHADWDQDVVRIDGDGPPDDDDDCADDQKDWDWDADPVRDIDTDIDGDDDD/DDDDDDDVQFWDWDWDDDPPDIDTDTDTHAAAWDDDLQGIDFQCCCPPVDDPPDDGDPVRNPTPGSYHYDPVRVVVSQQSHAHWDPDVVRIDGDGPPRDDDPCDDPQKDWDWDADPVRDIDTDMDGDDDD/DDDDDDDPAFWDWDWDPVVIDIDTDGHEAAWDDDLQGIDALCCCVPVDDPPDDGDPVSNPTPRSYHYDPVRVVVSQQSHAHWDCDPVVPPIDGDGPPRDDDDDDDPQKDWDWDADPVRDIDTDMDGDDDD

Secondary structure (P-SEA, 3-state):
cbbbbcccccbbbbbccccccbbbbbbbbbbbbbbbcccccccaaaaacccccccccccccccccccbbbcaaaaaaaaaabbbbbbbcccbbbbbcccbbbbbcccccbbbbbbbccccbbbbbbbbbcc/cbbbbcccccbbbbbbccccccbbbbbbbbbbbbbbbcccccccaaaaacccccccccccccccccccbbbcaaaaaaaaaabbbbbbbcccbbbbcccbbbbbcccccbbbbbbbccccbbbbbbbbbbcc/cbbbbcccccbbbbbbccccccbbbbbbbbbbbbbbbcccccccaaaaacccccccccccccccccccbbbcaaaaaaaaaabbbbbbbcccbbbbbcccbbbbbcccccbbbbbbbccccbbbbbbbbbbcc/cbbbbcccccbbbbbbcccccbbbbbbbbbbbbbbbcccccccaaaaaaccccccccccccccccccccccaaaaaaaaaacbbbbbbcccbbbbbcccbbbbbcccccbbbbbbbccccbbbbbbbcc/cbbbbcccccbbbbbbccccbbbbbbbbbbbbbbbcccccccaaaaacccccccccccccccccccbbbcaaaaaaaaaabbbbbbbbcccbbbbbbcccbbbbbcccccbbbbbbbccccbbbbbbbbbcc/ccccccccccbbbbbbbcccbbbbbbbbbbbbbcccccccaaaaacccccccccccccccccccccccaaaaaaaaaabbbbbbcccbbbbbbcccbbbbbcccccbbbbbbbccccbbbbbbbbbbcc/cbbbbcccccbbbbbbbcccccbbbbbbbbbbbbbbbcccccccaaaaacccccccccccccccccccccccaaaaaaaaaabbbbbbbcccbbbbcccbbbbbcccccbbbbbbbccccbbbbbbbbbbcc/cbbbbcccccbbbbbcccccbbbbbbbbbbbbbbbcccccccaaaaaaacccccccccccccccccccccaaaaaaaaaabbbbbbbcccbbbbcccbbbbbcccccbbbbbbbccccbbbbbbbbbbcc/cbbbbcccccbbbbbbcccbbbbbbbbbbbbbbcccccccaaaaacccccccccccccccccccccccaaaaaaaaaabbbbbbbccccbbbbbcccbbbbbcccccbbbbbbbccccbbbbbbbccccc

Sequence (1178 aa):
MDFVSGDKDTTSVTVESDNGKRTEVKIGAKTSVIKDHNGKLFTGKELKDANNNGVTVTETDGKDEGNGLVTAKAVIDAVNKAGWRVKTTGDDFATVASGTNVTFADGNGTTAEVTKANDGSITVKYNVKVAMDFVSGDKDTTSVTVESKDNGKRTEVKIGAKTSVIKDHNGKLFTGKELKDANNNGVTVTETDGKDEGNGLVTAKAVIDAVNKAGWRVKTTGDFATVASGTNVTFADGNGTTAEVTKANDGSITVKYNVKVADMDFVSGDKDTTSVTVESKDNGKRTEVKIGAKTSVIKDHNGKLFTGKELKDANNNGVTVTETDGKDEGNGLVTAKAVIDAVNKAGWRVKTTGDDFATVASGTNVTFADGNGTTAEVTKANDGSITVKYNVKVADMDFVSGDKDTTSVTVESKNGKRTEVKIGAKTSVIKDHNGKLFTGKELKDANNNGVTVTETDGKDEGNGLVTAKAVIDAVNKAGWRVKTTGDDFATVASGTNVTFADGNGTTAEVTKANDGSITVKYNVKMDFVSGDKDTTSVTVESKGKRTEVKIGAKTSVIKDHNGKLFTGKELKDANNNGVTVTETDGKDEGNGLVTAKAVIDAVNKAGWRVKTTGANDDFATVASGTNVTFADGNGTTAEVTKANDGSITVKYNVKVAMDFVSGDKDTTSVTVESKDTEVKIGAKTSVIKDHNGKLFTGKELKDANNNGVTVTETDGKDEGNGLVTAKAVIDAVNKAGWRVKTTNDDFATVASGTNVTFADGNGTTAEVTKANDGSITVKYNVKVADMDFVSGDKDTTSVTVESKDNGKRTEVKIGAKTSVIKDHNGKLFTGKELKDANNNGVTVTETDGKDEGNGLVTAKAVIDAVNKAGWRVKTTGDFATVASGTNVTFADGNGTTAEVTKANDGSITVKYNVKVADMDFVSGDKDTTSVTVESNGKRTEVKIGAKTSVIKDHNGKLFTGKELKDANNNGVTVTETDGKDEGNGLVTAKAVIDAVNKAGWRVKTTGDFATVASGTNVTFADGNGTTAEVTKANDGSITVKYNVKVADMDFVSGDKDTTSVTVESKRTEVKIGAKTSVIKDHNGKLFTGKELKDANNNGVTVTETDGKDEGNGLVTAKAVIDAVNKAGWRVKTTGNDDFATVASGTNVTFADGNGTTAEVTKANDGSITVKYNVKVAD